Protein 8CMX (pdb70)

Radius of gyration: 28.17 Å; Cα contacts (8 Å, |Δi|>4): 2105; chains: 2; bounding box: 65×56×110 Å

InterPro domains:
  IPR002129 Pyridoxal phosphate-dependent decarboxylase, major domain [PF00282] (122-464)
  IPR015421 Pyridoxal phosphate-dependent transferase, major domain [G3DSA:3.40.640.10] (153-418)
  IPR015422 Pyridoxal phosphate-dependent transferase, small domain [G3DSA:3.90.1150.10] (122-523)
  IPR015424 Pyridoxal phosphate-dependent transferase [SSF53383] (112-520)
  IPR050477 Group II Amino Acid Decarboxylases [PTHR42735] (87-571)

Foldseek 3Di:
DVLVVVLVVLLVVLLVVPVDDDPPDDFDPDDDPDDDDPVRVVVVVVVVVPDDDLPVVLQFAFPPAFAPDPVLVVVLVVLCVVQVPPWVLPCVVVVVLVVLQQVLQVVVCVLQVFDPQKDKGKFQALLQLLLLLLLLLVLVCCVPVVADAAEEEEEPLADCSNVVSCVVVVHHYHYAAQDPLARAGDLVSVLVPDDSRYREYEWECPGDAAQHGHPLLSVLVSLVVVVHAYEYECQQVANLLSLCVVLVQDRVCVVSQGRGVSRVRHAKYKYHCVLVVQPRRIIMIMGSHPVSLCSSKDWDAPDPVGIDIDSGDDSTDRSSSSSRSSVSNVVCDSVNSSVQSNLQQVLVVVLQCLQCPPPQNVVFKDWRHDRRGRKTKMATPDPLDHQLQLVVQSVVVSHHWAFDVVPTITMHRTHSSNSVCSVVVSVSSSVSSVVSVVVSVVQVVVPHPRPVCCSVVVVPDPDVVSVVSSVVSVVVSVPDSD/DVVVLVVLLVVLLVVPPDDDPPPDFDPDDDPDDDDPVRVVVVVVVVVPPDDQPVVLLFAFPPAFAPDPVLVVVLVVLCVVQVPPWVLPCVVVVVLVVLQQVLQVVVCVLQVFDPQKDKGKFQALLQLLLLLLLLLVLVCCVPVVQDAAEEEEEPLADCSNVVSCVVVVHHYHYAAQDPQANAGDLVSVLVPDDSRYREYEWECPGDAAQHGHPLLSVLVSLVVVVHAYEYECQQVANLLSCCVVLVFDHPCVVSQGRGVSRVRHAKYKYHCVLVVQPRRIIMIMGSHPVSQVSSKDWDAPDPVGIDIDSGDDSTDRSSSSSRSSVSNVVCDPVNSSVQSNLQQVLLVVLQVLQCPVPQNVVFKAWRHDRRGNKTKMATPDPLDHQLQLVVQSVVVSHHWAFDVVPTITMGRTHSSNSVCSVVVSVSSSVSSVVSNVVSVVCVVVPDDDPSNVVRVCVVDPDVVSVVSSVVSSVVSVPDSD

B-factor: mean 123.38, std 25.57, range [59.66, 200.0]

Sequence (962 aa):
GQVDKQVSTAIENIENKLVASGPGVTRYLTLPQTGWTPEQIRTELDKLANMEHTRWEDGRVSGAVYHGGQDLLKLQTEAFGQFGVANPIHPDVFPGVRKMEAEVVAMVLALFNAPSDGAGVTTSGGTESILMACLAARQKAFTERGVKEPEIIIPDTAHAAFYKACNYFGMKLHRVPCPAPEYKVDIAAVRRLINPNTVLLVGSAPNFPHGIVDDIPALSRLATKYKIPLHVDCCLGSFVIAFLKKAGFPSPYEEEGGFDFRLPGVTSISVDTHYGFAPKGNSVLLYRNKTYRSYQYFIYPDWSGGVYASPSVAGSRPGALIAGCWASLMSVGETGYINSCLEIIGAAKKFEASIKEHPVLSKNLGIVGKPMVSVVAFQSQNGAVDIYDVADGLSAKGWHLNALQSPPAIHVAFTIPTAAAVEKLTTDLVETVEKELEKAEERKRQGKGDTSALYGVAGSLPDKSIVSRLAEGFLDTLYKAGVDKQVSTAIENIENKLVASGPGVTRYLTLPQTGWTPEQIRTELDKLANMEHTRWEDGRVSGAVYHGGQDLLKLQTEAFGQFGVANPIHPDVFPGVRKMEAEVVAMVLALFNAPSDGAGVTTSGGTESILMACLAARQKAFTERGVKEPEIIIPDTAHAAFYKACNYFGMKLHRVPCPAPEYKVDIAAVRRLINPNTVLLVGSAPNFPHGIVDDIPALSRLATKYKIPLHVDCCLGSFVIAFLKKAGFPSPYEEEGGFDFRLPGVTSISVDTHYGFAPKGNSVLLYRNKTYRSYQYFIYPDWSGGVYASPSVAGSRPGALIAGCWASLMSVGETGYINSCLEIIGAAKKFEASIKEHPVLSKNLGIVGKPMVSVVAFQSQNGAVDIYDVADGLSAKGWHLNALQSPPAIHVAFTIPTAAAVEKLTTDLVETVEKELEKAEERKRQGRGDTSALYGVAGSLPDKSIVSRLAEGFLDTLYKAG

Solvent-accessible surface area: 35559 Å² total

Organism: Aspergillus fumigatus (strain ATCC MYA-4609 / CBS 101355 / FGSC A1100 / Af293) (NCBI:txid330879)

Secondary structure (DSSP, 8-state):
-HHHHHHHHHHHHHHHHHS--STT-----S--SSPPPHHHHHHHHHHHHTS----GGGT-BTTS-S---HHHHHHHHHHHHHHTT--TT-TTT-HHHHHHHHHHHHHHHHHTT--TT-EEEEESSHHHHHHHHHHHHHHHHHHHH--SS-EEEEETTS-THHHHHHHHHT-EEEEE---TTTT---HHHHHHH--TTEEEEEEESS-TTT-----HHHHHHHHHHHT--EEEE-TTTTTHHHHHHHHTSPPTTGGGT-SSTTSTTEEEEEE------PPSS-EEEEESSHHHHHTT-EEETT-TT--EEESSS-SS--HHHHHHHHHHHHHHHHHHHHHHHHHHHHHHHHHHHHHHHSTTHHHHEEESS---SSEEEEEES-TTS-HHHHHHHHHTTT-B-EEETTTTEEEEE--HHHHTTHHHHHHHHHHHHHHHHHHHHHHHHHT---SSTTTTHHHH-S-SHHHHHHHHHHHHHHT---/-HHHHHHHHHHHHHHHS--STT-----S--SSPPPHHHHHHHHHHHHTS----GGGT-BTTS-S---HHHHHHHHHHHHHSTT--TT-TTT-HHHHHHHHHHHHHHHHHTT--TT-EEEEESSHHHHHHHHHHHHHHHHHHHH--SS-EEEEETTS-THHHHHHHHHT-EEEEEP--TTTT---HHHHHHH--TTEEEEEEESS-TTT-----HHHHHHHHHHHT--EEEE-TTTHHHHHHHHHHTSPPTTGGGT-SSTTSTTEEEEEE------PPSS-EEEEESSHHHHHTT-EEETT-TT--EEESSS-SS--HHHHHHHHHHHHHHHHHHHHHHHHHHHHHHHHHHHHHHHSTTHHHHEEESS---SSEEEEEES-TTS-HHHHHHHHHHTT-BPEE--SS--EEEE--HHHHTTHHHHHHHHHHHHHHHHHHHHHHHHH----HHHHHHHHHHSS-SHHHHHHHHHHHHHHT---

Structure (mmCIF, N/CA/C/O backbone):
data_8CMX
#
_entry.id   8CMX
#
_cell.length_a   130.070
_cell.length_b   130.070
_cell.length_c   234.060
_cell.angle_alpha   90.00
_cell.angle_beta   90.00
_cell.angle_gamma   120.00
#
_symmetry.space_group_name_H-M   'P 65 2 2'
#
loop_
_atom_site.group_PDB
_atom_site.id
_atom_site.type_symbol
_atom_site.label_atom_id
_atom_site.label_alt_id
_atom_site.label_comp_id
_atom_site.label_asym_id
_atom_site.label_entity_id
_atom_site.label_seq_id
_atom_site.pdbx_PDB_ins_code
_atom_site.Cartn_x
_atom_site.Cartn_y
_atom_site.Cartn_z
_atom_site.occupancy
_atom_site.B_iso_or_equiv
_atom_site.auth_seq_id
_atom_site.auth_comp_id
_atom_site.auth_asym_id
_atom_site.auth_atom_id
_atom_site.pdbx_PDB_model_num
ATOM 1 N N . GLY A 1 6 ? 29.143 -61.882 -24.017 1.00 200.00 85 GLY A N 1
ATOM 2 C CA . GLY A 1 6 ? 29.903 -60.618 -24.091 1.00 200.00 85 GLY A CA 1
ATOM 3 C C . GLY A 1 6 ? 29.065 -59.476 -24.662 1.00 200.00 85 GLY A C 1
ATOM 4 O O . GLY A 1 6 ? 28.805 -58.487 -23.979 1.00 200.00 85 GLY A O 1
ATOM 5 N N . GLN A 1 7 ? 28.629 -59.635 -25.917 1.00 200.00 86 GLN A N 1
ATOM 6 C CA . GLN A 1 7 ? 28.011 -58.550 -26.664 1.00 200.00 86 GLN A CA 1
ATOM 7 C C . GLN A 1 7 ? 26.777 -58.031 -25.931 1.00 195.38 86 GLN A C 1
ATOM 8 O O . GLN A 1 7 ? 26.654 -56.830 -25.680 1.00 189.26 86 GLN A O 1
ATOM 14 N N . VAL A 1 8 ? 25.865 -58.952 -25.607 1.00 193.56 87 VAL A N 1
ATOM 15 C CA . VAL A 1 8 ? 24.696 -58.629 -24.808 1.00 195.79 87 VAL A CA 1
ATOM 16 C C . VAL A 1 8 ? 25.149 -57.766 -23.631 1.00 200.00 87 VAL A C 1
ATOM 17 O O . VAL A 1 8 ? 24.592 -56.696 -23.384 1.00 200.00 87 VAL A O 1
ATOM 21 N N . ASP A 1 9 ? 26.201 -58.229 -22.946 1.00 200.00 88 ASP A N 1
ATOM 22 C CA . ASP A 1 9 ? 26.728 -57.568 -21.762 1.00 200.00 88 ASP A CA 1
ATOM 23 C C . ASP A 1 9 ? 27.120 -56.131 -22.081 1.00 200.00 88 ASP A C 1
ATOM 24 O O . ASP A 1 9 ? 26.777 -55.205 -21.349 1.00 200.00 88 ASP A O 1
ATOM 29 N N . LYS A 1 10 ? 27.874 -55.974 -23.170 1.00 199.95 89 LYS A N 1
ATOM 30 C CA . LYS A 1 10 ? 28.415 -54.681 -23.545 1.00 188.87 89 LYS A CA 1
ATOM 31 C C . LYS A 1 10 ? 27.255 -53.739 -23.860 1.00 180.49 89 LYS A C 1
ATOM 32 O O . LYS A 1 10 ? 27.206 -52.608 -23.367 1.00 178.71 89 LYS A O 1
ATOM 38 N N . GLN A 1 11 ? 26.310 -54.238 -24.667 1.00 172.07 90 GLN A N 1
ATOM 39 C CA . GLN A 1 11 ? 25.112 -53.488 -25.009 1.00 165.21 90 GLN A CA 1
ATOM 40 C C . GLN A 1 11 ? 24.405 -53.031 -23.735 1.00 166.40 90 GLN A C 1
ATOM 41 O O . GLN A 1 11 ? 24.086 -51.853 -23.589 1.00 163.79 90 GLN A O 1
ATOM 47 N N . VAL A 1 12 ? 24.154 -53.984 -22.829 1.00 170.87 91 VAL A N 1
ATOM 48 C CA . VAL A 1 12 ? 23.535 -53.692 -21.545 1.00 173.44 91 VAL A CA 1
ATOM 49 C C . VAL A 1 12 ? 24.296 -52.555 -20.864 1.00 175.69 91 VAL A C 1
ATOM 50 O O . VAL A 1 12 ? 23.736 -51.486 -20.625 1.00 176.63 91 VAL A O 1
ATOM 54 N N . SER A 1 13 ? 25.575 -52.804 -20.554 1.00 175.61 92 SER A N 1
ATOM 55 C CA . SER A 1 13 ? 26.405 -51.842 -19.844 1.00 174.36 92 SER A CA 1
ATOM 56 C C . SER A 1 13 ? 26.275 -50.463 -20.486 1.00 175.34 92 SER A C 1
ATOM 57 O O . SER A 1 13 ? 26.102 -49.464 -19.785 1.00 179.92 92 SER A O 1
ATOM 60 N N . THR A 1 14 ? 26.349 -50.420 -21.823 1.00 173.82 93 THR A N 1
ATOM 61 C CA . THR A 1 14 ? 26.200 -49.168 -22.550 1.00 169.13 93 THR A CA 1
ATOM 62 C C . THR A 1 14 ? 24.854 -48.528 -22.202 1.00 160.15 93 THR A C 1
ATOM 63 O O . THR A 1 14 ? 24.792 -47.369 -21.780 1.00 162.48 93 THR A O 1
ATOM 67 N N . ALA A 1 15 ? 23.775 -49.300 -22.374 1.00 148.97 94 ALA A N 1
ATOM 68 C CA . ALA A 1 15 ? 22.428 -48.819 -22.109 1.00 141.70 94 ALA A CA 1
ATOM 69 C C . ALA A 1 15 ? 22.349 -48.230 -20.703 1.00 137.79 94 ALA A C 1
ATOM 70 O O . ALA A 1 15 ? 21.856 -47.119 -20.524 1.00 130.77 94 ALA A O 1
ATOM 72 N N . ILE A 1 16 ? 22.833 -48.995 -19.717 1.00 140.97 95 ILE A N 1
ATOM 73 C CA . ILE A 1 16 ? 22.846 -48.564 -18.326 1.00 143.79 95 ILE A CA 1
ATOM 74 C C . ILE A 1 16 ? 23.591 -47.236 -18.218 1.00 149.82 95 ILE A C 1
ATOM 75 O O . ILE A 1 16 ? 23.051 -46.266 -17.688 1.00 152.95 95 ILE A O 1
ATOM 80 N N . GLU A 1 17 ? 24.829 -47.201 -18.729 1.00 155.62 96 GLU A N 1
ATOM 81 C CA . GLU A 1 17 ? 25.620 -45.979 -18.723 1.00 157.64 96 GLU A CA 1
ATOM 82 C C . GLU A 1 17 ? 24.791 -44.817 -19.275 1.00 149.94 96 GLU A C 1
ATOM 83 O O . GLU A 1 17 ? 24.841 -43.716 -18.729 1.00 141.30 96 GLU A O 1
ATOM 89 N N . ASN A 1 18 ? 24.027 -45.062 -20.349 1.00 148.23 97 ASN A N 1
ATOM 90 C CA . ASN A 1 18 ? 23.183 -44.023 -20.927 1.00 144.90 97 ASN A CA 1
ATOM 91 C C . ASN A 1 18 ? 22.139 -43.562 -19.909 1.00 139.03 97 ASN A C 1
ATOM 92 O O . ASN A 1 18 ? 21.920 -42.361 -19.732 1.00 135.93 97 ASN A O 1
ATOM 97 N N . ILE A 1 19 ? 21.497 -44.529 -19.242 1.00 135.41 98 ILE A N 1
ATOM 98 C CA . ILE A 1 19 ? 20.487 -44.223 -18.243 1.00 132.82 98 ILE A CA 1
ATOM 99 C C . ILE A 1 19 ? 21.114 -43.351 -17.159 1.00 131.32 98 ILE A C 1
ATOM 100 O O . ILE A 1 19 ? 20.613 -42.268 -16.867 1.00 130.78 98 ILE A O 1
ATOM 105 N N . GLU A 1 20 ? 22.217 -43.835 -16.576 1.00 130.21 99 GLU A N 1
ATOM 106 C CA . GLU A 1 20 ? 22.923 -43.108 -15.533 1.00 130.58 99 GLU A CA 1
ATOM 107 C C . GLU A 1 20 ? 23.235 -41.694 -16.018 1.00 132.60 99 GLU A C 1
ATOM 108 O O . GLU A 1 20 ? 22.952 -40.721 -15.321 1.00 132.63 99 GLU A O 1
ATOM 114 N N . ASN A 1 21 ? 23.805 -41.594 -17.224 1.00 138.06 100 ASN A N 1
ATOM 115 C CA . ASN A 1 21 ? 24.148 -40.309 -17.812 1.00 141.12 100 ASN A CA 1
ATOM 116 C C . ASN A 1 21 ? 22.892 -39.475 -18.042 1.00 136.00 100 ASN A C 1
ATOM 117 O O . ASN A 1 21 ? 22.989 -38.262 -18.222 1.00 134.34 100 ASN A O 1
ATOM 122 N N . LYS A 1 22 ? 21.718 -40.119 -18.057 1.00 131.50 101 LYS A N 1
ATOM 123 C CA . LYS A 1 22 ? 20.490 -39.384 -18.316 1.00 128.33 101 LYS A CA 1
ATOM 124 C C . LYS A 1 22 ? 19.806 -38.942 -17.021 1.00 129.56 101 LYS A C 1
ATOM 125 O O . LYS A 1 22 ? 19.117 -37.923 -17.016 1.00 122.70 101 LYS A O 1
ATOM 131 N N . LEU A 1 23 ? 19.969 -39.708 -15.934 1.00 135.29 102 LEU A N 1
ATOM 132 C CA . LEU A 1 23 ? 19.241 -39.433 -14.703 1.00 135.54 102 LEU A CA 1
ATOM 133 C C . LEU A 1 23 ? 20.158 -38.775 -13.673 1.00 135.36 102 LEU A C 1
ATOM 134 O O . LEU A 1 23 ? 19.784 -37.775 -13.062 1.00 132.08 102 LEU A O 1
ATOM 139 N N . VAL A 1 24 ? 21.351 -39.348 -13.477 1.00 136.66 103 VAL A N 1
ATOM 140 C CA . VAL A 1 24 ? 22.325 -38.781 -12.559 1.00 136.45 103 VAL A CA 1
ATOM 141 C C . VAL A 1 24 ? 22.768 -37.428 -13.108 1.00 136.24 103 VAL A C 1
ATOM 142 O O . VAL A 1 24 ? 23.386 -37.356 -14.169 1.00 147.59 103 VAL A O 1
ATOM 146 N N . ALA A 1 25 ? 22.443 -36.357 -12.377 1.00 128.67 104 ALA A N 1
ATOM 147 C CA . ALA A 1 25 ? 22.818 -35.016 -12.789 1.00 124.13 104 ALA A CA 1
ATOM 148 C C . ALA A 1 25 ? 24.201 -34.681 -12.241 1.00 125.03 104 ALA A C 1
ATOM 149 O O . ALA A 1 25 ? 24.390 -34.566 -11.033 1.00 119.97 104 ALA A O 1
ATOM 151 N N . SER A 1 26 ? 25.161 -34.540 -13.158 1.00 131.63 105 SER A N 1
ATOM 152 C CA . SER A 1 26 ? 26.512 -34.135 -12.815 1.00 138.52 105 SER A CA 1
ATOM 153 C C . SER A 1 26 ? 26.826 -32.827 -13.533 1.00 140.60 105 SER A C 1
ATOM 154 O O . SER A 1 26 ? 25.934 -32.195 -14.094 1.00 135.15 105 SER A O 1
ATOM 157 N N . GLY A 1 27 ? 28.099 -32.425 -13.500 1.00 147.83 106 GLY A N 1
ATOM 158 C CA . GLY A 1 27 ? 28.529 -31.198 -14.145 1.00 150.18 106 GLY A CA 1
ATOM 159 C C . GLY A 1 27 ? 28.886 -30.119 -13.127 1.00 150.26 106 GLY A C 1
ATOM 160 O O . GLY A 1 27 ? 28.414 -30.139 -11.986 1.00 147.42 106 GLY A O 1
ATOM 161 N N . PRO A 1 28 ? 29.702 -29.118 -13.529 1.00 152.86 107 PRO A N 1
ATOM 162 C CA . PRO A 1 28 ? 30.114 -28.054 -12.621 1.00 145.91 107 PRO A CA 1
ATOM 163 C C . PRO A 1 28 ? 28.879 -27.531 -11.904 1.00 136.28 107 PRO A C 1
ATOM 164 O O . PRO A 1 28 ? 27.846 -27.312 -12.531 1.00 129.42 107 PRO A O 1
ATOM 168 N N . GLY A 1 29 ? 28.995 -27.350 -10.589 1.00 133.53 108 GLY A N 1
ATOM 169 C CA . GLY A 1 29 ? 27.872 -26.897 -9.792 1.00 130.81 108 GLY A CA 1
ATOM 170 C C . GLY A 1 29 ? 27.251 -28.034 -8.986 1.00 127.71 108 GLY A C 1
ATOM 171 O O . GLY A 1 29 ? 26.681 -27.794 -7.925 1.00 121.97 108 GLY A O 1
ATOM 172 N N . VAL A 1 30 ? 27.354 -29.268 -9.496 1.00 129.33 109 VAL A N 1
ATOM 173 C CA . VAL A 1 30 ? 26.792 -30.401 -8.778 1.00 129.69 109 VAL A CA 1
ATOM 174 C C . VAL A 1 30 ? 27.698 -30.722 -7.593 1.00 125.27 109 VAL A C 1
ATOM 175 O O . VAL A 1 30 ? 28.705 -31.410 -7.744 1.00 127.37 109 VAL A O 1
ATOM 179 N N . THR A 1 31 ? 27.333 -30.191 -6.421 1.00 122.08 110 THR A N 1
ATOM 180 C CA . THR A 1 31 ? 27.986 -30.551 -5.174 1.00 122.36 110 THR A CA 1
ATOM 181 C C . THR A 1 31 ? 27.321 -31.811 -4.631 1.00 121.61 110 THR A C 1
ATOM 182 O O . THR A 1 31 ? 26.117 -31.822 -4.382 1.00 119.14 110 THR A O 1
ATOM 186 N N . ARG A 1 32 ? 28.118 -32.871 -4.469 1.00 124.03 111 ARG A N 1
ATOM 187 C CA . ARG A 1 32 ? 27.614 -34.148 -3.997 1.00 128.72 111 ARG A CA 1
ATOM 188 C C . ARG A 1 32 ? 27.912 -34.285 -2.508 1.00 129.44 111 ARG A C 1
ATOM 189 O O . ARG A 1 32 ? 29.068 -34.407 -2.112 1.00 135.53 111 ARG A O 1
ATOM 197 N N . TYR A 1 33 ? 26.853 -34.263 -1.695 1.00 128.17 112 TYR A N 1
ATOM 198 C CA . TYR A 1 33 ? 26.982 -34.377 -0.252 1.00 127.05 112 TYR A CA 1
ATOM 199 C C . TYR A 1 33 ? 26.852 -35.847 0.140 1.00 124.79 112 TYR A C 1
ATOM 200 O O . TYR A 1 33 ? 25.745 -36.372 0.234 1.00 124.54 112 TYR A O 1
ATOM 209 N N . LEU A 1 34 ? 27.996 -36.507 0.360 1.00 123.99 113 LEU A N 1
ATOM 210 C CA . LEU A 1 34 ? 28.026 -37.950 0.545 1.00 128.41 113 LEU A CA 1
ATOM 211 C C . LEU A 1 34 ? 28.346 -38.304 1.998 1.00 129.68 113 LEU A C 1
ATOM 212 O O . LEU A 1 34 ? 28.365 -39.479 2.362 1.00 131.78 113 LEU A O 1
ATOM 217 N N . THR A 1 35 ? 28.605 -37.283 2.823 1.00 126.86 114 THR A N 1
ATOM 218 C CA . THR A 1 35 ? 28.768 -37.474 4.255 1.00 123.88 114 THR A CA 1
ATOM 219 C C . THR A 1 35 ? 28.073 -36.328 4.984 1.00 124.47 114 THR A C 1
ATOM 220 O O . THR A 1 35 ? 27.944 -35.234 4.440 1.00 130.33 114 THR A O 1
ATOM 224 N N . LEU A 1 36 ? 27.622 -36.594 6.213 1.00 120.62 115 LEU A N 1
ATOM 225 C CA . LEU A 1 36 ? 26.978 -35.574 7.025 1.00 119.11 115 LEU A CA 1
ATOM 226 C C . LEU A 1 36 ? 27.876 -34.345 7.118 1.00 116.17 115 LEU A C 1
ATOM 227 O O . LEU A 1 36 ? 29.089 -34.476 7.266 1.00 112.67 115 LEU A O 1
ATOM 232 N N . PRO A 1 37 ? 27.312 -33.117 7.061 1.00 116.95 116 PRO A N 1
ATOM 233 C CA . PRO A 1 37 ? 28.096 -31.907 7.303 1.00 118.25 116 PRO A CA 1
ATOM 234 C C . PRO A 1 37 ? 28.655 -31.993 8.719 1.00 118.60 116 PRO A C 1
ATOM 235 O O . PRO A 1 37 ? 28.031 -32.601 9.584 1.00 116.01 116 PRO A O 1
ATOM 239 N N . GLN A 1 38 ? 29.839 -31.412 8.948 1.00 123.46 117 GLN A N 1
ATOM 240 C CA . GLN A 1 38 ? 30.455 -31.455 10.266 1.00 124.02 117 GLN A CA 1
ATOM 241 C C . GLN A 1 38 ? 29.731 -30.502 11.206 1.00 113.68 117 GLN A C 1
ATOM 242 O O . GLN A 1 38 ? 29.637 -30.758 12.403 1.00 106.74 117 GLN A O 1
ATOM 248 N N . THR A 1 39 ? 29.259 -29.384 10.653 1.00 112.45 118 THR A N 1
ATOM 249 C CA . THR A 1 39 ? 28.480 -28.433 11.422 1.00 111.59 118 THR A CA 1
ATOM 250 C C . THR A 1 39 ? 27.156 -28.194 10.705 1.00 110.28 118 THR A C 1
ATOM 251 O O . THR A 1 39 ? 27.106 -28.118 9.478 1.00 109.74 118 THR A O 1
ATOM 255 N N . GLY A 1 40 ? 26.087 -28.088 11.496 1.00 107.62 119 GLY A N 1
ATOM 256 C CA . GLY A 1 40 ? 24.756 -27.888 10.954 1.00 106.57 119 GLY A CA 1
ATOM 257 C C . GLY A 1 40 ? 24.707 -26.679 10.027 1.00 105.68 119 GLY A C 1
ATOM 258 O O . GLY A 1 40 ? 25.230 -25.618 10.356 1.00 103.78 119 GLY A O 1
ATOM 259 N N . TRP A 1 41 ? 24.083 -26.858 8.860 1.00 108.63 120 TRP A N 1
ATOM 260 C CA . TRP A 1 41 ? 23.838 -25.754 7.949 1.00 111.19 120 TRP A CA 1
ATOM 261 C C . TRP A 1 41 ? 22.832 -24.795 8.581 1.00 110.15 120 TRP A C 1
ATOM 262 O O . TRP A 1 41 ? 22.132 -25.157 9.523 1.00 103.66 120 TRP A O 1
ATOM 273 N N . THR A 1 42 ? 22.765 -23.573 8.042 1.00 116.35 121 THR A N 1
ATOM 274 C CA . THR A 1 42 ? 21.831 -22.570 8.527 1.00 118.63 121 THR A CA 1
ATOM 275 C C . THR A 1 42 ? 20.498 -22.706 7.794 1.00 119.78 121 THR A C 1
ATOM 276 O O . THR A 1 42 ? 20.445 -23.173 6.651 1.00 121.37 121 THR A O 1
ATOM 280 N N . PRO A 1 43 ? 19.387 -22.251 8.418 1.00 119.50 122 PRO A N 1
ATOM 281 C CA . PRO A 1 43 ? 18.060 -22.397 7.825 1.00 123.87 122 PRO A CA 1
ATOM 282 C C . PRO A 1 43 ? 18.072 -21.834 6.407 1.00 135.67 122 PRO A C 1
ATOM 283 O O . PRO A 1 43 ? 17.625 -22.484 5.459 1.00 146.54 122 PRO A O 1
ATOM 287 N N . GLU A 1 44 ? 18.628 -20.625 6.277 1.00 140.74 123 GLU A N 1
ATOM 288 C CA . GLU A 1 44 ? 18.716 -19.960 4.988 1.00 144.05 123 GLU A CA 1
ATOM 289 C C . GLU A 1 44 ? 19.579 -20.791 4.040 1.00 138.95 123 GLU A C 1
ATOM 290 O O . GLU A 1 44 ? 19.246 -20.929 2.865 1.00 134.55 123 GLU A O 1
ATOM 296 N N . GLN A 1 45 ? 20.690 -21.337 4.551 1.00 134.81 124 GLN A N 1
ATOM 297 C CA . GLN A 1 45 ? 21.542 -22.186 3.735 1.00 134.20 124 GLN A CA 1
ATOM 298 C C . GLN A 1 45 ? 20.685 -23.287 3.121 1.00 135.11 124 GLN A C 1
ATOM 299 O O . GLN A 1 45 ? 20.653 -23.468 1.897 1.00 132.60 124 GLN A O 1
ATOM 305 N N . ILE A 1 46 ? 19.972 -24.003 3.998 1.00 136.12 125 ILE A N 1
ATOM 306 C CA . ILE A 1 46 ? 19.150 -25.114 3.552 1.00 136.72 125 ILE A CA 1
ATOM 307 C C . ILE A 1 46 ? 18.138 -24.602 2.526 1.00 143.38 125 ILE A C 1
ATOM 308 O O . ILE A 1 46 ? 18.052 -25.151 1.431 1.00 156.46 125 ILE A O 1
ATOM 313 N N . ARG A 1 47 ? 17.388 -23.545 2.869 1.00 140.25 126 ARG A N 1
ATOM 314 C CA . ARG A 1 47 ? 16.369 -23.027 1.965 1.00 139.29 126 ARG A CA 1
ATOM 315 C C . ARG A 1 47 ? 16.981 -22.781 0.585 1.00 139.83 126 ARG A C 1
ATOM 316 O O . ARG A 1 47 ? 16.426 -23.191 -0.438 1.00 139.83 126 ARG A O 1
ATOM 324 N N . THR A 1 48 ? 18.136 -22.104 0.579 1.00 140.52 127 THR A N 1
ATOM 325 C CA . THR A 1 48 ? 18.860 -21.800 -0.645 1.00 141.42 127 THR A CA 1
ATOM 326 C C . THR A 1 48 ? 19.072 -23.081 -1.446 1.00 140.49 127 THR A C 1
ATOM 327 O O . THR A 1 48 ? 18.613 -23.204 -2.588 1.00 136.74 127 THR A O 1
ATOM 331 N N . GLU A 1 49 ? 19.770 -24.038 -0.826 1.00 141.55 128 GLU A N 1
ATOM 332 C CA . GLU A 1 49 ? 20.102 -25.273 -1.515 1.00 145.05 128 GLU A CA 1
ATOM 333 C C . GLU A 1 49 ? 18.821 -25.896 -2.072 1.00 145.65 128 GLU A C 1
ATOM 334 O O . GLU A 1 49 ? 18.781 -26.323 -3.226 1.00 152.30 128 GLU A O 1
ATOM 340 N N . LEU A 1 50 ? 17.768 -25.915 -1.247 1.00 140.13 129 LEU A N 1
ATOM 341 C CA . LEU A 1 50 ? 16.512 -26.552 -1.609 1.00 137.56 129 LEU A CA 1
ATOM 342 C C . LEU A 1 50 ? 15.906 -25.870 -2.833 1.00 140.27 129 LEU A C 1
ATOM 343 O O . LEU A 1 50 ? 15.420 -26.547 -3.736 1.00 148.54 129 LEU A O 1
ATOM 348 N N . ASP A 1 51 ? 15.927 -24.534 -2.863 1.00 135.63 130 ASP A N 1
ATOM 349 C CA . ASP A 1 51 ? 15.432 -23.826 -4.032 1.00 134.57 130 ASP A CA 1
ATOM 350 C C . ASP A 1 51 ? 16.249 -24.285 -5.239 1.00 133.56 130 ASP A C 1
ATOM 351 O O . ASP A 1 51 ? 15.700 -24.647 -6.287 1.00 133.62 130 ASP A O 1
ATOM 356 N N . LYS A 1 52 ? 17.575 -24.292 -5.048 1.00 130.19 131 LYS A N 1
ATOM 357 C CA . LYS A 1 52 ? 18.503 -24.730 -6.076 1.00 128.70 131 LYS A CA 1
ATOM 358 C C . LYS A 1 52 ? 18.025 -26.064 -6.646 1.00 128.60 131 LYS A C 1
ATOM 359 O O . LYS A 1 52 ? 17.863 -26.207 -7.857 1.00 127.09 131 LYS A O 1
ATOM 365 N N . LEU A 1 53 ? 17.791 -27.030 -5.750 1.00 128.64 132 LEU A N 1
ATOM 366 C CA . LEU A 1 53 ? 17.310 -28.344 -6.144 1.00 131.87 132 LEU A CA 1
ATOM 367 C C . LEU A 1 53 ? 16.011 -28.195 -6.936 1.00 134.96 132 LEU A C 1
ATOM 368 O O . LEU A 1 53 ? 15.917 -28.656 -8.074 1.00 142.50 132 LEU A O 1
ATOM 373 N N . ALA A 1 54 ? 15.031 -27.510 -6.336 1.00 133.84 133 ALA A N 1
ATOM 374 C CA . ALA A 1 54 ? 13.712 -27.355 -6.929 1.00 135.11 133 ALA A CA 1
ATOM 375 C C . ALA A 1 54 ? 13.818 -26.851 -8.367 1.00 141.62 133 ALA A C 1
ATOM 376 O O . ALA A 1 54 ? 12.943 -27.143 -9.180 1.00 147.60 133 ALA A O 1
ATOM 378 N N . ASN A 1 55 ? 14.875 -26.090 -8.678 1.00 141.79 134 ASN A N 1
ATOM 379 C CA . ASN A 1 55 ? 14.967 -25.467 -9.991 1.00 137.74 134 ASN A CA 1
ATOM 380 C C . ASN A 1 55 ? 15.929 -26.215 -10.914 1.00 139.09 134 ASN A C 1
ATOM 381 O O . ASN A 1 55 ? 16.375 -25.650 -11.910 1.00 143.31 134 ASN A O 1
ATOM 386 N N . MET A 1 56 ? 16.234 -27.481 -10.605 1.00 139.44 135 MET A N 1
ATOM 387 C CA . MET A 1 56 ? 16.947 -28.321 -11.556 1.00 141.37 135 MET A CA 1
ATOM 388 C C . MET A 1 56 ? 16.081 -28.483 -12.804 1.00 141.46 135 MET A C 1
ATOM 389 O O . MET A 1 56 ? 14.858 -28.384 -12.724 1.00 141.35 135 MET A O 1
ATOM 394 N N . GLU A 1 57 ? 16.719 -28.717 -13.958 1.00 142.40 136 GLU A N 1
ATOM 395 C CA . GLU A 1 57 ? 15.995 -28.908 -15.205 1.00 144.59 136 GLU A CA 1
ATOM 396 C C . GLU A 1 57 ? 15.249 -30.239 -15.125 1.00 143.57 136 GLU A C 1
ATOM 397 O O . GLU A 1 57 ? 15.759 -31.200 -14.553 1.00 144.99 136 GLU A O 1
ATOM 403 N N . HIS A 1 58 ? 14.035 -30.278 -15.689 1.00 139.10 137 HIS A N 1
ATOM 404 C CA . HIS A 1 58 ? 13.138 -31.411 -15.528 1.00 132.77 137 HIS A CA 1
ATOM 405 C C . HIS A 1 58 ? 11.967 -31.276 -16.495 1.00 127.75 137 HIS A C 1
ATOM 406 O O . HIS A 1 58 ? 11.626 -30.169 -16.908 1.00 126.80 137 HIS A O 1
ATOM 413 N N . THR A 1 59 ? 11.345 -32.410 -16.835 1.00 122.74 138 THR A N 1
ATOM 414 C CA . THR A 1 59 ? 10.124 -32.393 -17.620 1.00 124.35 138 THR A CA 1
ATOM 415 C C . THR A 1 59 ? 9.143 -31.435 -16.946 1.00 123.14 138 THR A C 1
ATOM 416 O O . THR A 1 59 ? 8.811 -31.610 -15.777 1.00 125.06 138 THR A O 1
ATOM 420 N N . ARG A 1 60 ? 8.702 -30.412 -17.684 1.00 124.87 139 ARG A N 1
ATOM 421 C CA . ARG A 1 60 ? 7.955 -29.311 -17.095 1.00 130.47 139 ARG A CA 1
ATOM 422 C C . ARG A 1 60 ? 6.489 -29.711 -16.926 1.00 132.90 139 ARG A C 1
ATOM 423 O O . ARG A 1 60 ? 5.631 -29.325 -17.719 1.00 138.33 139 ARG A O 1
ATOM 431 N N . TRP A 1 61 ? 6.219 -30.484 -15.866 1.00 131.02 140 TRP A N 1
ATOM 432 C CA . TRP A 1 61 ? 4.863 -30.833 -15.471 1.00 127.00 140 TRP A CA 1
ATOM 433 C C . TRP A 1 61 ? 4.029 -29.570 -15.293 1.00 123.34 140 TRP A C 1
ATOM 434 O O . TRP A 1 61 ? 2.821 -29.587 -15.517 1.00 121.70 140 TRP A O 1
ATOM 445 N N . GLU A 1 62 ? 4.685 -28.488 -14.859 1.00 121.71 141 GLU A N 1
ATOM 446 C CA . GLU A 1 62 ? 4.016 -27.216 -14.648 1.00 126.57 141 GLU A CA 1
ATOM 447 C C . GLU A 1 62 ? 3.375 -26.762 -15.956 1.00 135.22 141 GLU A C 1
ATOM 448 O O . GLU A 1 62 ? 2.351 -26.082 -15.942 1.00 140.13 141 GLU A O 1
ATOM 454 N N . ASP A 1 63 ? 3.993 -27.144 -17.081 1.00 141.91 142 ASP A N 1
ATOM 455 C CA . ASP A 1 63 ? 3.519 -26.745 -18.397 1.00 142.80 142 ASP A CA 1
ATOM 456 C C . ASP A 1 63 ? 2.575 -27.813 -18.951 1.00 140.13 142 ASP A C 1
ATOM 457 O O . ASP A 1 63 ? 2.297 -27.841 -20.147 1.00 143.61 142 ASP A O 1
ATOM 462 N N . GLY A 1 64 ? 2.086 -28.686 -18.064 1.00 137.52 143 GLY A N 1
ATOM 463 C CA . GLY A 1 64 ? 1.093 -29.689 -18.412 1.00 136.03 143 GLY A CA 1
ATOM 464 C C . GLY A 1 64 ? 1.590 -30.639 -19.497 1.00 135.25 143 GLY A C 1
ATOM 465 O O . GLY A 1 64 ? 0.911 -30.838 -20.500 1.00 133.26 143 GLY A O 1
ATOM 466 N N . ARG A 1 65 ? 2.770 -31.231 -19.279 1.00 137.41 144 ARG A N 1
ATOM 467 C CA . ARG A 1 65 ? 3.398 -32.058 -20.296 1.00 144.34 144 ARG A CA 1
ATOM 468 C C . ARG A 1 65 ? 3.769 -33.433 -19.746 1.00 141.63 144 ARG A C 1
ATOM 469 O O . ARG A 1 65 ? 4.534 -34.159 -20.375 1.00 140.88 144 ARG A O 1
ATOM 477 N N . VAL A 1 66 ? 3.217 -33.800 -18.586 1.00 138.90 145 VAL A N 1
ATOM 478 C CA . VAL A 1 66 ? 3.515 -35.090 -17.987 1.00 136.95 145 VAL A CA 1
ATOM 479 C C . VAL A 1 66 ? 2.200 -35.821 -17.730 1.00 134.89 145 VAL A C 1
ATOM 480 O O . VAL A 1 66 ? 1.282 -35.256 -17.140 1.00 133.16 145 VAL A O 1
ATOM 484 N N . SER A 1 67 ? 2.120 -37.079 -18.182 1.00 134.88 146 SER A N 1
ATOM 485 C CA . SER A 1 67 ? 0.898 -37.855 -18.036 1.00 131.95 146 SER A CA 1
ATOM 486 C C . SER A 1 67 ? 0.766 -38.391 -16.610 1.00 130.71 146 SER A C 1
ATOM 487 O O . SER A 1 67 ? 1.679 -39.037 -16.101 1.00 134.18 146 SER A O 1
ATOM 490 N N . GLY A 1 68 ? -0.382 -38.107 -15.980 1.00 126.23 147 GLY A N 1
ATOM 491 C CA . GLY A 1 68 ? -0.744 -38.679 -14.689 1.00 121.32 147 GLY A CA 1
ATOM 492 C C . GLY A 1 68 ? 0.403 -38.764 -13.679 1.00 117.05 147 GLY A C 1
ATOM 493 O O . GLY A 1 68 ? 0.602 -39.809 -13.061 1.00 114.72 147 GLY A O 1
ATOM 494 N N . ALA A 1 69 ? 1.134 -37.659 -13.482 1.00 113.73 148 ALA A N 1
ATOM 495 C CA . ALA A 1 69 ? 2.145 -37.590 -12.434 1.00 112.17 148 ALA A CA 1
ATOM 496 C C . ALA A 1 69 ? 1.741 -36.560 -11.380 1.00 112.30 148 ALA A C 1
ATOM 497 O O . ALA A 1 69 ? 1.855 -36.818 -10.183 1.00 113.97 148 ALA A O 1
ATOM 499 N N . VAL A 1 70 ? 1.283 -35.389 -11.842 1.00 109.80 149 VAL A N 1
ATOM 500 C CA . VAL A 1 70 ? 0.801 -34.327 -10.970 1.00 106.84 149 VAL A CA 1
ATOM 501 C C . VAL A 1 70 ? -0.653 -34.035 -11.325 1.00 106.85 149 VAL A C 1
ATOM 502 O O . VAL A 1 70 ? -0.938 -33.560 -12.421 1.00 110.30 149 VAL A O 1
ATOM 506 N N . TYR A 1 71 ? -1.566 -34.295 -10.384 1.00 105.87 150 TYR A N 1
ATOM 507 C CA . TYR A 1 71 ? -2.982 -34.346 -10.707 1.00 107.73 150 TYR A CA 1
ATOM 508 C C . TYR A 1 71 ? -3.608 -32.957 -10.573 1.00 112.56 150 TYR A C 1
ATOM 509 O O . TYR A 1 71 ? -4.412 -32.565 -11.425 1.00 114.89 150 TYR A O 1
ATOM 518 N N . HIS A 1 72 ? -3.204 -32.210 -9.532 1.00 116.72 151 HIS A N 1
ATOM 519 C CA . HIS A 1 72 ? -3.712 -30.865 -9.292 1.00 119.56 151 HIS A CA 1
ATOM 520 C C . HIS A 1 72 ? -2.591 -29.838 -9.465 1.00 122.40 151 HIS A C 1
ATOM 521 O O . HIS A 1 72 ? -2.578 -29.094 -10.445 1.00 126.04 151 HIS A O 1
ATOM 528 N N . GLY A 1 73 ? -1.668 -29.784 -8.497 1.00 121.91 152 GLY A N 1
ATOM 529 C CA . GLY A 1 73 ? -0.490 -28.934 -8.590 1.00 123.08 152 GLY A CA 1
ATOM 530 C C . GLY A 1 73 ? -0.764 -27.474 -8.229 1.00 124.06 152 GLY A C 1
ATOM 531 O O . GLY A 1 73 ? 0.096 -26.619 -8.427 1.00 128.43 152 GLY A O 1
ATOM 532 N N . GLY A 1 74 ? -1.952 -27.197 -7.678 1.00 125.80 153 GLY A N 1
ATOM 533 C CA . GLY A 1 74 ? -2.409 -25.833 -7.453 1.00 129.60 153 GLY A CA 1
ATOM 534 C C . GLY A 1 74 ? -1.830 -25.211 -6.182 1.00 134.24 153 GLY A C 1
ATOM 535 O O . GLY A 1 74 ? -2.047 -25.706 -5.069 1.00 140.13 153 GLY A O 1
ATOM 536 N N . GLN A 1 75 ? -1.130 -24.083 -6.370 1.00 136.97 154 GLN A N 1
ATOM 537 C CA . GLN A 1 75 ? -0.364 -23.443 -5.312 1.00 139.78 154 GLN A CA 1
ATOM 538 C C . GLN A 1 75 ? -1.209 -23.343 -4.042 1.00 143.37 154 GLN A C 1
ATOM 539 O O . GLN A 1 75 ? -0.760 -23.723 -2.960 1.00 147.23 154 GLN A O 1
ATOM 545 N N . ASP A 1 76 ? -2.437 -22.835 -4.189 1.00 140.64 155 ASP A N 1
ATOM 546 C CA . ASP A 1 76 ? -3.322 -22.624 -3.056 1.00 135.07 155 ASP A CA 1
ATOM 547 C C . ASP A 1 76 ? -3.425 -23.911 -2.239 1.00 127.83 155 ASP A C 1
ATOM 548 O O . ASP A 1 76 ? -3.232 -23.894 -1.025 1.00 123.87 155 ASP A O 1
ATOM 553 N N . LEU A 1 77 ? -3.714 -25.029 -2.913 1.00 122.95 156 LEU A N 1
ATOM 554 C CA . LEU A 1 77 ? -3.922 -26.290 -2.221 1.00 120.27 156 LEU A CA 1
ATOM 555 C C . LEU A 1 77 ? -2.608 -26.728 -1.577 1.00 118.01 156 LEU A C 1
ATOM 556 O O . LEU A 1 77 ? -2.560 -27.056 -0.386 1.00 118.22 156 LEU A O 1
ATOM 561 N N . LEU A 1 78 ? -1.541 -26.700 -2.384 1.00 120.32 157 LEU A N 1
ATOM 562 C CA . LEU A 1 78 ? -0.219 -27.091 -1.919 1.00 122.51 157 LEU A CA 1
ATOM 563 C C . LEU A 1 78 ? 0.109 -26.365 -0.615 1.00 123.52 157 LEU A C 1
ATOM 564 O O . LEU A 1 78 ? 0.594 -26.982 0.333 1.00 119.54 157 LEU A O 1
ATOM 569 N N . LYS A 1 79 ? -0.166 -25.056 -0.568 1.00 128.20 158 LYS A N 1
ATOM 570 C CA . LYS A 1 79 ? 0.111 -24.274 0.627 1.00 133.27 158 LYS A CA 1
ATOM 571 C C . LYS A 1 79 ? -0.629 -24.900 1.809 1.00 130.16 158 LYS A C 1
ATOM 572 O O . LYS A 1 79 ? -0.042 -25.139 2.866 1.00 137.08 158 LYS A O 1
ATOM 578 N N . LEU A 1 80 ? -1.919 -25.187 1.599 1.00 120.21 159 LEU A N 1
ATOM 579 C CA . LEU A 1 80 ? -2.780 -25.710 2.648 1.00 112.59 159 LEU A CA 1
ATOM 580 C C . LEU A 1 80 ? -2.195 -27.022 3.167 1.00 107.64 159 LEU A C 1
ATOM 581 O O . LEU A 1 80 ? -1.996 -27.200 4.374 1.00 105.70 159 LEU A O 1
ATOM 586 N N . GLN A 1 81 ? -1.906 -27.928 2.226 1.00 106.48 160 GLN A N 1
ATOM 587 C CA . GLN A 1 81 ? -1.291 -29.200 2.570 1.00 107.18 160 GLN A CA 1
ATOM 588 C C . GLN A 1 81 ? -0.034 -28.938 3.398 1.00 110.52 160 GLN A C 1
ATOM 589 O O . GLN A 1 81 ? 0.190 -29.584 4.425 1.00 115.21 160 GLN A O 1
ATOM 595 N N . THR A 1 82 ? 0.768 -27.962 2.951 1.00 110.39 161 THR A N 1
ATOM 596 C CA . THR A 1 82 ? 2.001 -27.605 3.634 1.00 113.74 161 THR A CA 1
ATOM 597 C C . THR A 1 82 ? 1.710 -27.203 5.078 1.00 115.33 161 THR A C 1
ATOM 598 O O . THR A 1 82 ? 2.413 -27.628 5.990 1.00 118.14 161 THR A O 1
ATOM 602 N N . GLU A 1 83 ? 0.684 -26.368 5.278 1.00 117.84 162 GLU A N 1
ATOM 603 C CA . GLU A 1 83 ? 0.337 -25.914 6.617 1.00 123.00 162 GLU A CA 1
ATOM 604 C C . GLU A 1 83 ? -0.066 -27.110 7.479 1.00 119.14 162 GLU A C 1
ATOM 605 O O . GLU A 1 83 ? 0.397 -27.256 8.617 1.00 119.48 162 GLU A O 1
ATOM 611 N N . ALA A 1 84 ? -0.924 -27.974 6.920 1.00 114.65 163 ALA A N 1
ATOM 612 C CA . ALA A 1 84 ? -1.327 -29.184 7.623 1.00 111.98 163 ALA A CA 1
ATOM 613 C C . ALA A 1 84 ? -0.090 -29.971 8.052 1.00 108.44 163 ALA A C 1
ATOM 614 O O . ALA A 1 84 ? 0.058 -30.328 9.226 1.00 104.52 163 ALA A O 1
ATOM 616 N N . PHE A 1 85 ? 0.803 -30.231 7.088 1.00 107.84 164 PHE A N 1
ATOM 617 C CA . PHE A 1 85 ? 2.053 -30.908 7.392 1.00 110.24 164 PHE A CA 1
ATOM 618 C C . PHE A 1 85 ? 2.749 -30.207 8.555 1.00 110.68 164 PHE A C 1
ATOM 619 O O . PHE A 1 85 ? 3.189 -30.851 9.504 1.00 111.97 164 PHE A O 1
ATOM 627 N N . GLY A 1 86 ? 2.850 -28.877 8.457 1.00 110.28 165 GLY A N 1
ATOM 628 C CA . GLY A 1 86 ? 3.495 -28.075 9.481 1.00 107.65 165 GLY A CA 1
ATOM 629 C C . GLY A 1 86 ? 2.879 -28.312 10.856 1.00 105.60 165 GLY A C 1
ATOM 630 O O . GLY A 1 86 ? 3.594 -28.371 11.854 1.00 106.56 165 GLY A O 1
ATOM 631 N N . GLN A 1 87 ? 1.549 -28.454 10.899 1.00 103.60 166 GLN A N 1
ATOM 632 C CA . GLN A 1 87 ? 0.870 -28.628 12.174 1.00 103.99 166 GLN A CA 1
ATOM 633 C C . GLN A 1 87 ? 0.980 -30.064 12.686 1.00 103.60 166 GLN A C 1
ATOM 634 O O . GLN A 1 87 ? 0.957 -30.273 13.898 1.00 106.29 166 GLN A O 1
ATOM 640 N N . PHE A 1 88 ? 1.083 -31.054 11.788 1.00 100.05 167 PHE A N 1
ATOM 641 C CA . PHE A 1 88 ? 1.027 -32.443 12.231 1.00 94.10 167 PHE A CA 1
ATOM 642 C C . PHE A 1 88 ? 2.312 -33.196 11.889 1.00 89.88 167 PHE A C 1
ATOM 643 O O . PHE A 1 88 ? 2.313 -34.427 11.762 1.00 85.61 167 PHE A O 1
ATOM 651 N N . GLY A 1 89 ? 3.409 -32.436 11.803 1.00 89.02 168 GLY A N 1
ATOM 652 C CA . GLY A 1 89 ? 4.700 -32.960 11.393 1.00 89.27 168 GLY A CA 1
ATOM 653 C C . GLY A 1 89 ? 5.146 -34.136 12.256 1.00 87.12 168 GLY A C 1
ATOM 654 O O . GLY A 1 89 ? 5.710 -35.101 11.744 1.00 88.26 168 GLY A O 1
ATOM 655 N N . VAL A 1 90 ? 4.879 -34.051 13.563 1.00 83.89 169 VAL A N 1
ATOM 656 C CA . VAL A 1 90 ? 5.380 -35.041 14.502 1.00 82.24 169 VAL A CA 1
ATOM 657 C C . VAL A 1 90 ? 4.319 -36.109 14.761 1.00 77.46 169 VAL A C 1
ATOM 658 O O . VAL A 1 90 ? 4.547 -37.013 15.561 1.00 73.95 169 VAL A O 1
ATOM 662 N N . ALA A 1 91 ? 3.170 -36.027 14.081 1.00 76.39 170 ALA A N 1
ATOM 663 C CA . ALA A 1 91 ? 2.056 -36.890 14.443 1.00 75.44 170 ALA A CA 1
ATOM 664 C C . ALA A 1 91 ? 2.246 -38.300 13.883 1.00 74.41 170 ALA A C 1
ATOM 665 O O . ALA A 1 91 ? 2.566 -38.478 12.707 1.00 77.26 170 ALA A O 1
ATOM 667 N N . ASN A 1 92 ? 2.014 -39.294 14.751 1.00 72.32 171 ASN A N 1
ATOM 668 C CA . ASN A 1 92 ? 2.124 -40.702 14.406 1.00 71.54 171 ASN A CA 1
ATOM 669 C C . ASN A 1 92 ? 0.881 -41.444 14.894 1.00 70.89 171 ASN A C 1
ATOM 670 O O . ASN A 1 92 ? 0.736 -41.705 16.089 1.00 75.93 171 ASN A O 1
ATOM 675 N N . PRO A 1 93 ? -0.034 -41.854 13.987 1.00 66.93 172 PRO A N 1
ATOM 676 C CA . PRO A 1 93 ? -1.355 -42.341 14.391 1.00 68.00 172 PRO A CA 1
ATOM 677 C C . PRO A 1 93 ? -1.321 -43.533 15.350 1.00 69.59 172 PRO A C 1
ATOM 678 O O . PRO A 1 93 ? -2.216 -43.676 16.186 1.00 71.70 172 PRO A O 1
ATOM 682 N N . ILE A 1 94 ? -0.260 -44.347 15.261 1.00 70.76 173 ILE A N 1
ATOM 683 C CA . ILE A 1 94 ? -0.081 -45.497 16.136 1.00 72.89 173 ILE A CA 1
ATOM 684 C C . ILE A 1 94 ? -0.162 -45.058 17.596 1.00 73.25 173 ILE A C 1
ATOM 685 O O . ILE A 1 94 ? -0.266 -45.897 18.488 1.00 71.35 173 ILE A O 1
ATOM 690 N N . HIS A 1 95 ? -0.070 -43.744 17.836 1.00 75.37 174 HIS A N 1
ATOM 691 C CA . HIS A 1 95 ? -0.283 -43.200 19.166 1.00 76.98 174 HIS A CA 1
ATOM 692 C C . HIS A 1 95 ? -1.521 -42.306 19.163 1.00 78.12 174 HIS A C 1
ATOM 693 O O . HIS A 1 95 ? -1.414 -41.089 19.320 1.00 82.34 174 HIS A O 1
ATOM 700 N N . PRO A 1 96 ? -2.741 -42.881 19.047 1.00 76.03 175 PRO A N 1
ATOM 701 C CA . PRO A 1 96 ? -3.959 -42.073 18.965 1.00 76.26 175 PRO A CA 1
ATOM 702 C C . PRO A 1 96 ? -4.165 -41.224 20.218 1.00 78.30 175 PRO A C 1
ATOM 703 O O . PRO A 1 96 ? -4.676 -40.106 20.139 1.00 80.13 175 PRO A O 1
ATOM 707 N N . ASP A 1 97 ? -3.740 -41.762 21.368 1.00 78.33 176 ASP A N 1
ATOM 708 C CA . ASP A 1 97 ? -3.855 -41.069 22.641 1.00 80.44 176 ASP A CA 1
ATOM 709 C C . ASP A 1 97 ? -2.904 -39.876 22.679 1.00 80.02 176 ASP A C 1
ATOM 710 O O . ASP A 1 97 ? -3.079 -38.975 23.498 1.00 82.24 176 ASP A O 1
ATOM 715 N N . VAL A 1 98 ? -1.894 -39.874 21.801 1.00 77.97 177 VAL A N 1
ATOM 716 C CA . VAL A 1 98 ? -0.953 -38.767 21.752 1.00 76.57 177 VAL A CA 1
ATOM 717 C C . VAL A 1 98 ? -1.328 -37.833 20.602 1.00 76.54 177 VAL A C 1
ATOM 718 O O . VAL A 1 98 ? -1.025 -36.644 20.658 1.00 78.31 177 VAL A O 1
ATOM 722 N N . PHE A 1 99 ? -2.002 -38.361 19.570 1.00 77.06 178 PHE A N 1
ATOM 723 C CA . PHE A 1 99 ? -2.279 -37.580 18.372 1.00 78.74 178 PHE A CA 1
ATOM 724 C C . PHE A 1 99 ? -3.731 -37.758 17.930 1.00 80.89 178 PHE A C 1
ATOM 725 O O . PHE A 1 99 ? -4.016 -37.928 16.741 1.00 80.73 178 PHE A O 1
ATOM 733 N N . PRO A 1 100 ? -4.694 -37.610 18.866 1.00 82.99 179 PRO A N 1
ATOM 734 C CA . PRO A 1 100 ? -6.098 -37.923 18.599 1.00 86.00 179 PRO A CA 1
ATOM 735 C C . PRO A 1 100 ? -6.595 -37.289 17.304 1.00 87.99 179 PRO A C 1
ATOM 736 O O . PRO A 1 100 ? -7.232 -37.954 16.490 1.00 88.83 179 PRO A O 1
ATOM 740 N N . GLY A 1 101 ? -6.288 -36.000 17.124 1.00 90.46 180 GLY A N 1
ATOM 741 C CA . GLY A 1 101 ? -6.662 -35.280 15.918 1.00 92.65 180 GLY A CA 1
ATOM 742 C C . GLY A 1 101 ? -6.405 -36.116 14.667 1.00 93.59 180 GLY A C 1
ATOM 743 O O . GLY A 1 101 ? -7.304 -36.327 13.847 1.00 97.15 180 GLY A O 1
ATOM 744 N N . VAL A 1 102 ? -5.166 -36.605 14.544 1.00 91.56 181 VAL A N 1
ATOM 745 C CA . VAL A 1 102 ? -4.788 -37.377 13.374 1.00 88.96 181 VAL A CA 1
ATOM 746 C C . VAL A 1 102 ? -5.739 -38.563 13.263 1.00 87.50 181 VAL A C 1
ATOM 747 O O . VAL A 1 102 ? -6.320 -38.817 12.208 1.00 85.44 181 VAL A O 1
ATOM 751 N N . ARG A 1 103 ? -5.910 -39.257 14.390 1.00 87.52 182 ARG A N 1
ATOM 752 C CA . ARG A 1 103 ? -6.716 -40.462 14.449 1.00 87.06 182 ARG A CA 1
ATOM 753 C C . ARG A 1 103 ? -8.120 -40.167 13.923 1.00 83.06 182 ARG A C 1
ATOM 754 O O . ARG A 1 103 ? -8.666 -40.936 13.136 1.00 75.24 182 ARG A O 1
ATOM 762 N N . LYS A 1 104 ? -8.692 -39.044 14.365 1.00 87.32 183 LYS A N 1
ATOM 763 C CA . LYS A 1 104 ? -9.991 -38.601 13.887 1.00 93.92 183 LYS A CA 1
ATOM 764 C C . LYS A 1 104 ? -9.918 -38.409 12.375 1.00 93.27 183 LYS A C 1
ATOM 765 O O . LYS A 1 104 ? -10.609 -39.092 11.608 1.00 90.95 183 LYS A O 1
ATOM 771 N N . MET A 1 105 ? -9.043 -37.482 11.964 1.00 95.08 184 MET A N 1
ATOM 772 C CA . MET A 1 105 ? -8.956 -37.089 10.568 1.00 94.12 184 MET A CA 1
ATOM 773 C C . MET A 1 105 ? -8.923 -38.346 9.699 1.00 91.37 184 MET A C 1
ATOM 774 O O . MET A 1 105 ? -9.654 -38.443 8.713 1.00 87.32 184 MET A O 1
ATOM 779 N N . GLU A 1 106 ? -8.097 -39.319 10.100 1.00 90.65 185 GLU A N 1
ATOM 780 C CA . GLU A 1 106 ? -7.964 -40.565 9.362 1.00 91.77 185 GLU A CA 1
ATOM 781 C C . GLU A 1 106 ? -9.334 -41.223 9.220 1.00 89.47 185 GLU A C 1
ATOM 782 O O . GLU A 1 106 ? -9.822 -41.453 8.109 1.00 88.80 185 GLU A O 1
ATOM 788 N N . ALA A 1 107 ? -9.949 -41.518 10.368 1.00 90.29 186 ALA A N 1
ATOM 789 C CA . ALA A 1 107 ? -11.248 -42.163 10.384 1.00 93.90 186 ALA A CA 1
ATOM 790 C C . ALA A 1 107 ? -12.167 -41.457 9.390 1.00 97.06 186 ALA A C 1
ATOM 791 O O . ALA A 1 107 ? -12.804 -42.097 8.545 1.00 96.22 186 ALA A O 1
ATOM 793 N N . GLU A 1 108 ? -12.200 -40.121 9.487 1.00 99.73 187 GLU A N 1
ATOM 794 C CA . GLU A 1 108 ? -13.098 -39.329 8.661 1.00 100.54 187 GLU A CA 1
ATOM 795 C C . GLU A 1 108 ? -12.771 -39.533 7.183 1.00 96.75 187 GLU A C 1
ATOM 796 O O . GLU A 1 108 ? -13.666 -39.806 6.383 1.00 93.38 187 GLU A O 1
ATOM 802 N N . VAL A 1 109 ? -11.489 -39.398 6.824 1.00 95.57 188 VAL A N 1
ATOM 803 C CA . VAL A 1 109 ? -11.076 -39.650 5.454 1.00 94.88 188 VAL A CA 1
ATOM 804 C C . VAL A 1 109 ? -11.740 -40.944 4.994 1.00 90.24 188 VAL A C 1
ATOM 805 O O . VAL A 1 109 ? -12.511 -40.938 4.039 1.00 86.72 188 VAL A O 1
ATOM 809 N N . VAL A 1 110 ? -11.449 -42.043 5.700 1.00 89.35 189 VAL A N 1
ATOM 810 C CA . VAL A 1 110 ? -11.978 -43.343 5.317 1.00 89.71 189 VAL A CA 1
ATOM 811 C C . VAL A 1 110 ? -13.484 -43.214 5.083 1.00 90.28 189 VAL A C 1
ATOM 812 O O . VAL A 1 110 ? -13.985 -43.478 3.982 1.00 88.27 189 VAL A O 1
ATOM 816 N N . ALA A 1 111 ? -14.195 -42.774 6.128 1.00 91.92 190 ALA A N 1
ATOM 817 C CA . ALA A 1 111 ? -15.640 -42.621 6.054 1.00 91.57 190 ALA A CA 1
ATOM 818 C C . ALA A 1 111 ? -16.035 -41.977 4.726 1.00 90.48 190 ALA A C 1
ATOM 819 O O . ALA A 1 111 ? -16.808 -42.542 3.946 1.00 87.61 190 ALA A O 1
ATOM 821 N N . MET A 1 112 ? -15.478 -40.786 4.483 1.00 91.77 191 MET A N 1
ATOM 822 C CA . MET A 1 112 ? -15.860 -39.980 3.338 1.00 92.89 191 MET A CA 1
ATOM 823 C C . MET A 1 112 ? -15.711 -40.800 2.059 1.00 93.38 191 MET A C 1
ATOM 824 O O . MET A 1 112 ? -16.549 -40.699 1.166 1.00 91.03 191 MET A O 1
ATOM 829 N N . VAL A 1 113 ? -14.656 -41.624 1.983 1.00 96.43 192 VAL A N 1
ATOM 830 C CA . VAL A 1 113 ? -14.398 -42.399 0.779 1.00 99.69 192 VAL A CA 1
ATOM 831 C C . VAL A 1 113 ? -15.420 -43.532 0.697 1.00 101.53 192 VAL A C 1
ATOM 832 O O . VAL A 1 113 ? -16.013 -43.751 -0.359 1.00 100.67 192 VAL A O 1
ATOM 836 N N . LEU A 1 114 ? -15.629 -44.245 1.814 1.00 103.13 193 LEU A N 1
ATOM 837 C CA . LEU A 1 114 ? -16.616 -45.316 1.837 1.00 103.85 193 LEU A CA 1
ATOM 838 C C . LEU A 1 114 ? -17.904 -44.825 1.176 1.00 107.05 193 LEU A C 1
ATOM 839 O O . LEU A 1 114 ? -18.493 -45.513 0.332 1.00 108.16 193 LEU A O 1
ATOM 844 N N . ALA A 1 115 ? -18.323 -43.613 1.569 1.00 107.46 194 ALA A N 1
ATOM 845 C CA . ALA A 1 115 ? -19.543 -43.023 1.041 1.00 103.99 194 ALA A CA 1
ATOM 846 C C . ALA A 1 115 ? -19.453 -42.882 -0.476 1.00 103.43 194 ALA A C 1
ATOM 847 O O . ALA A 1 115 ? -20.376 -43.271 -1.185 1.00 105.60 194 ALA A O 1
ATOM 849 N N . LEU A 1 116 ? -18.343 -42.323 -0.972 1.00 101.97 195 LEU A N 1
ATOM 850 C CA . LEU A 1 116 ? -18.209 -42.062 -2.396 1.00 102.62 195 LEU A CA 1
ATOM 851 C C . LEU A 1 116 ? -18.568 -43.309 -3.198 1.00 101.80 195 LEU A C 1
ATOM 852 O O . LEU A 1 116 ? -19.098 -43.184 -4.298 1.00 99.69 195 LEU A O 1
ATOM 857 N N . PHE A 1 117 ? -18.282 -44.506 -2.663 1.00 105.90 196 PHE A N 1
ATOM 858 C CA . PHE A 1 117 ? -18.449 -45.717 -3.457 1.00 110.38 196 PHE A CA 1
ATOM 859 C C . PHE A 1 117 ? -19.648 -46.526 -2.968 1.00 111.74 196 PHE A C 1
ATOM 860 O O . PHE A 1 117 ? -19.723 -47.740 -3.190 1.00 109.55 196 PHE A O 1
ATOM 868 N N . ASN A 1 118 ? -20.589 -45.813 -2.336 1.00 113.03 197 ASN A N 1
ATOM 869 C CA . ASN A 1 118 ? -21.867 -46.370 -1.933 1.00 113.88 197 ASN A CA 1
ATOM 870 C C . ASN A 1 118 ? -21.619 -47.615 -1.086 1.00 112.49 197 ASN A C 1
ATOM 871 O O . ASN A 1 118 ? -22.195 -48.671 -1.344 1.00 109.31 197 ASN A O 1
ATOM 876 N N . ALA A 1 119 ? -20.756 -47.477 -0.070 1.00 112.18 198 ALA A N 1
ATOM 877 C CA . ALA A 1 119 ? -20.418 -48.604 0.786 1.00 110.96 198 ALA A CA 1
ATOM 878 C C . ALA A 1 119 ? -21.612 -48.986 1.658 1.00 109.14 198 ALA A C 1
ATOM 879 O O . ALA A 1 119 ? -22.429 -48.136 2.007 1.00 110.66 198 ALA A O 1
ATOM 881 N N . PRO A 1 120 ? -21.746 -50.275 2.049 1.00 105.15 199 PRO A N 1
ATOM 882 C CA . PRO A 1 120 ? -22.769 -50.686 3.012 1.00 104.18 199 PRO A CA 1
ATOM 883 C C . PRO A 1 120 ? -22.498 -50.096 4.394 1.00 103.51 199 PRO A C 1
ATOM 884 O O . PRO A 1 120 ? -21.417 -49.570 4.653 1.00 102.95 199 PRO A O 1
ATOM 888 N N . SER A 1 121 ? -23.487 -50.211 5.285 1.00 103.05 200 SER A N 1
ATOM 889 C CA . SER A 1 121 ? -23.416 -49.596 6.599 1.00 103.68 200 SER A CA 1
ATOM 890 C C . SER A 1 121 ? -22.298 -50.224 7.432 1.00 106.72 200 SER A C 1
ATOM 891 O O . SER A 1 121 ? -21.693 -49.547 8.260 1.00 108.78 200 SER A O 1
ATOM 894 N N . ASP A 1 122 ? -22.031 -51.518 7.209 1.00 110.41 201 ASP A N 1
ATOM 895 C CA . ASP A 1 122 ? -20.961 -52.222 7.901 1.00 115.67 201 ASP A CA 1
ATOM 896 C C . ASP A 1 122 ? -19.650 -52.059 7.132 1.00 116.45 201 ASP A C 1
ATOM 897 O O . ASP A 1 122 ? -18.672 -52.769 7.393 1.00 118.54 201 ASP A O 1
ATOM 902 N N . GLY A 1 123 ? -19.650 -51.118 6.178 1.00 113.92 202 GLY A N 1
ATOM 903 C CA . GLY A 1 123 ? -18.469 -50.826 5.385 1.00 109.11 202 GLY A CA 1
ATOM 904 C C . GLY A 1 123 ? -17.308 -50.397 6.274 1.00 106.44 202 GLY A C 1
ATOM 905 O O . GLY A 1 123 ? -17.489 -49.599 7.190 1.00 108.00 202 GLY A O 1
ATOM 906 N N . ALA A 1 124 ? -16.120 -50.946 6.003 1.00 103.30 203 ALA A N 1
ATOM 907 C CA . ALA A 1 124 ? -14.945 -50.607 6.789 1.00 99.08 203 ALA A CA 1
ATOM 908 C C . ALA A 1 124 ? -13.810 -50.270 5.833 1.00 96.14 203 ALA A C 1
ATOM 909 O O . ALA A 1 124 ? -13.877 -50.618 4.663 1.00 97.20 203 ALA A O 1
ATOM 911 N N . GLY A 1 125 ? -12.783 -49.573 6.316 1.00 94.22 204 GLY A N 1
ATOM 912 C CA . GLY A 1 125 ? -11.699 -49.185 5.433 1.00 93.66 204 GLY A CA 1
ATOM 913 C C . GLY A 1 125 ? -10.438 -48.803 6.195 1.00 91.58 204 GLY A C 1
ATOM 914 O O . GLY A 1 125 ? -10.489 -48.523 7.390 1.00 89.83 204 GLY A O 1
ATOM 915 N N . VAL A 1 126 ? -9.309 -48.804 5.480 1.00 91.43 205 VAL A N 1
ATOM 916 C CA . VAL A 1 126 ? -8.068 -48.313 6.052 1.00 94.60 205 VAL A CA 1
ATOM 917 C C . VAL A 1 126 ? -7.418 -47.346 5.070 1.00 94.98 205 VAL A C 1
ATOM 918 O O . VAL A 1 126 ? -7.689 -47.383 3.868 1.00 99.48 205 VAL A O 1
ATOM 922 N N . THR A 1 127 ? -6.559 -46.483 5.620 1.00 92.27 206 THR A N 1
ATOM 923 C CA . THR A 1 127 ? -5.647 -45.684 4.826 1.00 90.40 206 THR A CA 1
ATOM 924 C C . THR A 1 127 ? -4.371 -46.489 4.608 1.00 92.16 206 THR A C 1
ATOM 925 O O . THR A 1 127 ? -3.918 -47.199 5.505 1.00 93.11 206 THR A O 1
ATOM 929 N N . THR A 1 128 ? -3.822 -46.373 3.397 1.00 93.47 207 THR A N 1
ATOM 930 C CA . THR A 1 128 ? -2.544 -46.969 3.054 1.00 94.85 207 THR A CA 1
ATOM 931 C C . THR A 1 128 ? -1.684 -45.894 2.402 1.00 98.14 207 THR A C 1
ATOM 932 O O . THR A 1 128 ? -2.198 -44.859 1.978 1.00 100.05 207 THR A O 1
ATOM 936 N N . SER A 1 129 ? -0.375 -46.150 2.327 1.00 99.69 208 SER A N 1
ATOM 937 C CA . SER A 1 129 ? 0.541 -45.200 1.723 1.00 98.04 208 SER A CA 1
ATOM 938 C C . SER A 1 129 ? 0.167 -44.994 0.255 1.00 94.95 208 SER A C 1
ATOM 939 O O . SER A 1 129 ? 0.199 -43.865 -0.235 1.00 95.90 208 SER A O 1
ATOM 942 N N . GLY A 1 130 ? -0.246 -46.077 -0.423 1.00 91.91 209 GLY A N 1
ATOM 943 C CA . GLY A 1 130 ? -0.546 -46.008 -1.845 1.00 88.59 209 GLY A CA 1
ATOM 944 C C . GLY A 1 130 ? -1.246 -47.249 -2.400 1.00 85.25 209 GLY A C 1
ATOM 945 O O . GLY A 1 130 ? -1.367 -48.280 -1.731 1.00 82.74 209 GLY A O 1
ATOM 946 N N . GLY A 1 131 ? -1.684 -47.114 -3.659 1.00 84.87 210 GLY A N 1
ATOM 947 C CA . GLY A 1 131 ? -2.415 -48.146 -4.375 1.00 86.97 210 GLY A CA 1
ATOM 948 C C . GLY A 1 131 ? -1.714 -49.499 -4.316 1.00 89.95 210 GLY A C 1
ATOM 949 O O . GLY A 1 131 ? -2.364 -50.529 -4.149 1.00 92.73 210 GLY A O 1
ATOM 950 N N . THR A 1 132 ? -0.386 -49.488 -4.468 1.00 91.57 211 THR A N 1
ATOM 951 C CA . THR A 1 132 ? 0.399 -50.703 -4.336 1.00 94.04 211 THR A CA 1
ATOM 952 C C . THR A 1 132 ? 0.039 -51.365 -3.005 1.00 94.39 211 THR A C 1
ATOM 953 O O . THR A 1 132 ? -0.404 -52.519 -2.969 1.00 93.25 211 THR A O 1
ATOM 957 N N . GLU A 1 133 ? 0.190 -50.601 -1.915 1.00 95.95 212 GLU A N 1
ATOM 958 C CA . GLU A 1 133 ? -0.057 -51.124 -0.581 1.00 98.14 212 GLU A CA 1
ATOM 959 C C . GLU A 1 133 ? -1.504 -51.599 -0.486 1.00 96.73 212 GLU A C 1
ATOM 960 O O . GLU A 1 133 ? -1.762 -52.716 -0.040 1.00 93.19 212 GLU A O 1
ATOM 966 N N . SER A 1 134 ? -2.439 -50.739 -0.906 1.00 97.77 213 SER A N 1
ATOM 967 C CA . SER A 1 134 ? -3.843 -51.120 -0.930 1.00 98.92 213 SER A CA 1
ATOM 968 C C . SER A 1 134 ? -3.985 -52.521 -1.523 1.00 100.09 213 SER A C 1
ATOM 969 O O . SER A 1 134 ? -4.476 -53.439 -0.865 1.00 103.97 213 SER A O 1
ATOM 972 N N . ILE A 1 135 ? -3.532 -52.669 -2.772 1.00 99.65 214 ILE A N 1
ATOM 973 C CA . ILE A 1 135 ? -3.671 -53.917 -3.503 1.00 98.51 214 ILE A CA 1
ATOM 974 C C . ILE A 1 135 ? -3.052 -55.050 -2.682 1.00 96.17 214 ILE A C 1
ATOM 975 O O . ILE A 1 135 ? -3.701 -56.074 -2.444 1.00 96.72 214 ILE A O 1
ATOM 980 N N . LEU A 1 136 ? -1.809 -54.849 -2.219 1.00 93.03 215 LEU A N 1
ATOM 981 C CA . LEU A 1 136 ? -1.137 -55.868 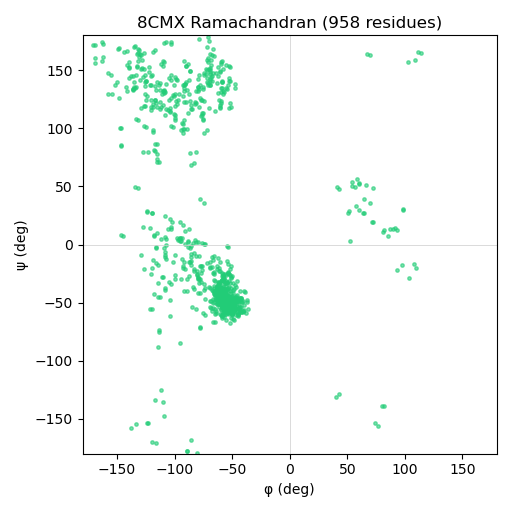-1.423 1.00 92.35 215 LEU A CA 1
ATOM 982 C C . LEU A 1 136 ? -2.054 -56.326 -0.290 1.00 94.53 215 LEU A C 1
ATOM 983 O O . LEU A 1 136 ? -2.283 -57.524 -0.103 1.00 94.74 215 LEU A O 1
ATOM 988 N N . MET A 1 137 ? -2.579 -55.349 0.457 1.00 96.33 216 MET A N 1
ATOM 989 C CA . MET A 1 137 ? -3.372 -55.632 1.641 1.00 96.56 216 MET A CA 1
ATOM 990 C C . MET A 1 137 ? -4.666 -56.342 1.252 1.00 95.12 216 MET A C 1
ATOM 991 O O . MET A 1 137 ? -5.095 -57.253 1.951 1.00 95.40 216 MET A O 1
ATOM 996 N N . ALA A 1 138 ? -5.293 -55.923 0.147 1.00 93.54 217 ALA A N 1
ATOM 997 C CA . ALA A 1 138 ? -6.459 -56.634 -0.348 1.00 91.17 217 ALA A CA 1
ATOM 998 C C . ALA A 1 138 ? -6.094 -58.104 -0.543 1.00 88.21 217 ALA A C 1
ATOM 999 O O . ALA A 1 138 ? -6.746 -59.001 -0.003 1.00 86.97 217 ALA A O 1
ATOM 1001 N N . CYS A 1 139 ? -5.017 -58.335 -1.302 1.00 88.17 218 CYS A N 1
ATOM 1002 C CA . CYS A 1 139 ? -4.600 -59.690 -1.619 1.00 89.69 218 CYS A CA 1
ATOM 1003 C C . CYS A 1 139 ? -4.388 -60.481 -0.331 1.00 88.74 218 CYS A C 1
ATOM 1004 O O . CYS A 1 139 ? -4.943 -61.570 -0.156 1.00 94.69 218 CYS A O 1
ATOM 1007 N N . LEU A 1 140 ? -3.589 -59.911 0.574 1.00 86.63 219 LEU A N 1
ATOM 1008 C CA . LEU A 1 140 ? -3.303 -60.557 1.844 1.00 87.80 219 LEU A CA 1
ATOM 1009 C C . LEU A 1 140 ? -4.612 -60.926 2.540 1.00 92.08 219 LEU A C 1
ATOM 1010 O O . LEU A 1 140 ? -4.812 -62.070 2.952 1.00 90.36 219 LEU A O 1
ATOM 1015 N N . ALA A 1 141 ? -5.496 -59.929 2.658 1.00 98.26 220 ALA A N 1
ATOM 1016 C CA . ALA A 1 141 ? -6.818 -60.095 3.236 1.00 102.92 220 ALA A CA 1
ATOM 1017 C C . ALA A 1 141 ? -7.477 -61.344 2.664 1.00 107.48 220 ALA A C 1
ATOM 1018 O O . ALA A 1 141 ? -7.845 -62.246 3.413 1.00 104.40 220 ALA A O 1
ATOM 1020 N N . ALA A 1 142 ? -7.622 -61.385 1.334 1.00 118.63 221 ALA A N 1
ATOM 1021 C CA . ALA A 1 142 ? -8.289 -62.507 0.689 1.00 123.23 221 ALA A CA 1
ATOM 1022 C C . ALA A 1 142 ? -7.605 -63.816 1.085 1.00 120.05 221 ALA A C 1
ATOM 1023 O O . ALA A 1 142 ? -8.267 -64.783 1.474 1.00 127.86 221 ALA A O 1
ATOM 1025 N N . ARG A 1 143 ? -6.270 -63.831 0.995 1.00 112.32 222 ARG A N 1
ATOM 1026 C CA . ARG A 1 143 ? -5.507 -65.025 1.322 1.00 110.14 222 ARG A CA 1
ATOM 1027 C C . ARG A 1 143 ? -5.874 -65.510 2.723 1.00 109.69 222 ARG A C 1
ATOM 1028 O O . ARG A 1 143 ? -6.311 -66.651 2.911 1.00 111.29 222 ARG A O 1
ATOM 1036 N N . GLN A 1 144 ? -5.684 -64.624 3.706 1.00 109.22 223 GLN A N 1
ATOM 1037 C CA . GLN A 1 144 ? -5.954 -64.958 5.094 1.00 109.61 223 GLN A CA 1
ATOM 1038 C C . GLN A 1 144 ? -7.395 -65.442 5.229 1.00 107.58 223 GLN A C 1
ATOM 1039 O O . GLN A 1 144 ? -7.649 -66.426 5.917 1.00 104.17 223 GLN A O 1
ATOM 1045 N N . LYS A 1 145 ? -8.332 -64.750 4.567 1.00 107.38 224 LYS A N 1
ATOM 1046 C CA . LYS A 1 145 ? -9.729 -65.153 4.590 1.00 106.63 224 LYS A CA 1
ATOM 1047 C C . LYS A 1 145 ? -9.830 -66.618 4.173 1.00 108.61 224 LYS A C 1
ATOM 1048 O O . LYS A 1 145 ? -10.323 -67.450 4.936 1.00 110.43 224 LYS A O 1
ATOM 1054 N N . ALA A 1 146 ? -9.338 -66.919 2.963 1.00 108.94 225 ALA A N 1
ATOM 1055 C CA . ALA A 1 146 ? -9.481 -68.246 2.384 1.00 106.14 225 ALA A CA 1
ATOM 1056 C C . ALA A 1 146 ? -8.787 -69.294 3.254 1.00 105.68 225 ALA A C 1
ATOM 1057 O O . ALA A 1 146 ? -9.234 -70.445 3.331 1.00 113.10 225 ALA A O 1
ATOM 1059 N N . PHE A 1 147 ? -7.687 -68.893 3.906 1.00 99.81 226 PHE A N 1
ATOM 1060 C CA . PHE A 1 147 ? -6.997 -69.800 4.809 1.00 98.18 226 PHE A CA 1
ATOM 1061 C C . PHE A 1 147 ? -7.859 -70.090 6.037 1.00 101.05 226 PHE A C 1
ATOM 1062 O O . PHE A 1 147 ? -8.151 -71.245 6.339 1.00 98.39 226 PHE A O 1
ATOM 1070 N N . THR A 1 148 ? -8.245 -69.030 6.753 1.00 106.66 227 THR A N 1
ATOM 1071 C CA . THR A 1 148 ? -8.989 -69.173 7.993 1.00 113.86 227 THR A CA 1
ATOM 1072 C C . THR A 1 148 ? -10.282 -69.939 7.727 1.00 115.92 227 THR A C 1
ATOM 1073 O O . THR A 1 148 ? -10.572 -70.922 8.410 1.00 112.41 227 THR A O 1
ATOM 1077 N N . GLU A 1 149 ? -11.041 -69.486 6.721 1.00 118.31 228 GLU A N 1
ATOM 1078 C CA . GLU A 1 149 ? -12.372 -70.015 6.474 1.00 119.69 228 GLU A CA 1
ATOM 1079 C C . GLU A 1 149 ? -12.299 -71.321 5.684 1.00 117.91 228 GLU A C 1
ATOM 1080 O O . GLU A 1 149 ? -12.850 -72.327 6.125 1.00 116.99 228 GLU A O 1
ATOM 1086 N N . ARG A 1 150 ? -11.638 -71.311 4.518 1.00 115.15 229 ARG A N 1
ATOM 1087 C CA . ARG A 1 150 ? -11.718 -72.456 3.624 1.00 111.82 229 ARG A CA 1
ATOM 1088 C C . ARG A 1 150 ? -10.435 -73.279 3.709 1.00 107.12 229 ARG A C 1
ATOM 1089 O O . ARG A 1 150 ? -10.193 -74.141 2.868 1.00 107.33 229 ARG A O 1
ATOM 1097 N N . GLY A 1 151 ? -9.621 -73.007 4.734 1.00 102.93 230 GLY A N 1
ATOM 1098 C CA . GLY A 1 151 ? -8.408 -73.769 4.977 1.00 101.33 230 GLY A CA 1
ATOM 1099 C C . GLY A 1 151 ? -7.532 -73.896 3.732 1.00 101.43 230 GLY A C 1
ATOM 1100 O O . GLY A 1 151 ? -6.766 -74.851 3.620 1.00 97.29 230 GLY A O 1
ATOM 1101 N N . VAL A 1 152 ? -7.630 -72.929 2.810 1.00 105.91 231 VAL A N 1
ATOM 1102 C CA . VAL A 1 152 ? -6.860 -73.001 1.575 1.00 110.96 231 VAL A CA 1
ATOM 1103 C C . VAL A 1 152 ? -5.380 -72.805 1.904 1.00 111.19 231 VAL A C 1
ATOM 1104 O O . VAL A 1 152 ? -5.038 -71.971 2.738 1.00 114.69 231 VAL A O 1
ATOM 1108 N N . LYS A 1 153 ? -4.508 -73.569 1.233 1.00 110.54 232 LYS A N 1
ATOM 1109 C CA . LYS A 1 153 ? -3.086 -73.556 1.543 1.00 113.51 232 LYS A CA 1
ATOM 1110 C C . LYS A 1 153 ? -2.248 -73.276 0.294 1.00 114.97 232 LYS A C 1
ATOM 1111 O O . LYS A 1 153 ? -1.094 -72.871 0.406 1.00 115.83 232 LYS A O 1
ATOM 1117 N N . GLU A 1 154 ? -2.819 -73.510 -0.893 1.00 118.67 233 GLU A N 1
ATOM 1118 C CA . GLU A 1 154 ? -2.166 -73.154 -2.143 1.00 120.59 233 GLU A CA 1
ATOM 1119 C C . GLU A 1 154 ? -3.002 -72.087 -2.841 1.00 119.99 233 GLU A C 1
ATOM 1120 O O . GLU A 1 154 ? -3.727 -72.383 -3.789 1.00 122.69 233 GLU A O 1
ATOM 1126 N N . PRO A 1 155 ? -2.928 -70.813 -2.399 1.00 117.46 234 PRO A N 1
ATOM 1127 C CA . PRO A 1 155 ? -3.866 -69.788 -2.859 1.00 117.03 234 PRO A CA 1
ATOM 1128 C C . PRO A 1 155 ? -3.684 -69.402 -4.326 1.00 113.12 234 PRO A C 1
ATOM 1129 O O . PRO A 1 155 ? -2.577 -69.465 -4.858 1.00 111.99 234 PRO A O 1
ATOM 1133 N N . GLU A 1 156 ? -4.790 -69.003 -4.966 1.00 111.01 235 GLU A N 1
ATOM 1134 C CA . GLU A 1 156 ? -4.757 -68.559 -6.351 1.00 113.19 235 GLU A CA 1
ATOM 1135 C C . GLU A 1 156 ? -5.599 -67.295 -6.511 1.00 113.57 235 GLU A C 1
ATOM 1136 O O . GLU A 1 156 ? -6.636 -67.153 -5.863 1.00 119.98 235 GLU A O 1
ATOM 1142 N N . ILE A 1 157 ? -5.149 -66.388 -7.391 1.00 110.21 236 ILE A N 1
ATOM 1143 C CA . ILE A 1 157 ? -5.907 -65.187 -7.711 1.00 108.33 236 ILE A CA 1
ATOM 1144 C C . ILE A 1 157 ? -6.016 -65.045 -9.228 1.00 106.92 236 ILE A C 1
ATOM 1145 O O . ILE A 1 157 ? -5.064 -65.327 -9.960 1.00 103.60 236 ILE A O 1
ATOM 1150 N N . ILE A 1 158 ? -7.190 -64.589 -9.684 1.00 110.58 237 ILE A N 1
ATOM 1151 C CA . ILE A 1 158 ? -7.423 -64.403 -11.108 1.00 114.03 237 ILE A CA 1
ATOM 1152 C C . ILE A 1 158 ? -7.544 -62.905 -11.398 1.00 113.37 237 ILE A C 1
ATOM 1153 O O . ILE A 1 158 ? -8.430 -62.215 -10.880 1.00 110.34 237 ILE A O 1
ATOM 1158 N N . ILE A 1 159 ? -6.604 -62.427 -12.224 1.00 114.67 238 ILE A N 1
ATOM 1159 C CA . ILE A 1 159 ? -6.468 -61.028 -12.592 1.00 116.76 238 ILE A CA 1
ATOM 1160 C C . ILE A 1 159 ? -6.562 -60.894 -14.111 1.00 119.99 238 ILE A C 1
ATOM 1161 O O . ILE A 1 159 ? -6.231 -61.823 -14.850 1.00 124.64 238 ILE A O 1
ATOM 1166 N N . PRO A 1 160 ? -7.018 -59.728 -14.624 1.00 123.44 239 PRO A N 1
ATOM 1167 C CA . PRO A 1 160 ? -6.899 -59.398 -16.045 1.00 123.81 239 PRO A CA 1
ATOM 1168 C C . PRO A 1 160 ? -5.458 -59.062 -16.426 1.00 123.33 239 PRO A C 1
ATOM 1169 O O . PRO A 1 160 ? -4.695 -58.566 -15.599 1.00 120.13 239 PRO A O 1
ATOM 1173 N N . ASP A 1 161 ? -5.097 -59.328 -17.687 1.00 124.51 240 ASP A N 1
ATOM 1174 C CA . ASP A 1 161 ? -3.774 -59.006 -18.198 1.00 125.06 240 ASP A CA 1
ATOM 1175 C C . ASP A 1 161 ? -3.467 -57.533 -17.946 1.00 115.22 240 ASP A C 1
ATOM 1176 O O . ASP A 1 161 ? -2.333 -57.173 -17.640 1.00 110.24 240 ASP A O 1
ATOM 1181 N N . THR A 1 162 ? -4.496 -56.692 -18.089 1.00 110.77 241 THR A N 1
ATOM 1182 C CA . THR A 1 162 ? -4.350 -55.249 -17.984 1.00 109.52 241 THR A CA 1
ATOM 1183 C C . THR A 1 162 ? -4.221 -54.823 -16.521 1.00 106.41 241 THR A C 1
ATOM 1184 O O . THR A 1 162 ? -4.093 -53.633 -16.232 1.00 97.34 241 THR A O 1
ATOM 1188 N N . ALA A 1 163 ? -4.242 -55.801 -15.606 1.00 108.68 242 ALA A N 1
ATOM 1189 C CA . ALA A 1 163 ? -4.221 -55.526 -14.177 1.00 107.88 242 ALA A CA 1
ATOM 1190 C C . ALA A 1 163 ? -2.872 -54.943 -13.764 1.00 103.97 242 ALA A C 1
ATOM 1191 O O . ALA A 1 163 ? -1.866 -55.145 -14.440 1.00 105.94 242 ALA A O 1
ATOM 1193 N N . HIS A 1 164 ? -2.867 -54.248 -12.620 1.00 99.12 243 HIS A N 1
ATOM 1194 C CA . HIS A 1 164 ? -1.706 -53.499 -12.166 1.00 95.74 243 HIS A CA 1
ATOM 1195 C C . HIS A 1 164 ? -0.675 -54.431 -11.525 1.00 95.60 243 HIS A C 1
ATOM 1196 O O . HIS A 1 164 ? -1.010 -55.276 -10.695 1.00 98.93 243 HIS A O 1
ATOM 1203 N N . ALA A 1 165 ? 0.596 -54.221 -11.889 1.00 94.27 244 ALA A N 1
ATOM 1204 C CA . ALA A 1 165 ? 1.685 -55.139 -11.581 1.00 97.10 244 ALA A CA 1
ATOM 1205 C C . ALA A 1 165 ? 1.755 -55.443 -10.083 1.00 95.09 244 ALA A C 1
ATOM 1206 O O . ALA A 1 165 ? 2.281 -56.481 -9.660 1.00 93.11 244 ALA A O 1
ATOM 1208 N N . ALA A 1 166 ? 1.225 -54.515 -9.284 1.00 93.88 245 ALA A N 1
ATOM 1209 C CA . ALA A 1 166 ? 1.196 -54.669 -7.841 1.00 94.19 245 ALA A CA 1
ATOM 1210 C C . ALA A 1 166 ? 0.605 -56.026 -7.462 1.00 95.87 245 ALA A C 1
ATOM 1211 O O . ALA A 1 166 ? 0.942 -56.569 -6.414 1.00 93.70 245 ALA A O 1
ATOM 1213 N N . PHE A 1 167 ? -0.276 -56.565 -8.316 1.00 97.92 246 PHE A N 1
ATOM 1214 C CA . PHE A 1 167 ? -0.893 -57.857 -8.053 1.00 98.54 246 PHE A CA 1
ATOM 1215 C C . PHE A 1 167 ? 0.172 -58.954 -8.105 1.00 101.42 246 PHE A C 1
ATOM 1216 O O . PHE A 1 167 ? 0.255 -59.796 -7.206 1.00 95.28 246 PHE A O 1
ATOM 1224 N N . TYR A 1 168 ? 1.002 -58.921 -9.155 1.00 110.16 247 TYR A N 1
ATOM 1225 C CA . TYR A 1 168 ? 2.109 -59.856 -9.296 1.00 117.30 247 TYR A CA 1
ATOM 1226 C C . TYR A 1 168 ? 3.044 -59.692 -8.104 1.00 110.27 247 TYR A C 1
ATOM 1227 O O . TYR A 1 168 ? 3.530 -60.678 -7.552 1.00 108.96 247 TYR A O 1
ATOM 1236 N N . LYS A 1 169 ? 3.281 -58.437 -7.707 1.00 105.74 248 LYS A N 1
ATOM 1237 C CA . LYS A 1 169 ? 4.084 -58.184 -6.522 1.00 105.29 248 LYS A CA 1
ATOM 1238 C C . LYS A 1 169 ? 3.469 -58.913 -5.328 1.00 104.51 248 LYS A C 1
ATOM 1239 O O . LYS A 1 169 ? 4.175 -59.567 -4.559 1.00 94.66 248 LYS A O 1
ATOM 1245 N N . ALA A 1 170 ? 2.145 -58.779 -5.188 1.00 109.67 249 ALA A N 1
ATOM 1246 C CA . ALA A 1 170 ? 1.403 -59.418 -4.114 1.00 111.88 249 ALA A CA 1
ATOM 1247 C C . ALA A 1 170 ? 1.637 -60.924 -4.152 1.00 114.30 249 ALA A C 1
ATOM 1248 O O . ALA A 1 170 ? 1.999 -61.519 -3.140 1.00 108.23 249 ALA A O 1
ATOM 1250 N N . CYS A 1 171 ? 1.427 -61.528 -5.328 1.00 121.18 250 CYS A N 1
ATOM 1251 C CA . CYS A 1 171 ? 1.523 -62.975 -5.462 1.00 124.88 250 CYS A CA 1
ATOM 1252 C C . CYS A 1 171 ? 2.938 -63.449 -5.141 1.00 121.34 250 CYS A C 1
ATOM 1253 O O . CYS A 1 171 ? 3.113 -64.479 -4.485 1.00 122.52 250 CYS A O 1
ATOM 1256 N N . ASN A 1 172 ? 3.919 -62.681 -5.634 1.00 118.61 251 ASN A N 1
ATOM 1257 C CA . ASN A 1 172 ? 5.333 -62.922 -5.398 1.00 118.62 251 ASN A CA 1
ATOM 1258 C C . ASN A 1 172 ? 5.627 -62.875 -3.901 1.00 116.10 251 ASN A C 1
ATOM 1259 O O . ASN A 1 172 ? 6.331 -63.735 -3.377 1.00 117.09 251 ASN A O 1
ATOM 1264 N N . TYR A 1 173 ? 5.097 -61.850 -3.224 1.00 111.87 252 TYR A N 1
ATOM 1265 C CA . TYR A 1 173 ? 5.368 -61.648 -1.809 1.00 108.45 252 TYR A CA 1
ATOM 1266 C C . TYR A 1 173 ? 4.711 -62.748 -0.977 1.00 107.47 252 TYR A C 1
ATOM 1267 O O . TYR A 1 173 ? 5.379 -63.428 -0.200 1.00 101.25 252 TYR A O 1
ATOM 1276 N N . PHE A 1 174 ? 3.396 -62.912 -1.155 1.00 108.68 253 PHE A N 1
ATOM 1277 C CA . PHE A 1 174 ? 2.590 -63.717 -0.254 1.00 108.76 253 PHE A CA 1
ATOM 1278 C C . PHE A 1 174 ? 2.518 -65.164 -0.742 1.00 109.17 253 PHE A C 1
ATOM 1279 O O . PHE A 1 174 ? 1.873 -65.994 -0.109 1.00 116.78 253 PHE A O 1
ATOM 1287 N N . GLY A 1 175 ? 3.186 -65.463 -1.863 1.00 104.97 254 GLY A N 1
ATOM 1288 C CA . GLY A 1 175 ? 3.317 -66.833 -2.333 1.00 101.52 254 GLY A CA 1
ATOM 1289 C C . GLY A 1 175 ? 2.007 -67.371 -2.898 1.00 101.27 254 GLY A C 1
ATOM 1290 O O . GLY A 1 175 ? 1.591 -68.478 -2.561 1.00 96.31 254 GLY A O 1
ATOM 1291 N N . MET A 1 176 ? 1.375 -66.578 -3.769 1.00 106.45 255 MET A N 1
ATOM 1292 C CA . MET A 1 176 ? 0.083 -66.942 -4.328 1.00 111.14 255 MET A CA 1
ATOM 1293 C C . MET A 1 176 ? 0.260 -67.269 -5.809 1.00 114.63 255 MET A C 1
ATOM 1294 O O . MET A 1 176 ? 1.197 -66.788 -6.443 1.00 109.61 255 MET A O 1
ATOM 1299 N N . LYS A 1 177 ? -0.631 -68.111 -6.348 1.00 121.15 256 LYS A N 1
ATOM 1300 C CA . LYS A 1 177 ? -0.595 -68.432 -7.766 1.00 125.18 256 LYS A CA 1
ATOM 1301 C C . LYS A 1 177 ? -1.417 -67.398 -8.528 1.00 119.26 256 LYS A C 1
ATOM 1302 O O . LYS A 1 177 ? -2.567 -67.133 -8.181 1.00 116.51 256 LYS A O 1
ATOM 1308 N N . LEU A 1 178 ? -0.810 -66.826 -9.572 1.00 116.67 257 LEU A N 1
ATOM 1309 C CA . LEU A 1 178 ? -1.444 -65.767 -10.336 1.00 121.27 257 LEU A CA 1
ATOM 1310 C C . LEU A 1 178 ? -2.051 -66.340 -11.611 1.00 122.84 257 LEU A C 1
ATOM 1311 O O . LEU A 1 178 ? -1.475 -67.229 -12.234 1.00 124.73 257 LEU A O 1
ATOM 1316 N N . HIS A 1 179 ? -3.199 -65.783 -12.008 1.00 124.05 258 HIS A N 1
ATOM 1317 C CA . HIS A 1 179 ? -3.841 -66.164 -13.254 1.00 125.48 258 HIS A CA 1
ATOM 1318 C C . HIS A 1 179 ? -4.154 -64.895 -14.039 1.00 123.27 258 HIS A C 1
ATOM 1319 O O . HIS A 1 179 ? -4.912 -64.061 -13.567 1.00 120.07 258 HIS A O 1
ATOM 1326 N N . ARG A 1 180 ? -3.563 -64.740 -15.226 1.00 126.27 259 ARG A N 1
ATOM 1327 C CA . ARG A 1 180 ? -3.839 -63.564 -16.035 1.00 132.18 259 ARG A CA 1
ATOM 1328 C C . ARG A 1 180 ? -4.771 -63.952 -17.182 1.00 129.47 259 ARG A C 1
ATOM 1329 O O . ARG A 1 180 ? -4.426 -64.778 -18.024 1.00 129.72 259 ARG A O 1
ATOM 1337 N N . VAL A 1 181 ? -5.970 -63.356 -17.182 1.00 127.34 260 VAL A N 1
ATOM 1338 C CA . VAL A 1 181 ? -6.947 -63.580 -18.236 1.00 125.48 260 VAL A CA 1
ATOM 1339 C C . VAL A 1 181 ? -6.764 -62.501 -19.299 1.00 124.93 260 VAL A C 1
ATOM 1340 O O . VAL A 1 181 ? -6.567 -61.335 -18.971 1.00 126.89 260 VAL A O 1
ATOM 1344 N N . PRO A 1 182 ? -6.815 -62.844 -20.606 1.00 124.31 261 PRO A N 1
ATOM 1345 C CA . PRO A 1 182 ? -6.681 -61.842 -21.659 1.00 119.83 261 PRO A CA 1
ATOM 1346 C C . PRO A 1 182 ? -7.872 -60.893 -21.744 1.00 116.47 261 PRO A C 1
ATOM 1347 O O . PRO A 1 182 ? -9.003 -61.233 -21.381 1.00 111.09 261 PRO A O 1
ATOM 1351 N N . CYS A 1 183 ? -7.572 -59.686 -22.226 1.00 118.76 262 CYS A N 1
ATOM 1352 C CA . CYS A 1 183 ? -8.577 -58.679 -22.506 1.00 124.32 262 CYS A CA 1
ATOM 1353 C C . CYS A 1 183 ? -8.543 -58.374 -24.002 1.00 125.79 262 CYS A C 1
ATOM 1354 O O . CYS A 1 183 ? -7.919 -57.405 -24.426 1.00 127.40 262 CYS A O 1
ATOM 1357 N N . PRO A 1 184 ? -9.183 -59.212 -24.851 1.00 126.72 263 PRO A N 1
ATOM 1358 C CA . PRO A 1 184 ? -9.073 -59.079 -26.306 1.00 125.25 263 PRO A CA 1
ATOM 1359 C C . PRO A 1 184 ? -9.798 -57.900 -26.954 1.00 124.05 263 PRO A C 1
ATOM 1360 O O . PRO A 1 184 ? -10.847 -57.448 -26.493 1.00 124.01 263 PRO A O 1
ATOM 1364 N N . ALA A 1 185 ? -9.229 -57.437 -28.071 1.00 123.04 264 ALA A N 1
ATOM 1365 C CA . ALA A 1 185 ? -9.799 -56.345 -28.840 1.00 124.38 264 ALA A CA 1
ATOM 1366 C C . ALA A 1 185 ? -11.134 -56.785 -29.436 1.00 128.08 264 ALA A C 1
ATOM 1367 O O . ALA A 1 185 ? -11.424 -57.978 -29.497 1.00 123.34 264 ALA A O 1
ATOM 1369 N N . PRO A 1 186 ? -11.992 -55.834 -29.870 1.00 138.25 265 PRO A N 1
ATOM 1370 C CA . PRO A 1 186 ? -11.728 -54.407 -29.689 1.00 141.53 265 PRO A CA 1
ATOM 1371 C C . PRO A 1 186 ? -12.106 -53.924 -28.293 1.00 146.02 265 PRO A C 1
ATOM 1372 O O . PRO A 1 186 ? -11.989 -52.737 -27.996 1.00 152.60 265 PRO A O 1
ATOM 1376 N N . GLU A 1 187 ? -12.559 -54.855 -27.442 1.00 145.30 266 GLU A N 1
ATOM 1377 C CA . GLU A 1 187 ? -13.162 -54.478 -26.174 1.00 142.65 266 GLU A CA 1
ATOM 1378 C C . GLU A 1 187 ? -12.056 -54.151 -25.176 1.00 139.43 266 GLU A C 1
ATOM 1379 O O . GLU A 1 187 ? -12.150 -53.177 -24.432 1.00 134.51 266 GLU A O 1
ATOM 1385 N N . TYR A 1 188 ? -11.002 -54.974 -25.197 1.00 139.23 267 TYR A N 1
ATOM 1386 C CA . TYR A 1 188 ? -9.869 -54.841 -24.296 1.00 139.50 267 TYR A CA 1
ATOM 1387 C C . TYR A 1 188 ? -10.366 -54.966 -22.858 1.00 136.57 267 TYR A C 1
ATOM 1388 O O . TYR A 1 188 ? -9.785 -54.393 -21.938 1.00 136.53 267 TYR A O 1
ATOM 1397 N N . LYS A 1 189 ? -11.449 -55.735 -22.688 1.00 134.79 268 LYS A N 1
ATOM 1398 C CA . LYS A 1 189 ? -11.981 -56.066 -21.377 1.00 134.62 268 LYS A CA 1
ATOM 1399 C C . LYS A 1 189 ? -11.725 -57.544 -21.100 1.00 133.04 268 LYS A C 1
ATOM 1400 O O . LYS A 1 189 ? -11.554 -58.333 -22.027 1.00 130.50 268 LYS A O 1
ATOM 1406 N N . VAL A 1 190 ? -11.722 -57.902 -19.813 1.00 133.15 269 VAL A N 1
ATOM 1407 C CA . VAL A 1 190 ? -11.424 -59.253 -19.366 1.00 134.99 269 VAL A CA 1
ATOM 1408 C C . VAL A 1 190 ? -12.395 -60.240 -20.016 1.00 139.91 269 VAL A C 1
ATOM 1409 O O . VAL A 1 190 ? -13.529 -59.878 -20.321 1.00 144.73 269 VAL A O 1
ATOM 1413 N N . ASP A 1 191 ? -11.945 -61.490 -20.217 1.00 143.14 270 ASP A N 1
ATOM 1414 C CA . ASP A 1 191 ? -12.796 -62.534 -20.781 1.00 145.97 270 ASP A CA 1
ATOM 1415 C C . ASP A 1 191 ? -13.498 -63.327 -19.672 1.00 144.00 270 ASP A C 1
ATOM 1416 O O . ASP A 1 191 ? -12.938 -64.270 -19.104 1.00 136.68 270 ASP A O 1
ATOM 1421 N N . ILE A 1 192 ? -14.769 -62.967 -19.434 1.00 145.51 271 ILE A N 1
ATOM 1422 C CA . ILE A 1 192 ? -15.571 -63.497 -18.340 1.00 147.01 271 ILE A CA 1
ATOM 1423 C C . ILE A 1 192 ? -15.575 -65.025 -18.390 1.00 145.88 271 ILE A C 1
ATOM 1424 O O . ILE A 1 192 ? -15.366 -65.678 -17.370 1.00 145.54 271 ILE A O 1
ATOM 1429 N N . ALA A 1 193 ? -15.825 -65.588 -19.578 1.00 144.90 272 ALA A N 1
ATOM 1430 C CA . ALA A 1 193 ? -15.818 -67.031 -19.766 1.00 142.67 272 ALA A CA 1
ATOM 1431 C C . ALA A 1 193 ? -14.491 -67.602 -19.269 1.00 138.93 272 ALA A C 1
ATOM 1432 O O . ALA A 1 193 ? -14.455 -68.569 -18.499 1.00 137.19 272 ALA A O 1
ATOM 1434 N N . ALA A 1 194 ? -13.399 -66.967 -19.709 1.00 135.73 273 ALA A N 1
ATOM 1435 C CA . ALA A 1 194 ? -12.062 -67.415 -19.367 1.00 135.87 273 ALA A CA 1
ATOM 1436 C C . ALA A 1 194 ? -11.874 -67.345 -17.854 1.00 137.32 273 ALA A C 1
ATOM 1437 O O . ALA A 1 194 ? -11.243 -68.223 -17.267 1.00 134.09 273 ALA A O 1
ATOM 1439 N N . VAL A 1 195 ? -12.431 -66.297 -17.234 1.00 139.15 274 VAL A N 1
ATOM 1440 C CA . VAL A 1 195 ? -12.418 -66.185 -15.784 1.00 141.20 274 VAL A CA 1
ATOM 1441 C C . VAL A 1 195 ? -13.122 -67.403 -15.195 1.00 142.77 274 VAL A C 1
ATOM 1442 O O . VAL A 1 195 ? -12.514 -68.174 -14.458 1.00 137.99 274 VAL A O 1
ATOM 1446 N N . ARG A 1 196 ? -14.410 -67.554 -15.524 1.00 148.01 275 ARG A N 1
ATOM 1447 C CA . ARG A 1 196 ? -15.203 -68.670 -15.037 1.00 152.24 275 ARG A CA 1
ATOM 1448 C C . ARG A 1 196 ? -14.347 -69.934 -15.084 1.00 152.25 275 ARG A C 1
ATOM 1449 O O . ARG A 1 196 ? -14.112 -70.565 -14.054 1.00 152.49 275 ARG A O 1
ATOM 1457 N N . ARG A 1 197 ? -13.842 -70.266 -16.279 1.00 152.99 276 ARG A N 1
ATOM 1458 C CA . ARG A 1 197 ? -13.159 -71.536 -16.492 1.00 152.34 276 ARG A CA 1
ATOM 1459 C C . ARG A 1 197 ? -12.043 -71.764 -15.473 1.00 150.03 276 ARG A C 1
ATOM 1460 O O . ARG A 1 197 ? -11.754 -72.907 -15.127 1.00 155.77 276 ARG A O 1
ATOM 1468 N N . LEU A 1 198 ? -11.406 -70.685 -15.010 1.00 143.59 277 LEU A N 1
ATOM 1469 C CA . LEU A 1 198 ? -10.234 -70.801 -14.157 1.00 138.99 277 LEU A CA 1
ATOM 1470 C C . LEU A 1 198 ? -10.628 -70.921 -12.686 1.00 133.98 277 LEU A C 1
ATOM 1471 O O . LEU A 1 198 ? -9.798 -71.296 -11.860 1.00 124.14 277 LEU A O 1
ATOM 1476 N N . ILE A 1 199 ? -11.884 -70.597 -12.354 1.00 135.23 278 ILE A N 1
ATOM 1477 C CA . ILE A 1 199 ? -12.329 -70.691 -10.973 1.00 137.46 278 ILE A CA 1
ATOM 1478 C C . ILE A 1 199 ? -12.175 -72.142 -10.521 1.00 133.59 278 ILE A C 1
ATOM 1479 O O . ILE A 1 199 ? -12.584 -73.062 -11.226 1.00 135.42 278 ILE A O 1
ATOM 1484 N N . ASN A 1 200 ? -11.552 -72.329 -9.352 1.00 130.52 279 ASN A N 1
ATOM 1485 C CA . ASN A 1 200 ? -11.421 -73.639 -8.735 1.00 129.19 279 ASN A CA 1
ATOM 1486 C C . ASN A 1 200 ? -11.400 -73.452 -7.219 1.00 133.07 279 ASN A C 1
ATOM 1487 O O . ASN A 1 200 ? -11.295 -72.326 -6.741 1.00 137.54 279 ASN A O 1
ATOM 1492 N N . PRO A 1 201 ? -11.527 -74.533 -6.416 1.00 135.89 280 PRO A N 1
ATOM 1493 C CA . PRO A 1 201 ? -11.556 -74.412 -4.955 1.00 133.55 280 PRO A CA 1
ATOM 1494 C C . PRO A 1 201 ? -10.428 -73.599 -4.316 1.00 130.22 280 PRO A C 1
ATOM 1495 O O . PRO A 1 201 ? -10.561 -73.166 -3.173 1.00 130.40 280 PRO A O 1
ATOM 1499 N N . ASN A 1 202 ? -9.325 -73.393 -5.048 1.00 126.54 281 ASN A N 1
ATOM 1500 C CA . ASN A 1 202 ? -8.165 -72.682 -4.526 1.00 124.60 281 ASN A CA 1
ATOM 1501 C C . ASN A 1 202 ? -8.155 -71.219 -4.970 1.00 121.89 281 ASN A C 1
ATOM 1502 O O . ASN A 1 202 ? -7.187 -70.498 -4.716 1.00 122.82 281 ASN A O 1
ATOM 1507 N N . THR A 1 203 ? -9.226 -70.791 -5.648 1.00 118.80 282 THR A N 1
ATOM 1508 C CA . THR A 1 203 ? -9.381 -69.402 -6.051 1.00 115.88 282 THR A CA 1
ATOM 1509 C C . THR A 1 203 ? -9.815 -68.590 -4.833 1.00 115.42 282 THR A C 1
ATOM 1510 O O . THR A 1 203 ? -10.820 -68.920 -4.205 1.00 118.54 282 THR A O 1
ATOM 1514 N N . VAL A 1 204 ? -9.050 -67.540 -4.495 1.00 111.94 283 VAL A N 1
ATOM 1515 C CA . VAL A 1 204 ? -9.322 -66.775 -3.285 1.00 106.63 283 VAL A CA 1
ATOM 1516 C C . VAL A 1 204 ? -9.700 -65.332 -3.624 1.00 107.77 283 VAL A C 1
ATOM 1517 O O . VAL A 1 204 ? -10.245 -64.635 -2.769 1.00 109.70 283 VAL A O 1
ATOM 1521 N N . LEU A 1 205 ? -9.425 -64.875 -4.854 1.00 106.70 284 LEU A N 1
ATOM 1522 C CA . LEU A 1 205 ? -9.741 -63.500 -5.211 1.00 104.39 284 LEU A CA 1
ATOM 1523 C C . LEU A 1 205 ? -9.946 -63.338 -6.716 1.00 103.02 284 LEU A C 1
ATOM 1524 O O . LEU A 1 205 ? -9.108 -63.751 -7.526 1.00 96.71 284 LEU A O 1
ATOM 1529 N N . LEU A 1 206 ? -11.075 -62.703 -7.062 1.00 105.33 285 LEU A N 1
ATOM 1530 C CA . LEU A 1 206 ? -11.295 -62.197 -8.407 1.00 106.33 285 LEU A CA 1
ATOM 1531 C C . LEU A 1 206 ? -10.959 -60.707 -8.428 1.00 103.94 285 LEU A C 1
ATOM 1532 O O . LEU A 1 206 ? -11.260 -59.988 -7.473 1.00 107.29 285 LEU A O 1
ATOM 1537 N N . VAL A 1 207 ? -10.344 -60.246 -9.525 1.00 99.70 286 VAL A N 1
ATOM 1538 C CA . VAL A 1 207 ? -9.965 -58.844 -9.631 1.00 97.82 286 VAL A CA 1
ATOM 1539 C C . VAL A 1 207 ? -10.639 -58.193 -10.837 1.00 95.47 286 VAL A C 1
ATOM 1540 O O . VAL A 1 207 ? -10.819 -58.826 -11.874 1.00 93.00 286 VAL A O 1
ATOM 1544 N N . GLY A 1 208 ? -10.990 -56.910 -10.685 1.00 95.90 287 GLY A N 1
ATOM 1545 C CA . GLY A 1 208 ? -11.452 -56.093 -11.798 1.00 97.84 287 GLY A CA 1
ATOM 1546 C C . GLY A 1 208 ? -10.880 -54.678 -11.723 1.00 101.55 287 GLY A C 1
ATOM 1547 O O . GLY A 1 208 ? -10.508 -54.224 -10.645 1.00 108.86 287 GLY A O 1
ATOM 1548 N N . SER A 1 209 ? -10.816 -53.986 -12.869 1.00 100.12 288 SER A N 1
ATOM 1549 C CA . SER A 1 209 ? -10.205 -52.666 -12.941 1.00 97.86 288 SER A CA 1
ATOM 1550 C C . SER A 1 209 ? -11.244 -51.610 -13.304 1.00 98.08 288 SER A C 1
ATOM 1551 O O . SER A 1 209 ? -12.091 -51.839 -14.172 1.00 96.98 288 SER A O 1
ATOM 1554 N N . ALA A 1 210 ? -11.136 -50.443 -12.650 1.00 104.07 289 ALA A N 1
ATOM 1555 C CA . ALA A 1 210 ? -12.082 -49.358 -12.866 1.00 110.66 289 ALA A CA 1
ATOM 1556 C C . ALA A 1 210 ? -11.402 -47.994 -12.740 1.00 110.64 289 ALA A C 1
ATOM 1557 O O . ALA A 1 210 ? -11.423 -47.388 -11.672 1.00 106.78 289 ALA A O 1
ATOM 1559 N N . PRO A 1 211 ? -10.769 -47.462 -13.810 1.00 113.85 290 PRO A N 1
ATOM 1560 C CA . PRO A 1 211 ? -10.383 -48.249 -14.980 1.00 116.40 290 PRO A CA 1
ATOM 1561 C C . PRO A 1 211 ? -8.984 -48.837 -14.812 1.00 119.47 290 PRO A C 1
ATOM 1562 O O . PRO A 1 211 ? -8.356 -48.661 -13.768 1.00 118.64 290 PRO A O 1
ATOM 1566 N N . ASN A 1 212 ? -8.501 -49.534 -15.848 1.00 120.98 291 ASN A N 1
ATOM 1567 C CA . ASN A 1 212 ? -7.169 -50.115 -15.817 1.00 121.58 291 ASN A CA 1
ATOM 1568 C C . ASN A 1 212 ? -6.157 -49.076 -16.291 1.00 121.67 291 ASN A C 1
ATOM 1569 O O . ASN A 1 212 ? -6.468 -48.222 -17.123 1.00 121.23 291 ASN A O 1
ATOM 1574 N N . PHE A 1 213 ? -4.939 -49.188 -15.752 1.00 123.68 292 PHE A N 1
ATOM 1575 C CA . PHE A 1 213 ? -3.877 -48.229 -15.999 1.00 126.17 292 PHE A CA 1
ATOM 1576 C C . PHE A 1 213 ? -3.592 -48.118 -17.495 1.00 126.98 292 PHE A C 1
ATOM 1577 O O . PHE A 1 213 ? -3.654 -47.025 -18.051 1.00 127.89 292 PHE A O 1
ATOM 1585 N N . PRO A 1 214 ? -3.276 -49.227 -18.201 1.00 127.38 293 PRO A N 1
ATOM 1586 C CA . PRO A 1 214 ? -2.804 -49.125 -19.581 1.00 124.70 293 PRO A CA 1
ATOM 1587 C C . PRO A 1 214 ? -3.797 -48.400 -20.487 1.00 121.86 293 PRO A C 1
ATOM 1588 O O . PRO A 1 214 ? -3.454 -47.384 -21.087 1.00 122.06 293 PRO A O 1
ATOM 1592 N N . HIS A 1 215 ? -5.034 -48.905 -20.563 1.00 121.06 294 HIS A N 1
ATOM 1593 C CA . HIS A 1 215 ? -5.954 -48.478 -21.606 1.00 122.52 294 HIS A CA 1
ATOM 1594 C C . HIS A 1 215 ? -7.066 -47.581 -21.059 1.00 122.04 294 HIS A C 1
ATOM 1595 O O . HIS A 1 215 ? -7.773 -46.947 -21.839 1.00 122.17 294 HIS A O 1
ATOM 1602 N N . GLY A 1 216 ? -7.219 -47.516 -19.730 1.00 120.99 295 GLY A N 1
ATOM 1603 C CA . GLY A 1 216 ? -8.281 -46.715 -19.142 1.00 119.00 295 GLY A CA 1
ATOM 1604 C C . GLY A 1 216 ? -9.657 -47.322 -19.404 1.00 117.97 295 GLY A C 1
ATOM 1605 O O . GLY A 1 216 ? -10.633 -46.600 -19.605 1.00 112.21 295 GLY A O 1
ATOM 1606 N N . ILE A 1 217 ? -9.707 -48.659 -19.397 1.00 121.06 296 ILE A N 1
ATOM 1607 C CA . ILE A 1 217 ? -10.929 -49.410 -19.628 1.00 124.95 296 ILE A CA 1
ATOM 1608 C C . ILE A 1 217 ? -11.444 -49.927 -18.288 1.00 125.98 296 ILE A C 1
ATOM 1609 O O . ILE A 1 217 ? -10.661 -50.337 -17.436 1.00 121.69 296 ILE A O 1
ATOM 1614 N N . VAL A 1 218 ? -12.771 -49.915 -18.126 1.00 129.79 297 VAL A N 1
ATOM 1615 C CA . VAL A 1 218 ? -13.421 -50.462 -16.946 1.00 130.27 297 VAL A CA 1
ATOM 1616 C C . VAL A 1 218 ? -13.881 -51.881 -17.276 1.00 126.66 297 VAL A C 1
ATOM 1617 O O . VAL A 1 218 ? -14.611 -52.080 -18.245 1.00 124.35 297 VAL A O 1
ATOM 1621 N N . ASP A 1 219 ? -13.452 -52.870 -16.478 1.00 123.82 298 ASP A N 1
ATOM 1622 C CA . ASP A 1 219 ? -13.786 -54.260 -16.767 1.00 121.88 298 ASP A CA 1
ATOM 1623 C C . ASP A 1 219 ? -15.273 -54.495 -16.496 1.00 125.75 298 ASP A C 1
ATOM 1624 O O . ASP A 1 219 ? -15.972 -53.578 -16.074 1.00 134.28 298 ASP A O 1
ATOM 1629 N N . ASP A 1 220 ? -15.756 -55.723 -16.750 1.00 125.06 299 ASP A N 1
ATOM 1630 C CA . ASP A 1 220 ? -17.177 -56.037 -16.642 1.00 125.73 299 ASP A CA 1
ATOM 1631 C C . ASP A 1 220 ? -17.519 -56.398 -15.195 1.00 125.90 299 ASP A C 1
ATOM 1632 O O . ASP A 1 220 ? -17.890 -57.535 -14.868 1.00 121.33 299 ASP A O 1
ATOM 1637 N N . ILE A 1 221 ? -17.445 -55.369 -14.345 1.00 129.03 300 ILE A N 1
ATOM 1638 C CA . ILE A 1 221 ? -17.547 -55.524 -12.905 1.00 128.97 300 ILE A CA 1
ATOM 1639 C C . ILE A 1 221 ? -18.854 -56.230 -12.561 1.00 131.01 300 ILE A C 1
ATOM 1640 O O . ILE A 1 221 ? -18.851 -57.090 -11.691 1.00 127.68 300 ILE A O 1
ATOM 1645 N N . PRO A 1 222 ? -20.013 -55.889 -13.175 1.00 137.18 301 PRO A N 1
ATOM 1646 C CA . PRO A 1 222 ? -21.240 -56.654 -12.942 1.00 139.80 301 PRO A CA 1
ATOM 1647 C C . PRO A 1 222 ? -21.032 -58.157 -13.131 1.00 142.93 301 PRO A C 1
ATOM 1648 O O . PRO A 1 222 ? -21.375 -58.955 -12.254 1.00 144.29 301 PRO A O 1
ATOM 1652 N N . ALA A 1 223 ? -20.443 -58.534 -14.272 1.00 147.03 302 ALA A N 1
ATOM 1653 C CA . ALA A 1 223 ? -20.285 -59.940 -14.609 1.00 149.58 302 ALA A CA 1
ATOM 1654 C C . ALA A 1 223 ? -19.402 -60.607 -13.560 1.00 146.35 302 ALA A C 1
ATOM 1655 O O . ALA A 1 223 ? -19.723 -61.679 -13.033 1.00 145.46 302 ALA A O 1
ATOM 1657 N N . LEU A 1 224 ? -18.290 -59.934 -13.250 1.00 143.76 303 LEU A N 1
ATOM 1658 C CA . LEU A 1 224 ? -17.374 -60.421 -12.234 1.00 140.50 303 LEU A CA 1
ATOM 1659 C C . LEU A 1 224 ? -18.112 -60.594 -10.908 1.00 138.59 303 LEU A C 1
ATOM 1660 O O . LEU A 1 224 ? -17.862 -61.550 -10.179 1.00 134.00 303 LEU A O 1
ATOM 1665 N N . SER A 1 225 ? -19.022 -59.658 -10.613 1.00 140.95 304 SER A N 1
ATOM 1666 C CA . SER A 1 225 ? -19.817 -59.682 -9.398 1.00 144.08 304 SER A CA 1
ATOM 1667 C C . SER A 1 225 ? -20.711 -60.917 -9.396 1.00 146.35 304 SER A C 1
ATOM 1668 O O . SER A 1 225 ? -20.792 -61.617 -8.392 1.00 148.11 304 SER A O 1
ATOM 1671 N N . ARG A 1 226 ? -21.385 -61.171 -10.524 1.00 149.40 305 ARG A N 1
ATOM 1672 C CA . ARG A 1 226 ? -22.219 -62.358 -10.636 1.00 150.24 305 ARG A CA 1
ATOM 1673 C C . ARG A 1 226 ? -21.384 -63.597 -10.314 1.00 145.73 305 ARG A C 1
ATOM 1674 O O . ARG A 1 226 ? -21.768 -64.400 -9.463 1.00 148.45 305 ARG A O 1
ATOM 1682 N N . LEU A 1 227 ? -20.237 -63.744 -10.989 1.00 139.39 306 LEU A N 1
ATOM 1683 C CA . LEU A 1 227 ? -19.371 -64.891 -10.746 1.00 135.88 306 LEU A CA 1
ATOM 1684 C C . LEU A 1 227 ? -18.999 -64.967 -9.265 1.00 133.28 306 LEU A C 1
ATOM 1685 O O . LEU A 1 227 ? -19.076 -66.033 -8.651 1.00 130.68 306 LEU A O 1
ATOM 1690 N N . ALA A 1 228 ? -18.589 -63.820 -8.710 1.00 133.08 307 ALA A N 1
ATOM 1691 C CA . ALA A 1 228 ? -18.124 -63.718 -7.335 1.00 131.17 307 ALA A CA 1
ATOM 1692 C C . ALA A 1 228 ? -19.200 -64.209 -6.370 1.00 128.73 307 ALA A C 1
ATOM 1693 O O . ALA A 1 228 ? -18.914 -64.998 -5.471 1.00 129.25 307 ALA A O 1
ATOM 1695 N N . THR A 1 229 ? -20.424 -63.697 -6.557 1.00 125.11 308 THR A N 1
ATOM 1696 C CA . THR A 1 229 ? -21.582 -64.100 -5.778 1.00 120.88 308 THR A CA 1
ATOM 1697 C C . THR A 1 229 ? -21.789 -65.601 -5.928 1.00 121.99 308 THR A C 1
ATOM 1698 O O . THR A 1 229 ? -21.888 -66.328 -4.943 1.00 120.30 308 THR A O 1
ATOM 1702 N N . LYS A 1 230 ? -21.852 -66.038 -7.190 1.00 127.15 309 LYS A N 1
ATOM 1703 C CA . LYS A 1 230 ? -22.164 -67.415 -7.531 1.00 131.68 309 LYS A CA 1
ATOM 1704 C C . LYS A 1 230 ? -21.206 -68.366 -6.820 1.00 129.61 309 LYS A C 1
ATOM 1705 O O . LYS A 1 230 ? -21.640 -69.276 -6.118 1.00 128.60 309 LYS A O 1
ATOM 1711 N N . TYR A 1 231 ? -19.901 -68.150 -7.010 1.00 129.23 310 TYR A N 1
ATOM 1712 C CA . TYR A 1 231 ? -18.898 -69.075 -6.508 1.00 129.91 310 TYR A CA 1
ATOM 1713 C C . TYR A 1 231 ? -18.494 -68.725 -5.078 1.00 135.89 310 TYR A C 1
ATOM 1714 O O . TYR A 1 231 ? -17.687 -69.430 -4.475 1.00 134.00 310 TYR A O 1
ATOM 1723 N N . LYS A 1 232 ? -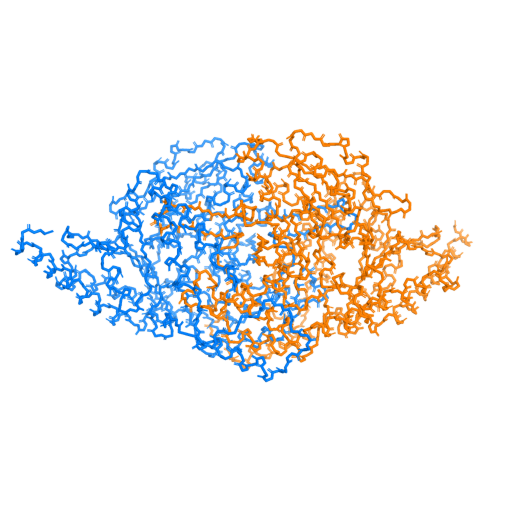19.064 -67.637 -4.548 1.00 144.19 311 LYS A N 1
ATOM 1724 C CA . LYS A 1 232 ? -18.758 -67.175 -3.204 1.00 147.97 311 LYS A CA 1
ATOM 1725 C C . LYS A 1 232 ? -17.262 -66.896 -3.098 1.00 148.61 311 LYS A C 1
ATOM 1726 O O . LYS A 1 232 ? -16.576 -67.458 -2.244 1.00 148.92 311 LYS A O 1
ATOM 1732 N N . ILE A 1 233 ? -16.771 -66.023 -3.986 1.00 145.75 312 ILE A N 1
ATOM 1733 C CA . ILE A 1 233 ? -15.371 -65.630 -3.990 1.00 138.66 312 ILE A CA 1
ATOM 1734 C C . ILE A 1 233 ? -15.290 -64.110 -3.916 1.00 130.77 312 ILE A C 1
ATOM 1735 O O . ILE A 1 233 ? -16.037 -63.417 -4.605 1.00 131.58 312 ILE A O 1
ATOM 1740 N N . PRO A 1 234 ? -14.389 -63.545 -3.081 1.00 121.47 313 PRO A N 1
ATOM 1741 C CA . PRO A 1 234 ? -14.219 -62.094 -3.001 1.00 118.43 313 PRO A CA 1
ATOM 1742 C C . PRO A 1 234 ? -13.853 -61.436 -4.330 1.00 115.37 313 PRO A C 1
ATOM 1743 O O . PRO A 1 234 ? -12.928 -61.875 -5.022 1.00 109.26 313 PRO A O 1
ATOM 1747 N N . LEU A 1 235 ? -14.605 -60.380 -4.672 1.00 117.89 314 LEU A N 1
ATOM 1748 C CA . LEU A 1 235 ? -14.240 -59.526 -5.787 1.00 119.34 314 LEU A CA 1
ATOM 1749 C C . LEU A 1 235 ? -13.544 -58.273 -5.257 1.00 116.79 314 LEU A C 1
ATOM 1750 O O . LEU A 1 235 ? -14.033 -57.607 -4.332 1.00 119.86 314 LEU A O 1
ATOM 1755 N N . HIS A 1 236 ? -12.373 -57.994 -5.846 1.00 110.84 315 HIS A N 1
ATOM 1756 C CA . HIS A 1 236 ? -11.667 -56.746 -5.612 1.00 105.63 315 HIS A CA 1
ATOM 1757 C C . HIS A 1 236 ? -11.719 -55.876 -6.864 1.00 105.39 315 HIS A C 1
ATOM 1758 O O . HIS A 1 236 ? -11.440 -56.336 -7.975 1.00 103.52 315 HIS A O 1
ATOM 1765 N N . VAL A 1 237 ? -12.076 -54.606 -6.650 1.00 106.30 316 VAL A N 1
ATOM 1766 C CA . VAL A 1 237 ? -12.030 -53.601 -7.695 1.00 107.32 316 VAL A CA 1
ATOM 1767 C C . VAL A 1 237 ? -10.837 -52.686 -7.427 1.00 107.87 316 VAL A C 1
ATOM 1768 O O . VAL A 1 237 ? -10.764 -52.007 -6.397 1.00 111.24 316 VAL A O 1
ATOM 1772 N N . ASP A 1 238 ? -9.882 -52.732 -8.361 1.00 106.23 317 ASP A N 1
ATOM 1773 C CA . ASP A 1 238 ? -8.818 -51.750 -8.443 1.00 103.87 317 ASP A CA 1
ATOM 1774 C C . ASP A 1 238 ? -9.403 -50.472 -9.029 1.00 101.92 317 ASP A C 1
ATOM 1775 O O . ASP A 1 238 ? -9.719 -50.404 -10.221 1.00 99.63 317 ASP A O 1
ATOM 1780 N N . CYS A 1 239 ? -9.562 -49.474 -8.157 1.00 104.28 318 CYS A N 1
ATOM 1781 C CA . CYS A 1 239 ? -10.112 -48.200 -8.571 1.00 108.22 318 CYS A CA 1
ATOM 1782 C C . CYS A 1 239 ? -9.061 -47.119 -8.342 1.00 110.10 318 CYS A C 1
ATOM 1783 O O . CYS A 1 239 ? -9.335 -45.934 -8.512 1.00 115.44 318 CYS A O 1
ATOM 1786 N N . CYS A 1 240 ? -7.848 -47.559 -7.985 1.00 108.93 319 CYS A N 1
ATOM 1787 C CA . CYS A 1 240 ? -6.752 -46.658 -7.672 1.00 108.35 319 CYS A CA 1
ATOM 1788 C C . CYS A 1 240 ? -6.790 -45.443 -8.595 1.00 108.97 319 CYS A C 1
ATOM 1789 O O . CYS A 1 240 ? -6.721 -44.312 -8.111 1.00 109.03 319 CYS A O 1
ATOM 1792 N N . LEU A 1 241 ? -6.937 -45.708 -9.905 1.00 110.18 320 LEU A N 1
ATOM 1793 C CA . LEU A 1 241 ? -6.753 -44.714 -10.954 1.00 108.46 320 LEU A CA 1
ATOM 1794 C C . LEU A 1 241 ? -8.063 -44.006 -11.301 1.00 105.59 320 LEU A C 1
ATOM 1795 O O . LEU A 1 241 ? -8.038 -42.920 -11.874 1.00 102.21 320 LEU A O 1
ATOM 1800 N N . GLY A 1 242 ? -9.206 -44.626 -10.986 1.00 105.50 321 GLY A N 1
ATOM 1801 C CA . GLY A 1 242 ? -10.489 -43.961 -11.157 1.00 106.65 321 GLY A CA 1
ATOM 1802 C C . GLY A 1 242 ? -10.725 -42.947 -10.039 1.00 107.84 321 GLY A C 1
ATOM 1803 O O . GLY A 1 242 ? -11.383 -41.918 -10.225 1.00 107.69 321 GLY A O 1
ATOM 1804 N N . SER A 1 243 ? -10.176 -43.288 -8.867 1.00 109.52 322 SER A N 1
ATOM 1805 C CA . SER A 1 243 ? -10.124 -42.403 -7.718 1.00 109.52 322 SER A CA 1
ATOM 1806 C C . SER A 1 243 ? -11.459 -41.676 -7.568 1.00 110.60 322 SER A C 1
ATOM 1807 O O . SER A 1 243 ? -12.512 -42.311 -7.567 1.00 108.53 322 SER A O 1
ATOM 1810 N N . PHE A 1 244 ? -11.414 -40.346 -7.445 1.00 111.80 323 PHE A N 1
ATOM 1811 C CA . PHE A 1 244 ? -12.624 -39.561 -7.268 1.00 114.11 323 PHE A CA 1
ATOM 1812 C C . PHE A 1 244 ? -13.318 -39.382 -8.619 1.00 118.83 323 PHE A C 1
ATOM 1813 O O . PHE A 1 244 ? -14.553 -39.361 -8.697 1.00 121.87 323 PHE A O 1
ATOM 1821 N N . VAL A 1 245 ? -12.520 -39.303 -9.693 1.00 122.86 324 VAL A N 1
ATOM 1822 C CA . VAL A 1 245 ? -13.052 -38.892 -10.984 1.00 126.18 324 VAL A CA 1
ATOM 1823 C C . VAL A 1 245 ? -14.145 -39.872 -11.412 1.00 124.80 324 VAL A C 1
ATOM 1824 O O . VAL A 1 245 ? -15.248 -39.452 -11.776 1.00 127.72 324 VAL A O 1
ATOM 1828 N N . ILE A 1 246 ? -13.852 -41.178 -11.327 1.00 120.27 325 ILE A N 1
ATOM 1829 C CA . ILE A 1 246 ? -14.794 -42.196 -11.769 1.00 118.37 325 ILE A CA 1
ATOM 1830 C C . ILE A 1 246 ? -16.102 -42.047 -10.992 1.00 118.17 325 ILE A C 1
ATOM 1831 O O . ILE A 1 246 ? -17.170 -42.366 -11.510 1.00 115.57 325 ILE A O 1
ATOM 1836 N N . ALA A 1 247 ? -16.012 -41.572 -9.743 1.00 120.92 326 ALA A N 1
ATOM 1837 C CA . ALA A 1 247 ? -17.184 -41.470 -8.888 1.00 124.51 326 ALA A CA 1
ATOM 1838 C C . ALA A 1 247 ? -18.023 -40.255 -9.271 1.00 128.44 326 ALA A C 1
ATOM 1839 O O . ALA A 1 247 ? -19.249 -40.342 -9.298 1.00 128.30 326 ALA A O 1
ATOM 1841 N N . PHE A 1 248 ? -17.361 -39.125 -9.553 1.00 132.89 327 PHE A N 1
ATOM 1842 C CA . PHE A 1 248 ? -18.081 -37.885 -9.810 1.00 135.91 327 PHE A CA 1
ATOM 1843 C C . PHE A 1 248 ? -18.578 -37.825 -11.256 1.00 141.72 327 PHE A C 1
ATOM 1844 O O . PHE A 1 248 ? -19.196 -36.835 -11.651 1.00 146.01 327 PHE A O 1
ATOM 1852 N N . LEU A 1 249 ? -18.370 -38.909 -12.019 1.00 144.53 328 LEU A N 1
ATOM 1853 C CA . LEU A 1 249 ? -18.752 -38.938 -13.426 1.00 146.44 328 LEU A CA 1
ATOM 1854 C C . LEU A 1 249 ? -20.240 -38.632 -13.613 1.00 148.34 328 LEU A C 1
ATOM 1855 O O . LEU A 1 249 ? -20.597 -37.798 -14.450 1.00 155.59 328 LEU A O 1
ATOM 1860 N N . LYS A 1 250 ? -21.098 -39.338 -12.865 1.00 145.20 329 LYS A N 1
ATOM 1861 C CA . LYS A 1 250 ? -22.539 -39.186 -13.000 1.00 143.78 329 LYS A CA 1
ATOM 1862 C C . LYS A 1 250 ? -22.935 -37.756 -12.644 1.00 142.89 329 LYS A C 1
ATOM 1863 O O . LYS A 1 250 ? -23.706 -37.128 -13.367 1.00 141.64 329 LYS A O 1
ATOM 1869 N N . LYS A 1 251 ? -22.401 -37.249 -11.525 1.00 142.37 330 LYS A N 1
ATOM 1870 C CA . LYS A 1 251 ? -22.718 -35.900 -11.086 1.00 142.73 330 LYS A CA 1
ATOM 1871 C C . LYS A 1 251 ? -22.304 -34.911 -12.172 1.00 143.09 330 LYS A C 1
ATOM 1872 O O . LYS A 1 251 ? -23.026 -33.958 -12.455 1.00 145.74 330 LYS A O 1
ATOM 1878 N N . ALA A 1 252 ? -21.134 -35.153 -12.774 1.00 143.10 331 ALA A N 1
ATOM 1879 C CA . ALA A 1 252 ? -20.611 -34.295 -13.825 1.00 143.90 331 ALA A CA 1
ATOM 1880 C C . ALA A 1 252 ? -21.460 -34.431 -15.086 1.00 146.57 331 ALA A C 1
ATOM 1881 O O . ALA A 1 252 ? -21.361 -33.606 -15.993 1.00 144.19 331 ALA A O 1
ATOM 1883 N N . GLY A 1 253 ? -22.282 -35.486 -15.131 1.00 150.13 332 GLY A N 1
ATOM 1884 C CA . GLY A 1 253 ? -23.160 -35.736 -16.262 1.00 151.01 332 GLY A CA 1
ATOM 1885 C C . GLY A 1 253 ? -22.571 -36.752 -17.237 1.00 151.52 332 GLY A C 1
ATOM 1886 O O . GLY A 1 253 ? -23.292 -37.295 -18.072 1.00 152.43 332 GLY A O 1
ATOM 1887 N N . PHE A 1 254 ? -21.255 -36.989 -17.140 1.00 150.31 333 PHE A N 1
ATOM 1888 C CA . PHE A 1 254 ? -20.609 -37.996 -17.967 1.00 148.01 333 PHE A CA 1
ATOM 1889 C C . PHE A 1 254 ? -21.198 -39.360 -17.616 1.00 145.93 333 PHE A C 1
ATOM 1890 O O . PHE A 1 254 ? -21.427 -39.649 -16.445 1.00 148.30 333 PHE A O 1
ATOM 1898 N N . PRO A 1 255 ? -21.473 -40.237 -18.607 1.00 142.81 334 PRO A N 1
ATOM 1899 C CA . PRO A 1 255 ? -22.059 -41.549 -18.329 1.00 142.22 334 PRO A CA 1
ATOM 1900 C C . PRO A 1 255 ? -21.220 -42.341 -17.331 1.00 141.91 334 PRO A C 1
ATOM 1901 O O . PRO A 1 255 ? -20.000 -42.394 -17.463 1.00 138.51 334 PRO A O 1
ATOM 1905 N N . SER A 1 256 ? -21.879 -42.954 -16.340 1.00 145.12 335 SER A N 1
ATOM 1906 C CA . SER A 1 256 ? -21.182 -43.730 -15.324 1.00 146.50 335 SER A CA 1
ATOM 1907 C C . SER A 1 256 ? -21.112 -45.200 -15.735 1.00 143.44 335 SER A C 1
ATOM 1908 O O . SER A 1 256 ? -22.141 -45.819 -16.017 1.00 143.54 335 SER A O 1
ATOM 1911 N N . PRO A 1 257 ? -19.909 -45.823 -15.730 1.00 138.19 336 PRO A N 1
ATOM 1912 C CA . PRO A 1 257 ? -19.759 -47.197 -16.204 1.00 135.02 336 PRO A CA 1
ATOM 1913 C C . PRO A 1 257 ? -20.770 -48.139 -15.558 1.00 134.25 336 PRO A C 1
ATOM 1914 O O . PRO A 1 257 ? -20.788 -48.305 -14.340 1.00 130.99 336 PRO A O 1
ATOM 1918 N N . TYR A 1 258 ? -21.620 -48.730 -16.403 1.00 135.49 337 TYR A N 1
ATOM 1919 C CA . TYR A 1 258 ? -22.553 -49.761 -15.986 1.00 138.99 337 TYR A CA 1
ATOM 1920 C C . TYR A 1 258 ? -23.565 -49.210 -14.990 1.00 147.04 337 TYR A C 1
ATOM 1921 O O . TYR A 1 258 ? -24.075 -49.968 -14.172 1.00 152.88 337 TYR A O 1
ATOM 1930 N N . GLU A 1 259 ? -23.855 -47.906 -15.045 1.00 153.23 338 GLU A N 1
ATOM 1931 C CA . GLU A 1 259 ? -24.882 -47.359 -14.173 1.00 158.87 338 GLU A CA 1
ATOM 1932 C C . GLU A 1 259 ? -26.032 -48.365 -14.104 1.00 167.52 338 GLU A C 1
ATOM 1933 O O . GLU A 1 259 ? -26.362 -48.878 -13.032 1.00 176.87 338 GLU A O 1
ATOM 1939 N N . GLU A 1 260 ? -26.568 -48.707 -15.282 1.00 169.48 339 GLU A N 1
ATOM 1940 C CA . GLU A 1 260 ? -27.837 -49.408 -15.409 1.00 172.92 339 GLU A CA 1
ATOM 1941 C C . GLU A 1 260 ? -27.705 -50.878 -15.023 1.00 166.21 339 GLU A C 1
ATOM 1942 O O . GLU A 1 260 ? -28.679 -51.623 -15.095 1.00 169.04 339 GLU A O 1
ATOM 1948 N N . GLU A 1 261 ? -26.497 -51.290 -14.633 1.00 161.01 340 GLU A N 1
ATOM 1949 C CA . GLU A 1 261 ? -26.265 -52.632 -14.128 1.00 157.16 340 GLU A CA 1
ATOM 1950 C C . GLU A 1 261 ? -25.636 -52.543 -12.739 1.00 157.03 340 GLU A C 1
ATOM 1951 O O . GLU A 1 261 ? -24.880 -53.428 -12.341 1.00 152.52 340 GLU A O 1
ATOM 1957 N N . GLY A 1 262 ? -25.953 -51.460 -12.015 1.00 159.05 341 GLY A N 1
ATOM 1958 C CA . GLY A 1 262 ? -25.619 -51.355 -10.603 1.00 158.53 341 GLY A CA 1
ATOM 1959 C C . GLY A 1 262 ? -24.218 -50.796 -10.368 1.00 155.69 341 GLY A C 1
ATOM 1960 O O . GLY A 1 262 ? -23.690 -50.882 -9.261 1.00 156.01 341 GLY A O 1
ATOM 1961 N N . GLY A 1 263 ? -23.626 -50.228 -11.422 1.00 151.34 342 GLY A N 1
ATOM 1962 C CA . GLY A 1 263 ? -22.364 -49.515 -11.318 1.00 146.33 342 GLY A CA 1
ATOM 1963 C C . GLY A 1 263 ? -21.160 -50.451 -11.323 1.00 140.89 342 GLY A C 1
ATOM 1964 O O . GLY A 1 263 ? -21.118 -51.417 -12.082 1.00 137.50 342 GLY A O 1
ATOM 1965 N N . PHE A 1 264 ? -20.182 -50.136 -10.464 1.00 138.29 343 PHE A N 1
ATOM 1966 C CA . PHE A 1 264 ? -18.908 -50.835 -10.433 1.00 133.70 343 PHE A CA 1
ATOM 1967 C C . PHE A 1 264 ? -18.388 -50.941 -8.999 1.00 128.39 343 PHE A C 1
ATOM 1968 O O . PHE A 1 264 ? -17.264 -51.387 -8.780 1.00 120.24 343 PHE A O 1
ATOM 1976 N N . ASP A 1 265 ? -19.214 -50.533 -8.027 1.00 127.74 344 ASP A N 1
ATOM 1977 C CA . ASP A 1 265 ? -18.771 -50.387 -6.649 1.00 127.50 344 ASP A CA 1
ATOM 1978 C C . ASP A 1 265 ? -19.654 -51.242 -5.741 1.00 126.28 344 ASP A C 1
ATOM 1979 O O . ASP A 1 265 ? -20.213 -52.241 -6.189 1.00 124.63 344 ASP A O 1
ATOM 1984 N N . PHE A 1 266 ? -19.780 -50.844 -4.467 1.00 127.80 345 PHE A N 1
ATOM 1985 C CA . PHE A 1 266 ? -20.343 -51.731 -3.460 1.00 130.44 345 PHE A CA 1
ATOM 1986 C C . PHE A 1 266 ? -21.823 -52.002 -3.723 1.00 134.73 345 PHE A C 1
ATOM 1987 O O . PHE A 1 266 ? -22.399 -52.910 -3.127 1.00 134.64 345 PHE A O 1
ATOM 1995 N N . ARG A 1 267 ? -22.432 -51.217 -4.617 1.00 137.41 346 ARG A N 1
ATOM 1996 C CA . ARG A 1 267 ? -23.789 -51.487 -5.062 1.00 136.66 346 ARG A CA 1
ATOM 1997 C C . ARG A 1 267 ? -23.870 -52.909 -5.617 1.00 128.28 346 ARG A C 1
ATOM 1998 O O . ARG A 1 267 ? -24.912 -53.550 -5.519 1.00 129.00 346 ARG A O 1
ATOM 2006 N N . LEU A 1 268 ? -22.765 -53.395 -6.196 1.00 121.55 347 LEU A N 1
ATOM 2007 C CA . LEU A 1 268 ? -22.708 -54.748 -6.730 1.00 118.73 347 LEU A CA 1
ATOM 2008 C C . LEU A 1 268 ? -22.341 -55.735 -5.623 1.00 119.85 347 LEU A C 1
ATOM 2009 O O . LEU A 1 268 ? -21.226 -55.711 -5.100 1.00 123.24 347 LEU A O 1
ATOM 2014 N N . PRO A 1 269 ? -23.245 -56.686 -5.289 1.00 120.31 348 PRO A N 1
ATOM 2015 C CA . PRO A 1 269 ? -23.098 -57.523 -4.095 1.00 119.07 348 PRO A CA 1
ATOM 2016 C C . PRO A 1 269 ? -21.836 -58.384 -4.056 1.00 116.67 348 PRO A C 1
ATOM 2017 O O . PRO A 1 269 ? -21.398 -58.787 -2.981 1.00 114.56 348 PRO A O 1
ATOM 2021 N N . GLY A 1 270 ? -21.264 -58.664 -5.232 1.00 115.03 349 GLY A N 1
ATOM 2022 C CA . GLY A 1 270 ? -20.042 -59.447 -5.330 1.00 113.48 349 GLY A CA 1
ATOM 2023 C C . GLY A 1 270 ? -18.788 -58.637 -4.996 1.00 112.46 349 GLY A C 1
ATOM 2024 O O . GLY A 1 270 ? -17.730 -59.215 -4.724 1.00 107.40 349 GLY A O 1
ATOM 2025 N N . VAL A 1 271 ? -18.911 -57.300 -5.035 1.00 114.80 350 VAL A N 1
ATOM 2026 C CA . VAL A 1 271 ? -17.776 -56.419 -4.795 1.00 112.98 350 VAL A CA 1
ATOM 2027 C C . VAL A 1 271 ? -17.488 -56.384 -3.297 1.00 112.37 350 VAL A C 1
ATOM 2028 O O . VAL A 1 271 ? -18.271 -55.825 -2.531 1.00 113.32 350 VAL A O 1
ATOM 2032 N N . THR A 1 272 ? -16.350 -56.964 -2.891 1.00 110.04 351 THR A N 1
ATOM 2033 C CA . THR A 1 272 ? -16.036 -57.088 -1.476 1.00 106.16 351 THR A CA 1
ATOM 2034 C C . THR A 1 272 ? -14.973 -56.070 -1.064 1.00 107.98 351 THR A C 1
ATOM 2035 O O . THR A 1 272 ? -14.993 -55.595 0.073 1.00 110.79 351 THR A O 1
ATOM 2039 N N . SER A 1 273 ? -14.051 -55.732 -1.977 1.00 107.75 352 SER A N 1
ATOM 2040 C CA . SER A 1 273 ? -13.024 -54.753 -1.646 1.00 106.27 352 SER A CA 1
ATOM 2041 C C . SER A 1 273 ? -12.759 -53.803 -2.815 1.00 104.46 352 SER A C 1
ATOM 2042 O O . SER A 1 273 ? -12.793 -54.214 -3.972 1.00 100.26 352 SER A O 1
ATOM 2045 N N . ILE A 1 274 ? -12.489 -52.528 -2.492 1.00 104.93 353 ILE A N 1
ATOM 2046 C CA . ILE A 1 274 ? -12.164 -51.528 -3.503 1.00 105.41 353 ILE A CA 1
ATOM 2047 C C . ILE A 1 274 ? -10.935 -50.738 -3.057 1.00 107.55 353 ILE A C 1
ATOM 2048 O O . ILE A 1 274 ? -10.860 -50.313 -1.908 1.00 106.54 353 ILE A O 1
ATOM 2053 N N . SER A 1 275 ? -9.989 -50.519 -3.981 1.00 109.20 354 SER A N 1
ATOM 2054 C CA . SER A 1 275 ? -8.810 -49.716 -3.679 1.00 106.75 354 SER A CA 1
ATOM 2055 C C . SER A 1 275 ? -8.880 -48.374 -4.409 1.00 106.93 354 SER A C 1
ATOM 2056 O O . SER A 1 275 ? -9.122 -48.342 -5.618 1.00 108.62 354 SER A O 1
ATOM 2059 N N . VAL A 1 276 ? -8.657 -47.277 -3.661 1.00 106.46 355 VAL A N 1
ATOM 2060 C CA . VAL A 1 276 ? -8.828 -45.931 -4.197 1.00 107.56 355 VAL A CA 1
ATOM 2061 C C . VAL A 1 276 ? -7.629 -45.067 -3.804 1.00 107.78 355 VAL A C 1
ATOM 2062 O O . VAL A 1 276 ? -7.219 -45.084 -2.649 1.00 105.83 355 VAL A O 1
ATOM 2066 N N . ASP A 1 277 ? -7.082 -44.294 -4.756 1.00 109.65 356 ASP A N 1
ATOM 2067 C CA . ASP A 1 277 ? -5.900 -43.487 -4.480 1.00 108.92 356 ASP A CA 1
ATOM 2068 C C . ASP A 1 277 ? -6.283 -42.019 -4.287 1.00 104.22 356 ASP A C 1
ATOM 2069 O O . ASP A 1 277 ? -6.470 -41.289 -5.263 1.00 103.07 356 ASP A O 1
ATOM 2074 N N . THR A 1 278 ? -6.328 -41.576 -3.022 1.00 101.20 357 THR A N 1
ATOM 2075 C CA . THR A 1 278 ? -6.750 -40.221 -2.702 1.00 100.73 357 THR A CA 1
ATOM 2076 C C . THR A 1 278 ? -5.717 -39.245 -3.251 1.00 96.51 357 THR A C 1
ATOM 2077 O O . THR A 1 278 ? -5.999 -38.069 -3.518 1.00 95.97 357 THR A O 1
ATOM 2081 N N . HIS A 1 279 ? -4.499 -39.767 -3.399 1.00 95.27 358 HIS A N 1
ATOM 2082 C CA . HIS A 1 279 ? -3.436 -38.989 -4.000 1.00 96.04 358 HIS A CA 1
ATOM 2083 C C . HIS A 1 279 ? -3.597 -38.863 -5.519 1.00 93.15 358 HIS A C 1
ATOM 2084 O O . HIS A 1 279 ? -3.055 -37.904 -6.067 1.00 89.93 358 HIS A O 1
ATOM 2115 N N . TYR A 1 281 ? -6.701 -38.532 -7.926 1.00 97.62 360 TYR A N 1
ATOM 2116 C CA . TYR A 1 281 ? -7.702 -37.522 -8.273 1.00 102.78 360 TYR A CA 1
ATOM 2117 C C . TYR A 1 281 ? -8.448 -36.981 -7.053 1.00 106.87 360 TYR A C 1
ATOM 2118 O O . TYR A 1 281 ? -9.325 -36.130 -7.197 1.00 110.46 360 TYR A O 1
ATOM 2127 N N . GLY A 1 282 ? -8.126 -37.493 -5.861 1.00 109.70 361 GLY A N 1
ATOM 2128 C CA . GLY A 1 282 ? -8.549 -36.851 -4.627 1.00 108.16 361 GLY A CA 1
ATOM 2129 C C . GLY A 1 282 ? -7.682 -35.627 -4.348 1.00 104.75 361 GLY A C 1
ATOM 2130 O O . GLY A 1 282 ? -8.044 -34.756 -3.559 1.00 102.62 361 GLY A O 1
ATOM 2131 N N . PHE A 1 283 ? -6.522 -35.603 -5.016 1.00 100.80 362 PHE A N 1
ATOM 2132 C CA . PHE A 1 283 ? -5.597 -34.482 -4.987 1.00 96.57 362 PHE A CA 1
ATOM 2133 C C . PHE A 1 283 ? -4.929 -34.418 -3.618 1.00 93.00 362 PHE A C 1
ATOM 2134 O O . PHE A 1 283 ? -4.387 -33.384 -3.240 1.00 93.48 362 PHE A O 1
ATOM 2142 N N . ALA A 1 284 ? -4.963 -35.535 -2.883 1.00 91.27 363 ALA A N 1
ATOM 2143 C CA . ALA A 1 284 ? -4.278 -35.593 -1.603 1.00 90.89 363 ALA A CA 1
ATOM 2144 C C . ALA A 1 284 ? -2.777 -35.633 -1.861 1.00 89.98 363 ALA A C 1
ATOM 2145 O O . ALA A 1 284 ? -2.351 -35.977 -2.961 1.00 92.48 363 ALA A O 1
ATOM 2147 N N . PRO A 1 285 ? -1.928 -35.262 -0.878 1.00 89.70 364 PRO A N 1
ATOM 2148 C CA . PRO A 1 285 ? -0.486 -35.463 -1.008 1.00 92.38 364 PRO A CA 1
ATOM 2149 C C . PRO A 1 285 ? -0.154 -36.906 -1.375 1.00 97.45 364 PRO A C 1
ATOM 2150 O O . PRO A 1 285 ? -0.917 -37.820 -1.073 1.00 99.88 364 PRO A O 1
ATOM 2154 N N . LYS A 1 286 ? 0.984 -37.093 -2.048 1.00 102.62 365 LYS A N 1
ATOM 2155 C CA . LYS A 1 286 ? 1.502 -38.423 -2.315 1.00 109.13 365 LYS A CA 1
ATOM 2156 C C . LYS A 1 286 ? 1.734 -39.138 -0.987 1.00 107.44 365 LYS A C 1
ATOM 2157 O O . LYS A 1 286 ? 2.214 -38.538 -0.027 1.00 104.27 365 LYS A O 1
ATOM 2163 N N . GLY A 1 287 ? 1.392 -40.430 -0.959 1.00 107.30 366 GLY A N 1
ATOM 2164 C CA . GLY A 1 287 ? 1.455 -41.222 0.257 1.00 108.63 366 GLY A CA 1
ATOM 2165 C C . GLY A 1 287 ? 0.084 -41.341 0.919 1.00 109.25 366 GLY A C 1
ATOM 2166 O O . GLY A 1 287 ? -0.005 -41.455 2.140 1.00 108.91 366 GLY A O 1
ATOM 2167 N N . ASN A 1 288 ? -0.980 -41.321 0.103 1.00 109.45 367 ASN A N 1
ATOM 2168 C CA . ASN A 1 288 ? -2.342 -41.286 0.619 1.00 109.86 367 ASN A CA 1
ATOM 2169 C C . ASN A 1 288 ? -3.300 -42.044 -0.299 1.00 110.09 367 ASN A C 1
ATOM 2170 O O . ASN A 1 288 ? -3.794 -41.520 -1.313 1.00 112.31 367 ASN A O 1
ATOM 2175 N N . SER A 1 289 ? -3.590 -43.278 0.132 1.00 110.09 368 SER A N 1
ATOM 2176 C CA . SER A 1 289 ? -4.574 -44.130 -0.509 1.00 111.01 368 SER A CA 1
ATOM 2177 C C . SER A 1 289 ? -5.514 -44.707 0.547 1.00 110.57 368 SER A C 1
ATOM 2178 O O . SER A 1 289 ? -5.248 -44.618 1.745 1.00 108.80 368 SER A O 1
ATOM 2181 N N . VAL A 1 290 ? -6.620 -45.291 0.075 1.00 109.25 369 VAL A N 1
ATOM 2182 C CA . VAL A 1 290 ? -7.626 -45.890 0.932 1.00 105.07 369 VAL A CA 1
ATOM 2183 C C . VAL A 1 290 ? -8.055 -47.232 0.343 1.00 101.78 369 VAL A C 1
ATOM 2184 O O . VAL A 1 290 ? -8.323 -47.345 -0.861 1.00 100.85 369 VAL A O 1
ATOM 2188 N N . LEU A 1 291 ? -8.116 -48.234 1.230 1.00 99.40 370 LEU A N 1
ATOM 2189 C CA . LEU A 1 291 ? -8.665 -49.538 0.900 1.00 97.21 370 LEU A CA 1
ATOM 2190 C C . LEU A 1 291 ? -9.979 -49.731 1.650 1.00 96.34 370 LEU A C 1
ATOM 2191 O O . LEU A 1 291 ? -10.047 -49.545 2.869 1.00 96.83 370 LEU A O 1
ATOM 2196 N N . LEU A 1 292 ? -11.004 -50.117 0.880 1.00 96.73 371 LEU A N 1
ATOM 2197 C CA . LEU A 1 292 ? -12.367 -50.264 1.357 1.00 98.68 371 LEU A CA 1
ATOM 2198 C C . LEU A 1 292 ? -12.776 -51.734 1.304 1.00 101.63 371 LEU A C 1
ATOM 2199 O O . LEU A 1 292 ? -12.524 -52.424 0.313 1.00 106.57 371 LEU A O 1
ATOM 2204 N N . TYR A 1 293 ? -13.450 -52.163 2.377 1.00 101.71 372 TYR A N 1
ATOM 2205 C CA . TYR A 1 293 ? -13.981 -53.504 2.549 1.00 103.18 372 TYR A CA 1
ATOM 2206 C C . TYR A 1 293 ? -15.472 -53.441 2.867 1.00 107.01 372 TYR A C 1
ATOM 2207 O O . TYR A 1 293 ? -15.905 -52.606 3.669 1.00 111.16 372 TYR A O 1
ATOM 2216 N N . ARG A 1 294 ? -16.227 -54.378 2.277 1.00 110.06 373 ARG A N 1
ATOM 2217 C CA . ARG A 1 294 ? -17.674 -54.432 2.423 1.00 113.14 373 ARG A CA 1
ATOM 2218 C C . ARG A 1 294 ? -18.059 -54.558 3.896 1.00 110.45 373 ARG A C 1
ATOM 2219 O O . ARG A 1 294 ? -19.161 -54.173 4.281 1.00 111.04 373 ARG A O 1
ATOM 2227 N N . ASN A 1 295 ? -17.159 -55.103 4.721 1.00 107.87 374 ASN A N 1
ATOM 2228 C CA . ASN A 1 295 ? -17.459 -55.264 6.134 1.00 106.83 374 ASN A CA 1
ATOM 2229 C C . ASN A 1 295 ? -16.175 -55.371 6.949 1.00 106.98 374 ASN A C 1
ATOM 2230 O O . ASN A 1 295 ? -15.178 -55.925 6.490 1.00 105.06 374 ASN A O 1
ATOM 2235 N N . LYS A 1 296 ? -16.241 -54.852 8.181 1.00 110.42 375 LYS A N 1
ATOM 2236 C CA . LYS A 1 296 ? -15.150 -54.970 9.139 1.00 114.22 375 LYS A CA 1
ATOM 2237 C C . LYS A 1 296 ? -14.593 -56.395 9.132 1.00 113.76 375 LYS A C 1
ATOM 2238 O O . LYS A 1 296 ? -13.374 -56.604 9.086 1.00 113.47 375 LYS A O 1
ATOM 2244 N N . THR A 1 297 ? -15.518 -57.364 9.187 1.00 117.33 376 THR A N 1
ATOM 2245 C CA . THR A 1 297 ? -15.191 -58.781 9.192 1.00 122.58 376 THR A CA 1
ATOM 2246 C C . THR A 1 297 ? -14.054 -59.035 8.207 1.00 121.25 376 THR A C 1
ATOM 2247 O O . THR A 1 297 ? -13.070 -59.690 8.543 1.00 122.86 376 THR A O 1
ATOM 2251 N N . TYR A 1 298 ? -14.193 -58.501 6.991 1.00 121.29 377 TYR A N 1
ATOM 2252 C CA . TYR A 1 298 ? -13.143 -58.637 5.998 1.00 120.72 377 TYR A CA 1
ATOM 2253 C C . TYR A 1 298 ? -11.878 -57.926 6.427 1.00 114.58 377 TYR A C 1
ATOM 2254 O O . TYR A 1 298 ? -10.808 -58.525 6.494 1.00 106.54 377 TYR A O 1
ATOM 2263 N N . ARG A 1 299 ? -12.031 -56.620 6.628 1.00 112.68 378 ARG A N 1
ATOM 2264 C CA . ARG A 1 299 ? -10.886 -55.768 6.862 1.00 107.56 378 ARG A CA 1
ATOM 2265 C C . ARG A 1 299 ? -9.958 -56.506 7.819 1.00 104.75 378 ARG A C 1
ATOM 2266 O O . ARG A 1 299 ? -8.758 -56.623 7.571 1.00 106.78 378 ARG A O 1
ATOM 2274 N N . SER A 1 300 ? -10.551 -57.070 8.875 1.00 102.36 379 SER A N 1
ATOM 2275 C CA . SER A 1 300 ? -9.777 -57.657 9.957 1.00 100.58 379 SER A CA 1
ATOM 2276 C C . SER A 1 300 ? -8.672 -58.591 9.447 1.00 99.33 379 SER A C 1
ATOM 2277 O O . SER A 1 300 ? -7.576 -58.590 10.006 1.00 99.89 379 SER A O 1
ATOM 2280 N N . TYR A 1 301 ? -8.927 -59.372 8.385 1.00 99.52 380 TYR A N 1
ATOM 2281 C CA . TYR A 1 301 ? -7.964 -60.369 7.928 1.00 100.22 380 TYR A CA 1
ATOM 2282 C C . TYR A 1 301 ? -6.605 -59.742 7.611 1.00 97.09 380 TYR A C 1
ATOM 2283 O O . TYR A 1 301 ? -5.591 -60.437 7.651 1.00 94.20 380 TYR A O 1
ATOM 2292 N N . GLN A 1 302 ? -6.576 -58.444 7.275 1.00 93.50 381 GLN A N 1
ATOM 2293 C CA . GLN A 1 302 ? -5.332 -57.819 6.848 1.00 86.60 381 GLN A CA 1
ATOM 2294 C C . GLN A 1 302 ? -4.538 -57.335 8.060 1.00 84.88 381 GLN A C 1
ATOM 2295 O O . GLN A 1 302 ? -3.382 -56.939 7.924 1.00 83.45 381 GLN A O 1
ATOM 2301 N N . TYR A 1 303 ? -5.166 -57.353 9.242 1.00 85.73 382 TYR A N 1
ATOM 2302 C CA . TYR A 1 303 ? -4.512 -56.866 10.446 1.00 87.62 382 TYR A CA 1
ATOM 2303 C C . TYR A 1 303 ? -3.382 -57.812 10.838 1.00 89.09 382 TYR A C 1
ATOM 2304 O O . TYR A 1 303 ? -3.477 -59.020 10.630 1.00 90.34 382 TYR A O 1
ATOM 2313 N N . PHE A 1 304 ? -2.317 -57.243 11.416 1.00 89.40 383 PHE A N 1
ATOM 2314 C CA . PHE A 1 304 ? -1.264 -58.047 12.012 1.00 88.06 383 PHE A CA 1
ATOM 2315 C C . PHE A 1 304 ? -1.258 -57.842 13.523 1.00 85.72 383 PHE A C 1
ATOM 2316 O O . PHE A 1 304 ? -1.013 -56.737 14.004 1.00 85.47 383 PHE A O 1
ATOM 2324 N N . ILE A 1 305 ? -1.532 -58.926 14.254 1.00 85.23 384 ILE A N 1
ATOM 2325 C CA . ILE A 1 305 ? -1.499 -58.924 15.706 1.00 85.76 384 ILE A CA 1
ATOM 2326 C C . ILE A 1 305 ? -0.479 -59.963 16.160 1.00 83.95 384 ILE A C 1
ATOM 2327 O O . ILE A 1 305 ? -0.561 -61.127 15.775 1.00 89.82 384 ILE A O 1
ATOM 2332 N N . TYR A 1 306 ? 0.490 -59.521 16.965 1.00 80.29 385 TYR A N 1
ATOM 2333 C CA . TYR A 1 306 ? 1.428 -60.417 17.618 1.00 81.07 385 TYR A CA 1
ATOM 2334 C C . TYR A 1 306 ? 1.417 -60.130 19.116 1.00 77.69 385 TYR A C 1
ATOM 2335 O O . TYR A 1 306 ? 2.000 -59.143 19.567 1.00 78.56 385 TYR A O 1
ATOM 2344 N N . PRO A 1 307 ? 0.730 -60.970 19.923 1.00 75.06 386 PRO A N 1
ATOM 2345 C CA . PRO A 1 307 ? 0.534 -60.690 21.347 1.00 77.21 386 PRO A CA 1
ATOM 2346 C C . PRO A 1 307 ? 1.641 -61.124 22.310 1.00 80.52 386 PRO A C 1
ATOM 2347 O O . PRO A 1 307 ? 1.705 -60.631 23.434 1.00 74.86 386 PRO A O 1
ATOM 2351 N N . ASP A 1 308 ? 2.519 -62.031 21.869 1.00 89.71 387 ASP A N 1
ATOM 2352 C CA . ASP A 1 308 ? 3.475 -62.666 22.764 1.00 98.55 387 ASP A CA 1
ATOM 2353 C C . ASP A 1 308 ? 4.766 -61.855 22.869 1.00 97.31 387 ASP A C 1
ATOM 2354 O O . ASP A 1 308 ? 5.702 -62.275 23.547 1.00 92.06 387 ASP A O 1
ATOM 2359 N N . TRP A 1 309 ? 4.818 -60.696 22.204 1.00 100.08 388 TRP A N 1
ATOM 2360 C CA . TRP A 1 309 ? 6.071 -59.977 22.040 1.00 100.81 388 TRP A CA 1
ATOM 2361 C C . TRP A 1 309 ? 6.519 -59.377 23.371 1.00 98.64 388 TRP A C 1
ATOM 2362 O O . TRP A 1 309 ? 5.715 -58.806 24.104 1.00 96.83 388 TRP A O 1
ATOM 2373 N N . SER A 1 310 ? 7.823 -59.498 23.651 1.00 99.30 389 SER A N 1
ATOM 2374 C CA . SER A 1 310 ? 8.415 -59.044 24.901 1.00 100.37 389 SER A CA 1
ATOM 2375 C C . SER A 1 310 ? 8.169 -57.551 25.100 1.00 98.09 389 SER A C 1
ATOM 2376 O O . SER A 1 310 ? 8.173 -57.067 26.230 1.00 94.32 389 SER A O 1
ATOM 2379 N N . GLY A 1 311 ? 7.995 -56.832 23.986 1.00 98.74 390 GLY A N 1
ATOM 2380 C CA . GLY A 1 311 ? 7.789 -55.393 24.013 1.00 97.94 390 GLY A CA 1
ATOM 2381 C C . GLY A 1 311 ? 6.324 -55.016 24.217 1.00 95.52 390 GLY A C 1
ATOM 2382 O O . GLY A 1 311 ? 5.994 -53.835 24.290 1.00 94.98 390 GLY A O 1
ATOM 2383 N N . GLY A 1 312 ? 5.451 -56.025 24.313 1.00 93.23 391 GLY A N 1
ATOM 2384 C CA . GLY A 1 312 ? 4.024 -55.787 24.448 1.00 92.01 391 GLY A CA 1
ATOM 2385 C C . GLY A 1 312 ? 3.268 -56.230 23.200 1.00 90.88 391 GLY A C 1
ATOM 2386 O O . GLY A 1 312 ? 3.868 -56.476 22.157 1.00 89.94 391 GLY A O 1
ATOM 2387 N N . VAL A 1 313 ? 1.943 -56.330 23.323 1.00 91.23 392 VAL A N 1
ATOM 2388 C CA . VAL A 1 313 ? 1.114 -56.800 22.228 1.00 93.11 392 VAL A CA 1
ATOM 2389 C C . VAL A 1 313 ? 1.294 -55.850 21.049 1.00 91.11 392 VAL A C 1
ATOM 2390 O O . VAL A 1 313 ? 0.971 -54.669 21.149 1.00 94.15 392 VAL A O 1
ATOM 2394 N N . TYR A 1 314 ? 1.821 -56.370 19.936 1.00 87.83 393 TYR A N 1
ATOM 2395 C CA . TYR A 1 314 ? 1.970 -55.558 18.740 1.00 85.68 393 TYR A CA 1
ATOM 2396 C C . TYR A 1 314 ? 0.723 -55.722 17.878 1.00 82.21 393 TYR A C 1
ATOM 2397 O O . TYR A 1 314 ? 0.235 -56.831 17.690 1.00 83.30 393 TYR A O 1
ATOM 2406 N N . ALA A 1 315 ? 0.204 -54.601 17.376 1.00 79.70 394 ALA A N 1
ATOM 2407 C CA . ALA A 1 315 ? -0.934 -54.626 16.476 1.00 81.41 394 ALA A CA 1
ATOM 2408 C C . ALA A 1 315 ? -0.727 -53.561 15.406 1.00 80.39 394 ALA A C 1
ATOM 2409 O O . ALA A 1 315 ? -0.360 -52.431 15.717 1.00 80.57 394 ALA A O 1
ATOM 2411 N N . SER A 1 316 ? -0.934 -53.939 14.142 1.00 80.74 395 SER A N 1
ATOM 2412 C CA . SER A 1 316 ? -0.875 -52.973 13.060 1.00 83.58 395 SER A CA 1
ATOM 2413 C C . SER A 1 316 ? -1.939 -53.295 12.014 1.00 83.49 395 SER A C 1
ATOM 2414 O O . SER A 1 316 ? -2.129 -54.454 11.640 1.00 87.31 395 SER A O 1
ATOM 2417 N N . PRO A 1 317 ? -2.666 -52.264 11.525 1.00 81.33 396 PRO A N 1
ATOM 2418 C CA . PRO A 1 317 ? -3.766 -52.462 10.581 1.00 84.75 396 PRO A CA 1
ATOM 2419 C C . PRO A 1 317 ? -3.320 -52.733 9.147 1.00 91.11 396 PRO A C 1
ATOM 2420 O O . PRO A 1 317 ? -4.053 -53.342 8.370 1.00 94.44 396 PRO A O 1
ATOM 2424 N N . SER A 1 318 ? -2.115 -52.270 8.805 1.00 94.44 397 SER A N 1
ATOM 2425 C CA . SER A 1 318 ? -1.602 -52.415 7.454 1.00 96.08 397 SER A CA 1
ATOM 2426 C C . SER A 1 318 ? -0.160 -52.914 7.512 1.00 97.18 397 SER A C 1
ATOM 2427 O O . SER A 1 318 ? 0.228 -53.578 8.471 1.00 96.97 397 SER A O 1
ATOM 2430 N N . VAL A 1 319 ? 0.618 -52.606 6.468 1.00 97.54 398 VAL A N 1
ATOM 2431 C CA . VAL A 1 319 ? 2.013 -53.006 6.394 1.00 96.27 398 VAL A CA 1
ATOM 2432 C C . VAL A 1 319 ? 2.817 -52.230 7.432 1.00 96.81 398 VAL A C 1
ATOM 2433 O O . VAL A 1 319 ? 3.536 -52.819 8.236 1.00 96.85 398 VAL A O 1
ATOM 2437 N N . ALA A 1 320 ? 2.690 -50.900 7.384 1.00 96.60 399 ALA A N 1
ATOM 2438 C CA . ALA A 1 320 ? 3.511 -50.011 8.187 1.00 95.59 399 ALA A CA 1
ATOM 2439 C C . ALA A 1 320 ? 3.100 -50.090 9.653 1.00 94.97 399 ALA A C 1
ATOM 2440 O O . ALA A 1 320 ? 1.915 -50.170 9.968 1.00 92.60 399 ALA A O 1
ATOM 2442 N N . GLY A 1 321 ? 4.104 -50.083 10.536 1.00 97.53 400 GLY A N 1
ATOM 2443 C CA . GLY A 1 321 ? 3.892 -49.790 11.942 1.00 99.74 400 GLY A CA 1
ATOM 2444 C C . GLY A 1 321 ? 3.731 -48.287 12.150 1.00 100.95 400 GLY A C 1
ATOM 2445 O O . GLY A 1 321 ? 2.630 -47.807 12.408 1.00 111.31 400 GLY A O 1
ATOM 2446 N N . SER A 1 322 ? 4.842 -47.555 12.004 1.00 94.57 401 SER A N 1
ATOM 2447 C CA . SER A 1 322 ? 4.837 -46.103 12.085 1.00 89.19 401 SER A CA 1
ATOM 2448 C C . SER A 1 322 ? 4.345 -45.515 10.768 1.00 87.35 401 SER A C 1
ATOM 2449 O O . SER A 1 322 ? 4.665 -46.033 9.702 1.00 88.39 401 SER A O 1
ATOM 2452 N N . ARG A 1 323 ? 3.579 -44.422 10.855 1.00 87.94 402 ARG A N 1
ATOM 2453 C CA . ARG A 1 323 ? 3.049 -43.761 9.671 1.00 91.73 402 ARG A CA 1
ATOM 2454 C C . ARG A 1 323 ? 3.087 -42.245 9.858 1.00 92.63 402 ARG A C 1
ATOM 2455 O O . ARG A 1 323 ? 3.304 -41.753 10.964 1.00 92.90 402 ARG A O 1
ATOM 2463 N N . PRO A 1 324 ? 2.894 -41.464 8.768 1.00 93.09 403 PRO A N 1
ATOM 2464 C CA . PRO A 1 324 ? 2.888 -40.000 8.831 1.00 93.74 403 PRO A CA 1
ATOM 2465 C C . PRO A 1 324 ? 1.538 -39.307 9.030 1.00 91.84 403 PRO A C 1
ATOM 2466 O O . PRO A 1 324 ? 0.819 -39.005 8.066 1.00 96.42 403 PRO A O 1
ATOM 2470 N N . GLY A 1 325 ? 1.239 -38.978 10.290 1.00 86.67 404 GLY A N 1
ATOM 2471 C CA . GLY A 1 325 ? 0.027 -38.237 10.590 1.00 84.56 404 GLY A CA 1
ATOM 2472 C C . GLY A 1 325 ? -0.054 -36.964 9.749 1.00 82.89 404 GLY A C 1
ATOM 2473 O O . GLY A 1 325 ? -1.133 -36.571 9.300 1.00 84.41 404 GLY A O 1
ATOM 2474 N N . ALA A 1 326 ? 1.108 -36.342 9.516 1.00 79.86 405 ALA A N 1
ATOM 2475 C CA . ALA A 1 326 ? 1.164 -35.142 8.698 1.00 80.36 405 ALA A CA 1
ATOM 2476 C C . ALA A 1 326 ? 0.448 -35.380 7.368 1.00 81.93 405 ALA A C 1
ATOM 2477 O O . ALA A 1 326 ? -0.464 -34.634 6.996 1.00 80.03 405 ALA A O 1
ATOM 2479 N N . LEU A 1 327 ? 0.865 -36.437 6.660 1.00 86.76 406 LEU A N 1
ATOM 2480 C CA . LEU A 1 327 ? 0.270 -36.765 5.374 1.00 91.53 406 LEU A CA 1
ATOM 2481 C C . LEU A 1 327 ? -1.217 -37.063 5.554 1.00 92.01 406 LEU A C 1
ATOM 2482 O O . LEU A 1 327 ? -2.035 -36.608 4.748 1.00 90.82 406 LEU A O 1
ATOM 2487 N N . ILE A 1 328 ? -1.573 -37.798 6.619 1.00 92.67 407 ILE A N 1
ATOM 2488 C CA . ILE A 1 328 ? -2.979 -38.126 6.822 1.00 89.81 407 ILE A CA 1
ATOM 2489 C C . ILE A 1 328 ? -3.778 -36.821 6.845 1.00 87.49 407 ILE A C 1
ATOM 2490 O O . ILE A 1 328 ? -4.764 -36.672 6.117 1.00 85.49 407 ILE A O 1
ATOM 2495 N N . ALA A 1 329 ? -3.322 -35.866 7.667 1.00 87.91 408 ALA A N 1
ATOM 2496 C CA . ALA A 1 329 ? -4.003 -34.588 7.821 1.00 89.82 408 ALA A CA 1
ATOM 2497 C C . ALA A 1 329 ? -4.082 -33.869 6.477 1.00 91.81 408 ALA A C 1
ATOM 2498 O O . ALA A 1 329 ? -5.124 -33.309 6.121 1.00 89.36 408 ALA A O 1
ATOM 2500 N N . GLY A 1 330 ? -2.962 -33.883 5.744 1.00 94.87 409 GLY A N 1
ATOM 2501 C CA . GLY A 1 330 ? -2.941 -33.322 4.404 1.00 97.37 409 GLY A CA 1
ATOM 2502 C C . GLY A 1 330 ? -4.101 -33.861 3.571 1.00 101.11 409 GLY A C 1
ATOM 2503 O O . GLY A 1 330 ? -4.939 -33.094 3.087 1.00 106.67 409 GLY A O 1
ATOM 2504 N N . CYS A 1 331 ? -4.145 -35.193 3.429 1.00 99.60 410 CYS A N 1
ATOM 2505 C CA . CYS A 1 331 ? -5.229 -35.834 2.702 1.00 97.19 410 CYS A CA 1
ATOM 2506 C C . CYS A 1 331 ? -6.565 -35.278 3.181 1.00 96.96 410 CYS A C 1
ATOM 2507 O O . CYS A 1 331 ? -7.358 -34.804 2.370 1.00 93.57 410 CYS A O 1
ATOM 2510 N N . TRP A 1 332 ? -6.798 -35.336 4.501 1.00 99.86 411 TRP A N 1
ATOM 2511 C CA . TRP A 1 332 ? -8.070 -34.904 5.062 1.00 99.45 411 TRP A CA 1
ATOM 2512 C C . TRP A 1 332 ? -8.439 -33.519 4.527 1.00 97.16 411 TRP A C 1
ATOM 2513 O O . TRP A 1 332 ? -9.436 -33.355 3.812 1.00 94.51 411 TRP A O 1
ATOM 2524 N N . ALA A 1 333 ? -7.617 -32.519 4.868 1.00 96.69 412 ALA A N 1
ATOM 2525 C CA . ALA A 1 333 ? -7.931 -31.152 4.488 1.00 96.31 412 ALA A CA 1
ATOM 2526 C C . ALA A 1 333 ? -8.162 -31.087 2.983 1.00 99.15 412 ALA A C 1
ATOM 2527 O O . ALA A 1 333 ? -9.195 -30.601 2.548 1.00 102.78 412 ALA A O 1
ATOM 2529 N N . SER A 1 334 ? -7.207 -31.590 2.193 1.00 100.82 413 SER A N 1
ATOM 2530 C CA . SER A 1 334 ? -7.383 -31.613 0.749 1.00 104.20 413 SER A CA 1
ATOM 2531 C C . SER A 1 334 ? -8.849 -31.892 0.423 1.00 105.42 413 SER A C 1
ATOM 2532 O O . SER A 1 334 ? -9.508 -31.107 -0.266 1.00 107.71 413 SER A O 1
ATOM 2535 N N . LEU A 1 335 ? -9.363 -33.005 0.960 1.00 106.56 414 LEU A N 1
ATOM 2536 C CA . LEU A 1 335 ? -10.735 -33.404 0.693 1.00 109.43 414 LEU A CA 1
ATOM 2537 C C . LEU A 1 335 ? -11.670 -32.260 1.078 1.00 112.53 414 LEU A C 1
ATOM 2538 O O . LEU A 1 335 ? -12.501 -31.826 0.274 1.00 111.70 414 LEU A O 1
ATOM 2543 N N . MET A 1 336 ? -11.493 -31.764 2.310 1.00 118.84 415 MET A N 1
ATOM 2544 C CA . MET A 1 336 ? -12.397 -30.776 2.879 1.00 121.98 415 MET A CA 1
ATOM 2545 C C . MET A 1 336 ? -12.352 -29.479 2.068 1.00 124.36 415 MET A C 1
ATOM 2546 O O . MET A 1 336 ? -13.378 -28.825 1.891 1.00 117.94 415 MET A O 1
ATOM 2551 N N . SER A 1 337 ? -11.160 -29.118 1.573 1.00 129.61 416 SER A N 1
ATOM 2552 C CA . SER A 1 337 ? -10.958 -27.877 0.844 1.00 129.20 416 SER A CA 1
ATOM 2553 C C . SER A 1 337 ? -11.554 -27.988 -0.557 1.00 127.02 416 SER A C 1
ATOM 2554 O O . SER A 1 337 ? -12.143 -27.029 -1.051 1.00 128.72 416 SER A O 1
ATOM 2557 N N . VAL A 1 338 ? -11.400 -29.156 -1.193 1.00 125.03 417 VAL A N 1
ATOM 2558 C CA . VAL A 1 338 ? -11.916 -29.324 -2.543 1.00 123.28 417 VAL A CA 1
ATOM 2559 C C . VAL A 1 338 ? -13.436 -29.445 -2.481 1.00 121.98 417 VAL A C 1
ATOM 2560 O O . VAL A 1 338 ? -14.148 -28.625 -3.056 1.00 118.73 417 VAL A O 1
ATOM 2564 N N . GLY A 1 339 ? -13.926 -30.466 -1.773 1.00 124.51 418 GLY A N 1
ATOM 2565 C CA . GLY A 1 339 ? -15.361 -30.660 -1.652 1.00 129.45 418 GLY A CA 1
ATOM 2566 C C . GLY A 1 339 ? -16.029 -31.098 -2.957 1.00 136.33 418 GLY A C 1
ATOM 2567 O O . GLY A 1 339 ? -15.483 -30.951 -4.058 1.00 139.11 418 GLY A O 1
ATOM 2568 N N . GLU A 1 340 ? -17.252 -31.615 -2.785 1.00 142.97 419 GLU A N 1
ATOM 2569 C CA . GLU A 1 340 ? -18.055 -32.216 -3.837 1.00 147.65 419 GLU A CA 1
ATOM 2570 C C . GLU A 1 340 ? -17.997 -31.346 -5.093 1.00 148.97 419 GLU A C 1
ATOM 2571 O O . GLU A 1 340 ? -17.645 -31.821 -6.175 1.00 148.00 419 GLU A O 1
ATOM 2577 N N . THR A 1 341 ? -18.335 -30.063 -4.924 1.00 152.46 420 THR A N 1
ATOM 2578 C CA . THR A 1 341 ? -18.334 -29.108 -6.019 1.00 155.32 420 THR A CA 1
ATOM 2579 C C . THR A 1 341 ? -16.986 -29.166 -6.731 1.00 154.89 420 THR A C 1
ATOM 2580 O O . THR A 1 341 ? -16.919 -29.421 -7.936 1.00 158.10 420 THR A O 1
ATOM 2584 N N . GLY A 1 342 ? -15.915 -28.941 -5.961 1.00 153.48 421 GLY A N 1
ATOM 2585 C CA . GLY A 1 342 ? -14.568 -28.956 -6.504 1.00 152.15 421 GLY A CA 1
ATOM 2586 C C . GLY A 1 342 ? -14.341 -30.186 -7.378 1.00 151.96 421 GLY A C 1
ATOM 2587 O O . GLY A 1 342 ? -13.898 -30.075 -8.524 1.00 156.51 421 GLY A O 1
ATOM 2588 N N . TYR A 1 343 ? -14.683 -31.357 -6.825 1.00 150.02 422 TYR A N 1
ATOM 2589 C CA . TYR A 1 343 ? -14.420 -32.617 -7.506 1.00 149.75 422 TYR A CA 1
ATOM 2590 C C . TYR A 1 343 ? -15.260 -32.724 -8.779 1.00 149.61 422 TYR A C 1
ATOM 2591 O O . TYR A 1 343 ? -14.760 -33.165 -9.818 1.00 152.20 422 TYR A O 1
ATOM 2600 N N . ILE A 1 344 ? -16.530 -32.309 -8.703 1.00 145.91 423 ILE A N 1
ATOM 2601 C CA . ILE A 1 344 ? -17.374 -32.284 -9.888 1.00 141.82 423 ILE A CA 1
ATOM 2602 C C . ILE A 1 344 ? -16.708 -31.410 -10.952 1.00 142.80 423 ILE A C 1
ATOM 2603 O O . ILE A 1 344 ? -16.560 -31.834 -12.100 1.00 135.57 423 ILE A O 1
ATOM 2608 N N . ASN A 1 345 ? -16.283 -30.202 -10.557 1.00 151.07 424 ASN A N 1
ATOM 2609 C CA . ASN A 1 345 ? -15.651 -29.271 -11.482 1.00 160.14 424 ASN A CA 1
ATOM 2610 C C . ASN A 1 345 ? -14.428 -29.924 -12.126 1.00 162.57 424 ASN A C 1
ATOM 2611 O O . ASN A 1 345 ? -14.341 -30.028 -13.355 1.00 165.42 424 ASN A O 1
ATOM 2616 N N . SER A 1 346 ? -13.481 -30.366 -11.288 1.00 161.54 425 SER A N 1
ATOM 2617 C CA . SER A 1 346 ? -12.255 -30.958 -11.801 1.00 157.97 425 SER A CA 1
ATOM 2618 C C . SER A 1 346 ? -12.601 -32.101 -12.754 1.00 159.43 425 SER A C 1
ATOM 2619 O O . SER A 1 346 ? -12.018 -32.215 -13.835 1.00 167.49 425 SER A O 1
ATOM 2622 N N . CYS A 1 347 ? -13.573 -32.931 -12.350 1.00 155.71 426 CYS A N 1
ATOM 2623 C CA . CYS A 1 347 ? -14.037 -34.018 -13.196 1.00 154.90 426 CYS A CA 1
ATOM 2624 C C . CYS A 1 347 ? -14.446 -33.469 -14.563 1.00 155.01 426 CYS A C 1
ATOM 2625 O O . CYS A 1 347 ? -13.926 -33.908 -15.593 1.00 150.63 426 CYS A O 1
ATOM 2628 N N . LEU A 1 348 ? -15.374 -32.501 -14.551 1.00 154.77 427 LEU A N 1
ATOM 2629 C CA . LEU A 1 348 ? -15.815 -31.843 -15.772 1.00 153.24 427 LEU A CA 1
ATOM 2630 C C . LEU A 1 348 ? -14.606 -31.550 -16.657 1.00 149.39 427 LEU A C 1
ATOM 2631 O O . LEU A 1 348 ? -14.534 -32.027 -17.790 1.00 147.95 427 LEU A O 1
ATOM 2636 N N . GLU A 1 349 ? -13.645 -30.787 -16.120 1.00 146.61 428 GLU A N 1
ATOM 2637 C CA . GLU A 1 349 ? -12.493 -30.378 -16.910 1.00 147.83 428 GLU A CA 1
ATOM 2638 C C . GLU A 1 349 ? -11.761 -31.606 -17.452 1.00 142.57 428 GLU A C 1
ATOM 2639 O O . GLU A 1 349 ? -11.628 -31.776 -18.668 1.00 139.18 428 GLU A O 1
ATOM 2645 N N . ILE A 1 350 ? -11.288 -32.461 -16.536 1.00 139.77 429 ILE A N 1
ATOM 2646 C CA . ILE A 1 350 ? -10.396 -33.554 -16.897 1.00 141.01 429 ILE A CA 1
ATOM 2647 C C . ILE A 1 350 ? -11.064 -34.435 -17.953 1.00 145.36 429 ILE A C 1
ATOM 2648 O O . ILE A 1 350 ? -10.479 -34.710 -19.006 1.00 149.07 429 ILE A O 1
ATOM 2653 N N . ILE A 1 351 ? -12.305 -34.855 -17.677 1.00 149.64 430 ILE A N 1
ATOM 2654 C CA . ILE A 1 351 ? -13.007 -35.763 -18.573 1.00 153.67 430 ILE A CA 1
ATOM 2655 C C . ILE A 1 351 ? -13.284 -35.050 -19.895 1.00 153.59 430 ILE A C 1
ATOM 2656 O O . ILE A 1 351 ? -13.119 -35.638 -20.966 1.00 153.91 430 ILE A O 1
ATOM 2661 N N . GLY A 1 352 ? -13.700 -33.781 -19.811 1.00 151.30 431 GLY A N 1
ATOM 2662 C CA . GLY A 1 352 ? -13.844 -32.951 -20.997 1.00 148.08 431 GLY A CA 1
ATOM 2663 C C . GLY A 1 352 ? -12.608 -33.039 -21.890 1.00 145.49 431 GLY A C 1
ATOM 2664 O O . GLY A 1 352 ? -12.711 -33.373 -23.073 1.00 141.83 431 GLY A O 1
ATOM 2665 N N . ALA A 1 353 ? -11.440 -32.748 -21.301 1.00 146.46 432 ALA A N 1
ATOM 2666 C CA . ALA A 1 353 ? -10.180 -32.796 -22.028 1.00 146.78 432 ALA A CA 1
ATOM 2667 C C . ALA A 1 353 ? -9.993 -34.173 -22.665 1.00 144.85 432 ALA A C 1
ATOM 2668 O O . ALA A 1 353 ? -9.742 -34.278 -23.870 1.00 144.31 432 ALA A O 1
ATOM 2670 N N . ALA A 1 354 ? -10.123 -35.226 -21.846 1.00 142.40 433 ALA A N 1
ATOM 2671 C CA . ALA A 1 354 ? -9.984 -36.588 -22.340 1.00 141.88 433 ALA A CA 1
ATOM 2672 C C . ALA A 1 354 ? -10.846 -36.781 -23.589 1.00 144.40 433 ALA A C 1
ATOM 2673 O O . ALA A 1 354 ? -10.346 -37.176 -24.647 1.00 148.85 433 ALA A O 1
ATOM 2675 N N . LYS A 1 355 ? -12.145 -36.485 -23.453 1.00 144.91 434 LYS A N 1
ATOM 2676 C CA . LYS A 1 355 ? -13.097 -36.670 -24.539 1.00 142.81 434 LYS A CA 1
ATOM 2677 C C . LYS A 1 355 ? -12.665 -35.866 -25.765 1.00 138.59 434 LYS A C 1
ATOM 2678 O O . LYS A 1 355 ? -12.716 -36.369 -26.887 1.00 130.14 434 LYS A O 1
ATOM 2684 N N . LYS A 1 356 ? -12.244 -34.615 -25.544 1.00 137.98 435 LYS A N 1
ATOM 2685 C CA . LYS A 1 356 ? -11.803 -33.766 -26.640 1.00 136.88 435 LYS A CA 1
ATOM 2686 C C . LYS A 1 356 ? -10.646 -34.442 -27.373 1.00 137.13 435 LYS A C 1
ATOM 2687 O O . LYS A 1 356 ? -10.683 -34.572 -28.596 1.00 140.65 435 LYS A O 1
ATOM 2693 N N . PHE A 1 357 ? -9.626 -34.869 -26.617 1.00 135.28 436 PHE A N 1
ATOM 2694 C CA . PHE A 1 357 ? -8.487 -35.560 -27.203 1.00 134.90 436 PHE A CA 1
ATOM 2695 C C . PHE A 1 357 ? -8.981 -36.755 -28.020 1.00 134.28 436 PHE A C 1
ATOM 2696 O O . PHE A 1 357 ? -8.640 -36.903 -29.198 1.00 132.81 436 PHE A O 1
ATOM 2704 N N . GLU A 1 358 ? -9.800 -37.596 -27.374 1.00 136.27 437 GLU A N 1
ATOM 2705 C CA . GLU A 1 358 ? -10.332 -38.791 -28.011 1.00 138.63 437 GLU A CA 1
ATOM 2706 C C . GLU A 1 358 ? -10.985 -38.425 -29.344 1.00 137.93 437 GLU A C 1
ATOM 2707 O O . GLU A 1 358 ? -10.753 -39.094 -30.349 1.00 135.75 437 GLU A O 1
ATOM 2713 N N . ALA A 1 359 ? -11.805 -37.367 -29.340 1.00 138.63 438 ALA A N 1
ATOM 2714 C CA . ALA A 1 359 ? -12.458 -36.896 -30.553 1.00 138.86 438 ALA A CA 1
ATOM 2715 C C . ALA A 1 359 ? -11.404 -36.514 -31.588 1.00 141.85 438 ALA A C 1
ATOM 2716 O O . ALA A 1 359 ? -11.452 -36.967 -32.733 1.00 139.83 438 ALA A O 1
ATOM 2718 N N . SER A 1 360 ? -10.453 -35.678 -31.159 1.00 147.59 439 SER A N 1
ATOM 2719 C CA . SER A 1 360 ? -9.378 -35.219 -32.021 1.00 152.97 439 SER A CA 1
ATOM 2720 C C . SER A 1 360 ? -8.772 -36.397 -32.780 1.00 156.34 439 SER A C 1
ATOM 2721 O O . SER A 1 360 ? -8.655 -36.341 -34.004 1.00 162.26 439 SER A O 1
ATOM 2724 N N . ILE A 1 361 ? -8.407 -37.465 -32.054 1.00 157.11 440 ILE A N 1
ATOM 2725 C CA . ILE A 1 361 ? -7.769 -38.615 -32.684 1.00 158.11 440 ILE A CA 1
ATOM 2726 C C . ILE A 1 361 ? -8.693 -39.218 -33.743 1.00 159.72 440 ILE A C 1
ATOM 2727 O O . ILE A 1 361 ? -8.225 -39.647 -34.795 1.00 162.16 440 ILE A O 1
ATOM 2732 N N . LYS A 1 362 ? -10.001 -39.249 -33.465 1.00 159.10 441 LYS A N 1
ATOM 2733 C CA . LYS A 1 362 ? -10.944 -39.958 -34.316 1.00 157.72 441 LYS A CA 1
ATOM 2734 C C . LYS A 1 362 ? -11.316 -39.119 -35.535 1.00 159.34 441 LYS A C 1
ATOM 2735 O O . LYS A 1 362 ? -11.683 -39.667 -36.573 1.00 152.28 441 LYS A O 1
ATOM 2741 N N . GLU A 1 363 ? -11.226 -37.791 -35.401 1.00 169.48 442 GLU A N 1
ATOM 2742 C CA . GLU A 1 363 ? -11.806 -36.893 -36.387 1.00 179.69 442 GLU A CA 1
ATOM 2743 C C . GLU A 1 363 ? -10.725 -36.204 -37.218 1.00 187.37 442 GLU A C 1
ATOM 2744 O O . GLU A 1 363 ? -10.921 -35.996 -38.413 1.00 186.71 442 GLU A O 1
ATOM 2750 N N . HIS A 1 364 ? -9.593 -35.846 -36.597 1.00 198.21 443 HIS A N 1
ATOM 2751 C CA . HIS A 1 364 ? -8.607 -35.017 -37.277 1.00 200.00 443 HIS A CA 1
ATOM 2752 C C . HIS A 1 364 ? -8.072 -35.733 -38.517 1.00 200.00 443 HIS A C 1
ATOM 2753 O O . HIS A 1 364 ? -7.500 -36.820 -38.422 1.00 200.00 443 HIS A O 1
ATOM 2760 N N . PRO A 1 365 ? -8.176 -35.093 -39.706 1.00 200.00 444 PRO A N 1
ATOM 2761 C CA . PRO A 1 365 ? -7.941 -35.764 -40.986 1.00 198.44 444 PRO A CA 1
ATOM 2762 C C . PRO A 1 365 ? -6.704 -36.657 -40.989 1.00 195.39 444 PRO A C 1
ATOM 2763 O O . PRO A 1 365 ? -6.752 -37.788 -41.468 1.00 190.92 444 PRO A O 1
ATOM 2767 N N . VAL A 1 366 ? -5.600 -36.124 -40.456 1.00 193.75 445 VAL A N 1
ATOM 2768 C CA . VAL A 1 366 ? -4.363 -36.873 -40.326 1.00 190.43 445 VAL A CA 1
ATOM 2769 C C . VAL A 1 366 ? -4.608 -38.027 -39.356 1.00 187.00 445 VAL A C 1
ATOM 2770 O O . VAL A 1 366 ? -4.634 -39.189 -39.762 1.00 181.70 445 VAL A O 1
ATOM 2774 N N . LEU A 1 367 ? -4.853 -37.684 -38.085 1.00 183.62 446 LEU A N 1
ATOM 2775 C CA . LEU A 1 367 ? -4.788 -38.650 -36.999 1.00 177.08 446 LEU A CA 1
ATOM 2776 C C . LEU A 1 367 ? -5.748 -39.805 -37.278 1.00 167.60 446 LEU A C 1
ATOM 2777 O O . LEU A 1 367 ? -5.367 -40.970 -37.187 1.00 160.18 446 LEU A O 1
ATOM 2782 N N . SER A 1 368 ? -6.984 -39.461 -37.652 1.00 160.59 447 SER A N 1
ATOM 2783 C CA . SER A 1 368 ? -8.041 -40.430 -37.891 1.00 157.02 447 SER A CA 1
ATOM 2784 C C . SER A 1 368 ? -7.601 -41.497 -38.891 1.00 157.96 447 SER A C 1
ATOM 2785 O O . SER A 1 368 ? -8.157 -42.593 -38.905 1.00 152.45 447 SER A O 1
ATOM 2788 N N . LYS A 1 369 ? -6.613 -41.172 -39.733 1.00 161.30 448 LYS A N 1
ATOM 2789 C CA . LYS A 1 369 ? -6.169 -42.099 -40.761 1.00 165.07 448 LYS A CA 1
ATOM 2790 C C . LYS A 1 369 ? -5.062 -43.006 -40.225 1.00 171.36 448 LYS A C 1
ATOM 2791 O O . LYS A 1 369 ? -4.927 -44.143 -40.672 1.00 172.05 448 LYS A O 1
ATOM 2797 N N . ASN A 1 370 ? -4.277 -42.501 -39.266 1.00 176.71 449 ASN A N 1
ATOM 2798 C CA . ASN A 1 370 ? -2.992 -43.106 -38.954 1.00 181.43 449 ASN A CA 1
ATOM 2799 C C . ASN A 1 370 ? -3.018 -43.786 -37.589 1.00 180.62 449 ASN A C 1
ATOM 2800 O O . ASN A 1 370 ? -2.260 -44.729 -37.375 1.00 173.61 449 ASN A O 1
ATOM 2805 N N . LEU A 1 371 ? -3.875 -43.285 -36.689 1.00 184.43 450 LEU A N 1
ATOM 2806 C CA . LEU A 1 371 ? -3.950 -43.749 -35.313 1.00 189.95 450 LEU A CA 1
ATOM 2807 C C . LEU A 1 371 ? -5.338 -44.319 -35.038 1.00 188.01 450 LEU A C 1
ATOM 2808 O O . LEU A 1 371 ? -6.274 -44.093 -35.804 1.00 186.78 450 LEU A O 1
ATOM 2813 N N . GLY A 1 372 ? -5.451 -45.051 -33.924 1.00 182.78 451 GLY A N 1
ATOM 2814 C CA . GLY A 1 372 ? -6.724 -45.578 -33.465 1.00 173.89 451 GLY A CA 1
ATOM 2815 C C . GLY A 1 372 ? -6.762 -45.706 -31.945 1.00 167.40 451 GLY A C 1
ATOM 2816 O O . GLY A 1 372 ? -5.775 -46.101 -31.328 1.00 168.75 451 GLY A O 1
ATOM 2817 N N . ILE A 1 373 ? -7.914 -45.362 -31.359 1.00 158.47 452 ILE A N 1
ATOM 2818 C CA . ILE A 1 373 ? -8.118 -45.472 -29.925 1.00 152.42 452 ILE A CA 1
ATOM 2819 C C . ILE A 1 373 ? -8.150 -46.954 -29.553 1.00 148.34 452 ILE A C 1
ATOM 2820 O O . ILE A 1 373 ? -8.639 -47.779 -30.323 1.00 146.11 452 ILE A O 1
ATOM 2825 N N . VAL A 1 374 ? -7.603 -47.276 -28.375 1.00 145.00 453 VAL A N 1
ATOM 2826 C CA . VAL A 1 374 ? -7.612 -48.632 -27.848 1.00 141.85 453 VAL A CA 1
ATOM 2827 C C . VAL A 1 374 ? -8.849 -48.804 -26.971 1.00 142.35 453 VAL A C 1
ATOM 2828 O O . VAL A 1 374 ? -8.904 -48.278 -25.861 1.00 148.94 453 VAL A O 1
ATOM 2832 N N . GLY A 1 375 ? -9.836 -49.549 -27.480 1.00 137.83 454 GLY A N 1
ATOM 2833 C CA . GLY A 1 375 ? -11.075 -49.785 -26.758 1.00 137.54 454 GLY A CA 1
ATOM 2834 C C . GLY A 1 375 ? -11.970 -48.549 -26.746 1.00 138.72 454 GLY A C 1
ATOM 2835 O O . GLY A 1 375 ? -11.898 -47.715 -27.646 1.00 137.08 454 GLY A O 1
ATOM 2836 N N . LYS A 1 376 ? -12.812 -48.447 -25.713 1.00 142.08 455 LYS A N 1
ATOM 2837 C CA . LYS A 1 376 ? -13.720 -47.322 -25.556 1.00 143.82 455 LYS A CA 1
ATOM 2838 C C . LYS A 1 376 ? -13.535 -46.717 -24.168 1.00 143.55 455 LYS A C 1
ATOM 2839 O O . LYS A 1 376 ? -14.338 -46.958 -23.270 1.00 146.80 455 LYS A O 1
ATOM 2845 N N . PRO A 1 377 ? -12.484 -45.894 -23.955 1.00 139.20 456 PRO A N 1
ATOM 2846 C CA . PRO A 1 377 ? -12.196 -45.354 -22.628 1.00 138.34 456 PRO A CA 1
ATOM 2847 C C . PRO A 1 377 ? -13.292 -44.380 -22.207 1.00 136.80 456 PRO A C 1
ATOM 2848 O O . PRO A 1 377 ? -13.805 -43.625 -23.031 1.00 129.12 456 PRO A O 1
ATOM 2852 N N . MET A 1 378 ? -13.657 -44.427 -20.921 1.00 141.55 457 MET A N 1
ATOM 2853 C CA . MET A 1 378 ? -14.790 -43.668 -20.419 1.00 147.40 457 MET A CA 1
ATOM 2854 C C . MET A 1 378 ? -14.323 -42.600 -19.431 1.00 147.79 457 MET A C 1
ATOM 2855 O O . MET A 1 378 ? -15.056 -41.652 -19.155 1.00 149.00 457 MET A O 1
ATOM 2860 N N . VAL A 1 379 ? -13.100 -42.747 -18.908 1.00 146.95 458 VAL A N 1
ATOM 2861 C CA . VAL A 1 379 ? -12.668 -41.945 -17.775 1.00 147.39 458 VAL A CA 1
ATOM 2862 C C . VAL A 1 379 ? -11.576 -40.970 -18.223 1.00 141.79 458 VAL A C 1
ATOM 2863 O O . VAL A 1 379 ? -11.786 -40.199 -19.156 1.00 140.94 458 VAL A O 1
ATOM 2867 N N . SER A 1 380 ? -10.413 -40.998 -17.557 1.00 136.58 459 SER A N 1
ATOM 2868 C CA . SER A 1 380 ? -9.436 -39.924 -17.667 1.00 131.56 459 SER A CA 1
ATOM 2869 C C . SER A 1 380 ? -8.220 -40.364 -18.481 1.00 132.35 459 SER A C 1
ATOM 2870 O O . SER A 1 380 ? -7.284 -39.584 -18.675 1.00 132.20 459 SER A O 1
ATOM 2873 N N . VAL A 1 381 ? -8.245 -41.619 -18.943 1.00 134.93 460 VAL A N 1
ATOM 2874 C CA . VAL A 1 381 ? -7.098 -42.224 -19.601 1.00 140.21 460 VAL A CA 1
ATOM 2875 C C . VAL A 1 381 ? -7.459 -42.534 -21.048 1.00 141.93 460 VAL A C 1
ATOM 2876 O O . VAL A 1 381 ? -8.393 -43.291 -21.303 1.00 140.44 460 VAL A O 1
ATOM 2880 N N . VAL A 1 382 ? -6.693 -41.964 -21.986 1.00 145.18 461 VAL A N 1
ATOM 2881 C CA . VAL A 1 382 ? -6.911 -42.240 -23.397 1.00 143.05 461 VAL A CA 1
ATOM 2882 C C . VAL A 1 382 ? -5.656 -42.886 -23.977 1.00 142.92 461 VAL A C 1
ATOM 2883 O O . VAL A 1 382 ? -4.571 -42.302 -23.943 1.00 139.49 461 VAL A O 1
ATOM 2887 N N . ALA A 1 383 ? -5.836 -44.102 -24.506 1.00 144.69 462 ALA A N 1
ATOM 2888 C CA . ALA A 1 383 ? -4.760 -44.867 -25.112 1.00 149.72 462 ALA A CA 1
ATOM 2889 C C . ALA A 1 383 ? -5.013 -44.993 -26.611 1.00 158.29 462 ALA A C 1
ATOM 2890 O O . ALA A 1 383 ? -6.123 -45.318 -27.027 1.00 163.58 462 ALA A O 1
ATOM 2892 N N . PHE A 1 384 ? -3.969 -44.732 -27.407 1.00 163.54 463 PHE A N 1
ATOM 2893 C CA . PHE A 1 384 ? -4.047 -44.804 -28.857 1.00 159.98 463 PHE A CA 1
ATOM 2894 C C . PHE A 1 384 ? -2.860 -45.593 -29.404 1.00 153.98 463 PHE A C 1
ATOM 2895 O O . PHE A 1 384 ? -1.786 -45.627 -28.799 1.00 148.25 463 PHE A O 1
ATOM 2903 N N . GLN A 1 385 ? -3.081 -46.210 -30.571 1.00 152.07 464 GLN A N 1
ATOM 2904 C CA . GLN A 1 385 ? -2.080 -47.030 -31.232 1.00 153.79 464 GLN A CA 1
ATOM 2905 C C . GLN A 1 385 ? -2.032 -46.673 -32.714 1.00 156.61 464 GLN A C 1
ATOM 2906 O O . GLN A 1 385 ? -2.894 -45.952 -33.216 1.00 160.31 464 GLN A O 1
ATOM 2912 N N . SER A 1 386 ? -1.018 -47.210 -33.401 1.00 158.38 465 SER A N 1
ATOM 2913 C CA . SER A 1 386 ? -0.850 -47.007 -34.829 1.00 158.92 465 SER A CA 1
ATOM 2914 C C . SER A 1 386 ? -1.755 -47.959 -35.607 1.00 157.61 465 SER A C 1
ATOM 2915 O O . SER A 1 386 ? -1.808 -49.153 -35.327 1.00 157.35 465 SER A O 1
ATOM 2918 N N . GLN A 1 387 ? -2.468 -47.390 -36.582 1.00 159.33 466 GLN A N 1
ATOM 2919 C CA . GLN A 1 387 ? -3.229 -48.135 -37.567 1.00 163.49 466 GLN A CA 1
ATOM 2920 C C . GLN A 1 387 ? -2.537 -48.042 -38.926 1.00 168.71 466 GLN A C 1
ATOM 2921 O O . GLN A 1 387 ? -3.088 -48.490 -39.930 1.00 170.81 466 GLN A O 1
ATOM 2927 N N . ASN A 1 388 ? -1.336 -47.446 -38.950 1.00 169.36 467 ASN A N 1
ATOM 2928 C CA . ASN A 1 388 ? -0.557 -47.345 -40.177 1.00 164.10 467 ASN A CA 1
ATOM 2929 C C . ASN A 1 388 ? 0.849 -47.909 -39.957 1.00 164.84 467 ASN A C 1
ATOM 2930 O O . ASN A 1 388 ? 1.606 -47.391 -39.138 1.00 171.29 467 ASN A O 1
ATOM 2935 N N . GLY A 1 389 ? 1.197 -48.956 -40.720 1.00 159.11 468 GLY A N 1
ATOM 2936 C CA . GLY A 1 389 ? 2.486 -49.625 -40.609 1.00 155.86 468 GLY A CA 1
ATOM 2937 C C . GLY A 1 389 ? 3.668 -48.713 -40.942 1.00 155.69 468 GLY A C 1
ATOM 2938 O O . GLY A 1 389 ? 4.816 -49.076 -40.698 1.00 153.24 468 GLY A O 1
ATOM 2939 N N . ALA A 1 390 ? 3.373 -47.537 -41.511 1.00 155.99 469 ALA A N 1
ATOM 2940 C CA . ALA A 1 390 ? 4.382 -46.534 -41.821 1.00 152.24 469 ALA A CA 1
ATOM 2941 C C . ALA A 1 390 ? 4.693 -45.694 -40.585 1.00 147.54 469 ALA A C 1
ATOM 2942 O O . ALA A 1 390 ? 5.756 -45.081 -40.498 1.00 142.08 469 ALA A O 1
ATOM 2944 N N . VAL A 1 391 ? 3.742 -45.654 -39.647 1.00 145.16 470 VAL A N 1
ATOM 2945 C CA . VAL A 1 391 ? 3.895 -44.888 -38.422 1.00 143.67 470 VAL A CA 1
ATOM 2946 C C . VAL A 1 391 ? 4.093 -45.869 -37.271 1.00 144.32 470 VAL A C 1
ATOM 2947 O O . VAL A 1 391 ? 3.178 -46.613 -36.927 1.00 139.91 470 VAL A O 1
ATOM 2951 N N . ASP A 1 392 ? 5.302 -45.876 -36.697 1.00 149.19 471 ASP A N 1
ATOM 2952 C CA . ASP A 1 392 ? 5.587 -46.697 -35.532 1.00 151.58 471 ASP A CA 1
ATOM 2953 C C . ASP A 1 392 ? 5.277 -45.883 -34.281 1.00 154.43 471 ASP A C 1
ATOM 2954 O O . ASP A 1 392 ? 5.830 -44.803 -34.074 1.00 149.21 471 ASP A O 1
ATOM 2959 N N . ILE A 1 393 ? 4.389 -46.432 -33.448 1.00 157.42 472 ILE A N 1
ATOM 2960 C CA . ILE A 1 393 ? 3.831 -45.704 -32.323 1.00 154.83 472 ILE A CA 1
ATOM 2961 C C . ILE A 1 393 ? 4.974 -45.227 -31.427 1.00 154.24 472 ILE A C 1
ATOM 2962 O O . ILE A 1 393 ? 5.003 -44.065 -31.028 1.00 153.37 472 ILE A O 1
ATOM 2967 N N . TYR A 1 394 ? 5.937 -46.116 -31.162 1.00 152.17 473 TYR A N 1
ATOM 2968 C CA . TYR A 1 394 ? 7.068 -45.789 -30.309 1.00 149.88 473 TYR A CA 1
ATOM 2969 C C . TYR A 1 394 ? 7.821 -44.597 -30.902 1.00 149.03 473 TYR A C 1
ATOM 2970 O O . TYR A 1 394 ? 8.268 -43.713 -30.170 1.00 150.52 473 TYR A O 1
ATOM 2979 N N . ASP A 1 395 ? 7.930 -44.561 -32.236 1.00 149.66 474 ASP A N 1
ATOM 2980 C CA . ASP A 1 395 ? 8.568 -43.445 -32.918 1.00 153.54 474 ASP A CA 1
ATOM 2981 C C . ASP A 1 395 ? 7.798 -42.162 -32.613 1.00 157.81 474 ASP A C 1
ATOM 2982 O O . ASP A 1 395 ? 8.397 -41.109 -32.396 1.00 161.57 474 ASP A O 1
ATOM 2987 N N . VAL A 1 396 ? 6.463 -42.263 -32.598 1.00 159.00 475 VAL A N 1
ATOM 2988 C CA . VAL A 1 396 ? 5.613 -41.132 -32.262 1.00 159.45 475 VAL A CA 1
ATOM 2989 C C . VAL A 1 396 ? 5.937 -40.696 -30.834 1.00 159.92 475 VAL A C 1
ATOM 2990 O O . VAL A 1 396 ? 6.134 -39.508 -30.563 1.00 155.91 475 VAL A O 1
ATOM 2994 N N . ALA A 1 397 ? 6.002 -41.687 -29.936 1.00 162.70 476 ALA A N 1
ATOM 2995 C CA . ALA A 1 397 ? 6.349 -41.459 -28.543 1.00 163.30 476 ALA A CA 1
ATOM 2996 C C . ALA A 1 397 ? 7.645 -40.658 -28.458 1.00 156.42 476 ALA A C 1
ATOM 2997 O O . ALA A 1 397 ? 7.688 -39.627 -27.795 1.00 157.41 476 ALA A O 1
ATOM 2999 N N . ASP A 1 398 ? 8.694 -41.145 -29.129 1.00 146.40 477 ASP A N 1
ATOM 3000 C CA . ASP A 1 398 ? 9.994 -40.494 -29.083 1.00 137.67 477 ASP A CA 1
ATOM 3001 C C . ASP A 1 398 ? 9.874 -39.088 -29.669 1.00 131.99 477 ASP A C 1
ATOM 3002 O O . ASP A 1 398 ? 10.489 -38.144 -29.170 1.00 129.47 477 ASP A O 1
ATOM 3007 N N . GLY A 1 399 ? 9.059 -38.963 -30.722 1.00 129.81 478 GLY A N 1
ATOM 3008 C CA . GLY A 1 399 ? 8.803 -37.679 -31.353 1.00 128.61 478 GLY A CA 1
ATOM 3009 C C . GLY A 1 399 ? 8.214 -36.668 -30.372 1.00 127.63 478 GLY A C 1
ATOM 3010 O O . GLY A 1 399 ? 8.647 -35.518 -30.326 1.00 124.78 478 GLY A O 1
ATOM 3011 N N . LEU A 1 400 ? 7.222 -37.113 -29.592 1.00 128.97 479 LEU A N 1
ATOM 3012 C CA . LEU A 1 400 ? 6.586 -36.271 -28.588 1.00 131.79 479 LEU A CA 1
ATOM 3013 C C . LEU A 1 400 ? 7.555 -35.984 -27.440 1.00 138.54 479 LEU A C 1
ATOM 3014 O O . LEU A 1 400 ? 7.570 -34.885 -26.875 1.00 137.15 479 LEU A O 1
ATOM 3019 N N . SER A 1 401 ? 8.349 -37.001 -27.089 1.00 147.74 480 SER A N 1
ATOM 3020 C CA . SER A 1 401 ? 9.361 -36.875 -26.055 1.00 152.02 480 SER A CA 1
ATOM 3021 C C . SER A 1 401 ? 10.333 -35.765 -26.434 1.00 151.86 480 SER A C 1
ATOM 3022 O O . SER A 1 401 ? 10.683 -34.928 -25.605 1.00 154.63 480 SER A O 1
ATOM 3025 N N . ALA A 1 402 ? 10.752 -35.769 -27.703 1.00 150.16 481 ALA A N 1
ATOM 3026 C CA . ALA A 1 402 ? 11.628 -34.730 -28.216 1.00 149.89 481 ALA A CA 1
ATOM 3027 C C . ALA A 1 402 ? 10.945 -33.364 -28.133 1.00 149.54 481 ALA A C 1
ATOM 3028 O O . ALA A 1 402 ? 11.622 -32.338 -28.156 1.00 155.30 481 ALA A O 1
ATOM 3030 N N . LYS A 1 403 ? 9.609 -33.350 -28.035 1.00 145.50 482 LYS A N 1
ATOM 3031 C CA . LYS A 1 403 ? 8.873 -32.099 -27.935 1.00 144.50 482 LYS A CA 1
ATOM 3032 C C . LYS A 1 403 ? 8.600 -31.768 -26.470 1.00 148.75 482 LYS A C 1
ATOM 3033 O O . LYS A 1 403 ? 7.901 -30.802 -26.171 1.00 151.74 482 LYS A O 1
ATOM 3039 N N . GLY A 1 404 ? 9.155 -32.582 -25.565 1.00 151.96 483 GLY A N 1
ATOM 3040 C CA . GLY A 1 404 ? 9.086 -32.316 -24.138 1.00 151.67 483 GLY A CA 1
ATOM 3041 C C . GLY A 1 404 ? 7.899 -32.998 -23.461 1.00 150.66 483 GLY A C 1
ATOM 3042 O O . GLY A 1 404 ? 7.584 -32.680 -22.316 1.00 146.36 483 GLY A O 1
ATOM 3043 N N . TRP A 1 405 ? 7.248 -33.938 -24.160 1.00 150.01 484 TRP A N 1
ATOM 3044 C CA . TRP A 1 405 ? 6.117 -34.641 -23.573 1.00 146.76 484 TRP A CA 1
ATOM 3045 C C . TRP A 1 405 ? 6.595 -35.895 -22.843 1.00 144.77 484 TRP A C 1
ATOM 3046 O O . TRP A 1 405 ? 7.492 -36.590 -23.314 1.00 143.27 484 TRP A O 1
ATOM 3057 N N . HIS A 1 406 ? 5.989 -36.162 -21.680 1.00 143.24 485 HIS A N 1
ATOM 3058 C CA . HIS A 1 406 ? 6.219 -37.389 -20.935 1.00 142.94 485 HIS A CA 1
ATOM 3059 C C . HIS A 1 406 ? 4.904 -38.162 -20.861 1.00 140.08 485 HIS A C 1
ATOM 3060 O O . HIS A 1 406 ? 4.128 -38.007 -19.913 1.00 145.27 485 HIS A O 1
ATOM 3067 N N . LEU A 1 407 ? 4.667 -38.971 -21.902 1.00 133.98 486 LEU A N 1
ATOM 3068 C CA . LEU A 1 407 ? 3.479 -39.802 -22.017 1.00 130.35 486 LEU A CA 1
ATOM 3069 C C . LEU A 1 407 ? 3.855 -41.242 -21.682 1.00 125.29 486 LEU A C 1
ATOM 3070 O O . LEU A 1 407 ? 5.032 -41.543 -21.499 1.00 122.27 486 LEU A O 1
ATOM 3075 N N . ASN A 1 408 ? 2.857 -42.131 -21.620 1.00 122.65 487 ASN A N 1
ATOM 3076 C CA . ASN A 1 408 ? 3.123 -43.497 -21.199 1.00 122.26 487 ASN A CA 1
ATOM 3077 C C . ASN A 1 408 ? 3.105 -44.421 -22.413 1.00 120.51 487 ASN A C 1
ATOM 3078 O O . ASN A 1 408 ? 2.124 -44.471 -23.149 1.00 119.85 487 ASN A O 1
ATOM 3083 N N . ALA A 1 409 ? 4.211 -45.149 -22.606 1.00 122.02 488 ALA A N 1
ATOM 3084 C CA . ALA A 1 409 ? 4.331 -46.113 -23.687 1.00 127.63 488 ALA A CA 1
ATOM 3085 C C . ALA A 1 409 ? 3.901 -47.495 -23.201 1.00 129.96 488 ALA A C 1
ATOM 3086 O O . ALA A 1 409 ? 4.350 -47.957 -22.153 1.00 129.42 488 ALA A O 1
ATOM 3088 N N . LEU A 1 410 ? 3.048 -48.152 -23.996 1.00 130.52 489 LEU A N 1
ATOM 3089 C CA . LEU A 1 410 ? 2.452 -49.430 -23.637 1.00 128.32 489 LEU A CA 1
ATOM 3090 C C . LEU A 1 410 ? 3.041 -50.538 -24.508 1.00 119.95 489 LEU A C 1
ATOM 3091 O O . LEU A 1 410 ? 3.785 -50.264 -25.448 1.00 115.88 489 LEU A O 1
ATOM 3096 N N . GLN A 1 411 ? 2.686 -51.790 -24.191 1.00 112.15 490 GLN A N 1
ATOM 3097 C CA . GLN A 1 411 ? 3.310 -52.947 -24.813 1.00 108.18 490 GLN A CA 1
ATOM 3098 C C . GLN A 1 411 ? 2.284 -53.797 -25.556 1.00 111.40 490 GLN A C 1
ATOM 3099 O O . GLN A 1 411 ? 2.466 -54.093 -26.734 1.00 112.01 490 GLN A O 1
ATOM 3105 N N . SER A 1 412 ? 1.230 -54.221 -24.853 1.00 114.69 491 SER A N 1
ATOM 3106 C CA . SER A 1 412 ? 0.260 -55.139 -25.426 1.00 117.62 491 SER A CA 1
ATOM 3107 C C . SER A 1 412 ? -1.119 -54.489 -25.467 1.00 126.40 491 SER A C 1
ATOM 3108 O O . SER A 1 412 ? -1.818 -54.444 -24.458 1.00 129.99 491 SER A O 1
ATOM 3111 N N . PRO A 1 413 ? -1.540 -53.943 -26.631 1.00 135.13 492 PRO A N 1
ATOM 3112 C CA . PRO A 1 413 ? -0.673 -53.848 -27.804 1.00 137.23 492 PRO A CA 1
ATOM 3113 C C . PRO A 1 413 ? 0.294 -52.673 -27.679 1.00 140.81 492 PRO A C 1
ATOM 3114 O O . PRO A 1 413 ? 0.252 -51.935 -26.695 1.00 142.94 492 PRO A O 1
ATOM 3118 N N . PRO A 1 414 ? 1.216 -52.479 -28.649 1.00 141.04 493 PRO A N 1
ATOM 3119 C CA . PRO A 1 414 ? 1.998 -51.247 -28.728 1.00 138.39 493 PRO A CA 1
ATOM 3120 C C . PRO A 1 414 ? 1.087 -50.034 -28.891 1.00 137.74 493 PRO A C 1
ATOM 3121 O O . PRO A 1 414 ? 0.304 -49.957 -29.838 1.00 130.97 493 PRO A O 1
ATOM 3125 N N . ALA A 1 415 ? 1.202 -49.097 -27.947 1.00 138.09 494 ALA A N 1
ATOM 3126 C CA . ALA A 1 415 ? 0.343 -47.927 -27.911 1.00 138.34 494 ALA A CA 1
ATOM 3127 C C . ALA A 1 415 ? 0.967 -46.870 -27.006 1.00 136.39 494 ALA A C 1
ATOM 3128 O O . ALA A 1 415 ? 1.991 -47.113 -26.371 1.00 129.54 494 ALA A O 1
ATOM 3130 N N . ILE A 1 416 ? 0.340 -45.691 -26.973 1.00 137.30 495 ILE A N 1
ATOM 3131 C CA . ILE A 1 416 ? 0.682 -44.664 -26.004 1.00 140.81 495 ILE A CA 1
ATOM 3132 C C . ILE A 1 416 ? -0.599 -44.280 -25.274 1.00 140.47 495 ILE A C 1
ATOM 3133 O O . ILE A 1 416 ? -1.668 -44.294 -25.875 1.00 141.12 495 ILE A O 1
ATOM 3138 N N . HIS A 1 417 ? -0.495 -43.940 -23.985 1.00 138.04 496 HIS A N 1
ATOM 3139 C CA . HIS A 1 417 ? -1.656 -43.436 -23.272 1.00 131.87 496 HIS A CA 1
ATOM 3140 C C . HIS A 1 417 ? -1.332 -42.101 -22.612 1.00 123.98 496 HIS A C 1
ATOM 3141 O O . HIS A 1 417 ? -0.180 -41.814 -22.265 1.00 117.23 496 HIS A O 1
ATOM 3148 N N . VAL A 1 418 ? -2.397 -41.302 -22.485 1.00 121.72 497 VAL A N 1
ATOM 3149 C CA . VAL A 1 418 ? -2.388 -40.086 -21.696 1.00 123.82 497 VAL A CA 1
ATOM 3150 C C . VAL A 1 418 ? -3.397 -40.252 -20.565 1.00 121.94 497 VAL A C 1
ATOM 3151 O O . VAL A 1 418 ? -4.566 -40.561 -20.807 1.00 119.28 497 VAL A O 1
ATOM 3155 N N . ALA A 1 419 ? -2.899 -40.070 -19.337 1.00 124.97 498 ALA A N 1
ATOM 3156 C CA . ALA A 1 419 ? -3.731 -39.963 -18.152 1.00 128.17 498 ALA A CA 1
ATOM 3157 C C . ALA A 1 419 ? -3.876 -38.488 -17.796 1.00 126.10 498 ALA A C 1
ATOM 3158 O O . ALA A 1 419 ? -2.928 -37.863 -17.308 1.00 121.76 498 ALA A O 1
ATOM 3160 N N . PHE A 1 420 ? -5.081 -37.962 -18.051 1.00 128.26 499 PHE A N 1
ATOM 3161 C CA . PHE A 1 420 ? -5.342 -36.534 -17.982 1.00 131.85 499 PHE A CA 1
ATOM 3162 C C . PHE A 1 420 ? -5.436 -36.075 -16.530 1.00 129.80 499 PHE A C 1
ATOM 3163 O O . PHE A 1 420 ? -6.108 -36.696 -15.711 1.00 129.04 499 PHE A O 1
ATOM 3171 N N . THR A 1 421 ? -4.749 -34.962 -16.250 1.00 129.61 500 THR A N 1
ATOM 3172 C CA . THR A 1 421 ? -4.742 -34.318 -14.948 1.00 129.54 500 THR A CA 1
ATOM 3173 C C . THR A 1 421 ? -5.000 -32.826 -15.137 1.00 132.30 500 THR A C 1
ATOM 3174 O O . THR A 1 421 ? -4.857 -32.313 -16.248 1.00 136.02 500 THR A O 1
ATOM 3178 N N . ILE A 1 422 ? -5.335 -32.121 -14.048 1.00 133.56 501 ILE A N 1
ATOM 3179 C CA . ILE A 1 422 ? -5.719 -30.723 -14.174 1.00 133.74 501 ILE A CA 1
ATOM 3180 C C . ILE A 1 422 ? -4.726 -30.011 -15.093 1.00 134.23 501 ILE A C 1
ATOM 3181 O O . ILE A 1 422 ? -5.138 -29.299 -16.007 1.00 131.54 501 ILE A O 1
ATOM 3186 N N . PRO A 1 423 ? -3.395 -30.164 -14.890 1.00 137.84 502 PRO A N 1
ATOM 3187 C CA . PRO A 1 423 ? -2.404 -29.621 -15.823 1.00 140.37 502 PRO A CA 1
ATOM 3188 C C . PRO A 1 423 ? -2.582 -30.045 -17.283 1.00 141.83 502 PRO A C 1
ATOM 3189 O O . PRO A 1 423 ? -2.734 -29.194 -18.158 1.00 140.81 502 PRO A O 1
ATOM 3193 N N . THR A 1 424 ? -2.562 -31.359 -17.541 1.00 143.46 503 THR A N 1
ATOM 3194 C CA . THR A 1 424 ? -2.543 -31.871 -18.905 1.00 143.66 503 THR A CA 1
ATOM 3195 C C . THR A 1 424 ? -3.814 -31.442 -19.638 1.00 148.30 503 THR A C 1
ATOM 3196 O O . THR A 1 424 ? -3.788 -31.166 -20.841 1.00 152.74 503 THR A O 1
ATOM 3200 N N . ALA A 1 425 ? -4.922 -31.384 -18.889 1.00 153.21 504 ALA A N 1
ATOM 3201 C CA . ALA A 1 425 ? -6.206 -30.946 -19.414 1.00 157.38 504 ALA A CA 1
ATOM 3202 C C . ALA A 1 425 ? -6.091 -29.540 -20.002 1.00 163.18 504 ALA A C 1
ATOM 3203 O O . ALA A 1 425 ? -6.820 -29.195 -20.929 1.00 162.86 504 ALA A O 1
ATOM 3205 N N . ALA A 1 426 ? -5.177 -28.733 -19.449 1.00 168.80 505 ALA A N 1
ATOM 3206 C CA . ALA A 1 426 ? -4.987 -27.364 -19.906 1.00 169.81 505 ALA A CA 1
ATOM 3207 C C . ALA A 1 426 ? -4.108 -27.323 -21.158 1.00 169.23 505 ALA A C 1
ATOM 3208 O O . ALA A 1 426 ? -3.997 -26.277 -21.795 1.00 162.68 505 ALA A O 1
ATOM 3210 N N . ALA A 1 427 ? -3.498 -28.463 -21.512 1.00 170.49 506 ALA A N 1
ATOM 3211 C CA . ALA A 1 427 ? -2.530 -28.530 -22.600 1.00 169.62 506 ALA A CA 1
ATOM 3212 C C . ALA A 1 427 ? -3.032 -29.413 -23.747 1.00 169.00 506 ALA A C 1
ATOM 3213 O O . ALA A 1 427 ? -2.371 -29.534 -24.784 1.00 167.16 506 ALA A O 1
ATOM 3215 N N . VAL A 1 428 ? -4.208 -30.025 -23.554 1.00 167.00 507 VAL A N 1
ATOM 3216 C CA . VAL A 1 428 ? -4.781 -30.958 -24.518 1.00 159.43 507 VAL A CA 1
ATOM 3217 C C . VAL A 1 428 ? -4.598 -30.455 -25.954 1.00 154.10 507 VAL A C 1
ATOM 3218 O O . VAL A 1 428 ? -4.149 -31.211 -26.816 1.00 152.96 507 VAL A O 1
ATOM 3222 N N . GLU A 1 429 ? -4.951 -29.190 -26.222 1.00 149.10 508 GLU A N 1
ATOM 3223 C CA . GLU A 1 429 ? -4.866 -28.648 -27.572 1.00 148.75 508 GLU A CA 1
ATOM 3224 C C . GLU A 1 429 ? -3.433 -28.768 -28.086 1.00 147.06 508 GLU A C 1
ATOM 3225 O O . GLU A 1 429 ? -3.190 -29.295 -29.177 1.00 143.41 508 GLU A O 1
ATOM 3231 N N . LYS A 1 430 ? -2.492 -28.265 -27.278 1.00 146.22 509 LYS A N 1
ATOM 3232 C CA . LYS A 1 430 ? -1.084 -28.250 -27.638 1.00 146.22 509 LYS A CA 1
ATOM 3233 C C . LYS A 1 430 ? -0.637 -29.683 -27.911 1.00 145.94 509 LYS A C 1
ATOM 3234 O O . LYS A 1 430 ? 0.019 -29.955 -28.920 1.00 138.63 509 LYS A O 1
ATOM 3240 N N . LEU A 1 431 ? -1.025 -30.596 -27.011 1.00 152.37 510 LEU A N 1
ATOM 3241 C CA . LEU A 1 431 ? -0.748 -32.009 -27.211 1.00 159.10 510 LEU A CA 1
ATOM 3242 C C . LEU A 1 431 ? -1.240 -32.432 -28.595 1.00 160.95 510 LEU A C 1
ATOM 3243 O O . LEU A 1 431 ? -0.482 -33.008 -29.373 1.00 167.14 510 LEU A O 1
ATOM 3248 N N . THR A 1 432 ? -2.511 -32.136 -28.893 1.00 157.56 511 THR A N 1
ATOM 3249 C CA . THR A 1 432 ? -3.107 -32.507 -30.169 1.00 151.89 511 THR A CA 1
ATOM 3250 C C . THR A 1 432 ? -2.233 -31.993 -31.314 1.00 146.60 511 THR A C 1
ATOM 3251 O O . THR A 1 432 ? -1.817 -32.756 -32.193 1.00 138.04 511 THR A O 1
ATOM 3255 N N . THR A 1 433 ? -1.955 -30.684 -31.281 1.00 142.03 512 THR A N 1
ATOM 3256 C CA . THR A 1 433 ? -1.128 -30.054 -32.297 1.00 138.33 512 THR A CA 1
ATOM 3257 C C . THR A 1 433 ? 0.166 -30.847 -32.471 1.00 142.25 512 THR A C 1
ATOM 3258 O O . THR A 1 433 ? 0.452 -31.356 -33.559 1.00 146.33 512 THR A O 1
ATOM 3262 N N . ASP A 1 434 ? 0.936 -30.958 -31.379 1.00 145.92 513 ASP A N 1
ATOM 3263 C CA . ASP A 1 434 ? 2.248 -31.586 -31.438 1.00 148.62 513 ASP A CA 1
ATOM 3264 C C . ASP A 1 434 ? 2.129 -33.008 -31.986 1.00 150.48 513 ASP A C 1
ATOM 3265 O O . ASP A 1 434 ? 2.989 -33.447 -32.748 1.00 149.96 513 ASP A O 1
ATOM 3270 N N . LEU A 1 435 ? 1.064 -33.721 -31.597 1.00 154.09 514 LEU A N 1
ATOM 3271 C CA . LEU A 1 435 ? 0.849 -35.079 -32.074 1.00 157.51 514 LEU A CA 1
ATOM 3272 C C . LEU A 1 435 ? 0.686 -35.060 -33.592 1.00 155.30 514 LEU A C 1
ATOM 3273 O O . LEU A 1 435 ? 1.361 -35.809 -34.300 1.00 155.04 514 LEU A O 1
ATOM 3278 N N . VAL A 1 436 ? -0.205 -34.193 -34.087 1.00 149.80 515 VAL A N 1
ATOM 3279 C CA . VAL A 1 436 ? -0.402 -34.068 -35.523 1.00 146.98 515 VAL A CA 1
ATOM 3280 C C . VAL A 1 436 ? 0.962 -33.928 -36.201 1.00 145.93 515 VAL A C 1
ATOM 3281 O O . VAL A 1 436 ? 1.328 -34.733 -37.066 1.00 136.51 515 VAL A O 1
ATOM 3285 N N . GLU A 1 437 ? 1.711 -32.899 -35.783 1.00 151.56 516 GLU A N 1
ATOM 3286 C CA . GLU A 1 437 ? 3.002 -32.594 -36.383 1.00 153.34 516 GLU A CA 1
ATOM 3287 C C . GLU A 1 437 ? 3.896 -33.835 -36.346 1.00 157.43 516 GLU A C 1
ATOM 3288 O O . GLU A 1 437 ? 4.466 -34.229 -37.368 1.00 156.34 516 GLU A O 1
ATOM 3294 N N . THR A 1 438 ? 3.999 -34.451 -35.161 1.00 163.40 517 THR A N 1
ATOM 3295 C CA . THR A 1 438 ? 4.813 -35.644 -34.990 1.00 169.71 517 THR A CA 1
ATOM 3296 C C . THR A 1 438 ? 4.422 -36.669 -36.051 1.00 178.69 517 THR A C 1
ATOM 3297 O O . THR A 1 438 ? 5.279 -37.153 -36.786 1.00 184.29 517 THR A O 1
ATOM 3301 N N . VAL A 1 439 ? 3.123 -36.981 -36.136 1.00 183.37 518 VAL A N 1
ATOM 3302 C CA . VAL A 1 439 ? 2.650 -37.977 -37.083 1.00 187.35 518 VAL A CA 1
ATOM 3303 C C . VAL A 1 439 ? 3.122 -37.586 -38.482 1.00 188.28 518 VAL A C 1
ATOM 3304 O O . VAL A 1 439 ? 3.834 -38.354 -39.130 1.00 188.18 518 VAL A O 1
ATOM 3308 N N . GLU A 1 440 ? 2.755 -36.379 -38.929 1.00 187.14 519 GLU A N 1
ATOM 3309 C CA . GLU A 1 440 ? 3.157 -35.929 -40.255 1.00 184.24 519 GLU A CA 1
ATOM 3310 C C . GLU A 1 440 ? 4.622 -36.306 -40.494 1.00 182.56 519 GLU A C 1
ATOM 3311 O O . GLU A 1 440 ? 4.948 -36.985 -41.476 1.00 174.18 519 GLU A O 1
ATOM 3317 N N . LYS A 1 441 ? 5.494 -35.894 -39.564 1.00 186.27 520 LYS A N 1
ATOM 3318 C CA . LYS A 1 441 ? 6.926 -36.100 -39.725 1.00 188.89 520 LYS A CA 1
ATOM 3319 C C . LYS A 1 441 ? 7.204 -37.560 -40.091 1.00 190.19 520 LYS A C 1
ATOM 3320 O O . LYS A 1 441 ? 7.913 -37.836 -41.062 1.00 192.68 520 LYS A O 1
ATOM 3326 N N . GLU A 1 442 ? 6.626 -38.495 -39.326 1.00 193.67 521 GLU A N 1
ATOM 3327 C CA . GLU A 1 442 ? 6.908 -39.910 -39.517 1.00 196.09 521 GLU A CA 1
ATOM 3328 C C . GLU A 1 442 ? 6.447 -40.331 -40.912 1.00 191.87 521 GLU A C 1
ATOM 3329 O O . GLU A 1 442 ? 7.107 -41.133 -41.578 1.00 195.92 521 GLU A O 1
ATOM 3335 N N . LEU A 1 443 ? 5.321 -39.760 -41.356 1.00 182.88 522 LEU A N 1
ATOM 3336 C CA . LEU A 1 443 ? 4.800 -40.055 -42.679 1.00 179.61 522 LEU A CA 1
ATOM 3337 C C . LEU A 1 443 ? 5.826 -39.637 -43.725 1.00 180.48 522 LEU A C 1
ATOM 3338 O O . LEU A 1 443 ? 6.112 -40.396 -44.647 1.00 185.44 522 LEU A O 1
ATOM 3343 N N . GLU A 1 444 ? 6.372 -38.426 -43.572 1.00 180.29 523 GLU A N 1
ATOM 3344 C CA . GLU A 1 444 ? 7.416 -37.963 -44.474 1.00 180.87 523 GLU A CA 1
ATOM 3345 C C . GLU A 1 444 ? 8.590 -38.938 -44.444 1.00 194.87 523 GLU A C 1
ATOM 3346 O O . GLU A 1 444 ? 9.070 -39.354 -45.498 1.00 198.02 523 GLU A O 1
ATOM 3352 N N . LYS A 1 445 ? 9.046 -39.301 -43.237 1.00 200.00 524 LYS A N 1
ATOM 3353 C CA . LYS A 1 445 ? 10.141 -40.250 -43.111 1.00 200.00 524 LYS A CA 1
ATOM 3354 C C . LYS A 1 445 ? 9.834 -41.469 -43.977 1.00 200.00 524 LYS A C 1
ATOM 3355 O O . LYS A 1 445 ? 10.630 -41.827 -44.845 1.00 200.00 524 LYS A O 1
ATOM 3361 N N . ALA A 1 446 ? 8.650 -42.062 -43.773 1.00 200.00 525 ALA A N 1
ATOM 3362 C CA . ALA A 1 446 ? 8.237 -43.203 -44.575 1.00 200.00 525 ALA A CA 1
ATOM 3363 C C . ALA A 1 446 ? 8.328 -42.847 -46.058 1.00 200.00 525 ALA A C 1
ATOM 3364 O O . ALA A 1 446 ? 8.882 -43.615 -46.836 1.00 200.00 525 ALA A O 1
ATOM 3366 N N . GLU A 1 447 ? 7.810 -41.672 -46.436 1.00 200.00 526 GLU A N 1
ATOM 3367 C CA . GLU A 1 447 ? 7.884 -41.217 -47.816 1.00 200.00 526 GLU A CA 1
ATOM 3368 C C . GLU A 1 447 ? 9.343 -41.186 -48.255 1.00 200.00 526 GLU A C 1
ATOM 3369 O O . GLU A 1 447 ? 9.665 -41.644 -49.346 1.00 200.00 526 GLU A O 1
ATOM 3375 N N . GLU A 1 448 ? 10.211 -40.633 -47.397 1.00 200.00 527 GLU A N 1
ATOM 3376 C CA . GLU A 1 448 ? 11.630 -40.543 -47.697 1.00 200.00 527 GLU A CA 1
ATOM 3377 C C . GLU A 1 448 ? 12.190 -41.958 -47.792 1.00 200.00 527 GLU A C 1
ATOM 3378 O O . GLU A 1 448 ? 13.019 -42.245 -48.651 1.00 200.00 527 GLU A O 1
ATOM 3384 N N . ARG A 1 449 ? 11.717 -42.839 -46.903 1.00 200.00 528 ARG A N 1
ATOM 3385 C CA . ARG A 1 449 ? 12.142 -44.227 -46.930 1.00 200.00 528 ARG A CA 1
ATOM 3386 C C . ARG A 1 449 ? 11.802 -44.819 -48.293 1.00 200.00 528 ARG A C 1
ATOM 3387 O O . ARG A 1 449 ? 12.676 -45.349 -48.949 1.00 200.00 528 ARG A O 1
ATOM 3395 N N . LYS A 1 450 ? 10.543 -44.692 -48.714 1.00 200.00 529 LYS A N 1
ATOM 3396 C CA . LYS A 1 450 ? 10.081 -45.218 -49.986 1.00 200.00 529 LYS A CA 1
ATOM 3397 C C . LYS A 1 450 ? 10.869 -44.598 -51.138 1.00 200.00 529 LYS A C 1
ATOM 3398 O O . LYS A 1 450 ? 11.276 -45.314 -52.051 1.00 200.00 529 LYS A O 1
ATOM 3404 N N . ARG A 1 451 ? 11.056 -43.270 -51.094 1.00 200.00 530 ARG A N 1
ATOM 3405 C CA . ARG A 1 451 ? 11.817 -42.554 -52.107 1.00 200.00 530 ARG A CA 1
ATOM 3406 C C . ARG A 1 451 ? 13.207 -43.191 -52.194 1.00 200.00 530 ARG A C 1
ATOM 3407 O O . ARG A 1 451 ? 13.641 -43.577 -53.279 1.00 200.00 530 ARG A O 1
ATOM 3415 N N . GLN A 1 452 ? 13.871 -43.356 -51.042 1.00 198.49 531 GLN A N 1
ATOM 3416 C CA . GLN A 1 452 ? 15.199 -43.949 -50.988 1.00 193.07 531 GLN A CA 1
ATOM 3417 C C . GLN A 1 452 ? 15.109 -45.433 -51.337 1.00 190.29 531 GLN A C 1
ATOM 3418 O O . GLN A 1 452 ? 16.094 -46.059 -51.731 1.00 187.69 531 GLN A O 1
ATOM 3424 N N . GLY A 1 453 ? 13.895 -45.981 -51.205 1.00 188.29 532 GLY A N 1
ATOM 3425 C CA . GLY A 1 453 ? 13.658 -47.405 -51.386 1.00 184.95 532 GLY A CA 1
ATOM 3426 C C . GLY A 1 453 ? 13.331 -48.161 -50.078 1.00 181.95 532 GLY A C 1
ATOM 3427 O O . GLY A 1 453 ? 12.755 -49.249 -50.150 1.00 180.18 532 GLY A O 1
ATOM 3428 N N . LYS A 1 454 ? 13.688 -47.608 -48.871 1.00 179.19 533 LYS A N 1
ATOM 3429 C CA . LYS A 1 454 ? 13.562 -48.254 -47.541 1.00 179.05 533 LYS A CA 1
ATOM 3430 C C . LYS A 1 454 ? 12.586 -47.579 -46.476 1.00 179.22 533 LYS A C 1
ATOM 3431 O O . LYS A 1 454 ? 13.060 -48.347 -44.816 1.00 187.89 533 LYS A O 1
ATOM 3437 N N . GLY A 1 461 ? 17.548 -47.015 -36.897 1.00 129.42 540 GLY A N 1
ATOM 3438 C CA . GLY A 1 461 ? 17.603 -45.853 -35.987 1.00 131.52 540 GLY A CA 1
ATOM 3439 C C . GLY A 1 461 ? 16.398 -45.748 -35.049 1.00 136.41 540 GLY A C 1
ATOM 3440 O O . GLY A 1 461 ? 16.287 -44.778 -34.285 1.00 127.29 540 GLY A O 1
ATOM 3441 N N . ASP A 1 462 ? 15.546 -46.779 -35.062 1.00 136.54 541 ASP A N 1
ATOM 3442 C CA . ASP A 1 462 ? 14.279 -46.716 -34.360 1.00 137.20 541 ASP A CA 1
ATOM 3443 C C . ASP A 1 462 ? 14.510 -46.746 -32.857 1.00 138.57 541 ASP A C 1
ATOM 3444 O O . ASP A 1 462 ? 15.007 -47.726 -32.302 1.00 137.96 541 ASP A O 1
ATOM 3449 N N . THR A 1 463 ? 14.113 -45.659 -32.194 1.00 152.72 542 THR A N 1
ATOM 3450 C CA . THR A 1 463 ? 14.272 -45.595 -30.749 1.00 154.07 542 THR A CA 1
ATOM 3451 C C . THR A 1 463 ? 13.061 -46.261 -30.103 1.00 153.71 542 THR A C 1
ATOM 3452 O O . THR A 1 463 ? 12.320 -46.991 -30.754 1.00 148.40 542 THR A O 1
ATOM 3456 N N . SER A 1 464 ? 12.912 -46.091 -28.792 1.00 151.34 543 SER A N 1
ATOM 3457 C CA . SER A 1 464 ? 11.802 -46.726 -28.103 1.00 148.98 543 SER A CA 1
ATOM 3458 C C . SER A 1 464 ? 11.784 -48.217 -28.433 1.00 150.10 543 SER A C 1
ATOM 3459 O O . SER A 1 464 ? 10.869 -48.926 -28.026 1.00 151.26 543 SER A O 1
ATOM 3462 N N . ALA A 1 465 ? 12.785 -48.669 -29.201 1.00 148.76 544 ALA A N 1
ATOM 3463 C CA . ALA A 1 465 ? 12.920 -50.074 -29.540 1.00 152.91 544 ALA A CA 1
ATOM 3464 C C . ALA A 1 465 ? 13.020 -50.879 -28.255 1.00 163.68 544 ALA A C 1
ATOM 3465 O O . ALA A 1 465 ? 12.689 -52.055 -28.236 1.00 175.04 544 ALA A O 1
ATOM 3467 N N . LEU A 1 466 ? 13.527 -50.249 -27.195 1.00 165.76 545 LEU A N 1
ATOM 3468 C CA . LEU A 1 466 ? 13.577 -50.910 -25.907 1.00 167.68 545 LEU A CA 1
ATOM 3469 C C . LEU A 1 466 ? 12.208 -51.501 -25.608 1.00 176.54 545 LEU A C 1
ATOM 3470 O O . LEU A 1 466 ? 12.135 -52.617 -25.101 1.00 172.55 545 LEU A O 1
ATOM 3475 N N . TYR A 1 467 ? 11.144 -50.770 -25.962 1.00 189.49 546 TYR A N 1
ATOM 3476 C CA . TYR A 1 467 ? 9.790 -51.240 -25.736 1.00 195.51 546 TYR A CA 1
ATOM 3477 C C . TYR A 1 467 ? 9.291 -51.972 -26.973 1.00 194.25 546 TYR A C 1
ATOM 3478 O O . TYR A 1 467 ? 8.377 -52.788 -26.873 1.00 189.58 546 TYR A O 1
ATOM 3487 N N . GLY A 1 468 ? 9.930 -51.700 -28.116 1.00 195.84 547 GLY A N 1
ATOM 3488 C CA . GLY A 1 468 ? 9.566 -52.335 -29.370 1.00 194.67 547 GLY A CA 1
ATOM 3489 C C . GLY A 1 468 ? 10.437 -53.559 -29.633 1.00 196.24 547 GLY A C 1
ATOM 3490 O O . GLY A 1 468 ? 10.047 -54.669 -29.286 1.00 198.39 547 GLY A O 1
ATOM 3491 N N . VAL A 1 469 ? 11.621 -53.332 -30.223 1.00 196.75 548 VAL A N 1
ATOM 3492 C CA . VAL A 1 469 ? 12.582 -54.392 -30.498 1.00 194.45 548 VAL A CA 1
ATOM 3493 C C . VAL A 1 469 ? 12.829 -55.202 -29.223 1.00 197.00 548 VAL A C 1
ATOM 3494 O O . VAL A 1 469 ? 12.681 -56.423 -29.228 1.00 200.00 548 VAL A O 1
ATOM 3498 N N . ALA A 1 470 ? 13.206 -54.521 -28.132 1.00 193.60 549 ALA A N 1
ATOM 3499 C CA . ALA A 1 470 ? 13.473 -55.190 -26.866 1.00 189.27 549 ALA A CA 1
ATOM 3500 C C . ALA A 1 470 ? 12.187 -55.806 -26.314 1.00 190.81 549 ALA A C 1
ATOM 3501 O O . ALA A 1 470 ? 12.222 -56.877 -25.704 1.00 189.67 549 ALA A O 1
ATOM 3503 N N . GLY A 1 471 ? 11.060 -55.114 -26.531 1.00 191.58 550 GLY A N 1
ATOM 3504 C CA . GLY A 1 471 ? 9.758 -55.634 -26.147 1.00 188.11 550 GLY A CA 1
ATOM 3505 C C . GLY A 1 471 ? 9.456 -56.956 -26.850 1.00 184.81 550 GLY A C 1
ATOM 3506 O O . GLY A 1 471 ? 8.776 -57.822 -26.299 1.00 182.10 550 GLY A O 1
ATOM 3507 N N . SER A 1 472 ? 9.992 -57.094 -28.069 1.00 178.40 551 SER A N 1
ATOM 3508 C CA . SER A 1 472 ? 9.782 -58.268 -28.899 1.00 164.90 551 SER A CA 1
ATOM 3509 C C . SER A 1 472 ? 10.909 -59.276 -28.688 1.00 157.39 551 SER A C 1
ATOM 3510 O O . SER A 1 472 ? 10.791 -60.419 -29.124 1.00 151.90 551 SER A O 1
ATOM 3513 N N . LEU A 1 473 ? 11.989 -58.852 -28.017 1.00 155.03 552 LEU A N 1
ATOM 3514 C CA . LEU A 1 473 ? 13.129 -59.725 -27.776 1.00 154.29 552 LEU A CA 1
ATOM 3515 C C . LEU A 1 473 ? 12.645 -61.025 -27.133 1.00 154.43 552 LEU A C 1
ATOM 3516 O O . LEU A 1 473 ? 11.725 -61.016 -26.316 1.00 154.39 552 LEU A O 1
ATOM 3521 N N . PRO A 1 474 ? 13.248 -62.185 -27.486 1.00 153.62 553 PRO A N 1
ATOM 3522 C CA . PRO A 1 474 ? 12.789 -63.483 -26.983 1.00 153.92 553 PRO A CA 1
ATOM 3523 C C . PRO A 1 474 ? 12.833 -63.618 -25.461 1.00 156.57 553 PRO A C 1
ATOM 3524 O O . PRO A 1 474 ? 11.847 -64.017 -24.841 1.00 160.28 553 PRO A O 1
ATOM 3528 N N . ASP A 1 475 ? 13.989 -63.296 -24.870 1.00 156.72 554 ASP A N 1
ATOM 3529 C CA . ASP A 1 475 ? 14.144 -63.332 -23.425 1.00 156.40 554 ASP A CA 1
ATOM 3530 C C . ASP A 1 475 ? 13.807 -61.955 -22.856 1.00 152.70 554 ASP A C 1
ATOM 3531 O O . ASP A 1 475 ? 13.869 -60.953 -23.566 1.00 150.92 554 ASP A O 1
ATOM 3536 N N . LYS A 1 476 ? 13.450 -61.912 -21.568 1.00 146.78 555 LYS A N 1
ATOM 3537 C CA . LYS A 1 476 ? 13.187 -60.649 -20.898 1.00 143.54 555 LYS A CA 1
ATOM 3538 C C . LYS A 1 476 ? 14.394 -60.249 -20.054 1.00 142.36 555 LYS A C 1
ATOM 3539 O O . LYS A 1 476 ? 14.511 -59.093 -19.649 1.00 150.00 555 LYS A O 1
ATOM 3545 N N . SER A 1 477 ? 15.295 -61.208 -19.813 1.00 138.53 556 SER A N 1
ATOM 3546 C CA . SER A 1 477 ? 16.506 -60.948 -19.052 1.00 136.45 556 SER A CA 1
ATOM 3547 C C . SER A 1 477 ? 17.069 -59.575 -19.414 1.00 138.90 556 SER A C 1
ATOM 3548 O O . SER A 1 477 ? 17.506 -58.833 -18.531 1.00 148.53 556 SER A O 1
ATOM 3551 N N . ILE A 1 478 ? 17.036 -59.235 -20.711 1.00 135.62 557 ILE A N 1
ATOM 3552 C CA . ILE A 1 478 ? 17.590 -57.977 -21.190 1.00 132.02 557 ILE A CA 1
ATOM 3553 C C . ILE A 1 478 ? 16.913 -56.826 -20.446 1.00 129.87 557 ILE A C 1
ATOM 3554 O O . ILE A 1 478 ? 17.567 -56.087 -19.704 1.00 132.00 557 ILE A O 1
ATOM 3559 N N . VAL A 1 479 ? 15.592 -56.699 -20.623 1.00 126.20 558 VAL A N 1
ATOM 3560 C CA . VAL A 1 479 ? 14.848 -55.614 -20.002 1.00 122.85 558 VAL A CA 1
ATOM 3561 C C . VAL A 1 479 ? 15.015 -55.698 -18.484 1.00 123.56 558 VAL A C 1
ATOM 3562 O O . VAL A 1 479 ? 15.153 -54.672 -17.814 1.00 115.98 558 VAL A O 1
ATOM 3566 N N . SER A 1 480 ? 15.040 -56.927 -17.950 1.00 130.35 559 SER A N 1
ATOM 3567 C CA . SER A 1 480 ? 15.265 -57.123 -16.527 1.00 133.29 559 SER A CA 1
ATOM 3568 C C . SER A 1 480 ? 16.498 -56.335 -16.083 1.00 136.43 559 SER A C 1
ATOM 3569 O O . SER A 1 480 ? 16.396 -55.432 -15.249 1.00 139.47 559 SER A O 1
ATOM 3572 N N . ARG A 1 481 ? 17.659 -56.667 -16.666 1.00 142.43 560 ARG A N 1
ATOM 3573 C CA . ARG A 1 481 ? 18.908 -56.011 -16.306 1.00 143.44 560 ARG A CA 1
ATOM 3574 C C . ARG A 1 481 ? 18.770 -54.501 -16.500 1.00 141.42 560 ARG A C 1
ATOM 3575 O O . ARG A 1 481 ? 19.233 -53.719 -15.666 1.00 138.52 560 ARG A O 1
ATOM 3583 N N . LEU A 1 482 ? 18.125 -54.101 -17.604 1.00 142.55 561 LEU A N 1
ATOM 3584 C CA . LEU A 1 482 ? 17.968 -52.685 -17.903 1.00 144.11 561 LEU A CA 1
ATOM 3585 C C . LEU A 1 482 ? 17.306 -51.974 -16.727 1.00 139.79 561 LEU A C 1
ATOM 3586 O O . LEU A 1 482 ? 17.799 -50.945 -16.269 1.00 139.55 561 LEU A O 1
ATOM 3591 N N . ALA A 1 483 ? 16.177 -52.517 -16.258 1.00 134.54 562 ALA A N 1
ATOM 3592 C CA . ALA A 1 483 ? 15.467 -51.932 -15.131 1.00 129.59 562 ALA A CA 1
ATOM 3593 C C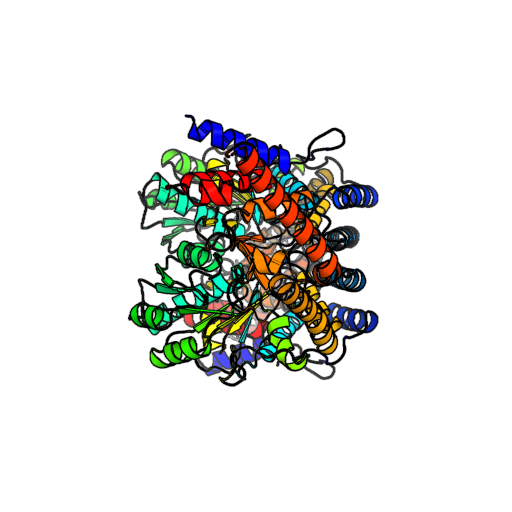 . ALA A 1 483 ? 16.346 -51.954 -13.884 1.00 127.73 562 ALA A C 1
ATOM 3594 O O . ALA A 1 483 ? 16.463 -50.942 -13.189 1.00 127.35 562 ALA A O 1
ATOM 3596 N N . GLU A 1 484 ? 16.944 -53.120 -13.598 1.00 128.66 563 GLU A N 1
ATOM 3597 C CA . GLU A 1 484 ? 17.807 -53.254 -12.434 1.00 127.98 563 GLU A CA 1
ATOM 3598 C C . GLU A 1 484 ? 18.756 -52.060 -12.395 1.00 126.85 563 GLU A C 1
ATOM 3599 O O . GLU A 1 484 ? 18.898 -51.414 -11.359 1.00 130.70 563 GLU A O 1
ATOM 3605 N N . GLY A 1 485 ? 19.383 -51.762 -13.540 1.00 124.45 564 GLY A N 1
ATOM 3606 C CA . GLY A 1 485 ? 20.230 -50.586 -13.650 1.00 121.32 564 GLY A CA 1
ATOM 3607 C C . GLY A 1 485 ? 19.480 -49.328 -13.224 1.00 118.62 564 GLY A C 1
ATOM 3608 O O . GLY A 1 485 ? 19.878 -48.663 -12.275 1.00 119.78 564 GLY A O 1
ATOM 3609 N N . PHE A 1 486 ? 18.373 -49.039 -13.915 1.00 114.14 565 PHE A N 1
ATOM 3610 C CA . PHE A 1 486 ? 17.517 -47.914 -13.576 1.00 111.04 565 PHE A CA 1
ATOM 3611 C C . PHE A 1 486 ? 17.438 -47.769 -12.057 1.00 111.66 565 PHE A C 1
ATOM 3612 O O . PHE A 1 486 ? 17.811 -46.734 -11.495 1.00 110.99 565 PHE A O 1
ATOM 3620 N N . LEU A 1 487 ? 16.964 -48.836 -11.401 1.00 113.47 566 LEU A N 1
ATOM 3621 C CA . LEU A 1 487 ? 16.731 -48.799 -9.965 1.00 114.18 566 LEU A CA 1
ATOM 3622 C C . LEU A 1 487 ? 18.034 -48.480 -9.233 1.00 113.54 566 LEU A C 1
ATOM 3623 O O . LEU A 1 487 ? 18.042 -47.635 -8.343 1.00 116.27 566 LEU A O 1
ATOM 3628 N N . ASP A 1 488 ? 19.137 -49.137 -9.609 1.00 115.15 567 ASP A N 1
ATOM 3629 C CA . ASP A 1 488 ? 20.412 -48.857 -8.968 1.00 120.26 567 ASP A CA 1
ATOM 3630 C C . ASP A 1 488 ? 20.696 -47.364 -9.095 1.00 117.71 567 ASP A C 1
ATOM 3631 O O . ASP A 1 488 ? 21.004 -46.697 -8.111 1.00 116.57 567 ASP A O 1
ATOM 3636 N N . THR A 1 489 ? 20.579 -46.860 -10.328 1.00 118.36 568 THR A N 1
ATOM 3637 C CA . THR A 1 489 ? 20.787 -45.458 -10.639 1.00 118.30 568 THR A CA 1
ATOM 3638 C C . THR A 1 489 ? 20.020 -44.590 -9.651 1.00 117.36 568 THR A C 1
ATOM 3639 O O . THR A 1 489 ? 20.560 -43.619 -9.129 1.00 122.06 568 THR A O 1
ATOM 3643 N N . LEU A 1 490 ? 18.753 -44.942 -9.412 1.00 114.68 569 LEU A N 1
ATOM 3644 C CA . LEU A 1 490 ? 17.915 -44.168 -8.508 1.00 112.60 569 LEU A CA 1
ATOM 3645 C C . LEU A 1 490 ? 18.656 -43.830 -7.212 1.00 110.27 569 LEU A C 1
ATOM 3646 O O . LEU A 1 490 ? 18.396 -42.784 -6.623 1.00 102.69 569 LEU A O 1
ATOM 3651 N N . TYR A 1 491 ? 19.565 -44.708 -6.763 1.00 115.25 570 TYR A N 1
ATOM 3652 C CA . TYR A 1 491 ? 20.221 -44.532 -5.473 1.00 118.3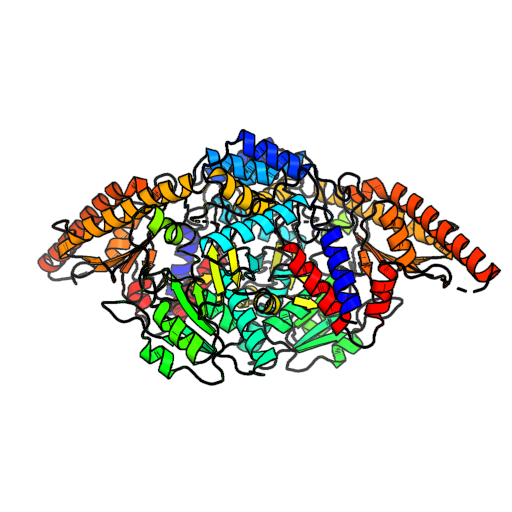5 570 TYR A CA 1
ATOM 3653 C C . TYR A 1 491 ? 21.705 -44.205 -5.627 1.00 118.82 570 TYR A C 1
ATOM 3654 O O . TYR A 1 491 ? 22.420 -44.120 -4.630 1.00 112.17 570 TYR A O 1
ATOM 3663 N N . LYS A 1 492 ? 22.165 -44.022 -6.870 1.00 126.67 571 LYS A N 1
ATOM 3664 C CA . LYS A 1 492 ? 23.559 -43.694 -7.126 1.00 133.59 571 LYS A CA 1
ATOM 3665 C C . LYS A 1 492 ? 23.792 -42.211 -6.843 1.00 130.34 571 LYS A C 1
ATOM 3666 O O . LYS A 1 492 ? 23.188 -41.352 -7.481 1.00 128.92 571 LYS A O 1
ATOM 3672 N N . ALA A 1 493 ? 24.669 -41.919 -5.877 1.00 129.14 572 ALA A N 1
ATOM 3673 C CA . ALA A 1 493 ? 25.093 -40.552 -5.622 1.00 128.95 572 ALA A CA 1
ATOM 3674 C C . ALA A 1 493 ? 26.600 -40.425 -5.820 1.00 128.89 572 ALA A C 1
ATOM 3675 O O . ALA A 1 493 ? 27.106 -39.323 -6.022 1.00 126.70 572 ALA A O 1
ATOM 3677 N N . GLY A 1 494 ? 27.306 -41.561 -5.757 1.00 132.89 573 GLY A N 1
ATOM 3678 C CA . GLY A 1 494 ? 28.758 -41.571 -5.825 1.00 136.57 573 GLY A CA 1
ATOM 3679 C C . GLY A 1 494 ? 29.289 -42.699 -6.694 1.00 140.21 573 GLY A C 1
ATOM 3680 O O . GLY A 1 494 ? 28.546 -43.123 -7.598 1.00 147.07 573 GLY A O 1
ATOM 3681 N N . VAL B 1 8 ? -16.870 -64.206 28.753 1.00 144.58 87 VAL B N 1
ATOM 3682 C CA . VAL B 1 8 ? -15.686 -63.734 27.972 1.00 140.41 87 VAL B CA 1
ATOM 3683 C C . VAL B 1 8 ? -16.154 -62.644 27.011 1.00 140.45 87 VAL B C 1
ATOM 3684 O O . VAL B 1 8 ? -15.706 -61.504 27.101 1.00 141.08 87 VAL B O 1
ATOM 3688 N N . ASP B 1 9 ? -17.112 -62.992 26.147 1.00 139.10 88 ASP B N 1
ATOM 3689 C CA . ASP B 1 9 ? -17.622 -62.088 25.130 1.00 139.24 88 ASP B CA 1
ATOM 3690 C C . ASP B 1 9 ? -18.016 -60.753 25.756 1.00 140.25 88 ASP B C 1
ATOM 3691 O O . ASP B 1 9 ? -17.636 -59.697 25.256 1.00 142.54 88 ASP B O 1
ATOM 3696 N N . LYS B 1 10 ? -18.790 -60.814 26.845 1.00 142.05 89 LYS B N 1
ATOM 3697 C CA . LYS B 1 10 ? -19.306 -59.615 27.484 1.00 147.55 89 LYS B CA 1
ATOM 3698 C C . LYS B 1 10 ? -18.124 -58.776 27.972 1.00 149.67 89 LYS B C 1
ATOM 3699 O O . LYS B 1 10 ? -18.068 -57.567 27.734 1.00 154.07 89 LYS B O 1
ATOM 3705 N N . GLN B 1 11 ? -17.164 -59.447 28.623 1.00 146.64 90 GLN B N 1
ATOM 3706 C CA . GLN B 1 11 ? -15.981 -58.794 29.162 1.00 145.48 90 GLN B CA 1
ATOM 3707 C C . GLN B 1 11 ? -15.242 -58.063 28.041 1.00 142.27 90 GLN B C 1
ATOM 3708 O O . GLN B 1 11 ? -14.936 -56.873 28.148 1.00 142.07 90 GLN B O 1
ATOM 3714 N N . VAL B 1 12 ? -14.960 -58.810 26.969 1.00 134.24 91 VAL B N 1
ATOM 3715 C CA . VAL B 1 12 ? -14.365 -58.275 25.758 1.00 126.23 91 VAL B CA 1
ATOM 3716 C C . VAL B 1 12 ? -15.129 -57.021 25.347 1.00 126.71 91 VAL B C 1
ATOM 3717 O O . VAL B 1 12 ? -14.570 -55.930 25.364 1.00 122.52 91 VAL B O 1
ATOM 3721 N N . SER B 1 13 ? -16.409 -57.194 24.993 1.00 128.60 92 SER B N 1
ATOM 3722 C CA . SER B 1 13 ? -17.229 -56.099 24.500 1.00 131.15 92 SER B CA 1
ATOM 3723 C C . SER B 1 13 ? -17.086 -54.883 25.411 1.00 136.57 92 SER B C 1
ATOM 3724 O O . SER B 1 13 ? -16.898 -53.769 24.927 1.00 139.38 92 SER B O 1
ATOM 3727 N N . THR B 1 14 ? -17.171 -55.106 26.729 1.00 140.84 93 THR B N 1
ATOM 3728 C CA . THR B 1 14 ? -17.009 -54.024 27.689 1.00 141.69 93 THR B CA 1
ATOM 3729 C C . THR B 1 14 ? -15.653 -53.355 27.474 1.00 138.38 93 THR B C 1
ATOM 3730 O O . THR B 1 14 ? -15.569 -52.138 27.291 1.00 141.74 93 THR B O 1
ATOM 3734 N N . ALA B 1 15 ? -14.594 -54.171 27.490 1.00 130.92 94 ALA B N 1
ATOM 3735 C CA . ALA B 1 15 ? -13.239 -53.673 27.322 1.00 126.75 94 ALA B CA 1
ATOM 3736 C C . ALA B 1 15 ? -13.156 -52.793 26.077 1.00 123.97 94 ALA B C 1
ATOM 3737 O O . ALA B 1 15 ? -12.692 -51.657 26.141 1.00 121.61 94 ALA B O 1
ATOM 3739 N N . ILE B 1 16 ? -13.616 -53.335 24.946 1.00 122.47 95 ILE B N 1
ATOM 3740 C CA . ILE B 1 16 ? -13.609 -52.616 23.684 1.00 126.09 95 ILE B CA 1
ATOM 3741 C C . ILE B 1 16 ? -14.352 -51.296 23.867 1.00 136.05 95 ILE B C 1
ATOM 3742 O O . ILE B 1 16 ? -13.816 -50.244 23.537 1.00 138.99 95 ILE B O 1
ATOM 3747 N N . GLU B 1 17 ? -15.576 -51.356 24.406 1.00 146.00 96 GLU B N 1
ATOM 3748 C CA . GLU B 1 17 ? -16.370 -50.157 24.629 1.00 154.03 96 GLU B CA 1
ATOM 3749 C C . GLU B 1 17 ? -15.546 -49.134 25.410 1.00 154.03 96 GLU B C 1
ATOM 3750 O O . GLU B 1 17 ? -15.605 -47.943 25.116 1.00 163.18 96 GLU B O 1
ATOM 3756 N N . ASN B 1 18 ? -14.775 -49.602 26.400 1.00 147.67 97 ASN B N 1
ATOM 3757 C CA . ASN B 1 18 ? -13.933 -48.713 27.188 1.00 144.68 97 ASN B CA 1
ATOM 3758 C C . ASN B 1 18 ? -12.868 -48.078 26.299 1.00 132.67 97 ASN B C 1
ATOM 3759 O O . ASN B 1 18 ? -12.602 -46.882 26.401 1.00 128.02 97 ASN B O 1
ATOM 3764 N N . ILE B 1 19 ? -12.258 -48.895 25.433 1.00 123.22 98 ILE B N 1
ATOM 3765 C CA . ILE B 1 19 ? -11.238 -48.409 24.520 1.00 119.10 98 ILE B CA 1
ATOM 3766 C C . ILE B 1 19 ? -11.846 -47.321 23.639 1.00 117.14 98 ILE B C 1
ATOM 3767 O O . ILE B 1 19 ? -11.346 -46.202 23.616 1.00 113.43 98 ILE B O 1
ATOM 3772 N N . GLU B 1 20 ? -12.932 -47.658 22.935 1.00 119.30 99 GLU B N 1
ATOM 3773 C CA . GLU B 1 20 ? -13.626 -46.716 22.071 1.00 124.00 99 GLU B CA 1
ATOM 3774 C C . GLU B 1 20 ? -13.924 -45.438 22.853 1.00 126.12 99 GLU B C 1
ATOM 3775 O O . GLU B 1 20 ? -13.627 -44.341 22.387 1.00 125.82 99 GLU B O 1
ATOM 3781 N N . ASN B 1 21 ? -14.498 -45.601 24.051 1.00 129.03 100 ASN B N 1
ATOM 3782 C CA . ASN B 1 21 ? -14.826 -44.484 24.920 1.00 129.17 100 ASN B CA 1
ATOM 3783 C C . ASN B 1 21 ? -13.553 -43.789 25.390 1.00 126.11 100 ASN B C 1
ATOM 3784 O O . ASN B 1 21 ? -13.630 -42.727 26.002 1.00 133.23 100 ASN B O 1
ATOM 3789 N N . LYS B 1 22 ? -12.388 -44.394 25.134 1.00 121.19 101 LYS B N 1
ATOM 3790 C CA . LYS B 1 22 ? -11.146 -43.770 25.558 1.00 121.49 101 LYS B CA 1
ATOM 3791 C C . LYS B 1 22 ? -10.343 -43.208 24.387 1.00 122.89 101 LYS B C 1
ATOM 3792 O O . LYS B 1 22 ? -9.366 -42.506 24.623 1.00 128.30 101 LYS B O 1
ATOM 3798 N N . LEU B 1 23 ? -10.712 -43.519 23.141 1.00 118.14 102 LEU B N 1
ATOM 3799 C CA . LEU B 1 23 ? -9.940 -43.033 22.008 1.00 112.60 102 LEU B CA 1
ATOM 3800 C C . LEU B 1 23 ? -10.808 -42.133 21.135 1.00 114.27 102 LEU B C 1
ATOM 3801 O O . LEU B 1 23 ? -10.356 -41.081 20.688 1.00 115.80 102 LEU B O 1
ATOM 3806 N N . VAL B 1 24 ? -12.059 -42.547 20.916 1.00 117.72 103 VAL B N 1
ATOM 3807 C CA . VAL B 1 24 ? -12.991 -41.772 20.117 1.00 123.70 103 VAL B CA 1
ATOM 3808 C C . VAL B 1 24 ? -13.470 -40.590 20.955 1.00 119.93 103 VAL B C 1
ATOM 3809 O O . VAL B 1 24 ? -14.145 -40.770 21.967 1.00 112.81 103 VAL B O 1
ATOM 3813 N N . ALA B 1 25 ? -13.091 -39.382 20.529 1.00 120.50 104 ALA B N 1
ATOM 3814 C CA . ALA B 1 25 ? -13.585 -38.164 21.145 1.00 121.15 104 ALA B CA 1
ATOM 3815 C C . ALA B 1 25 ? -15.009 -37.911 20.667 1.00 123.59 104 ALA B C 1
ATOM 3816 O O . ALA B 1 25 ? -15.236 -37.662 19.486 1.00 128.04 104 ALA B O 1
ATOM 3818 N N . SER B 1 26 ? -15.959 -38.002 21.600 1.00 125.71 105 SER B N 1
ATOM 3819 C CA . SER B 1 26 ? -17.329 -37.598 21.345 1.00 128.22 105 SER B CA 1
ATOM 3820 C C . SER B 1 26 ? -17.667 -36.431 22.266 1.00 134.14 105 SER B C 1
ATOM 3821 O O . SER B 1 26 ? -16.785 -35.883 22.926 1.00 143.38 105 SER B O 1
ATOM 3824 N N . GLY B 1 27 ? -18.949 -36.064 22.305 1.00 132.74 106 GLY B N 1
ATOM 3825 C CA . GLY B 1 27 ? -19.398 -35.008 23.189 1.00 132.94 106 GLY B CA 1
ATOM 3826 C C . GLY B 1 27 ? -19.634 -33.702 22.441 1.00 135.23 106 GLY B C 1
ATOM 3827 O O . GLY B 1 27 ? -19.063 -33.446 21.374 1.00 132.87 106 GLY B O 1
ATOM 3828 N N . PRO B 1 28 ? -20.479 -32.823 23.016 1.00 143.04 107 PRO B N 1
ATOM 3829 C CA . PRO B 1 28 ? -20.920 -31.619 22.323 1.00 147.81 107 PRO B CA 1
ATOM 3830 C C . PRO B 1 28 ? -19.721 -30.912 21.704 1.00 146.35 107 PRO B C 1
ATOM 3831 O O . PRO B 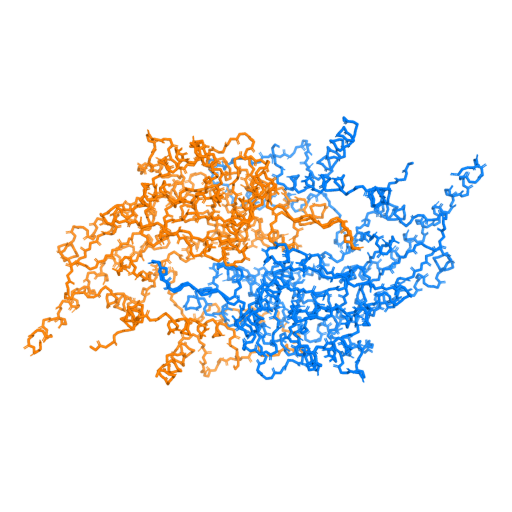1 28 ? -18.655 -30.831 22.311 1.00 144.68 107 PRO B O 1
ATOM 3835 N N . GLY B 1 29 ? -19.911 -30.435 20.473 1.00 148.43 108 GLY B N 1
ATOM 3836 C CA . GLY B 1 29 ? -18.863 -29.740 19.750 1.00 153.50 108 GLY B CA 1
ATOM 3837 C C . GLY B 1 29 ? -18.043 -30.673 18.863 1.00 154.98 108 GLY B C 1
ATOM 3838 O O . GLY B 1 29 ? -17.402 -30.212 17.919 1.00 160.40 108 GLY B O 1
ATOM 3839 N N . VAL B 1 30 ? -18.049 -31.980 19.159 1.00 149.31 109 VAL B N 1
ATOM 3840 C CA . VAL B 1 30 ? -17.369 -32.910 18.272 1.00 143.90 109 VAL B CA 1
ATOM 3841 C C . VAL B 1 30 ? -18.183 -33.046 16.988 1.00 141.76 109 VAL B C 1
ATOM 3842 O O . VAL B 1 30 ? -19.153 -33.799 16.941 1.00 141.69 109 VAL B O 1
ATOM 3846 N N . THR B 1 31 ? -17.777 -32.307 15.949 1.00 139.16 110 THR B N 1
ATOM 3847 C CA . THR B 1 31 ? -18.409 -32.417 14.645 1.00 137.75 110 THR B CA 1
ATOM 3848 C C . THR B 1 31 ? -17.733 -33.550 13.878 1.00 137.16 110 THR B C 1
ATOM 3849 O O . THR B 1 31 ? -16.516 -33.545 13.707 1.00 140.92 110 THR B O 1
ATOM 3853 N N . ARG B 1 32 ? -18.535 -34.526 13.437 1.00 133.57 111 ARG B N 1
ATOM 3854 C CA . ARG B 1 32 ? -18.026 -35.657 12.679 1.00 132.24 111 ARG B CA 1
ATOM 3855 C C . ARG B 1 32 ? -18.361 -35.482 11.202 1.00 131.24 111 ARG B C 1
ATOM 3856 O O . ARG B 1 32 ? -19.528 -35.506 10.817 1.00 135.64 111 ARG B O 1
ATOM 3864 N N . TYR B 1 33 ? -17.317 -35.320 10.386 1.00 126.28 112 TYR B N 1
ATOM 3865 C CA . TYR B 1 33 ? -17.476 -35.149 8.953 1.00 124.93 112 TYR B CA 1
ATOM 3866 C C . TYR B 1 33 ? -17.368 -36.523 8.293 1.00 122.07 112 TYR B C 1
ATOM 3867 O O . TYR B 1 33 ? -16.274 -37.068 8.168 1.00 117.99 112 TYR B O 1
ATOM 3876 N N . LEU B 1 34 ? -18.520 -37.080 7.896 1.00 123.54 113 LEU B N 1
ATOM 3877 C CA . LEU B 1 34 ? -18.593 -38.442 7.389 1.00 125.56 113 LEU B CA 1
ATOM 3878 C C . LEU B 1 34 ? -18.844 -38.445 5.881 1.00 128.24 113 LEU B C 1
ATOM 3879 O O . LEU B 1 34 ? -18.826 -39.501 5.251 1.00 126.37 113 LEU B O 1
ATOM 3884 N N . THR B 1 35 ? -19.089 -37.261 5.309 1.00 130.84 114 THR B N 1
ATOM 3885 C CA . THR B 1 35 ? -19.230 -37.116 3.869 1.00 130.53 114 THR B CA 1
ATOM 3886 C C . THR B 1 35 ? -18.538 -35.831 3.425 1.00 132.49 114 THR B C 1
ATOM 3887 O O . THR B 1 35 ? -18.438 -34.877 4.195 1.00 131.78 114 THR B O 1
ATOM 3891 N N . LEU B 1 36 ? -18.068 -35.818 2.174 1.00 133.09 115 LEU B N 1
ATOM 3892 C CA . LEU B 1 36 ? -17.422 -34.642 1.620 1.00 132.41 115 LEU B CA 1
ATOM 3893 C C . LEU B 1 36 ? -18.326 -33.434 1.827 1.00 126.51 115 LEU B C 1
ATOM 3894 O O . LEU B 1 36 ? -19.542 -33.531 1.669 1.00 120.30 115 LEU B O 1
ATOM 3899 N N . PRO B 1 37 ? -17.763 -32.254 2.169 1.00 125.60 116 PRO B N 1
ATOM 3900 C CA . PRO B 1 37 ? -18.550 -31.030 2.177 1.00 127.58 116 PRO B CA 1
ATOM 3901 C C . PRO B 1 37 ? -19.065 -30.834 0.758 1.00 131.04 116 PRO B C 1
ATOM 3902 O O . PRO B 1 37 ? -18.505 -31.358 -0.202 1.00 131.41 116 PRO B O 1
ATOM 3906 N N . GLN B 1 38 ? -20.154 -30.084 0.659 1.00 134.33 117 GLN B N 1
ATOM 3907 C CA . GLN B 1 38 ? -20.862 -29.906 -0.589 1.00 134.47 117 GLN B CA 1
ATOM 3908 C C . GLN B 1 38 ? -20.192 -28.791 -1.381 1.00 133.97 117 GLN B C 1
ATOM 3909 O O . GLN B 1 38 ? -20.113 -28.841 -2.607 1.00 133.74 117 GLN B O 1
ATOM 3915 N N . THR B 1 39 ? -19.731 -27.781 -0.638 1.00 131.61 118 THR B N 1
ATOM 3916 C CA . THR B 1 39 ? -18.904 -26.721 -1.182 1.00 127.95 118 THR B CA 1
ATOM 3917 C C . THR B 1 39 ? -17.579 -26.714 -0.429 1.00 124.15 118 THR B C 1
ATOM 3918 O O . THR B 1 39 ? -17.553 -26.862 0.791 1.00 116.92 118 THR B O 1
ATOM 3922 N N . GLY B 1 40 ? -16.486 -26.548 -1.176 1.00 125.41 119 GLY B N 1
ATOM 3923 C CA . GLY B 1 40 ? -15.161 -26.516 -0.586 1.00 126.53 119 GLY B CA 1
ATOM 3924 C C . GLY B 1 40 ? -15.075 -25.479 0.529 1.00 126.07 119 GLY B C 1
ATOM 3925 O O . GLY B 1 40 ? -15.591 -24.371 0.391 1.00 126.25 119 GLY B O 1
ATOM 3926 N N . TRP B 1 41 ? -14.429 -25.862 1.635 1.00 123.94 120 TRP B N 1
ATOM 3927 C CA . TRP B 1 41 ? -14.167 -24.946 2.732 1.00 124.16 120 TRP B CA 1
ATOM 3928 C C . TRP B 1 41 ? -13.144 -23.900 2.298 1.00 125.28 120 TRP B C 1
ATOM 3929 O O . TRP B 1 41 ? -12.447 -24.078 1.300 1.00 125.71 120 TRP B O 1
ATOM 3940 N N . THR B 1 42 ? -13.056 -22.813 3.070 1.00 125.86 121 THR B N 1
ATOM 3941 C CA . THR B 1 42 ? -12.082 -21.768 2.806 1.00 125.78 121 THR B CA 1
ATOM 3942 C C . THR B 1 42 ? -10.789 -22.065 3.558 1.00 125.76 121 THR B C 1
ATOM 3943 O O . THR B 1 42 ? -10.794 -22.704 4.615 1.00 126.52 121 THR B O 1
ATOM 3947 N N . PRO B 1 43 ? -9.646 -21.564 3.040 1.00 130.83 122 PRO B N 1
ATOM 3948 C CA . PRO B 1 43 ? -8.350 -21.766 3.683 1.00 133.41 122 PRO B CA 1
ATOM 3949 C C . PRO B 1 43 ? -8.428 -21.494 5.183 1.00 135.03 122 PRO B C 1
ATOM 3950 O O . PRO B 1 43 ? -7.950 -22.291 5.989 1.00 136.89 122 PRO B O 1
ATOM 3954 N N . GLU B 1 44 ? -9.059 -20.367 5.534 1.00 138.38 123 GLU B N 1
ATOM 3955 C CA . GLU B 1 44 ? -9.207 -19.954 6.921 1.00 142.10 123 GLU B CA 1
ATOM 3956 C C . GLU B 1 44 ? -10.037 -20.983 7.688 1.00 138.17 123 GLU B C 1
ATOM 3957 O O . GLU B 1 44 ? -9.678 -21.347 8.806 1.00 140.85 123 GLU B O 1
ATOM 3963 N N . GLN B 1 45 ? -11.146 -21.444 7.093 1.00 132.72 124 GLN B N 1
ATOM 3964 C CA . GLN B 1 45 ? -11.983 -22.453 7.727 1.00 126.55 124 GLN B CA 1
ATOM 3965 C C . GLN B 1 45 ? -11.127 -23.672 8.062 1.00 127.89 124 GLN B C 1
ATOM 3966 O O . GLN B 1 45 ? -11.099 -24.139 9.205 1.00 124.53 124 GLN B O 1
ATOM 3972 N N . ILE B 1 46 ? -10.419 -24.170 7.042 1.00 131.68 125 ILE B N 1
ATOM 3973 C CA . ILE B 1 46 ? -9.566 -25.333 7.218 1.00 131.36 125 ILE B CA 1
ATOM 3974 C C . ILE B 1 46 ? -8.571 -25.056 8.346 1.00 132.53 125 ILE B C 1
ATOM 3975 O O . ILE B 1 46 ? -8.493 -25.837 9.290 1.00 128.71 125 ILE B O 1
ATOM 3980 N N . ARG B 1 47 ? -7.827 -23.943 8.250 1.00 139.72 126 ARG B N 1
ATOM 3981 C CA . ARG B 1 47 ? -6.819 -23.600 9.247 1.00 144.90 126 ARG B CA 1
ATOM 3982 C C . ARG B 1 47 ? -7.436 -23.662 10.644 1.00 146.09 126 ARG B C 1
ATOM 3983 O O . ARG B 1 47 ? -6.893 -24.299 11.553 1.00 152.55 126 ARG B O 1
ATOM 3991 N N . THR B 1 48 ? -8.583 -22.989 10.793 1.00 144.51 127 THR B N 1
ATOM 3992 C CA . THR B 1 48 ? -9.325 -22.967 12.043 1.00 142.26 127 THR B CA 1
ATOM 3993 C C . THR B 1 48 ? -9.532 -24.389 12.553 1.00 139.72 127 THR B C 1
ATOM 3994 O O . THR B 1 48 ? -9.130 -24.711 13.670 1.00 137.92 127 THR B O 1
ATOM 3998 N N . GLU B 1 49 ? -10.176 -25.229 11.734 1.00 137.15 128 GLU B N 1
ATOM 3999 C CA . GLU B 1 49 ? -10.473 -26.590 12.155 1.00 133.51 128 GLU B CA 1
ATOM 4000 C C . GLU B 1 49 ? -9.178 -27.278 12.589 1.00 132.66 128 GLU B C 1
ATOM 4001 O O . GLU B 1 49 ? -9.089 -27.837 13.688 1.00 123.07 128 GLU B O 1
ATOM 4007 N N . LEU B 1 50 ? -8.168 -27.203 11.713 1.00 137.52 129 LEU B N 1
ATOM 4008 C CA . LEU B 1 50 ? -6.892 -27.860 11.939 1.00 136.42 129 LEU B CA 1
ATOM 4009 C C . LEU B 1 50 ? -6.327 -27.438 13.292 1.00 133.32 129 LEU B C 1
ATOM 4010 O O . LEU B 1 50 ? -5.820 -28.280 14.027 1.00 131.04 129 LEU B O 1
ATOM 4015 N N . ASP B 1 51 ? -6.417 -26.143 13.626 1.00 134.51 130 ASP B N 1
ATOM 4016 C CA . ASP B 1 51 ? -5.923 -25.689 14.918 1.00 135.10 130 ASP B CA 1
ATOM 4017 C C . ASP B 1 51 ? -6.699 -26.421 16.014 1.00 126.06 130 ASP B C 1
ATOM 4018 O O . ASP B 1 51 ? -6.108 -26.980 16.944 1.00 126.38 130 ASP B O 1
ATOM 4023 N N . LYS B 1 52 ? -8.032 -26.442 15.876 1.00 119.99 131 LYS B N 1
ATOM 4024 C CA . LYS B 1 52 ? -8.885 -27.136 16.827 1.00 120.48 131 LYS B CA 1
ATOM 4025 C C . LYS B 1 52 ? -8.357 -28.548 17.050 1.00 121.34 131 LYS B C 1
ATOM 4026 O O . LYS B 1 52 ? -8.081 -28.960 18.182 1.00 121.85 131 LYS B O 1
ATOM 4032 N N . LEU B 1 53 ? -8.226 -29.279 15.939 1.00 120.63 132 LEU B N 1
ATOM 4033 C CA . LEU B 1 53 ? -7.747 -30.649 15.984 1.00 116.32 132 LEU B CA 1
ATOM 4034 C C . LEU B 1 53 ? -6.412 -30.700 16.725 1.00 109.82 132 LEU B C 1
ATOM 4035 O O . LEU B 1 53 ? -6.241 -31.502 17.640 1.00 101.51 132 LEU B O 1
ATOM 4040 N N . ALA B 1 54 ? -5.482 -29.819 16.341 1.00 110.60 133 ALA B N 1
ATOM 4041 C CA . ALA B 1 54 ? -4.154 -29.789 16.933 1.00 114.01 133 ALA B CA 1
ATOM 4042 C C . ALA B 1 54 ? -4.242 -29.563 18.440 1.00 117.24 133 ALA B C 1
ATOM 4043 O O . ALA B 1 54 ? -3.382 -30.036 19.180 1.00 119.92 133 ALA B O 1
ATOM 4045 N N . ASN B 1 55 ? -5.272 -28.836 18.896 1.00 121.10 134 ASN B N 1
ATOM 4046 C CA . ASN B 1 55 ? -5.357 -28.484 20.308 1.00 123.44 134 ASN B CA 1
ATOM 4047 C C . ASN B 1 55 ? -6.372 -29.348 21.057 1.00 117.99 134 ASN B C 1
ATOM 4048 O O . ASN B 1 55 ? -6.767 -29.003 22.169 1.00 113.32 134 ASN B O 1
ATOM 4053 N N . MET B 1 56 ? -6.792 -30.468 20.459 1.00 117.62 135 MET B N 1
ATOM 4054 C CA . MET B 1 56 ? -7.476 -31.506 21.217 1.00 117.06 135 MET B CA 1
ATOM 4055 C C . MET B 1 56 ? -6.602 -31.942 22.394 1.00 118.02 135 MET B C 1
ATOM 4056 O O . MET B 1 56 ? -5.380 -31.820 22.337 1.00 119.01 135 MET B O 1
ATOM 4061 N N . GLU B 1 57 ? -7.238 -32.463 23.452 1.00 120.70 136 GLU B N 1
ATOM 4062 C CA . GLU B 1 57 ? -6.526 -32.919 24.638 1.00 124.64 136 GLU B CA 1
ATOM 4063 C C . GLU B 1 57 ? -5.789 -34.215 24.305 1.00 115.25 136 GLU B C 1
ATOM 4064 O O . GLU B 1 57 ? -6.300 -35.042 23.554 1.00 113.95 136 GLU B O 1
ATOM 4070 N N . HIS B 1 58 ? -4.589 -34.380 24.877 1.00 106.76 137 HIS B N 1
ATOM 4071 C CA . HIS B 1 58 ? -3.694 -35.464 24.509 1.00 100.58 137 HIS B CA 1
ATOM 4072 C C . HIS B 1 58 ? -2.541 -35.540 25.505 1.00 95.38 137 HIS B C 1
ATOM 4073 O O . HIS B 1 58 ? -2.258 -34.572 26.206 1.00 97.58 137 HIS B O 1
ATOM 4080 N N . THR B 1 59 ? -1.868 -36.693 25.545 1.00 90.10 138 THR B N 1
ATOM 4081 C CA . THR B 1 59 ? -0.667 -36.841 26.348 1.00 90.31 138 THR B CA 1
ATOM 4082 C C . THR B 1 59 ? 0.356 -35.799 25.899 1.00 93.55 138 THR B C 1
ATOM 4083 O O . THR B 1 59 ? 0.608 -35.654 24.707 1.00 93.97 138 THR B O 1
ATOM 4087 N N . ARG B 1 60 ? 0.945 -35.082 26.863 1.00 99.42 139 ARG B N 1
ATOM 4088 C CA . ARG B 1 60 ? 1.734 -33.897 26.559 1.00 108.80 139 ARG B CA 1
ATOM 4089 C C . ARG B 1 60 ? 3.184 -34.288 26.260 1.00 103.94 139 ARG B C 1
ATOM 4090 O O . ARG B 1 60 ? 4.087 -34.140 27.092 1.00 102.37 139 ARG B O 1
ATOM 4098 N N . TRP B 1 61 ? 3.392 -34.770 25.030 1.00 99.82 140 TRP B N 1
ATOM 4099 C CA . TRP B 1 61 ? 4.723 -35.021 24.506 1.00 97.87 140 TRP B CA 1
ATOM 4100 C C . TRP B 1 61 ? 5.549 -33.742 24.590 1.00 102.87 140 TRP B C 1
ATOM 4101 O O . TRP B 1 61 ? 6.757 -33.800 24.808 1.00 110.53 140 TRP B O 1
ATOM 4112 N N . GLU B 1 62 ? 4.881 -32.594 24.419 1.00 103.87 141 GLU B N 1
ATOM 4113 C CA . GLU B 1 62 ? 5.535 -31.299 24.503 1.00 105.22 141 GLU B CA 1
ATOM 4114 C C . GLU B 1 62 ? 6.181 -31.140 25.874 1.00 103.69 141 GLU B C 1
ATOM 4115 O O . GLU B 1 62 ? 7.195 -30.459 26.004 1.00 105.73 141 GLU B O 1
ATOM 4121 N N . ASP B 1 63 ? 5.581 -31.764 26.895 1.00 101.54 142 ASP B N 1
ATOM 4122 C CA . ASP B 1 63 ? 6.083 -31.623 28.251 1.00 103.10 142 ASP B CA 1
ATOM 4123 C C . ASP B 1 63 ? 7.010 -32.798 28.554 1.00 102.60 142 ASP B C 1
ATOM 4124 O O . ASP B 1 63 ? 7.289 -33.098 29.713 1.00 100.35 142 ASP B O 1
ATOM 4129 N N . GLY B 1 64 ? 7.493 -33.442 27.485 1.00 105.93 143 GLY B N 1
ATOM 4130 C CA . GLY B 1 64 ? 8.396 -34.576 27.587 1.00 106.99 143 GLY B CA 1
ATOM 4131 C C . GLY B 1 64 ? 7.834 -35.676 28.483 1.00 106.04 143 GLY B C 1
ATOM 4132 O O . GLY B 1 64 ? 8.503 -36.106 29.420 1.00 100.45 143 GLY B O 1
ATOM 4133 N N . ARG B 1 65 ? 6.609 -36.130 28.184 1.00 108.94 144 ARG B N 1
ATOM 4134 C CA . ARG B 1 65 ? 5.984 -37.155 29.006 1.00 111.05 144 ARG B CA 1
ATOM 4135 C C . ARG B 1 65 ? 5.627 -38.397 28.188 1.00 104.30 144 ARG B C 1
ATOM 4136 O O . ARG B 1 65 ? 4.888 -39.256 28.662 1.00 97.43 144 ARG B O 1
ATOM 4144 N N . VAL B 1 66 ? 6.170 -38.511 26.973 1.00 102.80 145 VAL B N 1
ATOM 4145 C CA . VAL B 1 66 ? 5.858 -39.646 26.120 1.00 100.98 145 VAL B CA 1
ATOM 4146 C C . VAL B 1 66 ? 7.156 -40.338 25.717 1.00 98.42 145 VAL B C 1
ATOM 4147 O O . VAL B 1 66 ? 8.074 -39.697 25.208 1.00 99.28 145 VAL B O 1
ATOM 4151 N N . SER B 1 67 ? 7.212 -41.656 25.935 1.00 94.01 146 SER B N 1
ATOM 4152 C CA . SER B 1 67 ? 8.409 -42.422 25.633 1.00 91.13 146 SER B CA 1
ATOM 4153 C C . SER B 1 67 ? 8.532 -42.645 24.126 1.00 92.90 146 SER B C 1
ATOM 4154 O O . SER B 1 67 ? 7.611 -43.163 23.499 1.00 93.49 146 SER B O 1
ATOM 4157 N N . GLY B 1 68 ? 9.676 -42.234 23.560 1.00 94.87 147 GLY B N 1
ATOM 4158 C CA . GLY B 1 68 ? 10.046 -42.555 22.188 1.00 95.42 147 GLY B CA 1
ATOM 4159 C C . GLY B 1 68 ? 8.908 -42.423 21.174 1.00 95.45 147 GLY B C 1
ATOM 4160 O O . GLY B 1 68 ? 8.716 -43.313 20.346 1.00 98.81 147 GLY B O 1
ATOM 4161 N N . ALA B 1 69 ? 8.176 -41.303 21.219 1.00 92.47 148 ALA B N 1
ATOM 4162 C CA . ALA B 1 69 ? 7.183 -41.003 20.197 1.00 92.64 148 ALA B CA 1
ATOM 4163 C C . ALA B 1 69 ? 7.623 -39.792 19.379 1.00 94.87 148 ALA B C 1
ATOM 4164 O O . ALA B 1 69 ? 7.530 -39.800 18.153 1.00 93.99 148 ALA B O 1
ATOM 4166 N N . VAL B 1 70 ? 8.086 -38.751 20.080 1.00 97.83 149 VAL B N 1
ATOM 4167 C CA . VAL B 1 70 ? 8.614 -37.550 19.453 1.00 101.45 149 VAL B CA 1
ATOM 4168 C C . VAL B 1 70 ? 10.072 -37.393 19.873 1.00 102.11 149 VAL B C 1
ATOM 4169 O O . VAL B 1 70 ? 10.360 -37.232 21.057 1.00 102.36 149 VAL B O 1
ATOM 4173 N N . TYR B 1 71 ? 10.984 -37.420 18.895 1.00 100.78 150 TYR B N 1
ATOM 4174 C CA . TYR B 1 71 ? 12.400 -37.547 19.198 1.00 99.22 150 TYR B CA 1
ATOM 4175 C C . TYR B 1 71 ? 13.038 -36.165 19.337 1.00 101.21 150 TYR B C 1
ATOM 4176 O O . TYR B 1 71 ? 13.848 -35.953 20.242 1.00 103.10 150 TYR B O 1
ATOM 4185 N N . HIS B 1 72 ? 12.640 -35.222 18.471 1.00 102.63 151 HIS B N 1
ATOM 4186 C CA . HIS B 1 72 ? 13.156 -33.863 18.528 1.00 102.99 151 HIS B CA 1
ATOM 4187 C C . HIS B 1 72 ? 12.031 -32.904 18.919 1.00 101.09 151 HIS B C 1
ATOM 4188 O O . HIS B 1 72 ? 11.988 -32.428 20.050 1.00 95.44 151 HIS B O 1
ATOM 4195 N N . GLY B 1 73 ? 11.129 -32.615 17.976 1.00 105.25 152 GLY B N 1
ATOM 4196 C CA . GLY B 1 73 ? 9.970 -31.779 18.247 1.00 111.24 152 GLY B CA 1
ATOM 4197 C C . GLY B 1 73 ? 10.281 -30.281 18.205 1.00 118.00 152 GLY B C 1
ATOM 4198 O O . GLY B 1 73 ? 9.453 -29.470 18.616 1.00 121.07 152 GLY B O 1
ATOM 4199 N N . GLY B 1 74 ? 11.462 -29.921 17.684 1.00 122.12 153 GLY B N 1
ATOM 4200 C CA . GLY B 1 74 ? 11.947 -28.549 17.715 1.00 123.38 153 GLY B CA 1
ATOM 4201 C C . GLY B 1 74 ? 11.373 -27.685 16.591 1.00 127.85 153 GLY B C 1
ATOM 4202 O O . GLY B 1 74 ? 11.558 -27.968 15.400 1.00 135.22 153 GLY B O 1
ATOM 4203 N N . GLN B 1 75 ? 10.717 -26.592 17.000 1.00 128.44 154 GLN B N 1
ATOM 4204 C CA . GLN B 1 75 ? 9.974 -25.736 16.091 1.00 135.43 154 GLN B CA 1
ATOM 4205 C C . GLN B 1 75 ? 10.831 -25.391 14.876 1.00 128.58 154 GLN B C 1
ATOM 4206 O O . GLN B 1 75 ? 10.390 -25.546 13.738 1.00 129.71 154 GLN B O 1
ATOM 4212 N N . ASP B 1 76 ? 12.057 -24.924 15.131 1.00 122.22 155 ASP B N 1
ATOM 4213 C CA . ASP B 1 76 ? 12.959 -24.519 14.066 1.00 119.73 155 ASP B CA 1
ATOM 4214 C C . ASP B 1 76 ? 13.025 -25.622 13.012 1.00 113.80 155 ASP B C 1
ATOM 4215 O O . ASP B 1 76 ? 12.851 -25.355 11.825 1.00 114.81 155 ASP B O 1
ATOM 4220 N N . LEU B 1 77 ? 13.260 -26.863 13.455 1.00 106.49 156 LEU B N 1
ATOM 4221 C CA . LEU B 1 77 ? 13.453 -27.969 12.531 1.00 99.99 156 LEU B CA 1
ATOM 4222 C C . LEU B 1 77 ? 12.141 -28.229 11.796 1.00 91.53 156 LEU B C 1
ATOM 4223 O O . LEU B 1 77 ? 12.096 -28.284 10.562 1.00 91.36 156 LEU B O 1
ATOM 4228 N N . LEU B 1 78 ? 11.068 -28.343 12.583 1.00 87.44 157 LEU B N 1
ATOM 4229 C CA . LEU B 1 78 ? 9.743 -28.587 12.038 1.00 90.54 157 LEU B CA 1
ATOM 4230 C C . LEU B 1 78 ? 9.435 -27.605 10.909 1.00 95.90 157 LEU B C 1
ATOM 4231 O O . LEU B 1 78 ? 8.916 -28.001 9.866 1.00 95.02 157 LEU B O 1
ATOM 4236 N N . LYS B 1 79 ? 9.750 -26.323 11.124 1.00 103.53 158 LYS B N 1
ATOM 4237 C CA . LYS B 1 79 ? 9.499 -25.305 10.117 1.00 110.98 158 LYS B CA 1
ATOM 4238 C C . LYS B 1 79 ? 10.247 -25.672 8.836 1.00 113.78 158 LYS B C 1
ATOM 4239 O O . LYS B 1 79 ? 9.674 -25.641 7.746 1.00 116.48 158 LYS B O 1
ATOM 4245 N N . LEU B 1 80 ? 11.527 -26.035 8.989 1.00 114.39 159 LEU B N 1
ATOM 4246 C CA . LEU B 1 80 ? 12.387 -26.348 7.859 1.00 112.26 159 LEU B CA 1
ATOM 4247 C C . LEU B 1 80 ? 11.778 -27.517 7.087 1.00 109.82 159 LEU B C 1
ATOM 4248 O O . LEU B 1 80 ? 11.559 -27.438 5.873 1.00 109.27 159 LEU B O 1
ATOM 4253 N N . GLN B 1 81 ? 11.482 -28.594 7.826 1.00 106.94 160 GLN B N 1
ATOM 4254 C CA . GLN B 1 81 ? 10.848 -29.769 7.246 1.00 106.06 160 GLN B CA 1
ATOM 4255 C C . GLN B 1 81 ? 9.601 -29.334 6.475 1.00 107.15 160 GLN B C 1
ATOM 4256 O O . GLN B 1 81 ? 9.381 -29.760 5.336 1.00 106.67 160 GLN B O 1
ATOM 4262 N N . THR B 1 82 ? 8.807 -28.457 7.104 1.00 108.75 161 THR B N 1
ATOM 4263 C CA . THR B 1 82 ? 7.580 -27.955 6.506 1.00 111.94 161 THR B CA 1
ATOM 4264 C C . THR B 1 82 ? 7.880 -27.264 5.178 1.00 116.96 161 THR B C 1
ATOM 4265 O O . THR B 1 82 ? 7.185 -27.495 4.193 1.00 119.84 161 THR B O 1
ATOM 4269 N N . GLU B 1 83 ? 8.903 -26.403 5.162 1.00 120.20 162 GLU B N 1
ATOM 4270 C CA . GLU B 1 83 ? 9.264 -25.691 3.946 1.00 125.20 162 GLU B CA 1
ATOM 4271 C C . GLU B 1 83 ? 9.639 -26.704 2.865 1.00 120.21 162 GLU B C 1
ATOM 4272 O O . GLU B 1 83 ? 9.134 -26.639 1.738 1.00 118.67 162 GLU B O 1
ATOM 4278 N N . ALA B 1 84 ? 10.510 -27.657 3.227 1.00 116.29 163 ALA B N 1
ATOM 4279 C CA . ALA B 1 84 ? 10.903 -28.703 2.295 1.00 114.87 163 ALA B CA 1
ATOM 4280 C C . ALA B 1 84 ? 9.652 -29.350 1.704 1.00 118.29 163 ALA B C 1
ATOM 4281 O O . ALA B 1 84 ? 9.519 -29.469 0.480 1.00 123.74 163 ALA B O 1
ATOM 4283 N N . PHE B 1 85 ? 8.732 -29.749 2.593 1.00 117.86 164 PHE B N 1
ATOM 4284 C CA . PHE B 1 85 ? 7.481 -30.357 2.163 1.00 115.01 164 PHE B CA 1
ATOM 4285 C C . PHE B 1 85 ? 6.766 -29.443 1.174 1.00 110.16 164 PHE B C 1
ATOM 4286 O O . PHE B 1 85 ? 6.247 -29.900 0.157 1.00 108.79 164 PHE B O 1
ATOM 4294 N N . GLY B 1 86 ? 6.732 -28.152 1.511 1.00 107.95 165 GLY B N 1
ATOM 4295 C CA . GLY B 1 86 ? 6.113 -27.145 0.668 1.00 110.24 165 GLY B CA 1
ATOM 4296 C C . GLY B 1 86 ? 6.736 -27.112 -0.724 1.00 110.76 165 GLY B C 1
ATOM 4297 O O . GLY B 1 86 ? 6.026 -26.961 -1.715 1.00 113.60 165 GLY B O 1
ATOM 4298 N N . GLN B 1 87 ? 8.064 -27.263 -0.792 1.00 109.40 166 GLN B N 1
ATOM 4299 C CA . GLN B 1 87 ? 8.754 -27.191 -2.072 1.00 106.80 166 GLN B CA 1
ATOM 4300 C C . GLN B 1 87 ? 8.631 -28.499 -2.854 1.00 107.34 166 GLN B C 1
ATOM 4301 O O . GLN B 1 87 ? 8.673 -28.472 -4.082 1.00 107.42 166 GLN B O 1
ATOM 4307 N N . PHE B 1 88 ? 8.493 -29.642 -2.165 1.00 108.68 167 PHE B N 1
ATOM 4308 C CA . PHE B 1 88 ? 8.523 -30.924 -2.861 1.00 107.22 167 PHE B CA 1
ATOM 4309 C C . PHE B 1 88 ? 7.220 -31.703 -2.666 1.00 104.17 167 PHE B C 1
ATOM 4310 O O . PHE B 1 88 ? 7.188 -32.934 -2.782 1.00 102.40 167 PHE B O 1
ATOM 4318 N N . GLY B 1 89 ? 6.137 -30.952 -2.436 1.00 101.42 168 GLY B N 1
ATOM 4319 C CA . GLY B 1 89 ? 4.831 -31.520 -2.154 1.00 100.35 168 GLY B CA 1
ATOM 4320 C C . GLY B 1 89 ? 4.368 -32.485 -3.240 1.00 100.44 168 GLY B C 1
ATOM 4321 O O . GLY B 1 89 ? 3.762 -33.508 -2.936 1.00 108.43 168 GLY B O 1
ATOM 4322 N N . VAL B 1 90 ? 4.658 -32.158 -4.504 1.00 95.31 169 VAL B N 1
ATOM 4323 C CA . VAL B 1 90 ? 4.132 -32.937 -5.612 1.00 94.61 169 VAL B CA 1
ATOM 4324 C C . VAL B 1 90 ? 5.171 -33.954 -6.082 1.00 91.03 169 VAL B C 1
ATOM 4325 O O . VAL B 1 90 ? 4.928 -34.669 -7.050 1.00 92.13 169 VAL B O 1
ATOM 4329 N N . ALA B 1 91 ? 6.320 -34.038 -5.400 1.00 88.92 170 ALA B N 1
ATOM 4330 C CA . ALA B 1 91 ? 7.424 -34.814 -5.947 1.00 90.12 170 ALA B CA 1
ATOM 4331 C C . ALA B 1 91 ? 7.233 -36.309 -5.694 1.00 88.87 170 ALA B C 1
ATOM 4332 O O . ALA B 1 91 ? 6.889 -36.723 -4.588 1.00 88.50 170 ALA B O 1
ATOM 4334 N N . ASN B 1 92 ? 7.495 -37.106 -6.739 1.00 88.16 171 ASN B N 1
ATOM 4335 C CA . ASN B 1 92 ? 7.368 -38.554 -6.693 1.00 89.74 171 ASN B CA 1
ATOM 4336 C C . ASN B 1 92 ? 8.610 -39.181 -7.324 1.00 89.85 171 ASN B C 1
ATOM 4337 O O . ASN B 1 92 ? 8.771 -39.158 -8.545 1.00 98.98 171 ASN B O 1
ATOM 4342 N N . PRO B 1 93 ? 9.508 -39.801 -6.525 1.00 87.00 172 PRO B N 1
ATOM 4343 C CA . PRO B 1 93 ? 10.821 -40.225 -7.022 1.00 90.61 172 PRO B CA 1
ATOM 4344 C C . PRO B 1 93 ? 10.762 -41.194 -8.206 1.00 94.94 172 PRO B C 1
ATOM 4345 O O . PRO B 1 93 ? 11.658 -41.184 -9.055 1.00 95.27 172 PRO B O 1
ATOM 4349 N N . ILE B 1 94 ? 9.680 -41.986 -8.280 1.00 97.65 173 ILE B N 1
ATOM 4350 C CA . ILE B 1 94 ? 9.467 -42.927 -9.372 1.00 99.37 173 ILE B CA 1
ATOM 4351 C C . ILE B 1 94 ? 9.563 -42.189 -10.705 1.00 101.62 173 ILE B C 1
ATOM 4352 O O . ILE B 1 94 ? 9.703 -42.821 -11.749 1.00 105.98 173 ILE B O 1
ATOM 4357 N N . HIS B 1 95 ? 9.457 -40.856 -10.669 1.00 101.99 174 HIS B N 1
ATOM 4358 C CA . HIS B 1 95 ? 9.701 -40.053 -11.855 1.00 105.40 174 HIS B CA 1
ATOM 4359 C C . HIS B 1 95 ? 10.955 -39.202 -11.654 1.00 106.49 174 HIS B C 1
ATOM 4360 O O . HIS B 1 95 ? 10.867 -37.977 -11.564 1.00 106.74 174 HIS B O 1
ATOM 4367 N N . PRO B 1 96 ? 12.167 -39.808 -11.649 1.00 106.88 175 PRO B N 1
ATOM 4368 C CA . PRO B 1 96 ? 13.399 -39.047 -11.424 1.00 106.74 175 PRO B CA 1
ATOM 4369 C C . PRO B 1 96 ? 13.624 -37.962 -12.479 1.00 109.13 175 PRO B C 1
ATOM 4370 O O . PRO B 1 96 ? 14.140 -36.888 -12.163 1.00 110.39 175 PRO B O 1
ATOM 4374 N N . ASP B 1 97 ? 13.214 -38.253 -13.722 1.00 111.52 176 ASP B N 1
ATOM 4375 C CA . ASP B 1 97 ? 13.319 -37.319 -14.834 1.00 111.67 176 ASP B CA 1
ATOM 4376 C C . ASP B 1 97 ? 12.382 -36.131 -14.622 1.00 107.92 176 ASP B C 1
ATOM 4377 O O . ASP B 1 97 ? 12.559 -35.086 -15.248 1.00 105.47 176 ASP B O 1
ATOM 4382 N N . VAL B 1 98 ? 11.379 -36.296 -13.750 1.00 105.02 177 VAL B N 1
ATOM 4383 C CA . VAL B 1 98 ? 10.443 -35.218 -13.477 1.00 102.14 177 VAL B CA 1
ATOM 4384 C C . VAL B 1 98 ? 10.846 -34.520 -12.177 1.00 100.56 177 VAL B C 1
ATOM 4385 O O . VAL B 1 98 ? 10.613 -33.323 -12.023 1.00 95.55 177 VAL B O 1
ATOM 4389 N N . PHE B 1 99 ? 11.475 -35.260 -11.253 1.00 106.05 178 PHE B N 1
ATOM 4390 C CA . PHE B 1 99 ? 11.761 -34.733 -9.925 1.00 108.70 178 PHE B CA 1
ATOM 4391 C C . PHE B 1 99 ? 13.213 -34.998 -9.525 1.00 114.33 178 PHE B C 1
ATOM 4392 O O . PHE B 1 99 ? 13.495 -35.379 -8.385 1.00 113.78 178 PHE B O 1
ATOM 4400 N N . PRO B 1 100 ? 14.183 -34.689 -10.417 1.00 119.86 179 PRO B N 1
ATOM 4401 C CA . PRO B 1 100 ? 15.585 -35.057 -10.210 1.00 118.21 179 PRO B CA 1
ATOM 4402 C C . PRO B 1 100 ? 16.084 -34.729 -8.809 1.00 116.16 179 PRO B C 1
ATOM 4403 O O . PRO B 1 100 ? 16.704 -35.565 -8.157 1.00 118.22 179 PRO B O 1
ATOM 4407 N N . GLY B 1 101 ? 15.805 -33.499 -8.365 1.00 113.78 180 GLY B N 1
ATOM 4408 C CA . GLY B 1 101 ? 16.207 -33.048 -7.044 1.00 112.67 180 GLY B CA 1
ATOM 4409 C C . GLY B 1 101 ? 15.940 -34.114 -5.985 1.00 110.60 180 GLY B C 1
ATOM 4410 O O . GLY B 1 101 ? 16.837 -34.500 -5.228 1.00 103.74 180 GLY B O 1
ATOM 4411 N N . VAL B 1 102 ? 14.694 -34.601 -5.956 1.00 111.36 181 VAL B N 1
ATOM 4412 C CA . VAL B 1 102 ? 14.310 -35.590 -4.965 1.00 108.16 181 VAL B CA 1
ATOM 4413 C C . VAL B 1 102 ? 15.238 -36.789 -5.118 1.00 107.30 181 VAL B C 1
ATOM 4414 O O . VAL B 1 102 ? 15.838 -37.252 -4.148 1.00 99.80 181 VAL B O 1
ATOM 4418 N N . ARG B 1 103 ? 15.358 -37.251 -6.367 1.00 113.86 182 ARG B N 1
ATOM 4419 C CA . ARG B 1 103 ? 16.156 -38.417 -6.697 1.00 118.31 182 ARG B CA 1
ATOM 4420 C C . ARG B 1 103 ? 17.553 -38.253 -6.102 1.00 118.28 182 ARG B C 1
ATOM 4421 O O . ARG B 1 103 ? 18.077 -39.176 -5.484 1.00 118.11 182 ARG B O 1
ATOM 4429 N N . LYS B 1 104 ? 18.145 -37.068 -6.285 1.00 118.26 183 LYS B N 1
ATOM 4430 C CA . LYS B 1 104 ? 19.451 -36.768 -5.721 1.00 118.87 183 LYS B CA 1
ATOM 4431 C C . LYS B 1 104 ? 19.382 -36.890 -4.201 1.00 112.24 183 LYS B C 1
ATOM 4432 O O . LYS B 1 104 ? 20.078 -37.711 -3.590 1.00 108.42 183 LYS B O 1
ATOM 4438 N N . MET B 1 105 ? 18.515 -36.062 -3.606 1.00 108.66 184 MET B N 1
ATOM 4439 C CA . MET B 1 105 ? 18.436 -35.961 -2.159 1.00 105.39 184 MET B CA 1
ATOM 4440 C C . MET B 1 105 ? 18.380 -37.364 -1.555 1.00 102.41 184 MET B C 1
ATOM 4441 O O . MET B 1 105 ? 19.100 -37.665 -0.600 1.00 95.65 184 MET B O 1
ATOM 4446 N N . GLU B 1 106 ? 17.544 -38.225 -2.148 1.00 104.05 185 GLU B N 1
ATOM 4447 C CA . GLU B 1 106 ? 17.403 -39.598 -1.689 1.00 105.93 185 GLU B CA 1
ATOM 4448 C C . GLU B 1 106 ? 18.772 -40.277 -1.679 1.00 104.28 185 GLU B C 1
ATOM 4449 O O . GLU B 1 106 ? 19.249 -40.736 -0.636 1.00 96.97 185 GLU B O 1
ATOM 4455 N N . ALA B 1 107 ? 19.394 -40.329 -2.862 1.00 108.28 186 ALA B N 1
ATOM 4456 C CA . ALA B 1 107 ? 20.679 -40.987 -3.025 1.00 109.60 186 ALA B CA 1
ATOM 4457 C C . ALA B 1 107 ? 21.628 -40.498 -1.934 1.00 104.68 186 ALA B C 1
ATOM 4458 O O . ALA B 1 107 ? 22.289 -41.291 -1.256 1.00 99.44 186 ALA B O 1
ATOM 4460 N N . GLU B 1 108 ? 21.655 -39.172 -1.758 1.00 103.50 187 GLU B N 1
ATOM 4461 C CA . GLU B 1 108 ? 22.544 -38.569 -0.781 1.00 103.53 187 GLU B CA 1
ATOM 4462 C C . GLU B 1 108 ? 22.221 -39.082 0.620 1.00 100.90 187 GLU B C 1
ATOM 4463 O O . GLU B 1 108 ? 23.120 -39.529 1.328 1.00 98.94 187 GLU B O 1
ATOM 4469 N N . VAL B 1 109 ? 20.946 -39.014 1.021 1.00 98.77 188 VAL B N 1
ATOM 4470 C CA . VAL B 1 109 ? 20.559 -39.546 2.319 1.00 96.62 188 VAL B CA 1
ATOM 4471 C C . VAL B 1 109 ? 21.219 -40.914 2.492 1.00 97.46 188 VAL B C 1
ATOM 4472 O O . VAL B 1 109 ? 22.045 -41.113 3.394 1.00 90.72 188 VAL B O 1
ATOM 4476 N N . VAL B 1 110 ? 20.866 -41.838 1.586 1.00 102.30 189 VAL B N 1
ATOM 4477 C CA . VAL B 1 110 ? 21.354 -43.207 1.657 1.00 105.11 189 VAL B CA 1
ATOM 4478 C C . VAL B 1 110 ? 22.862 -43.176 1.894 1.00 102.39 189 VAL B C 1
ATOM 4479 O O . VAL B 1 110 ? 23.360 -43.772 2.851 1.00 101.69 189 VAL B O 1
ATOM 4483 N N . ALA B 1 111 ? 23.580 -42.459 1.022 1.00 100.78 190 ALA B N 1
ATOM 4484 C CA . ALA B 1 111 ? 25.026 -42.363 1.144 1.00 100.74 190 ALA B CA 1
ATOM 4485 C C . ALA B 1 111 ? 25.413 -41.994 2.576 1.00 98.22 190 ALA B C 1
ATOM 4486 O O . ALA B 1 111 ? 26.216 -42.681 3.218 1.00 99.39 190 ALA B O 1
ATOM 4488 N N . MET B 1 112 ? 24.820 -40.901 3.071 1.00 94.09 191 MET B N 1
ATOM 4489 C CA . MET B 1 112 ? 25.222 -40.336 4.347 1.00 93.15 191 MET B CA 1
ATOM 4490 C C . MET B 1 112 ? 25.095 -41.407 5.424 1.00 95.57 191 MET B C 1
ATOM 4491 O O . MET B 1 112 ? 25.965 -41.531 6.283 1.00 94.65 191 MET B O 1
ATOM 4496 N N . VAL B 1 113 ? 24.006 -42.182 5.359 1.00 99.28 192 VAL B N 1
ATOM 4497 C CA . VAL B 1 113 ? 23.768 -43.224 6.347 1.00 10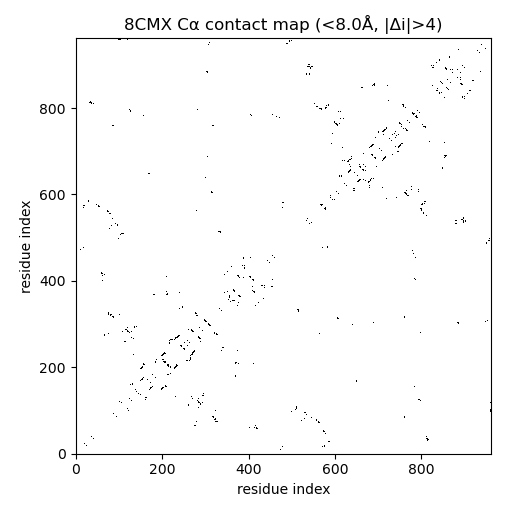1.78 192 VAL B CA 1
ATOM 4498 C C . VAL B 1 113 ? 24.797 -44.343 6.163 1.00 103.66 192 VAL B C 1
ATOM 4499 O O . VAL B 1 113 ? 25.417 -44.788 7.135 1.00 99.14 192 VAL B O 1
ATOM 4503 N N . LEU B 1 114 ? 24.965 -44.802 4.912 1.00 109.14 193 LEU B N 1
ATOM 4504 C CA . LEU B 1 114 ? 25.939 -45.839 4.588 1.00 109.83 193 LEU B CA 1
ATOM 4505 C C . LEU B 1 114 ? 27.272 -45.528 5.266 1.00 107.53 193 LEU B C 1
ATOM 4506 O O . LEU B 1 114 ? 27.945 -46.421 5.794 1.00 101.91 193 LEU B O 1
ATOM 4511 N N . ALA B 1 115 ? 27.656 -44.247 5.202 1.00 109.97 194 ALA B N 1
ATOM 4512 C CA . ALA B 1 115 ? 28.891 -43.793 5.819 1.00 111.94 194 ALA B CA 1
ATOM 4513 C C . ALA B 1 115 ? 28.820 -43.984 7.332 1.00 108.31 194 ALA B C 1
ATOM 4514 O O . ALA B 1 115 ? 29.719 -44.565 7.933 1.00 105.34 194 ALA B O 1
ATOM 4516 N N . LEU B 1 116 ? 27.743 -43.480 7.938 1.00 108.60 195 LEU B N 1
ATOM 4517 C CA . LEU B 1 116 ? 27.574 -43.546 9.379 1.00 114.30 195 LEU B CA 1
ATOM 4518 C C . LEU B 1 116 ? 27.881 -44.948 9.904 1.00 114.82 195 LEU B C 1
ATOM 4519 O O . LEU B 1 116 ? 28.437 -45.077 10.991 1.00 114.19 195 LEU B O 1
ATOM 4524 N N . PHE B 1 117 ? 27.520 -46.000 9.153 1.00 117.37 196 PHE B N 1
ATOM 4525 C CA . PHE B 1 117 ? 27.652 -47.352 9.686 1.00 119.36 196 PHE B CA 1
ATOM 4526 C C . PHE B 1 117 ? 28.855 -48.081 9.084 1.00 120.84 196 PHE B C 1
ATOM 4527 O O . PHE B 1 117 ? 28.930 -49.316 9.114 1.00 116.61 196 PHE B O 1
ATOM 4535 N N . ASN B 1 118 ? 29.809 -47.286 8.584 1.00 123.40 197 ASN B N 1
ATOM 4536 C CA . ASN B 1 118 ? 31.085 -47.781 8.097 1.00 123.67 197 ASN B CA 1
ATOM 4537 C C . ASN B 1 118 ? 30.842 -48.827 7.015 1.00 129.40 197 ASN B C 1
ATOM 4538 O O . ASN B 1 118 ? 31.416 -49.913 7.064 1.00 125.91 197 ASN B O 1
ATOM 4543 N N . ALA B 1 119 ? 29.988 -48.490 6.040 1.00 139.14 198 ALA B N 1
ATOM 4544 C CA . ALA B 1 119 ? 29.688 -49.417 4.960 1.00 147.70 198 ALA B CA 1
ATOM 4545 C C . ALA B 1 119 ? 30.921 -49.603 4.077 1.00 151.89 198 ALA B C 1
ATOM 4546 O O . ALA B 1 119 ? 31.781 -48.727 4.015 1.00 146.35 198 ALA B O 1
ATOM 4548 N N . PRO B 1 120 ? 31.054 -50.753 3.374 1.00 160.58 199 PRO B N 1
ATOM 4549 C CA . PRO B 1 120 ? 32.108 -50.925 2.376 1.00 163.86 199 PRO B CA 1
ATOM 4550 C C . PRO B 1 120 ? 31.821 -50.091 1.131 1.00 166.43 199 PRO B C 1
ATOM 4551 O O . PRO B 1 120 ? 30.727 -49.550 0.978 1.00 160.85 199 PRO B O 1
ATOM 4555 N N . SER B 1 121 ? 32.813 -50.014 0.239 1.00 173.25 200 SER B N 1
ATOM 4556 C CA . SER B 1 121 ? 32.726 -49.176 -0.944 1.00 176.99 200 SER B CA 1
ATOM 4557 C C . SER B 1 121 ? 31.574 -49.623 -1.846 1.00 178.78 200 SER B C 1
ATOM 4558 O O . SER B 1 121 ? 30.956 -48.789 -2.505 1.00 182.44 200 SER B O 1
ATOM 4561 N N . ASP B 1 122 ? 31.280 -50.932 -1.863 1.00 175.51 201 ASP B N 1
ATOM 4562 C CA . ASP B 1 122 ? 30.207 -51.478 -2.683 1.00 170.46 201 ASP B CA 1
ATOM 4563 C C . ASP B 1 122 ? 28.900 -51.496 -1.891 1.00 159.63 201 ASP B C 1
ATOM 4564 O O . ASP B 1 122 ? 27.914 -52.110 -2.312 1.00 159.90 201 ASP B O 1
ATOM 4569 N N . GLY B 1 123 ? 28.912 -50.820 -0.736 1.00 146.63 202 GLY B N 1
ATOM 4570 C CA . GLY B 1 123 ? 27.732 -50.705 0.102 1.00 139.14 202 GLY B CA 1
ATOM 4571 C C . GLY B 1 123 ? 26.594 -50.020 -0.646 1.00 133.65 202 GLY B C 1
ATOM 4572 O O . GLY B 1 123 ? 26.810 -49.013 -1.317 1.00 130.17 202 GLY B O 1
ATOM 4573 N N . ALA B 1 124 ? 25.387 -50.581 -0.530 1.00 130.75 203 ALA B N 1
ATOM 4574 C CA . ALA B 1 124 ? 24.235 -50.024 -1.222 1.00 128.23 203 ALA B CA 1
ATOM 4575 C C . ALA B 1 124 ? 23.108 -49.853 -0.213 1.00 120.49 203 ALA B C 1
ATOM 4576 O O . ALA B 1 124 ? 23.173 -50.416 0.871 1.00 116.17 203 ALA B O 1
ATOM 4578 N N . GLY B 1 125 ? 22.094 -49.055 -0.552 1.00 114.00 204 GLY B N 1
ATOM 4579 C CA . GLY B 1 125 ? 21.013 -48.827 0.389 1.00 109.51 204 GLY B CA 1
ATOM 4580 C C . GLY B 1 125 ? 19.774 -48.244 -0.274 1.00 106.31 204 GLY B C 1
ATOM 4581 O O . GLY B 1 125 ? 19.854 -47.645 -1.346 1.00 106.27 204 GLY B O 1
ATOM 4582 N N . VAL B 1 126 ? 18.629 -48.435 0.389 1.00 102.49 205 VAL B N 1
ATOM 4583 C CA . VAL B 1 126 ? 17.391 -47.834 -0.071 1.00 101.68 205 VAL B CA 1
ATOM 4584 C C . VAL B 1 126 ? 16.757 -47.080 1.091 1.00 96.96 205 VAL B C 1
ATOM 4585 O O . VAL B 1 126 ? 17.062 -47.340 2.258 1.00 90.34 205 VAL B O 1
ATOM 4589 N N . THR B 1 127 ? 15.884 -46.136 0.729 1.00 96.39 206 THR B N 1
ATOM 4590 C CA . THR B 1 127 ? 14.985 -45.494 1.669 1.00 96.19 206 THR B CA 1
ATOM 4591 C C . THR B 1 127 ? 13.678 -46.277 1.717 1.00 99.47 206 THR B C 1
ATOM 4592 O O . THR B 1 127 ? 13.167 -46.708 0.685 1.00 104.61 206 THR B O 1
ATOM 4596 N N . THR B 1 128 ? 13.153 -46.448 2.934 1.00 97.72 207 THR B N 1
ATOM 4597 C CA . THR B 1 128 ? 11.861 -47.076 3.147 1.00 94.70 207 THR B CA 1
ATOM 4598 C C . THR B 1 128 ? 11.014 -46.132 3.993 1.00 92.72 207 THR B C 1
ATOM 4599 O O . THR B 1 128 ? 11.541 -45.201 4.600 1.00 93.18 207 THR B O 1
ATOM 4603 N N . SER B 1 129 ? 9.701 -46.383 4.027 1.00 91.54 208 SER B N 1
ATOM 4604 C CA . SER B 1 129 ? 8.796 -45.550 4.800 1.00 89.14 208 SER B CA 1
ATOM 4605 C C . SER B 1 129 ? 9.146 -45.652 6.284 1.00 84.84 208 SER B C 1
ATOM 4606 O O . SER B 1 129 ? 9.088 -44.653 7.001 1.00 83.92 208 SER B O 1
ATOM 4609 N N . GLY B 1 130 ? 9.563 -46.849 6.723 1.00 81.28 209 GLY B N 1
ATOM 4610 C CA . GLY B 1 130 ? 9.864 -47.082 8.127 1.00 79.04 209 GLY B CA 1
ATOM 4611 C C . GLY B 1 130 ? 10.529 -48.431 8.403 1.00 78.35 209 GLY B C 1
ATOM 4612 O O . GLY B 1 130 ? 10.632 -49.296 7.528 1.00 78.11 209 GLY B O 1
ATOM 4613 N N . GLY B 1 131 ? 10.965 -48.586 9.661 1.00 79.40 210 GLY B N 1
ATOM 4614 C CA . GLY B 1 131 ? 11.699 -49.756 10.118 1.00 81.27 210 GLY B CA 1
ATOM 4615 C C . GLY B 1 131 ? 10.973 -51.061 9.807 1.00 83.27 210 GLY B C 1
ATOM 4616 O O . GLY B 1 131 ? 11.601 -52.055 9.446 1.00 80.12 210 GLY B O 1
ATOM 4617 N N . THR B 1 132 ? 9.647 -51.053 9.970 1.00 88.17 211 THR B N 1
ATOM 4618 C CA . THR B 1 132 ? 8.837 -52.195 9.588 1.00 92.24 211 THR B CA 1
ATOM 4619 C C . THR B 1 132 ? 9.214 -52.569 8.155 1.00 92.57 211 THR B C 1
ATOM 4620 O O . THR B 1 132 ? 9.676 -53.684 7.892 1.00 97.00 211 THR B O 1
ATOM 4624 N N . GLU B 1 133 ? 9.066 -51.600 7.243 1.00 91.53 212 GLU B N 1
ATOM 4625 C CA . GLU B 1 133 ? 9.322 -51.836 5.831 1.00 92.63 212 GLU B CA 1
ATOM 4626 C C . GLU B 1 133 ? 10.767 -52.289 5.641 1.00 90.96 212 GLU B C 1
ATOM 4627 O O . GLU B 1 133 ? 11.024 -53.275 4.952 1.00 95.47 212 GLU B O 1
ATOM 4633 N N . SER B 1 134 ? 11.710 -51.564 6.251 1.00 87.78 213 SER B N 1
ATOM 4634 C CA . SER B 1 134 ? 13.104 -51.972 6.177 1.00 88.17 213 SER B CA 1
ATOM 4635 C C . SER B 1 134 ? 13.221 -53.468 6.464 1.00 88.60 213 SER B C 1
ATOM 4636 O O . SER B 1 134 ? 13.669 -54.244 5.616 1.00 92.61 213 SER B O 1
ATOM 4639 N N . ILE B 1 135 ? 12.792 -53.860 7.668 1.00 88.48 214 ILE B N 1
ATOM 4640 C CA . ILE B 1 135 ? 12.903 -55.237 8.122 1.00 89.49 214 ILE B CA 1
ATOM 4641 C C . ILE B 1 135 ? 12.265 -56.167 7.087 1.00 89.34 214 ILE B C 1
ATOM 4642 O O . ILE B 1 135 ? 12.895 -57.139 6.656 1.00 90.68 214 ILE B O 1
ATOM 4647 N N . LEU B 1 136 ? 11.027 -55.854 6.674 1.00 88.70 215 LEU B N 1
ATOM 4648 C CA . LEU B 1 136 ? 10.341 -56.666 5.675 1.00 87.21 215 LEU B CA 1
ATOM 4649 C C . LEU B 1 136 ? 11.245 -56.874 4.459 1.00 88.10 215 LEU B C 1
ATOM 4650 O O . LEU B 1 136 ? 11.437 -58.005 3.999 1.00 96.63 215 LEU B O 1
ATOM 4655 N N . MET B 1 137 ? 11.809 -55.772 3.947 1.00 83.65 216 MET B N 1
ATOM 4656 C CA . MET B 1 137 ? 12.588 -55.815 2.720 1.00 79.74 216 MET B CA 1
ATOM 4657 C C . MET B 1 137 ? 13.874 -56.610 2.931 1.00 80.28 216 MET B C 1
ATOM 4658 O O . MET B 1 137 ? 14.290 -57.349 2.041 1.00 81.80 216 MET B O 1
ATOM 4663 N N . ALA B 1 138 ? 14.506 -56.453 4.100 1.00 81.85 217 ALA B N 1
ATOM 4664 C CA . ALA B 1 138 ? 15.669 -57.265 4.427 1.00 84.94 217 ALA B CA 1
ATOM 4665 C C . ALA B 1 138 ? 15.302 -58.748 4.354 1.00 90.22 217 ALA B C 1
ATOM 4666 O O . ALA B 1 138 ? 15.974 -59.531 3.675 1.00 89.36 217 ALA B O 1
ATOM 4668 N N . CYS B 1 139 ? 14.220 -59.119 5.055 1.00 97.67 218 CYS B N 1
ATOM 4669 C CA . CYS B 1 139 ? 13.769 -60.503 5.081 1.00 103.41 218 CYS B CA 1
ATOM 4670 C C . CYS B 1 139 ? 13.514 -61.007 3.660 1.00 107.87 218 CYS B C 1
ATOM 4671 O O . CYS B 1 139 ? 14.002 -62.076 3.276 1.00 115.77 218 CYS B O 1
ATOM 4674 N N . LEU B 1 140 ? 12.752 -60.226 2.882 1.00 106.70 219 LEU B N 1
ATOM 4675 C CA . LEU B 1 140 ? 12.458 -60.588 1.503 1.00 106.48 219 LEU B CA 1
ATOM 4676 C C . LEU B 1 140 ? 13.761 -60.817 0.736 1.00 110.45 219 LEU B C 1
ATOM 4677 O O . LEU B 1 140 ? 13.922 -61.830 0.049 1.00 120.05 219 LEU B O 1
ATOM 4682 N N . ALA B 1 141 ? 14.689 -59.860 0.868 1.00 110.04 220 ALA B N 1
ATOM 4683 C CA . ALA B 1 141 ? 15.997 -59.944 0.236 1.00 110.09 220 ALA B CA 1
ATOM 4684 C C . ALA B 1 141 ? 16.664 -61.279 0.559 1.00 111.77 220 ALA B C 1
ATOM 4685 O O . ALA B 1 141 ? 17.056 -62.010 -0.349 1.00 108.56 220 ALA B O 1
ATOM 4687 N N . ALA B 1 142 ? 16.795 -61.590 1.856 1.00 116.97 221 ALA B N 1
ATOM 4688 C CA . ALA B 1 142 ? 17.418 -62.841 2.267 1.00 119.08 221 ALA B CA 1
ATOM 4689 C C . ALA B 1 142 ? 16.719 -64.025 1.595 1.00 118.20 221 ALA B C 1
ATOM 4690 O O . ALA B 1 142 ? 17.377 -64.867 0.977 1.00 116.88 221 ALA B O 1
ATOM 4692 N N . ARG B 1 143 ? 15.383 -64.074 1.719 1.00 118.54 222 ARG B N 1
ATOM 4693 C CA . ARG B 1 143 ? 14.594 -65.144 1.120 1.00 114.65 222 ARG B CA 1
ATOM 4694 C C . ARG B 1 143 ? 14.980 -65.303 -0.352 1.00 114.42 222 ARG B C 1
ATOM 4695 O O . ARG B 1 143 ? 15.428 -66.374 -0.776 1.00 118.47 222 ARG B O 1
ATOM 4703 N N . GLN B 1 144 ? 14.806 -64.224 -1.126 1.00 111.23 223 GLN B N 1
ATOM 4704 C CA . GLN B 1 144 ? 15.050 -64.274 -2.559 1.00 110.81 223 GLN B CA 1
ATOM 4705 C C . GLN B 1 144 ? 16.483 -64.732 -2.819 1.00 111.18 223 GLN B C 1
ATOM 4706 O O . GLN B 1 144 ? 16.734 -65.514 -3.736 1.00 113.72 223 GLN B O 1
ATOM 4712 N N . LYS B 1 145 ? 17.419 -64.246 -1.996 1.00 110.73 224 LYS B N 1
ATOM 4713 C CA . LYS B 1 145 ? 18.807 -64.654 -2.121 1.00 112.87 224 LYS B CA 1
ATOM 4714 C C . LYS B 1 145 ? 18.889 -66.173 -2.010 1.00 112.51 224 LYS B C 1
ATOM 4715 O O . LYS B 1 145 ? 19.366 -66.836 -2.928 1.00 108.68 224 LYS B O 1
ATOM 4721 N N . ALA B 1 146 ? 18.401 -66.713 -0.888 1.00 119.94 225 ALA B N 1
ATOM 4722 C CA . ALA B 1 146 ? 18.536 -68.137 -0.613 1.00 125.58 225 ALA B CA 1
ATOM 4723 C C . ALA B 1 146 ? 17.825 -68.964 -1.683 1.00 126.91 225 ALA B C 1
ATOM 4724 O O . ALA B 1 146 ? 18.273 -70.063 -2.030 1.00 136.70 225 ALA B O 1
ATOM 4726 N N . PHE B 1 147 ? 16.704 -68.438 -2.194 1.00 126.71 226 PHE B N 1
ATOM 4727 C CA . PHE B 1 147 ? 16.009 -69.115 -3.277 1.00 127.49 226 PHE B CA 1
ATOM 4728 C C . PHE B 1 147 ? 16.897 -69.144 -4.519 1.00 131.07 226 PHE B C 1
ATOM 4729 O O . PHE B 1 147 ? 17.196 -70.213 -5.045 1.00 135.27 226 PHE B O 1
ATOM 4737 N N . THR B 1 148 ? 17.315 -67.959 -4.978 1.00 133.83 227 THR B N 1
ATOM 4738 C CA . THR B 1 148 ? 18.040 -67.840 -6.233 1.00 135.87 227 THR B CA 1
ATOM 4739 C C . THR B 1 148 ? 19.343 -68.635 -6.175 1.00 133.41 227 THR B C 1
ATOM 4740 O O . THR B 1 148 ? 19.666 -69.365 -7.109 1.00 134.62 227 THR B O 1
ATOM 4744 N N . GLU B 1 149 ? 20.089 -68.481 -5.076 1.00 129.76 228 GLU B N 1
ATOM 4745 C CA . GLU B 1 149 ? 21.418 -69.061 -4.980 1.00 128.54 228 GLU B CA 1
ATOM 4746 C C . GLU B 1 149 ? 21.334 -70.513 -4.517 1.00 125.08 228 GLU B C 1
ATOM 4747 O O . GLU B 1 149 ? 21.879 -71.393 -5.177 1.00 123.95 228 GLU B O 1
ATOM 4753 N N . ARG B 1 150 ? 20.657 -70.775 -3.392 1.00 128.05 229 ARG B N 1
ATOM 4754 C CA . ARG B 1 150 ? 20.739 -72.096 -2.787 1.00 131.32 229 ARG B CA 1
ATOM 4755 C C . ARG B 1 150 ? 19.444 -72.871 -3.019 1.00 134.30 229 ARG B C 1
ATOM 4756 O O . ARG B 1 150 ? 19.224 -73.908 -2.395 1.00 134.02 229 ARG B O 1
ATOM 4764 N N . GLY B 1 151 ? 18.600 -72.361 -3.923 1.00 134.83 230 GLY B N 1
ATOM 4765 C CA . GLY B 1 151 ? 17.345 -73.007 -4.271 1.00 137.59 230 GLY B CA 1
ATOM 4766 C C . GLY B 1 151 ? 16.487 -73.348 -3.053 1.00 141.36 230 GLY B C 1
ATOM 4767 O O . GLY B 1 151 ? 15.707 -74.296 -3.109 1.00 146.61 230 GLY B O 1
ATOM 4768 N N . VAL B 1 152 ? 16.609 -72.574 -1.964 1.00 140.02 231 VAL B N 1
ATOM 4769 C CA . VAL B 1 152 ? 15.853 -72.883 -0.756 1.00 136.77 231 VAL B CA 1
ATOM 4770 C C . VAL B 1 152 ? 14.374 -72.615 -1.026 1.00 140.80 231 VAL B C 1
ATOM 4771 O O . VAL B 1 152 ? 14.026 -71.615 -1.650 1.00 140.73 231 VAL B O 1
ATOM 4775 N N . LYS B 1 153 ? 13.511 -73.525 -0.555 1.00 145.44 232 LYS B N 1
ATOM 4776 C CA . LYS B 1 153 ? 12.086 -73.450 -0.840 1.00 150.68 232 LYS B CA 1
ATOM 4777 C C . LYS B 1 153 ? 11.286 -73.335 0.456 1.00 149.42 232 LYS B C 1
ATOM 4778 O O . LYS B 1 153 ? 10.170 -72.819 0.447 1.00 149.64 232 LYS B O 1
ATOM 4784 N N . GLU B 1 154 ? 11.858 -73.821 1.564 1.00 148.41 233 GLU B N 1
ATOM 4785 C CA . GLU B 1 154 ? 11.227 -73.714 2.869 1.00 149.66 233 GLU B CA 1
ATOM 4786 C C . GLU B 1 154 ? 12.092 -72.822 3.756 1.00 149.83 233 GLU B C 1
ATOM 4787 O O . GLU B 1 154 ? 12.767 -73.311 4.660 1.00 147.45 233 GLU B O 1
ATOM 4793 N N . PRO B 1 155 ? 12.102 -71.488 3.530 1.00 149.21 234 PRO B N 1
ATOM 4794 C CA . PRO B 1 155 ? 13.040 -70.599 4.217 1.00 144.97 234 PRO B CA 1
ATOM 4795 C C . PRO B 1 155 ? 12.793 -70.500 5.719 1.00 145.42 234 PRO B C 1
ATOM 4796 O O . PRO B 1 155 ? 11.656 -70.595 6.177 1.00 148.99 234 PRO B O 1
ATOM 4800 N N . GLU B 1 156 ? 13.882 -70.308 6.473 1.00 144.96 235 GLU B N 1
ATOM 4801 C CA . GLU B 1 156 ? 13.801 -70.129 7.913 1.00 146.56 235 GLU B CA 1
ATOM 4802 C C . GLU B 1 156 ? 14.663 -68.936 8.323 1.00 140.99 235 GLU B C 1
ATOM 4803 O O . GLU B 1 156 ? 15.705 -68.692 7.720 1.00 139.59 235 GLU B O 1
ATOM 4809 N N . ILE B 1 157 ? 14.223 -68.202 9.355 1.00 133.81 236 ILE B N 1
ATOM 4810 C CA . ILE B 1 157 ? 15.007 -67.114 9.919 1.00 122.43 236 ILE B CA 1
ATOM 4811 C C . ILE B 1 157 ? 15.130 -67.318 11.426 1.00 114.46 236 ILE B C 1
ATOM 4812 O O . ILE B 1 157 ? 14.193 -67.785 12.080 1.00 109.02 236 ILE B O 1
ATOM 4817 N N . ILE B 1 158 ? 16.301 -66.959 11.966 1.00 112.67 237 ILE B N 1
ATOM 4818 C CA . ILE B 1 158 ? 16.528 -67.084 13.397 1.00 115.81 237 ILE B CA 1
ATOM 4819 C C . ILE B 1 158 ? 16.668 -65.686 13.997 1.00 112.61 237 ILE B C 1
ATOM 4820 O O . ILE B 1 158 ? 17.520 -64.891 13.589 1.00 115.85 237 ILE B O 1
ATOM 4825 N N . ILE B 1 159 ? 15.797 -65.414 14.975 1.00 107.30 238 ILE B N 1
ATOM 4826 C CA . ILE B 1 159 ? 15.686 -64.109 15.601 1.00 102.52 238 ILE B CA 1
ATOM 4827 C C . ILE B 1 159 ? 15.757 -64.282 17.116 1.00 101.31 238 ILE B C 1
ATOM 4828 O O . ILE B 1 159 ? 15.418 -65.341 17.649 1.00 106.12 238 ILE B O 1
ATOM 4833 N N . PRO B 1 160 ? 16.245 -63.256 17.849 1.00 97.47 239 PRO B N 1
ATOM 4834 C CA . PRO B 1 160 ? 16.091 -63.192 19.303 1.00 99.12 239 PRO B CA 1
ATOM 4835 C C . PRO B 1 160 ? 14.645 -62.942 19.730 1.00 103.27 239 PRO B C 1
ATOM 4836 O O . PRO B 1 160 ? 13.897 -62.264 19.028 1.00 106.36 239 PRO B O 1
ATOM 4840 N N . ASP B 1 161 ? 14.268 -63.482 20.896 1.00 105.13 240 ASP B N 1
ATOM 4841 C CA . ASP B 1 161 ? 12.934 -63.294 21.447 1.00 107.02 240 ASP B CA 1
ATOM 4842 C C . ASP B 1 161 ? 12.598 -61.805 21.467 1.00 101.26 240 ASP B C 1
ATOM 4843 O O . ASP B 1 161 ? 11.463 -61.411 21.206 1.00 101.17 240 ASP B O 1
ATOM 4848 N N . THR B 1 162 ? 13.616 -60.994 21.770 1.00 94.82 241 THR B N 1
ATOM 4849 C CA . THR B 1 162 ? 13.453 -59.566 21.984 1.00 91.29 241 THR B CA 1
ATOM 4850 C C . THR B 1 162 ? 13.362 -58.818 20.655 1.00 86.16 241 THR B C 1
ATOM 4851 O O . THR B 1 162 ? 13.259 -57.593 20.642 1.00 81.95 241 THR B O 1
ATOM 4855 N N . ALA B 1 163 ? 13.397 -59.557 19.539 1.00 84.64 242 ALA B N 1
ATOM 4856 C CA . ALA B 1 163 ? 13.410 -58.942 18.221 1.00 83.73 242 ALA B CA 1
ATOM 4857 C C . ALA B 1 163 ? 12.049 -58.323 17.918 1.00 81.88 242 ALA B C 1
ATOM 4858 O O . ALA B 1 163 ? 11.045 -58.692 18.521 1.00 84.47 242 ALA B O 1
ATOM 4860 N N . HIS B 1 164 ? 12.034 -57.394 16.957 1.00 80.98 243 HIS B N 1
ATOM 4861 C CA . HIS B 1 164 ? 10.870 -56.569 16.678 1.00 82.23 243 HIS B CA 1
ATOM 4862 C C . HIS B 1 164 ? 9.829 -57.350 15.873 1.00 80.95 243 HIS B C 1
ATOM 4863 O O . HIS B 1 164 ? 10.153 -58.034 14.904 1.00 79.98 243 HIS B O 1
ATOM 4870 N N . ALA B 1 165 ? 8.560 -57.189 16.268 1.00 82.58 244 ALA B N 1
ATOM 4871 C CA . ALA B 1 165 ? 7.450 -57.994 15.776 1.00 84.59 244 ALA B CA 1
ATOM 4872 C C . ALA B 1 165 ? 7.400 -58.000 14.247 1.00 83.79 244 ALA B C 1
ATOM 4873 O O . ALA B 1 165 ? 6.869 -58.929 13.628 1.00 85.78 244 ALA B O 1
ATOM 4875 N N . ALA B 1 166 ? 7.955 -56.945 13.644 1.00 82.46 245 ALA B N 1
ATOM 4876 C CA . ALA B 1 166 ? 7.977 -56.809 12.198 1.00 83.81 245 ALA B CA 1
ATOM 4877 C C . ALA B 1 166 ? 8.587 -58.054 11.552 1.00 87.72 245 ALA B C 1
ATOM 4878 O O . ALA B 1 166 ? 8.306 -58.349 10.391 1.00 87.03 245 ALA B O 1
ATOM 4880 N N . PHE B 1 167 ? 9.423 -58.783 12.303 1.00 89.20 246 PHE B N 1
ATOM 4881 C CA . PHE B 1 167 ? 10.021 -60.008 11.793 1.00 87.35 246 PHE B CA 1
ATOM 4882 C C . PHE B 1 167 ? 8.936 -61.070 11.635 1.00 88.43 246 PHE B C 1
ATOM 4883 O O . PHE B 1 167 ? 8.821 -61.699 10.580 1.00 87.23 246 PHE B O 1
ATOM 4891 N N . TYR B 1 168 ? 8.127 -61.246 12.684 1.00 93.03 247 TYR B N 1
ATOM 4892 C CA . TYR B 1 168 ? 6.959 -62.102 12.591 1.00 102.33 247 TYR B CA 1
ATOM 4893 C C . TYR B 1 168 ? 6.122 -61.694 11.392 1.00 104.79 247 TYR B C 1
ATOM 4894 O O . TYR B 1 168 ? 5.693 -62.541 10.615 1.00 112.82 247 TYR B O 1
ATOM 4903 N N . LYS B 1 169 ? 5.868 -60.388 11.278 1.00 102.78 248 LYS B N 1
ATOM 4904 C CA . LYS B 1 169 ? 5.065 -59.890 10.175 1.00 101.54 248 LYS B CA 1
ATOM 4905 C C . LYS B 1 169 ? 5.682 -60.353 8.857 1.00 98.43 248 LYS B C 1
ATOM 4906 O O . LYS B 1 169 ? 4.977 -60.819 7.962 1.00 99.65 248 LYS B O 1
ATOM 4912 N N . ALA B 1 170 ? 7.008 -60.218 8.760 1.00 95.32 249 ALA B N 1
ATOM 4913 C CA . ALA B 1 170 ? 7.747 -60.631 7.580 1.00 95.11 249 ALA B CA 1
ATOM 4914 C C . ALA B 1 170 ? 7.512 -62.113 7.303 1.00 95.05 249 ALA B C 1
ATOM 4915 O O . ALA B 1 170 ? 7.200 -62.491 6.176 1.00 93.44 249 ALA B O 1
ATOM 4917 N N . CYS B 1 171 ? 7.670 -62.947 8.337 1.00 95.28 250 CYS B N 1
ATOM 4918 C CA . CYS B 1 171 ? 7.562 -64.387 8.160 1.00 96.71 250 CYS B CA 1
ATOM 4919 C C . CYS B 1 171 ? 6.144 -64.782 7.750 1.00 98.11 250 CYS B C 1
ATOM 4920 O O . CYS B 1 171 ? 5.972 -65.640 6.882 1.00 104.18 250 CYS B O 1
ATOM 4923 N N . ASN B 1 172 ? 5.155 -64.155 8.400 1.00 97.97 251 ASN B N 1
ATOM 4924 C CA . ASN B 1 172 ? 3.744 -64.340 8.100 1.00 99.88 251 ASN B CA 1
ATOM 4925 C C . ASN B 1 172 ? 3.489 -63.959 6.643 1.00 97.55 251 ASN B C 1
ATOM 4926 O O . ASN B 1 172 ? 2.826 -64.695 5.916 1.00 96.82 251 ASN B O 1
ATOM 4931 N N . TYR B 1 173 ? 4.027 -62.806 6.229 1.00 95.75 252 TYR B N 1
ATOM 4932 C CA . TYR B 1 173 ? 3.789 -62.285 4.892 1.00 93.86 252 TYR B CA 1
ATOM 4933 C C . TYR B 1 173 ? 4.429 -63.195 3.843 1.00 94.57 252 TYR B C 1
ATOM 4934 O O . TYR B 1 173 ? 3.754 -63.651 2.921 1.00 93.57 252 TYR B O 1
ATOM 4943 N N . PHE B 1 174 ? 5.733 -63.457 3.996 1.00 95.02 253 PHE B N 1
ATOM 4944 C CA . PHE B 1 174 ? 6.526 -64.076 2.946 1.00 94.32 253 PHE B CA 1
ATOM 4945 C C . PHE B 1 174 ? 6.609 -65.588 3.138 1.00 100.34 253 PHE B C 1
ATOM 4946 O O . PHE B 1 174 ? 7.333 -66.264 2.410 1.00 97.25 253 PHE B O 1
ATOM 4954 N N . GLY B 1 175 ? 5.867 -66.108 4.123 1.00 110.99 254 GLY B N 1
ATOM 4955 C CA . GLY B 1 175 ? 5.739 -67.543 4.317 1.00 115.02 254 GLY B CA 1
ATOM 4956 C C . GLY B 1 175 ? 7.062 -68.186 4.721 1.00 115.67 254 GLY B C 1
ATOM 4957 O O . GLY B 1 175 ? 7.488 -69.171 4.120 1.00 117.58 254 GLY B O 1
ATOM 4958 N N . MET B 1 176 ? 7.704 -67.619 5.747 1.00 114.19 255 MET B N 1
ATOM 4959 C CA . MET B 1 176 ? 8.987 -68.126 6.205 1.00 110.96 255 MET B CA 1
ATOM 4960 C C . MET B 1 176 ? 8.807 -68.746 7.587 1.00 112.23 255 MET B C 1
ATOM 4961 O O . MET B 1 176 ? 7.869 -68.399 8.301 1.00 117.39 255 MET B O 1
ATOM 4966 N N . LYS B 1 177 ? 9.696 -69.677 7.954 1.00 112.18 256 LYS B N 1
ATOM 4967 C CA . LYS B 1 177 ? 9.647 -70.273 9.280 1.00 114.25 256 LYS B CA 1
ATOM 4968 C C . LYS B 1 177 ? 10.493 -69.431 10.228 1.00 108.24 256 LYS B C 1
ATOM 4969 O O . LYS B 1 177 ? 11.622 -69.078 9.907 1.00 104.39 256 LYS B O 1
ATOM 4975 N N . LEU B 1 178 ? 9.935 -69.121 11.401 1.00 106.15 257 LEU B N 1
ATOM 4976 C CA . LEU B 1 178 ? 10.600 -68.242 12.345 1.00 104.69 257 LEU B CA 1
ATOM 4977 C C . LEU B 1 178 ? 11.121 -69.053 13.526 1.00 105.77 257 LEU B C 1
ATOM 4978 O O . LEU B 1 178 ? 10.440 -69.950 14.018 1.00 108.46 257 LEU B O 1
ATOM 4983 N N . HIS B 1 179 ? 12.341 -68.722 13.966 1.00 105.12 258 HIS B N 1
ATOM 4984 C CA . HIS B 1 179 ? 12.927 -69.343 15.143 1.00 103.50 258 HIS B CA 1
ATOM 4985 C C . HIS B 1 179 ? 13.247 -68.271 16.181 1.00 101.63 258 HIS B C 1
ATOM 4986 O O . HIS B 1 179 ? 14.055 -67.386 15.925 1.00 98.44 258 HIS B O 1
ATOM 4993 N N . ARG B 1 180 ? 12.617 -68.367 17.357 1.00 104.71 259 ARG B N 1
ATOM 4994 C CA . ARG B 1 180 ? 12.856 -67.417 18.430 1.00 108.64 259 ARG B CA 1
ATOM 4995 C C . ARG B 1 180 ? 13.864 -68.005 19.408 1.00 108.54 259 ARG B C 1
ATOM 4996 O O . ARG B 1 180 ? 13.615 -69.055 19.996 1.00 110.40 259 ARG B O 1
ATOM 5004 N N . VAL B 1 181 ? 14.988 -67.310 19.596 1.00 109.26 260 VAL B N 1
ATOM 5005 C CA . VAL B 1 181 ? 15.989 -67.757 20.549 1.00 112.04 260 VAL B CA 1
ATOM 5006 C C . VAL B 1 181 ? 15.847 -66.951 21.836 1.00 109.60 260 VAL B C 1
ATOM 5007 O O . VAL B 1 181 ? 15.660 -65.739 21.791 1.00 110.55 260 VAL B O 1
ATOM 5011 N N . PRO B 1 182 ? 15.932 -67.596 23.022 1.00 107.33 261 PRO B N 1
ATOM 5012 C CA . PRO B 1 182 ? 15.860 -66.876 24.291 1.00 108.84 261 PRO B CA 1
ATOM 5013 C C . PRO B 1 182 ? 17.010 -65.899 24.526 1.00 110.13 261 PRO B C 1
ATOM 5014 O O . PRO B 1 182 ? 18.144 -66.113 24.083 1.00 110.83 261 PRO B O 1
ATOM 5018 N N . CYS B 1 183 ? 16.669 -64.820 25.238 1.00 110.29 262 CYS B N 1
ATOM 5019 C CA . CYS B 1 183 ? 17.626 -63.840 25.715 1.00 110.88 262 CYS B CA 1
ATOM 5020 C C . CYS B 1 183 ? 17.592 -63.843 27.241 1.00 111.20 262 CYS B C 1
ATOM 5021 O O . CYS B 1 183 ? 16.935 -63.006 27.856 1.00 110.06 262 CYS B O 1
ATOM 5024 N N . PRO B 1 184 ? 18.270 -64.812 27.894 1.00 111.35 263 PRO B N 1
ATOM 5025 C CA . PRO B 1 184 ? 18.146 -65.001 29.340 1.00 114.58 263 PRO B CA 1
ATOM 5026 C C . PRO B 1 184 ? 18.853 -63.977 30.226 1.00 120.80 263 PRO B C 1
ATOM 5027 O O . PRO B 1 184 ? 19.911 -63.438 29.889 1.00 120.05 263 PRO B O 1
ATOM 5031 N N . ALA B 1 185 ? 18.239 -63.734 31.388 1.00 128.08 264 ALA B N 1
ATOM 5032 C CA . ALA B 1 185 ? 18.828 -62.904 32.423 1.00 130.66 264 ALA B CA 1
ATOM 5033 C C . ALA B 1 185 ? 20.170 -63.499 32.849 1.00 127.17 264 ALA B C 1
ATOM 5034 O O . ALA B 1 185 ? 20.428 -64.683 32.642 1.00 125.99 264 ALA B O 1
ATOM 5036 N N . PRO B 1 186 ? 21.076 -62.693 33.443 1.00 120.59 265 PRO B N 1
ATOM 5037 C CA . PRO B 1 186 ? 20.838 -61.264 33.627 1.00 121.17 265 PRO B CA 1
ATOM 5038 C C . PRO B 1 186 ? 21.196 -60.461 32.381 1.00 121.71 265 PRO B C 1
ATOM 5039 O O . PRO B 1 186 ? 21.070 -59.239 32.375 1.00 122.28 265 PRO B O 1
ATOM 5043 N N . GLU B 1 187 ? 21.632 -61.156 31.323 1.00 122.86 266 GLU B N 1
ATOM 5044 C CA . GLU B 1 187 ? 22.242 -60.475 30.193 1.00 130.29 266 GLU B CA 1
ATOM 5045 C C . GLU B 1 187 ? 21.150 -59.955 29.263 1.00 129.15 266 GLU B C 1
ATOM 5046 O O . GLU B 1 187 ? 21.266 -58.863 28.710 1.00 129.37 266 GLU B O 1
ATOM 5052 N N . TYR B 1 188 ? 20.092 -60.756 29.109 1.00 127.15 267 TYR B N 1
ATOM 5053 C CA . TYR B 1 188 ? 18.994 -60.449 28.207 1.00 123.02 267 TYR B CA 1
ATOM 5054 C C . TYR B 1 188 ? 19.540 -60.273 26.793 1.00 119.67 267 TYR B C 1
ATOM 5055 O O . TYR B 1 188 ? 19.016 -59.479 26.015 1.00 118.76 267 TYR B O 1
ATOM 5064 N N . LYS B 1 189 ? 20.597 -61.035 26.482 1.00 116.16 268 LYS B N 1
ATOM 5065 C CA . LYS B 1 189 ? 21.136 -61.124 25.136 1.00 114.26 268 LYS B CA 1
ATOM 5066 C C . LYS B 1 189 ? 20.829 -62.507 24.573 1.00 112.09 268 LYS B C 1
ATOM 5067 O O . LYS B 1 189 ? 20.616 -63.454 25.325 1.00 109.30 268 LYS B O 1
ATOM 5073 N N . VAL B 1 190 ? 20.823 -62.604 23.240 1.00 114.85 269 VAL B N 1
ATOM 5074 C CA . VAL B 1 190 ? 20.462 -63.827 22.540 1.00 118.04 269 VAL B CA 1
ATOM 5075 C C . VAL B 1 190 ? 21.426 -64.943 22.942 1.00 122.52 269 VAL B C 1
ATOM 5076 O O . VAL B 1 190 ? 22.585 -64.673 23.250 1.00 123.51 269 VAL B O 1
ATOM 5080 N N . ASP B 1 191 ? 20.939 -66.194 22.937 1.00 126.85 270 ASP B N 1
ATOM 5081 C CA . ASP B 1 191 ? 21.775 -67.339 23.283 1.00 128.15 270 ASP B CA 1
ATOM 5082 C C . ASP B 1 191 ? 22.474 -67.897 22.039 1.00 132.52 270 ASP B C 1
ATOM 5083 O O . ASP B 1 191 ? 21.906 -68.699 21.294 1.00 140.77 270 ASP B O 1
ATOM 5088 N N . ILE B 1 192 ? 23.747 -67.513 21.875 1.00 131.59 271 ILE B N 1
ATOM 5089 C CA . ILE B 1 192 ? 24.540 -67.817 20.691 1.00 132.15 271 ILE B CA 1
ATOM 5090 C C . ILE B 1 192 ? 24.555 -69.323 20.428 1.00 129.55 271 ILE B C 1
ATOM 5091 O O . ILE B 1 192 ? 24.386 -69.752 19.289 1.00 127.19 271 ILE B O 1
ATOM 5096 N N . ALA B 1 193 ? 24.792 -70.116 21.480 1.00 129.24 272 ALA B N 1
ATOM 5097 C CA . ALA B 1 193 ? 24.766 -71.566 21.372 1.00 131.54 272 ALA B CA 1
ATOM 5098 C C . ALA B 1 193 ? 23.442 -71.999 20.749 1.00 135.12 272 ALA B C 1
ATOM 5099 O O . ALA B 1 193 ? 23.410 -72.763 19.778 1.00 135.05 272 ALA B O 1
ATOM 5101 N N . ALA B 1 194 ? 22.354 -71.467 21.318 1.00 139.62 273 ALA B N 1
ATOM 5102 C CA . ALA B 1 194 ? 21.011 -71.814 20.888 1.00 140.40 273 ALA B CA 1
ATOM 5103 C C . ALA B 1 194 ? 20.836 -71.423 19.423 1.00 140.23 273 ALA B C 1
ATOM 5104 O O . ALA B 1 194 ? 20.197 -72.146 18.662 1.00 145.55 273 ALA B O 1
ATOM 5106 N N . VAL B 1 195 ? 21.415 -70.280 19.033 1.00 137.47 274 VAL B N 1
ATOM 5107 C CA . VAL B 1 195 ? 21.406 -69.870 17.638 1.00 134.56 274 VAL B CA 1
ATOM 5108 C C . VAL B 1 195 ? 22.088 -70.955 16.812 1.00 136.06 274 VAL B C 1
ATOM 5109 O O . VAL B 1 195 ? 21.474 -71.553 15.930 1.00 136.16 274 VAL B O 1
ATOM 5113 N N . ARG B 1 196 ? 23.365 -71.197 17.119 1.00 139.43 275 ARG B N 1
ATOM 5114 C CA . ARG B 1 196 ? 24.145 -72.195 16.412 1.00 145.23 275 ARG B CA 1
ATOM 5115 C C . ARG B 1 196 ? 23.279 -73.433 16.193 1.00 147.07 275 ARG B C 1
ATOM 5116 O O . ARG B 1 196 ? 23.046 -73.830 15.052 1.00 149.08 275 ARG B O 1
ATOM 5124 N N . ARG B 1 197 ? 22.772 -74.009 17.292 1.00 145.42 276 ARG B N 1
ATOM 5125 C CA . ARG B 1 197 ? 22.059 -75.279 17.229 1.00 144.11 276 ARG B CA 1
ATOM 5126 C C . ARG B 1 197 ? 20.944 -75.261 16.181 1.00 146.45 276 ARG B C 1
ATOM 5127 O O . ARG B 1 197 ? 20.654 -76.295 15.582 1.00 145.86 276 ARG B O 1
ATOM 5135 N N . LEU B 1 198 ? 20.309 -74.101 15.974 1.00 148.34 277 LEU B N 1
ATOM 5136 C CA . LEU B 1 198 ? 19.134 -74.021 15.117 1.00 146.01 277 LEU B CA 1
ATOM 5137 C C . LEU B 1 198 ? 19.537 -73.837 13.656 1.00 143.45 277 LEU B C 1
ATOM 5138 O O . LEU B 1 198 ? 18.703 -74.000 12.767 1.00 144.60 277 LEU B O 1
ATOM 5143 N N . ILE B 1 199 ? 20.806 -73.493 13.404 1.00 139.05 278 ILE B N 1
ATOM 5144 C CA . ILE B 1 199 ? 21.259 -73.299 12.036 1.00 135.36 278 ILE B CA 1
ATOM 5145 C C . ILE B 1 199 ? 21.111 -74.615 11.280 1.00 135.42 278 ILE B C 1
ATOM 5146 O O . ILE B 1 199 ? 21.544 -75.664 11.752 1.00 138.92 278 ILE B O 1
ATOM 5151 N N . ASN B 1 200 ? 20.488 -74.537 10.103 1.00 134.22 279 ASN B N 1
ATOM 5152 C CA . ASN B 1 200 ? 20.335 -75.686 9.230 1.00 136.76 279 ASN B CA 1
ATOM 5153 C C . ASN B 1 200 ? 20.342 -75.179 7.791 1.00 137.92 279 ASN B C 1
ATOM 5154 O O . ASN B 1 200 ? 20.293 -73.973 7.561 1.00 133.83 279 ASN B O 1
ATOM 5159 N N . PRO B 1 201 ? 20.438 -76.073 6.781 1.00 141.32 280 PRO B N 1
ATOM 5160 C CA . PRO B 1 201 ? 20.500 -75.654 5.378 1.00 139.58 280 PRO B CA 1
ATOM 5161 C C . PRO B 1 201 ? 19.395 -74.703 4.909 1.00 139.28 280 PRO B C 1
ATOM 5162 O O . PRO B 1 201 ? 19.571 -74.010 3.910 1.00 134.72 280 PRO B O 1
ATOM 5166 N N . ASN B 1 202 ? 18.263 -74.676 5.628 1.00 142.41 281 ASN B N 1
ATOM 5167 C CA . ASN B 1 202 ? 17.118 -73.852 5.258 1.00 144.30 281 ASN B CA 1
ATOM 5168 C C . ASN B 1 202 ? 17.155 -72.504 5.978 1.00 144.83 281 ASN B C 1
ATOM 5169 O O . ASN B 1 202 ? 16.230 -71.700 5.840 1.00 148.62 281 ASN B O 1
ATOM 5174 N N . THR B 1 203 ? 18.217 -72.274 6.759 1.00 138.46 282 THR B N 1
ATOM 5175 C CA . THR B 1 203 ? 18.421 -71.005 7.439 1.00 128.99 282 THR B CA 1
ATOM 5176 C C . THR B 1 203 ? 18.870 -69.963 6.419 1.00 118.03 282 THR B C 1
ATOM 5177 O O . THR B 1 203 ? 19.879 -70.154 5.745 1.00 114.16 282 THR B O 1
ATOM 5181 N N . VAL B 1 204 ? 18.123 -68.858 6.318 1.00 111.28 283 VAL B N 1
ATOM 5182 C CA . VAL B 1 204 ? 18.368 -67.879 5.271 1.00 109.08 283 VAL B CA 1
ATOM 5183 C C . VAL B 1 204 ? 18.734 -66.519 5.870 1.00 106.50 283 VAL B C 1
ATOM 5184 O O . VAL B 1 204 ? 19.221 -65.651 5.148 1.00 102.66 283 VAL B O 1
ATOM 5188 N N . LEU B 1 205 ? 18.516 -66.328 7.179 1.00 106.87 284 LEU B N 1
ATOM 5189 C CA . LEU B 1 205 ? 18.832 -65.051 7.805 1.00 105.15 284 LEU B CA 1
ATOM 5190 C C . LEU B 1 205 ? 19.028 -65.200 9.313 1.00 101.23 284 LEU B C 1
ATOM 5191 O O . LEU B 1 205 ? 18.187 -65.771 10.019 1.00 98.55 284 LEU B O 1
ATOM 5196 N N . LEU B 1 206 ? 20.153 -64.651 9.790 1.00 98.79 285 LEU B N 1
ATOM 5197 C CA . LEU B 1 206 ? 20.358 -64.440 11.214 1.00 103.29 285 LEU B CA 1
ATOM 5198 C C . LEU B 1 206 ? 20.029 -62.986 11.537 1.00 105.48 285 LEU B C 1
ATOM 5199 O O . LEU B 1 206 ? 20.330 -62.097 10.741 1.00 105.31 285 LEU B O 1
ATOM 5204 N N . VAL B 1 207 ? 19.409 -62.751 12.703 1.00 106.80 286 VAL B N 1
ATOM 5205 C CA . VAL B 1 207 ? 19.049 -61.396 13.097 1.00 105.88 286 VAL B CA 1
ATOM 5206 C C . VAL B 1 207 ? 19.749 -61.023 14.403 1.00 106.54 286 VAL B C 1
ATOM 5207 O O . VAL B 1 207 ? 19.960 -61.871 15.268 1.00 110.49 286 VAL B O 1
ATOM 5211 N N . GLY B 1 208 ? 20.106 -59.737 14.530 1.00 104.31 287 GLY B N 1
ATOM 5212 C CA . GLY B 1 208 ? 20.595 -59.185 15.785 1.00 105.17 287 GLY B CA 1
ATOM 5213 C C . GLY B 1 208 ? 20.072 -57.767 16.012 1.00 109.23 287 GLY B C 1
ATOM 5214 O O . GLY B 1 208 ? 19.762 -57.069 15.051 1.00 112.37 287 GLY B O 1
ATOM 5215 N N . SER B 1 209 ? 19.986 -57.351 17.285 1.00 109.76 288 SER B N 1
ATOM 5216 C CA . SER B 1 209 ? 19.394 -56.069 17.646 1.00 108.60 288 SER B CA 1
ATOM 5217 C C . SER B 1 209 ? 20.450 -55.122 18.211 1.00 104.12 288 SER B C 1
ATOM 5218 O O . SER B 1 209 ? 21.295 -55.531 19.016 1.00 96.87 288 SER B O 1
ATOM 5221 N N . ALA B 1 210 ? 20.352 -53.846 17.802 1.00 104.16 289 ALA B N 1
ATOM 5222 C CA . ALA B 1 210 ? 21.296 -52.821 18.220 1.00 103.74 289 ALA B CA 1
ATOM 5223 C C . ALA B 1 210 ? 20.606 -51.464 18.354 1.00 100.88 289 ALA B C 1
ATOM 5224 O O . ALA B 1 210 ? 20.594 -50.682 17.407 1.00 94.28 289 ALA B O 1
ATOM 5226 N N . PRO B 1 211 ? 19.982 -51.141 19.511 1.00 104.51 290 PRO B N 1
ATOM 5227 C CA . PRO B 1 211 ? 19.596 -52.135 20.511 1.00 106.33 290 PRO B CA 1
ATOM 5228 C C . PRO B 1 211 ? 18.192 -52.659 20.226 1.00 108.04 290 PRO B C 1
ATOM 5229 O O . PRO B 1 211 ? 17.573 -52.264 19.240 1.00 111.16 290 PRO B O 1
ATOM 5233 N N . ASN B 1 212 ? 17.696 -53.543 21.099 1.00 106.16 291 ASN B N 1
ATOM 5234 C CA . ASN B 1 212 ? 16.356 -54.082 20.945 1.00 106.69 291 ASN B CA 1
ATOM 5235 C C . ASN B 1 212 ? 15.363 -53.147 21.626 1.00 105.25 291 ASN B C 1
ATOM 5236 O O . ASN B 1 212 ? 15.691 -52.497 22.619 1.00 106.57 291 ASN B O 1
ATOM 5241 N N . PHE B 1 213 ? 14.144 -53.117 21.076 1.00 102.79 292 PHE B N 1
ATOM 5242 C CA . PHE B 1 213 ? 13.101 -52.207 21.518 1.00 100.73 292 PHE B CA 1
ATOM 5243 C C . PHE B 1 213 ? 12.802 -52.411 22.999 1.00 97.76 292 PHE B C 1
ATOM 5244 O O . PHE B 1 213 ? 12.848 -51.457 23.769 1.00 99.51 292 PHE B O 1
ATOM 5252 N N . PRO B 1 214 ? 12.477 -53.641 23.455 1.00 94.84 293 PRO B N 1
ATOM 5253 C CA . PRO B 1 214 ? 12.017 -53.833 24.829 1.00 93.71 293 PRO B CA 1
ATOM 5254 C C . PRO B 1 214 ? 13.018 -53.338 25.873 1.00 92.84 293 PRO B C 1
ATOM 5255 O O . PRO B 1 214 ? 12.686 -52.475 26.682 1.00 92.06 293 PRO B O 1
ATOM 5259 N N . HIS B 1 215 ? 14.245 -53.869 25.842 1.00 94.24 294 HIS B N 1
ATOM 5260 C CA . HIS B 1 215 ? 15.167 -53.676 26.952 1.00 100.12 294 HIS B CA 1
ATOM 5261 C C . HIS B 1 215 ? 16.308 -52.722 26.598 1.00 102.82 294 HIS B C 1
ATOM 5262 O O . HIS B 1 215 ? 17.069 -52.328 27.482 1.00 98.76 294 HIS B O 1
ATOM 5269 N N . GLY B 1 216 ? 16.431 -52.347 25.319 1.00 108.01 295 GLY B N 1
ATOM 5270 C CA . GLY B 1 216 ? 17.519 -51.475 24.906 1.00 111.96 295 GLY B CA 1
ATOM 5271 C C . GLY B 1 216 ? 18.877 -52.149 25.088 1.00 113.37 295 GLY B C 1
ATOM 5272 O O . GLY B 1 216 ? 19.846 -51.515 25.506 1.00 113.14 295 GLY B O 1
ATOM 5273 N N . ILE B 1 217 ? 18.915 -53.448 24.777 1.00 113.43 296 ILE B N 1
ATOM 5274 C CA . ILE B 1 217 ? 20.128 -54.243 24.853 1.00 111.60 296 ILE B CA 1
ATOM 5275 C C . ILE B 1 217 ? 20.640 -54.468 23.433 1.00 110.95 296 ILE B C 1
ATOM 5276 O O . ILE B 1 217 ? 19.853 -54.639 22.506 1.00 109.54 296 ILE B O 1
ATOM 5281 N N . VAL B 1 218 ? 21.967 -54.461 23.279 1.00 111.30 297 VAL B N 1
ATOM 5282 C CA . VAL B 1 218 ? 22.605 -54.746 22.005 1.00 112.46 297 VAL B CA 1
ATOM 5283 C C . VAL B 1 218 ? 23.063 -56.202 22.019 1.00 112.69 297 VAL B C 1
ATOM 5284 O O . VAL B 1 218 ? 23.814 -56.599 22.908 1.00 108.62 297 VAL B O 1
ATOM 5288 N N . ASP B 1 219 ? 22.614 -56.995 21.037 1.00 116.82 298 ASP B N 1
ATOM 5289 C CA . ASP B 1 219 ? 22.940 -58.416 21.017 1.00 121.98 298 ASP B CA 1
ATOM 5290 C C . ASP B 1 219 ? 24.424 -58.599 20.693 1.00 124.93 298 ASP B C 1
ATOM 5291 O O . ASP B 1 219 ? 25.118 -57.629 20.400 1.00 126.60 298 ASP B O 1
ATOM 5296 N N . ASP B 1 220 ? 24.903 -59.852 20.743 1.00 127.41 299 ASP B N 1
ATOM 5297 C CA . ASP B 1 220 ? 26.322 -60.145 20.586 1.00 130.66 299 ASP B CA 1
ATOM 5298 C C . ASP B 1 220 ? 26.673 -60.218 19.098 1.00 127.26 299 ASP B C 1
ATOM 5299 O O . ASP B 1 220 ? 27.025 -61.277 18.557 1.00 130.40 299 ASP B O 1
ATOM 5304 N N . ILE B 1 221 ? 26.629 -59.038 18.470 1.00 122.07 300 ILE B N 1
ATOM 5305 C CA . ILE B 1 221 ? 26.715 -58.907 17.026 1.00 123.57 300 ILE B CA 1
ATOM 5306 C C . ILE B 1 221 ? 28.014 -59.531 16.520 1.00 130.17 300 ILE B C 1
ATOM 5307 O O . ILE B 1 221 ? 28.009 -60.161 15.468 1.00 133.41 300 ILE B O 1
ATOM 5312 N N . PRO B 1 222 ? 29.172 -59.360 17.202 1.00 133.96 301 PRO B N 1
ATOM 5313 C CA . PRO B 1 222 ? 30.384 -60.092 16.823 1.00 136.02 301 PRO B CA 1
ATOM 5314 C C . PRO B 1 222 ? 30.150 -61.598 16.696 1.00 141.40 301 PRO B C 1
ATOM 5315 O O . PRO B 1 222 ? 30.482 -62.204 15.672 1.00 143.98 301 PRO B O 1
ATOM 5319 N N . ALA B 1 223 ? 29.550 -62.190 17.737 1.00 144.06 302 ALA B N 1
ATOM 5320 C CA . ALA B 1 223 ? 29.358 -63.631 17.779 1.00 147.50 302 ALA B CA 1
ATOM 5321 C C . ALA B 1 223 ? 28.471 -64.053 16.611 1.00 150.89 302 ALA B C 1
ATOM 5322 O O . ALA B 1 223 ? 28.794 -64.984 15.864 1.00 152.09 302 ALA B O 1
ATOM 5324 N N . LEU B 1 224 ? 27.355 -63.331 16.457 1.00 153.72 303 LEU B N 1
ATOM 5325 C CA . LEU B 1 224 ? 26.445 -63.582 15.352 1.00 156.02 303 LEU B CA 1
ATOM 5326 C C . LEU B 1 224 ? 27.194 -63.468 14.024 1.00 157.79 303 LEU B C 1
ATOM 5327 O O . LEU B 1 224 ? 26.947 -64.248 13.105 1.00 164.63 303 LEU B O 1
ATOM 5332 N N . SER B 1 225 ? 28.115 -62.499 13.936 1.00 153.37 304 SER B N 1
ATOM 5333 C CA . SER B 1 225 ? 28.915 -62.286 12.740 1.00 148.02 304 SER B CA 1
ATOM 5334 C C . SER B 1 225 ? 29.777 -63.514 12.467 1.00 148.77 304 SER B C 1
ATOM 5335 O O . SER B 1 225 ? 29.839 -63.991 11.334 1.00 149.02 304 SER B O 1
ATOM 5338 N N . ARG B 1 226 ? 30.442 -64.013 13.515 1.00 147.25 305 ARG B N 1
ATOM 5339 C CA . ARG B 1 226 ? 31.250 -65.215 13.381 1.00 146.71 305 ARG B CA 1
ATOM 5340 C C . ARG B 1 226 ? 30.400 -66.347 12.811 1.00 145.17 305 ARG B C 1
ATOM 5341 O O . ARG B 1 226 ? 30.768 -66.948 11.802 1.00 150.18 305 ARG B O 1
ATOM 5349 N N . LEU B 1 227 ? 29.267 -66.636 13.465 1.00 142.18 306 LEU B N 1
ATOM 5350 C CA . LEU B 1 227 ? 28.387 -67.693 12.986 1.00 143.08 306 LEU B CA 1
ATOM 5351 C C . LEU B 1 227 ? 28.030 -67.439 11.520 1.00 141.62 306 LEU B C 1
ATOM 5352 O O . LEU B 1 227 ? 28.108 -68.347 10.689 1.00 145.63 306 LEU B O 1
ATOM 5357 N N . ALA B 1 228 ? 27.657 -66.189 11.216 1.00 138.39 307 ALA B N 1
ATOM 5358 C CA . ALA B 1 228 ? 27.187 -65.799 9.895 1.00 139.21 307 ALA B CA 1
ATOM 5359 C C . ALA B 1 228 ? 28.248 -66.093 8.838 1.00 141.89 307 ALA B C 1
ATOM 5360 O O . ALA B 1 228 ? 27.945 -66.674 7.794 1.00 151.02 307 ALA B O 1
ATOM 5362 N N . THR B 1 229 ? 29.485 -65.663 9.114 1.00 140.62 308 THR B N 1
ATOM 5363 C CA . THR B 1 229 ? 30.608 -65.912 8.224 1.00 138.84 308 THR B CA 1
ATOM 5364 C C . THR B 1 229 ? 30.845 -67.414 8.098 1.00 136.00 308 THR B C 1
ATOM 5365 O O . THR B 1 229 ? 30.986 -67.935 6.993 1.00 132.14 308 THR B O 1
ATOM 5369 N N . LYS B 1 230 ? 30.889 -68.094 9.248 1.00 137.20 309 LYS B N 1
ATOM 5370 C CA . LYS B 1 230 ? 31.166 -69.519 9.301 1.00 140.70 309 LYS B CA 1
ATOM 5371 C C . LYS B 1 230 ? 30.196 -70.281 8.402 1.00 145.75 309 LYS B C 1
ATOM 5372 O O . LYS B 1 230 ? 30.617 -71.003 7.501 1.00 152.33 309 LYS B O 1
ATOM 5378 N N . TYR B 1 231 ? 28.895 -70.116 8.661 1.00 148.10 310 TYR B N 1
ATOM 5379 C CA . TYR B 1 231 ? 27.879 -70.902 7.979 1.00 149.16 310 TYR B CA 1
ATOM 5380 C C . TYR B 1 231 ? 27.485 -70.253 6.654 1.00 143.69 310 TYR B C 1
ATOM 5381 O O . TYR B 1 231 ? 26.678 -70.809 5.913 1.00 140.58 310 TYR B O 1
ATOM 5390 N N . LYS B 1 232 ? 28.062 -69.080 6.365 1.00 142.72 311 LYS B N 1
ATOM 5391 C CA . LYS B 1 232 ? 27.779 -68.351 5.138 1.00 143.10 311 LYS B CA 1
ATOM 5392 C C . LYS B 1 232 ? 26.292 -68.014 5.076 1.00 142.34 311 LYS B C 1
ATOM 5393 O O . LYS B 1 232 ? 25.622 -68.314 4.090 1.00 138.06 311 LYS B O 1
ATOM 5399 N N . ILE B 1 233 ? 25.794 -67.387 6.147 1.00 144.35 312 ILE B N 1
ATOM 5400 C CA . ILE B 1 233 ? 24.404 -66.971 6.227 1.00 143.84 312 ILE B CA 1
ATOM 5401 C C . ILE B 1 233 ? 24.373 -65.460 6.438 1.00 138.27 312 ILE B C 1
ATOM 5402 O O . ILE B 1 233 ? 25.166 -64.923 7.208 1.00 130.14 312 ILE B O 1
ATOM 5407 N N . PRO B 1 234 ? 23.476 -64.724 5.742 1.00 138.41 313 PRO B N 1
ATOM 5408 C CA . PRO B 1 234 ? 23.319 -63.289 5.975 1.00 137.72 313 PRO B CA 1
ATOM 5409 C C . PRO B 1 234 ? 22.971 -62.932 7.419 1.00 133.51 313 PRO B C 1
ATOM 5410 O O . PRO B 1 234 ? 22.066 -63.518 8.026 1.00 128.86 313 PRO B O 1
ATOM 5414 N N . LEU B 1 235 ? 23.716 -61.958 7.958 1.00 129.63 314 LEU B N 1
ATOM 5415 C CA . LEU B 1 235 ? 23.353 -61.350 9.225 1.00 125.31 314 LEU B CA 1
ATOM 5416 C C . LEU B 1 235 ? 22.685 -60.000 8.968 1.00 124.71 314 LEU B C 1
ATOM 5417 O O . LEU B 1 235 ? 23.192 -59.161 8.211 1.00 129.67 314 LEU B O 1
ATOM 5422 N N . HIS B 1 236 ? 21.513 -59.832 9.593 1.00 119.68 315 HIS B N 1
ATOM 5423 C CA . HIS B 1 236 ? 20.826 -58.553 9.612 1.00 112.68 315 HIS B CA 1
ATOM 5424 C C . HIS B 1 236 ? 20.897 -57.951 11.011 1.00 106.62 315 HIS B C 1
ATOM 5425 O O . HIS B 1 236 ? 20.644 -58.625 12.013 1.00 101.92 315 HIS B O 1
ATOM 5432 N N . VAL B 1 237 ? 21.242 -56.663 11.048 1.00 103.31 316 VAL B N 1
ATOM 5433 C CA . VAL B 1 237 ? 21.207 -55.896 12.277 1.00 104.68 316 VAL B CA 1
ATOM 5434 C C . VAL B 1 237 ? 20.027 -54.930 12.204 1.00 104.63 316 VAL B C 1
ATOM 5435 O O . VAL B 1 237 ? 19.953 -54.062 11.325 1.00 101.27 316 VAL B O 1
ATOM 5439 N N . ASP B 1 238 ? 19.086 -55.151 13.126 1.00 105.40 317 ASP B N 1
ATOM 5440 C CA . ASP B 1 238 ? 18.040 -54.192 13.420 1.00 106.23 317 ASP B CA 1
ATOM 5441 C C . ASP B 1 238 ? 18.665 -53.071 14.239 1.00 105.55 317 ASP B C 1
ATOM 5442 O O . ASP B 1 238 ? 19.019 -53.259 15.406 1.00 100.38 317 ASP B O 1
ATOM 5447 N N . CYS B 1 239 ? 18.822 -51.917 13.587 1.00 109.03 318 CYS B N 1
ATOM 5448 C CA . CYS B 1 239 ? 19.383 -50.754 14.245 1.00 112.36 318 CYS B CA 1
ATOM 5449 C C . CYS B 1 239 ? 18.341 -49.642 14.249 1.00 111.15 318 CYS B C 1
ATOM 5450 O O . CYS B 1 239 ? 18.623 -48.518 14.657 1.00 113.91 318 CYS B O 1
ATOM 5453 N N . CYS B 1 240 ? 17.129 -49.991 13.806 1.00 107.52 319 CYS B N 1
ATOM 5454 C CA . CYS B 1 240 ? 16.047 -49.034 13.679 1.00 104.87 319 CYS B CA 1
ATOM 5455 C C . CYS B 1 240 ? 16.106 -48.030 14.825 1.00 102.85 319 CYS B C 1
ATOM 5456 O O . CYS B 1 240 ? 16.087 -46.824 14.574 1.00 104.45 319 CYS B O 1
ATOM 5459 N N . LEU B 1 241 ? 16.231 -48.555 16.055 1.00 99.18 320 LEU B N 1
ATOM 5460 C CA . LEU B 1 241 ? 16.043 -47.786 17.278 1.00 97.89 320 LEU B CA 1
ATOM 5461 C C . LEU B 1 241 ? 17.363 -47.214 17.797 1.00 96.76 320 LEU B C 1
ATOM 5462 O O . LEU B 1 241 ? 17.351 -46.296 18.614 1.00 96.71 320 LEU B O 1
ATOM 5467 N N . GLY B 1 242 ? 18.499 -47.761 17.351 1.00 94.82 321 GLY B N 1
ATOM 5468 C CA . GLY B 1 242 ? 19.791 -47.167 17.668 1.00 92.72 321 GLY B CA 1
ATOM 5469 C C . GLY B 1 242 ? 20.067 -45.953 16.783 1.00 88.99 321 GLY B C 1
ATOM 5470 O O . GLY B 1 242 ? 20.779 -45.014 17.167 1.00 84.45 321 GLY B O 1
ATOM 5471 N N . SER B 1 243 ? 19.494 -46.021 15.577 1.00 89.21 322 SER B N 1
ATOM 5472 C CA . SER B 1 243 ? 19.459 -44.912 14.642 1.00 90.77 322 SER B CA 1
ATOM 5473 C C . SER B 1 243 ? 20.801 -44.181 14.666 1.00 94.07 322 SER B C 1
ATOM 5474 O O . SER B 1 243 ? 21.849 -44.816 14.569 1.00 101.31 322 SER B O 1
ATOM 5477 N N . PHE B 1 244 ? 20.769 -42.850 14.789 1.00 91.50 323 PHE B N 1
ATOM 5478 C CA . PHE B 1 244 ? 21.984 -42.054 14.756 1.00 89.16 323 PHE B CA 1
ATOM 5479 C C . PHE B 1 244 ? 22.678 -42.128 16.118 1.00 90.80 323 PHE B C 1
ATOM 5480 O O . PHE B 1 244 ? 23.912 -42.091 16.207 1.00 95.57 323 PHE B O 1
ATOM 5488 N N . VAL B 1 245 ? 21.876 -42.302 17.177 1.00 88.52 324 VAL B N 1
ATOM 5489 C CA . VAL B 1 245 ? 22.367 -42.077 18.527 1.00 87.00 324 VAL B CA 1
ATOM 5490 C C . VAL B 1 245 ? 23.448 -43.112 18.835 1.00 89.42 324 VAL B C 1
ATOM 5491 O O . VAL B 1 245 ? 24.513 -42.778 19.363 1.00 92.53 324 VAL B O 1
ATOM 5495 N N . ILE B 1 246 ? 23.184 -44.365 18.452 1.00 90.98 325 ILE B N 1
ATOM 5496 C CA . ILE B 1 246 ? 24.143 -45.433 18.673 1.00 93.68 325 ILE B CA 1
ATOM 5497 C C . ILE B 1 246 ? 25.396 -45.175 17.837 1.00 95.19 325 ILE B C 1
ATOM 5498 O O . ILE B 1 246 ? 26.492 -45.566 18.234 1.00 93.97 325 ILE B O 1
ATOM 5503 N N . ALA B 1 247 ? 25.229 -44.522 16.679 1.00 99.04 326 ALA B N 1
ATOM 5504 C CA . ALA B 1 247 ? 26.352 -44.278 15.789 1.00 102.89 326 ALA B CA 1
ATOM 5505 C C . ALA B 1 247 ? 27.286 -43.239 16.409 1.00 105.44 326 ALA B C 1
ATOM 5506 O O . ALA B 1 247 ? 28.504 -43.353 16.285 1.00 106.40 326 ALA B O 1
ATOM 5508 N N . PHE B 1 248 ? 26.720 -42.245 17.107 1.00 108.03 327 PHE B N 1
ATOM 5509 C CA . PHE B 1 248 ? 27.533 -41.147 17.616 1.00 109.10 327 PHE B CA 1
ATOM 5510 C C . PHE B 1 248 ? 27.948 -41.356 19.078 1.00 110.63 327 PHE B C 1
ATOM 5511 O O . PHE B 1 248 ? 28.624 -40.494 19.653 1.00 113.90 327 PHE B O 1
ATOM 5519 N N . LEU B 1 249 ? 27.614 -42.522 19.656 1.00 112.87 328 LEU B N 1
ATOM 5520 C CA . LEU B 1 249 ? 27.853 -42.775 21.075 1.00 113.73 328 LEU B CA 1
ATOM 5521 C C . LEU B 1 249 ? 29.307 -42.503 21.472 1.00 114.89 328 LEU B C 1
ATOM 5522 O O . LEU B 1 249 ? 29.569 -41.789 22.442 1.00 113.73 328 LEU B O 1
ATOM 5527 N N . LYS B 1 250 ? 30.255 -43.127 20.765 1.00 117.52 329 LYS B N 1
ATOM 5528 C CA . LYS B 1 250 ? 31.665 -42.988 21.091 1.00 119.22 329 LYS B CA 1
ATOM 5529 C C . LYS B 1 250 ? 32.112 -41.544 20.880 1.00 113.50 329 LYS B C 1
ATOM 5530 O O . LYS B 1 250 ? 32.879 -41.014 21.679 1.00 112.03 329 LYS B O 1
ATOM 5536 N N . LYS B 1 251 ? 31.644 -40.914 19.796 1.00 109.62 330 LYS B N 1
ATOM 5537 C CA . LYS B 1 251 ? 32.013 -39.534 19.530 1.00 110.66 330 LYS B CA 1
ATOM 5538 C C . LYS B 1 251 ? 31.565 -38.669 20.704 1.00 112.22 330 LYS B C 1
ATOM 5539 O O . LYS B 1 251 ? 32.267 -37.741 21.094 1.00 118.16 330 LYS B O 1
ATOM 5545 N N . ALA B 1 252 ? 30.398 -38.995 21.270 1.00 113.62 331 ALA B N 1
ATOM 5546 C CA . ALA B 1 252 ? 29.860 -38.242 22.392 1.00 115.76 331 ALA B CA 1
ATOM 5547 C C . ALA B 1 252 ? 30.661 -38.529 23.661 1.00 118.05 331 ALA B C 1
ATOM 5548 O O . ALA B 1 252 ? 30.552 -37.799 24.643 1.00 117.73 331 ALA B O 1
ATOM 5550 N N . GLY B 1 253 ? 31.457 -39.602 23.635 1.00 121.28 332 GLY B N 1
ATOM 5551 C CA . GLY B 1 253 ? 32.264 -39.981 24.782 1.00 122.42 332 GLY B CA 1
ATOM 5552 C C . GLY B 1 253 ? 31.723 -41.227 25.476 1.00 122.87 332 GLY B C 1
ATOM 5553 O O . GLY B 1 253 ? 32.439 -41.870 26.241 1.00 124.0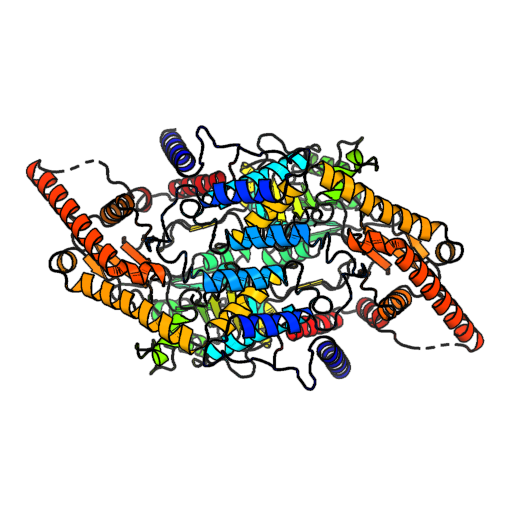3 332 GLY B O 1
ATOM 5554 N N . PHE B 1 254 ? 30.460 -41.566 25.190 1.00 121.40 333 PHE B N 1
ATOM 5555 C CA . PHE B 1 254 ? 29.837 -42.735 25.788 1.00 116.86 333 PHE B CA 1
ATOM 5556 C C . PHE B 1 254 ? 30.394 -43.994 25.130 1.00 118.08 333 PHE B C 1
ATOM 5557 O O . PHE B 1 254 ? 30.670 -43.995 23.926 1.00 120.47 333 PHE B O 1
ATOM 5565 N N . PRO B 1 255 ? 30.536 -45.108 25.887 1.00 115.14 334 PRO B N 1
ATOM 5566 C CA . PRO B 1 255 ? 31.114 -46.341 25.348 1.00 118.41 334 PRO B CA 1
ATOM 5567 C C . PRO B 1 255 ? 30.335 -46.888 24.152 1.00 123.61 334 PRO B C 1
ATOM 5568 O O . PRO B 1 255 ? 29.107 -46.852 24.146 1.00 124.88 334 PRO B O 1
ATOM 5572 N N . SER B 1 256 ? 31.053 -47.408 23.147 1.00 128.43 335 SER B N 1
ATOM 5573 C CA . SER B 1 256 ? 30.418 -47.934 21.948 1.00 132.02 335 SER B CA 1
ATOM 5574 C C . SER B 1 256 ? 30.343 -49.459 22.010 1.00 133.49 335 SER B C 1
ATOM 5575 O O . SER B 1 256 ? 31.362 -50.134 22.179 1.00 134.05 335 SER B O 1
ATOM 5578 N N . PRO B 1 257 ? 29.145 -50.057 21.811 1.00 134.00 336 PRO B N 1
ATOM 5579 C CA . PRO B 1 257 ? 28.978 -51.501 21.962 1.00 136.49 336 PRO B CA 1
ATOM 5580 C C . PRO B 1 257 ? 29.989 -52.292 21.139 1.00 142.42 336 PRO B C 1
ATOM 5581 O O . PRO B 1 257 ? 30.017 -52.194 19.913 1.00 144.27 336 PRO B O 1
ATOM 5585 N N . TYR B 1 258 ? 30.826 -53.060 21.842 1.00 147.13 337 TYR B N 1
ATOM 5586 C CA . TYR B 1 258 ? 31.742 -53.999 21.219 1.00 154.54 337 TYR B CA 1
ATOM 5587 C C . TYR B 1 258 ? 32.771 -53.272 20.362 1.00 164.03 337 TYR B C 1
ATOM 5588 O O . TYR B 1 258 ? 33.278 -53.850 19.406 1.00 169.33 337 TYR B O 1
ATOM 5597 N N . GLU B 1 259 ? 33.080 -52.013 20.692 1.00 168.16 338 GLU B N 1
ATOM 5598 C CA . GLU B 1 259 ? 34.116 -51.315 19.949 1.00 173.29 338 GLU B CA 1
ATOM 5599 C C . GLU B 1 259 ? 35.250 -52.306 19.677 1.00 176.01 338 GLU B C 1
ATOM 5600 O O . GLU B 1 259 ? 35.567 -52.602 18.524 1.00 178.16 338 GLU B O 1
ATOM 5606 N N . GLU B 1 260 ? 35.784 -52.882 20.763 1.00 175.88 339 GLU B N 1
ATOM 5607 C CA . GLU B 1 260 ? 37.040 -53.618 20.740 1.00 176.05 339 GLU B CA 1
ATOM 5608 C C . GLU B 1 260 ? 36.885 -54.975 20.055 1.00 172.59 339 GLU B C 1
ATOM 5609 O O . GLU B 1 260 ? 37.850 -55.732 19.969 1.00 177.06 339 GLU B O 1
ATOM 5615 N N . GLU B 1 261 ? 35.673 -55.286 19.587 1.00 165.36 340 GLU B N 1
ATOM 5616 C CA . GLU B 1 261 ? 35.436 -56.493 18.814 1.00 159.87 340 GLU B CA 1
ATOM 5617 C C . GLU B 1 261 ? 34.811 -56.120 17.473 1.00 158.90 340 GLU B C 1
ATOM 5618 O O . GLU B 1 261 ? 34.061 -56.907 16.899 1.00 157.23 340 GLU B O 1
ATOM 5624 N N . GLY B 1 262 ? 35.118 -54.908 16.991 1.00 160.54 341 GLY B N 1
ATOM 5625 C CA . GLY B 1 262 ? 34.786 -54.515 15.630 1.00 162.37 341 GLY B CA 1
ATOM 5626 C C . GLY B 1 262 ? 33.405 -53.873 15.516 1.00 161.65 341 GLY B C 1
ATOM 5627 O O . GLY B 1 262 ? 32.880 -53.712 14.416 1.00 164.23 341 GLY B O 1
ATOM 5628 N N . GLY B 1 263 ? 32.826 -53.513 16.665 1.00 153.75 342 GLY B N 1
ATOM 5629 C CA . GLY B 1 263 ? 31.572 -52.779 16.706 1.00 143.75 342 GLY B CA 1
ATOM 5630 C C . GLY B 1 263 ? 30.362 -53.685 16.498 1.00 134.97 342 GLY B C 1
ATOM 5631 O O . GLY B 1 263 ? 30.303 -54.789 17.035 1.00 131.51 342 GLY B O 1
ATOM 5632 N N . PHE B 1 264 ? 29.403 -53.188 15.711 1.00 128.19 343 PHE B N 1
ATOM 5633 C CA . PHE B 1 264 ? 28.122 -53.849 15.528 1.00 126.12 343 PHE B CA 1
ATOM 5634 C C . PHE B 1 264 ? 27.599 -53.615 14.112 1.00 128.77 343 PHE B C 1
ATOM 5635 O O . PHE B 1 264 ? 26.458 -53.960 13.814 1.00 133.17 343 PHE B O 1
ATOM 5643 N N . ASP B 1 265 ? 28.436 -53.027 13.246 1.00 128.69 344 ASP B N 1
ATOM 5644 C CA . ASP B 1 265 ? 28.001 -52.598 11.926 1.00 128.11 344 ASP B CA 1
ATOM 5645 C C . ASP B 1 265 ? 28.888 -53.248 10.865 1.00 132.14 344 ASP B C 1
ATOM 5646 O O . ASP B 1 265 ? 29.447 -54.318 11.103 1.00 136.32 344 ASP B O 1
ATOM 5651 N N . PHE B 1 266 ? 29.020 -52.602 9.696 1.00 133.59 345 PHE B N 1
ATOM 5652 C CA . PHE B 1 266 ? 29.558 -53.284 8.527 1.00 134.95 345 PHE B CA 1
ATOM 5653 C C . PHE B 1 266 ? 31.033 -53.635 8.718 1.00 134.78 345 PHE B C 1
ATOM 5654 O O . PHE B 1 266 ? 31.594 -54.393 7.929 1.00 134.14 345 PHE B O 1
ATOM 5662 N N . ARG B 1 267 ? 31.651 -53.092 9.771 1.00 132.82 346 ARG B N 1
ATOM 5663 C CA . ARG B 1 267 ? 32.999 -53.477 10.152 1.00 132.61 346 ARG B CA 1
ATOM 5664 C C . ARG B 1 267 ? 33.061 -54.981 10.421 1.00 134.42 346 ARG B C 1
ATOM 5665 O O . ARG B 1 267 ? 34.096 -55.606 10.202 1.00 137.98 346 ARG B O 1
ATOM 5673 N N . LEU B 1 268 ? 31.951 -55.556 10.901 1.00 135.81 347 LEU B N 1
ATOM 5674 C CA . LEU B 1 268 ? 31.879 -56.989 11.149 1.00 139.05 347 LEU B CA 1
ATOM 5675 C C . LEU B 1 268 ? 31.513 -57.722 9.859 1.00 140.74 347 LEU B C 1
ATOM 5676 O O . LEU B 1 268 ? 30.404 -57.575 9.342 1.00 144.18 347 LEU B O 1
ATOM 5681 N N . PRO B 1 269 ? 32.412 -58.588 9.337 1.00 137.66 348 PRO B N 1
ATOM 5682 C CA . PRO B 1 269 ? 32.255 -59.161 7.998 1.00 137.07 348 PRO B CA 1
ATOM 5683 C C . PRO B 1 269 ? 30.963 -59.950 7.789 1.00 136.43 348 PRO B C 1
ATOM 5684 O O . PRO B 1 269 ? 30.500 -60.086 6.658 1.00 135.87 348 PRO B O 1
ATOM 5688 N N . GLY B 1 270 ? 30.392 -60.470 8.882 1.00 133.28 349 GLY B N 1
ATOM 5689 C CA . GLY B 1 270 ? 29.159 -61.241 8.822 1.00 131.42 349 GLY B CA 1
ATOM 5690 C C . GLY B 1 270 ? 27.920 -60.363 8.643 1.00 131.70 349 GLY B C 1
ATOM 5691 O O . GLY B 1 270 ? 26.857 -60.859 8.256 1.00 134.19 349 GLY B O 1
ATOM 5692 N N . VAL B 1 271 ? 28.062 -59.063 8.939 1.00 130.38 350 VAL B N 1
ATOM 5693 C CA . VAL B 1 271 ? 26.938 -58.139 8.888 1.00 127.90 350 VAL B CA 1
ATOM 5694 C C . VAL B 1 271 ? 26.650 -57.780 7.434 1.00 125.97 350 VAL B C 1
ATOM 5695 O O . VAL B 1 271 ? 27.427 -57.063 6.809 1.00 120.80 350 VAL B O 1
ATOM 5699 N N . THR B 1 272 ? 25.510 -58.256 6.918 1.00 130.55 351 THR B N 1
ATOM 5700 C CA . THR B 1 272 ? 25.199 -58.092 5.507 1.00 132.67 351 THR B CA 1
ATOM 5701 C C . THR B 1 272 ? 24.168 -56.983 5.310 1.00 129.15 351 THR B C 1
ATOM 5702 O O . THR B 1 272 ? 24.225 -56.265 4.309 1.00 123.05 351 THR B O 1
ATOM 5706 N N . SER B 1 273 ? 23.235 -56.839 6.263 1.00 126.34 352 SER B N 1
ATOM 5707 C CA . SER B 1 273 ? 22.217 -55.803 6.146 1.00 121.61 352 SER B CA 1
ATOM 5708 C C . SER B 1 273 ? 21.984 -55.105 7.484 1.00 114.96 352 SER B C 1
ATOM 5709 O O . SER B 1 273 ? 22.055 -55.737 8.535 1.00 109.91 352 SER B O 1
ATOM 5712 N N . ILE B 1 274 ? 21.700 -53.795 7.428 1.00 112.11 353 ILE B N 1
ATOM 5713 C CA . ILE B 1 274 ? 21.385 -53.023 8.623 1.00 110.18 353 ILE B CA 1
ATOM 5714 C C . ILE B 1 274 ? 20.181 -52.128 8.347 1.00 108.31 353 ILE B C 1
ATOM 5715 O O . ILE B 1 274 ? 20.124 -51.471 7.309 1.00 107.03 353 ILE B O 1
ATOM 5720 N N . SER B 1 275 ? 19.237 -52.083 9.296 1.00 106.58 354 SER B N 1
ATOM 5721 C CA . SER B 1 275 ? 18.077 -51.212 9.159 1.00 107.99 354 SER B CA 1
ATOM 5722 C C . SER B 1 275 ? 18.163 -50.057 10.156 1.00 104.57 354 SER B C 1
ATOM 5723 O O . SER B 1 275 ? 18.424 -50.283 11.341 1.00 101.33 354 SER B O 1
ATOM 5726 N N . VAL B 1 276 ? 17.933 -48.826 9.663 1.00 102.03 355 VAL B N 1
ATOM 5727 C CA . VAL B 1 276 ? 18.122 -47.626 10.471 1.00 99.48 355 VAL B CA 1
ATOM 5728 C C . VAL B 1 276 ? 16.951 -46.666 10.259 1.00 102.99 355 VAL B C 1
ATOM 5729 O O . VAL B 1 276 ? 16.578 -46.403 9.120 1.00 106.81 355 VAL B O 1
ATOM 5733 N N . ASP B 1 277 ? 16.396 -46.116 11.354 1.00 101.26 356 ASP B N 1
ATOM 5734 C CA . ASP B 1 277 ? 15.228 -45.250 11.249 1.00 97.37 356 ASP B CA 1
ATOM 5735 C C . ASP B 1 277 ? 15.627 -43.777 11.352 1.00 93.66 356 ASP B C 1
ATOM 5736 O O . ASP B 1 277 ? 15.798 -43.255 12.456 1.00 88.46 356 ASP B O 1
ATOM 5741 N N . THR B 1 278 ? 15.692 -43.090 10.199 1.00 94.64 357 THR B N 1
ATOM 5742 C CA . THR B 1 278 ? 16.122 -41.699 10.158 1.00 96.12 357 THR B CA 1
ATOM 5743 C C . THR B 1 278 ? 15.098 -40.846 10.897 1.00 93.80 357 THR B C 1
ATOM 5744 O O . THR B 1 278 ? 15.395 -39.754 11.402 1.00 90.81 357 THR B O 1
ATOM 5748 N N . HIS B 1 279 ? 13.871 -41.372 10.934 1.00 95.43 358 HIS B N 1
ATOM 5749 C CA . HIS B 1 279 ? 12.807 -40.717 11.670 1.00 94.99 358 HIS B CA 1
ATOM 5750 C C . HIS B 1 279 ? 12.889 -40.933 13.188 1.00 89.08 358 HIS B C 1
ATOM 5751 O O . HIS B 1 279 ? 12.171 -40.230 13.894 1.00 87.96 358 HIS B O 1
ATOM 5782 N N . TYR B 1 281 ? 16.108 -41.023 15.664 1.00 83.15 360 TYR B N 1
ATOM 5783 C CA . TYR B 1 281 ? 17.139 -40.135 16.194 1.00 85.02 360 TYR B CA 1
ATOM 5784 C C . TYR B 1 281 ? 17.886 -39.390 15.088 1.00 86.32 360 TYR B C 1
ATOM 5785 O O . TYR B 1 281 ? 18.782 -38.598 15.376 1.00 84.66 360 TYR B O 1
ATOM 5794 N N . GLY B 1 282 ? 17.542 -39.670 13.828 1.00 87.68 361 GLY B N 1
ATOM 5795 C CA . GLY B 1 282 ? 17.955 -38.813 12.731 1.00 88.23 361 GLY B CA 1
ATOM 5796 C C . GLY B 1 282 ? 17.106 -37.548 12.721 1.00 87.15 361 GLY B C 1
ATOM 5797 O O . GLY B 1 282 ? 17.494 -36.523 12.164 1.00 93.11 361 GLY B O 1
ATOM 5798 N N . PHE B 1 283 ? 15.932 -37.661 13.352 1.00 81.86 362 PHE B N 1
ATOM 5799 C CA . PHE B 1 283 ? 15.023 -36.544 13.549 1.00 80.48 362 PHE B CA 1
ATOM 5800 C C . PHE B 1 283 ? 14.377 -36.178 12.218 1.00 81.47 362 PHE B C 1
ATOM 5801 O O . PHE B 1 283 ? 13.852 -35.077 12.060 1.00 79.42 362 PHE B O 1
ATOM 5809 N N . ALA B 1 284 ? 14.411 -37.117 11.265 1.00 82.95 363 ALA B N 1
ATOM 5810 C CA . ALA B 1 284 ? 13.729 -36.913 10.000 1.00 83.51 363 ALA B CA 1
ATOM 5811 C C . ALA B 1 284 ? 12.224 -36.989 10.240 1.00 81.80 363 ALA B C 1
ATOM 5812 O O . ALA B 1 284 ? 11.783 -37.574 11.225 1.00 78.87 363 ALA B O 1
ATOM 5814 N N . PRO B 1 285 ? 11.383 -36.392 9.368 1.00 85.01 364 PRO B N 1
ATOM 5815 C CA . PRO B 1 285 ? 9.938 -36.594 9.456 1.00 90.27 364 PRO B CA 1
ATOM 5816 C C . PRO B 1 285 ? 9.589 -38.079 9.488 1.00 97.51 364 PRO B C 1
ATOM 5817 O O . PRO B 1 285 ? 10.343 -38.909 8.983 1.00 101.82 364 PRO B O 1
ATOM 5821 N N . LYS B 1 286 ? 8.445 -38.398 10.101 1.00 103.41 365 LYS B N 1
ATOM 5822 C CA . LYS B 1 286 ? 7.909 -39.748 10.081 1.00 105.66 365 LYS B CA 1
ATOM 5823 C C . LYS B 1 286 ? 7.678 -40.170 8.633 1.00 102.48 365 LYS B C 1
ATOM 5824 O O . LYS B 1 286 ? 7.226 -39.372 7.813 1.00 97.25 365 LYS B O 1
ATOM 5830 N N . GLY B 1 287 ? 7.994 -41.437 8.344 1.00 103.04 366 GLY B N 1
ATOM 5831 C CA . GLY B 1 287 ? 7.929 -41.971 6.994 1.00 104.20 366 GLY B CA 1
ATOM 5832 C C . GLY B 1 287 ? 9.302 -41.986 6.326 1.00 103.15 366 GLY B C 1
ATOM 5833 O O . GLY B 1 287 ? 9.397 -41.881 5.104 1.00 106.18 366 GLY B O 1
ATOM 5834 N N . ASN B 1 288 ? 10.361 -42.127 7.138 1.00 99.78 367 ASN B N 1
ATOM 5835 C CA . ASN B 1 288 ? 11.727 -42.004 6.646 1.00 98.50 367 ASN B CA 1
ATOM 5836 C C . ASN B 1 288 ? 12.673 -42.938 7.398 1.00 101.25 367 ASN B C 1
ATOM 5837 O O . ASN B 1 288 ? 13.163 -42.632 8.499 1.00 101.56 367 ASN B O 1
ATOM 5842 N N . SER B 1 289 ? 12.958 -44.064 6.732 1.00 105.95 368 SER B N 1
ATOM 5843 C CA . SER B 1 289 ? 13.936 -45.029 7.196 1.00 107.92 368 SER B CA 1
ATOM 5844 C C . SER B 1 289 ? 14.879 -45.397 6.053 1.00 111.60 368 SER B C 1
ATOM 5845 O O . SER B 1 289 ? 14.619 -45.080 4.892 1.00 115.11 368 SER B O 1
ATOM 5848 N N . VAL B 1 290 ? 15.974 -46.079 6.407 1.00 112.59 369 VAL B N 1
ATOM 5849 C CA . VAL B 1 290 ? 16.969 -46.511 5.442 1.00 114.21 369 VAL B CA 1
ATOM 5850 C C . VAL B 1 290 ? 17.388 -47.947 5.737 1.00 112.19 369 VAL B C 1
ATOM 5851 O O . VAL B 1 290 ? 17.687 -48.305 6.883 1.00 111.66 369 VAL B O 1
ATOM 5855 N N . LEU B 1 291 ? 17.412 -48.745 4.661 1.00 109.72 370 LEU B N 1
ATOM 5856 C CA . LEU B 1 291 ? 17.934 -50.099 4.707 1.00 108.67 370 LEU B CA 1
ATOM 5857 C C . LEU B 1 291 ? 19.259 -50.132 3.952 1.00 108.80 370 LEU B C 1
ATOM 5858 O O . LEU B 1 291 ? 19.362 -49.620 2.831 1.00 110.72 370 LEU B O 1
ATOM 5863 N N . LEU B 1 292 ? 20.256 -50.734 4.612 1.00 108.07 371 LEU B N 1
ATOM 5864 C CA . LEU B 1 292 ? 21.624 -50.793 4.128 1.00 108.61 371 LEU B CA 1
ATOM 5865 C C . LEU B 1 292 ? 22.034 -52.241 3.877 1.00 114.57 371 LEU B C 1
ATOM 5866 O O . LEU B 1 292 ? 21.797 -53.118 4.709 1.00 117.38 371 LEU B O 1
ATOM 5871 N N . TYR B 1 293 ? 22.708 -52.436 2.739 1.00 117.12 372 TYR B N 1
ATOM 5872 C CA . TYR B 1 293 ? 23.223 -53.715 2.287 1.00 120.59 372 TYR B CA 1
ATOM 5873 C C . TYR B 1 293 ? 24.722 -53.590 2.014 1.00 123.28 372 TYR B C 1
ATOM 5874 O O . TYR B 1 293 ? 25.173 -52.591 1.442 1.00 122.25 372 TYR B O 1
ATOM 5883 N N . ARG B 1 294 ? 25.464 -54.642 2.388 1.00 125.30 373 ARG B N 1
ATOM 5884 C CA . ARG B 1 294 ? 26.913 -54.681 2.242 1.00 124.36 373 ARG B CA 1
ATOM 5885 C C . ARG B 1 294 ? 27.318 -54.495 0.778 1.00 123.23 373 ARG B C 1
ATOM 5886 O O . ARG B 1 294 ? 28.417 -54.017 0.503 1.00 118.55 373 ARG B O 1
ATOM 5894 N N . ASN B 1 295 ? 26.442 -54.875 -0.161 1.00 124.79 374 ASN B N 1
ATOM 5895 C CA . ASN B 1 295 ? 26.761 -54.752 -1.575 1.00 128.46 374 ASN B CA 1
ATOM 5896 C C . ASN B 1 295 ? 25.489 -54.653 -2.413 1.00 129.85 374 ASN B C 1
ATOM 5897 O O . ASN B 1 295 ? 24.480 -55.283 -2.102 1.00 143.09 374 ASN B O 1
ATOM 5902 N N . LYS B 1 296 ? 25.571 -53.877 -3.502 1.00 122.97 375 LYS B N 1
ATOM 5903 C CA . LYS B 1 296 ? 24.471 -53.743 -4.451 1.00 120.39 375 LYS B CA 1
ATOM 5904 C C . LYS B 1 296 ? 23.862 -55.108 -4.773 1.00 123.12 375 LYS B C 1
ATOM 5905 O O . LYS B 1 296 ? 22.637 -55.281 -4.737 1.00 117.28 375 LYS B O 1
ATOM 5911 N N . THR B 1 297 ? 24.743 -56.065 -5.098 1.00 135.14 376 THR B N 1
ATOM 5912 C CA . THR B 1 297 ? 24.343 -57.417 -5.453 1.00 149.40 376 THR B CA 1
ATOM 5913 C C . THR B 1 297 ? 23.238 -57.885 -4.515 1.00 146.46 376 THR B C 1
ATOM 5914 O O . THR B 1 297 ? 22.241 -58.461 -4.945 1.00 144.23 376 THR B O 1
ATOM 5918 N N . TYR B 1 298 ? 23.454 -57.637 -3.223 1.00 145.09 377 TYR B N 1
ATOM 5919 C CA . TYR B 1 298 ? 22.515 -58.036 -2.196 1.00 143.46 377 TYR B CA 1
ATOM 5920 C C . TYR B 1 298 ? 21.210 -57.280 -2.391 1.00 136.88 377 TYR B C 1
ATOM 5921 O O . TYR B 1 298 ? 20.144 -57.866 -2.588 1.00 134.05 377 TYR B O 1
ATOM 5930 N N . ARG B 1 299 ? 21.343 -55.953 -2.344 1.00 131.11 378 ARG B N 1
ATOM 5931 C CA . ARG B 1 299 ? 20.208 -55.056 -2.409 1.00 128.40 378 ARG B CA 1
ATOM 5932 C C . ARG B 1 299 ? 19.275 -55.542 -3.513 1.00 133.03 378 ARG B C 1
ATOM 5933 O O . ARG B 1 299 ? 18.072 -55.697 -3.304 1.00 139.71 378 ARG B O 1
ATOM 5941 N N . SER B 1 300 ? 19.864 -55.833 -4.677 1.00 133.40 379 SER B N 1
ATOM 5942 C CA . SER B 1 300 ? 19.085 -56.205 -5.847 1.00 130.55 379 SER B CA 1
ATOM 5943 C C . SER B 1 300 ? 17.961 -57.184 -5.495 1.00 125.05 379 SER B C 1
ATOM 5944 O O . SER B 1 300 ? 16.859 -57.049 -6.022 1.00 123.93 379 SER B O 1
ATOM 5947 N N . TYR B 1 301 ? 18.221 -58.156 -4.605 1.00 120.28 380 TYR B N 1
ATOM 5948 C CA . TYR B 1 301 ? 17.260 -59.224 -4.354 1.00 121.42 380 TYR B CA 1
ATOM 5949 C C . TYR B 1 301 ? 15.897 -58.658 -3.958 1.00 115.69 380 TYR B C 1
ATOM 5950 O O . TYR B 1 301 ? 14.879 -59.311 -4.177 1.00 117.04 380 TYR B O 1
ATOM 5959 N N . GLN B 1 302 ? 15.871 -57.452 -3.377 1.00 109.32 381 GLN B N 1
ATOM 5960 C CA . GLN B 1 302 ? 14.627 -56.925 -2.838 1.00 105.59 381 GLN B CA 1
ATOM 5961 C C . GLN B 1 302 ? 13.826 -56.210 -3.925 1.00 104.94 381 GLN B C 1
ATOM 5962 O O . GLN B 1 302 ? 12.685 -55.826 -3.686 1.00 103.75 381 GLN B O 1
ATOM 5968 N N . TYR B 1 303 ? 14.420 -56.022 -5.108 1.00 108.70 382 TYR B N 1
ATOM 5969 C CA . TYR B 1 303 ? 13.758 -55.277 -6.168 1.00 115.92 382 TYR B CA 1
ATOM 5970 C C . TYR B 1 303 ? 12.630 -56.106 -6.772 1.00 117.94 382 TYR B C 1
ATOM 5971 O O . TYR B 1 303 ? 12.732 -57.328 -6.854 1.00 120.32 382 TYR B O 1
ATOM 5980 N N . PHE B 1 304 ? 11.561 -55.421 -7.197 1.00 119.32 383 PHE B N 1
ATOM 5981 C CA . PHE B 1 304 ? 10.501 -56.066 -7.954 1.00 121.18 383 PHE B CA 1
ATOM 5982 C C . PHE B 1 304 ? 10.549 -55.561 -9.392 1.00 122.51 383 PHE B C 1
ATOM 5983 O O . PHE B 1 304 ? 10.425 -54.364 -9.636 1.00 122.10 383 PHE B O 1
ATOM 5991 N N . ILE B 1 305 ? 10.751 -56.490 -10.333 1.00 121.56 384 ILE B N 1
ATOM 5992 C CA . ILE B 1 305 ? 10.721 -56.172 -11.750 1.00 118.09 384 ILE B CA 1
ATOM 5993 C C . ILE B 1 305 ? 9.704 -57.082 -12.431 1.00 115.43 384 ILE B C 1
ATOM 5994 O O . ILE B 1 305 ? 9.785 -58.303 -12.317 1.00 113.94 384 ILE B O 1
ATOM 5999 N N . TYR B 1 306 ? 8.741 -56.462 -13.120 1.00 115.56 385 TYR B N 1
ATOM 6000 C CA . TYR B 1 306 ? 7.793 -57.179 -13.955 1.00 119.89 385 TYR B CA 1
ATOM 6001 C C . TYR B 1 306 ? 7.846 -56.583 -15.359 1.00 119.94 385 TYR B C 1
ATOM 6002 O O . TYR B 1 306 ? 7.290 -55.514 -15.606 1.00 119.14 385 TYR B O 1
ATOM 6011 N N . PRO B 1 307 ? 8.541 -57.245 -16.312 1.00 119.82 386 PRO B N 1
ATOM 6012 C CA . PRO B 1 307 ? 8.758 -56.679 -17.644 1.00 117.46 386 PRO B CA 1
ATOM 6013 C C . PRO B 1 307 ? 7.624 -56.857 -18.655 1.00 116.32 386 PRO B C 1
ATOM 6014 O O . PRO B 1 307 ? 7.541 -56.101 -19.621 1.00 109.03 386 PRO B O 1
ATOM 6018 N N . ASP B 1 308 ? 6.744 -57.840 -18.422 1.00 118.70 387 ASP B N 1
ATOM 6019 C CA . ASP B 1 308 ? 5.792 -58.276 -19.434 1.00 121.33 387 ASP B CA 1
ATOM 6020 C C . ASP B 1 308 ? 4.500 -57.461 -19.368 1.00 122.11 387 ASP B C 1
ATOM 6021 O O . ASP B 1 308 ? 3.579 -57.706 -20.144 1.00 122.13 387 ASP B O 1
ATOM 6026 N N . TRP B 1 309 ? 4.439 -56.482 -18.459 1.00 122.14 388 TRP B N 1
ATOM 6027 C CA . TRP B 1 309 ? 3.192 -55.789 -18.176 1.00 122.11 388 TRP B CA 1
ATOM 6028 C C . TRP B 1 309 ? 2.779 -54.926 -19.366 1.00 115.24 388 TRP B C 1
ATOM 6029 O O . TRP B 1 309 ? 3.605 -54.235 -19.958 1.00 109.51 388 TRP B O 1
ATOM 6040 N N . SER B 1 310 ? 1.482 -54.969 -19.688 1.00 115.89 389 SER B N 1
ATOM 6041 C CA . SER B 1 310 ? 0.931 -54.262 -20.832 1.00 119.86 389 SER B CA 1
ATOM 6042 C C . SER B 1 310 ? 1.133 -52.752 -20.692 1.00 119.52 389 SER B C 1
ATOM 6043 O O . SER B 1 310 ? 1.138 -52.034 -21.691 1.00 120.14 389 SER B O 1
ATOM 6046 N N . GLY B 1 311 ? 1.305 -52.281 -19.451 1.00 117.41 390 GLY B N 1
ATOM 6047 C CA . GLY B 1 311 ? 1.533 -50.870 -19.187 1.00 115.85 390 GLY B CA 1
ATOM 6048 C C . GLY B 1 311 ? 2.998 -50.475 -19.367 1.00 115.81 390 GLY B C 1
ATOM 6049 O O . GLY B 1 311 ? 3.335 -49.295 -19.314 1.00 114.68 390 GLY B O 1
ATOM 6050 N N . GLY B 1 312 ? 3.864 -51.471 -19.585 1.00 117.14 391 GLY B N 1
ATOM 6051 C CA . GLY B 1 312 ? 5.292 -51.225 -19.698 1.00 119.00 391 GLY B CA 1
ATOM 6052 C C . GLY B 1 312 ? 6.051 -51.870 -18.544 1.00 119.84 391 GLY B C 1
ATOM 6053 O O . GLY B 1 312 ? 5.447 -52.254 -17.547 1.00 117.43 391 GLY B O 1
ATOM 6054 N N . VAL B 1 313 ? 7.376 -51.980 -18.690 1.00 124.30 392 VAL B N 1
ATOM 6055 C CA . VAL B 1 313 ? 8.191 -52.691 -17.718 1.00 127.87 392 VAL B CA 1
ATOM 6056 C C . VAL B 1 313 ? 8.047 -51.994 -16.369 1.00 127.45 392 VAL B C 1
ATOM 6057 O O . VAL B 1 313 ? 8.390 -50.821 -16.233 1.00 124.28 392 VAL B O 1
ATOM 6061 N N . TYR B 1 314 ? 7.521 -52.731 -15.385 1.00 126.06 393 TYR B N 1
ATOM 6062 C CA . TYR B 1 314 ? 7.396 -52.206 -14.037 1.00 120.97 393 TYR B CA 1
ATOM 6063 C C . TYR B 1 314 ? 8.651 -52.588 -13.259 1.00 112.28 393 TYR B C 1
ATOM 6064 O O . TYR B 1 314 ? 9.152 -53.705 -13.381 1.00 105.87 393 TYR B O 1
ATOM 6073 N N . ALA B 1 315 ? 9.163 -51.629 -12.485 1.00 107.26 394 ALA B N 1
ATOM 6074 C CA . ALA B 1 315 ? 10.305 -51.859 -11.620 1.00 105.72 394 ALA B CA 1
ATOM 6075 C C . ALA B 1 315 ? 10.177 -50.975 -10.386 1.00 105.15 394 ALA B C 1
ATOM 6076 O O . ALA B 1 315 ? 9.997 -49.765 -10.498 1.00 102.49 394 ALA B O 1
ATOM 6078 N N . SER B 1 316 ? 10.258 -51.602 -9.211 1.00 107.24 395 SER B N 1
ATOM 6079 C CA . SER B 1 316 ? 10.221 -50.871 -7.959 1.00 108.04 395 SER B CA 1
ATOM 6080 C C . SER B 1 316 ? 11.301 -51.416 -7.032 1.00 103.91 395 SER B C 1
ATOM 6081 O O . SER B 1 316 ? 11.537 -52.625 -6.980 1.00 104.22 395 SER B O 1
ATOM 6084 N N . PRO B 1 317 ? 11.998 -50.517 -6.302 1.00 99.35 396 PRO B N 1
ATOM 6085 C CA . PRO B 1 317 ? 13.082 -50.907 -5.402 1.00 98.50 396 PRO B CA 1
ATOM 6086 C C . PRO B 1 317 ? 12.631 -51.429 -4.041 1.00 100.96 396 PRO B C 1
ATOM 6087 O O . PRO B 1 317 ? 13.376 -52.144 -3.375 1.00 99.64 396 PRO B O 1
ATOM 6091 N N . SER B 1 318 ? 11.416 -51.052 -3.632 1.00 104.57 397 SER B N 1
ATOM 6092 C CA . SER B 1 318 ? 10.880 -51.461 -2.345 1.00 107.51 397 SER B CA 1
ATOM 6093 C C . SER B 1 318 ? 9.416 -51.857 -2.513 1.00 109.60 397 SER B C 1
ATOM 6094 O O . SER B 1 318 ? 8.989 -52.191 -3.615 1.00 116.76 397 SER B O 1
ATOM 6097 N N . VAL B 1 319 ? 8.658 -51.819 -1.411 1.00 106.28 398 VAL B N 1
ATOM 6098 C CA . VAL B 1 319 ? 7.255 -52.195 -1.425 1.00 103.20 398 VAL B CA 1
ATOM 6099 C C . VAL B 1 319 ? 6.481 -51.208 -2.293 1.00 102.56 398 VAL B C 1
ATOM 6100 O O . VAL B 1 319 ? 5.792 -51.600 -3.233 1.00 106.90 398 VAL B O 1
ATOM 6104 N N . ALA B 1 320 ? 6.607 -49.922 -1.956 1.00 97.84 399 ALA B N 1
ATOM 6105 C CA . ALA B 1 320 ? 5.805 -48.880 -2.571 1.00 95.97 399 ALA B CA 1
ATOM 6106 C C . ALA B 1 320 ? 6.242 -48.651 -4.013 1.00 94.21 399 ALA B C 1
ATOM 6107 O O . ALA B 1 320 ? 7.434 -48.657 -4.316 1.00 89.63 399 ALA B O 1
ATOM 6109 N N . GLY B 1 321 ? 5.251 -48.457 -4.888 1.00 96.55 400 GLY B N 1
ATOM 6110 C CA . GLY B 1 321 ? 5.486 -47.900 -6.209 1.00 97.90 400 GLY B CA 1
ATOM 6111 C C . GLY B 1 321 ? 5.668 -46.387 -6.122 1.00 94.93 400 GLY B C 1
ATOM 6112 O O . GLY B 1 321 ? 6.776 -45.879 -6.281 1.00 94.09 400 GLY B O 1
ATOM 6113 N N . SER B 1 322 ? 4.564 -45.684 -5.842 1.00 91.15 401 SER B N 1
ATOM 6114 C CA . SER B 1 322 ? 4.597 -44.251 -5.604 1.00 89.81 401 SER B CA 1
ATOM 6115 C C . SER B 1 322 ? 5.090 -43.982 -4.188 1.00 87.12 401 SER B C 1
ATOM 6116 O O . SER B 1 322 ? 4.800 -44.750 -3.277 1.00 86.35 401 SER B O 1
ATOM 6119 N N . ARG B 1 323 ? 5.829 -42.881 -4.019 1.00 87.72 402 ARG B N 1
ATOM 6120 C CA . ARG B 1 323 ? 6.350 -42.491 -2.717 1.00 90.18 402 ARG B CA 1
ATOM 6121 C C . ARG B 1 323 ? 6.324 -40.969 -2.584 1.00 89.80 402 ARG B C 1
ATOM 6122 O O . ARG B 1 323 ? 6.130 -40.259 -3.570 1.00 93.24 402 ARG B O 1
ATOM 6130 N N . PRO B 1 324 ? 6.496 -40.428 -1.353 1.00 88.21 403 PRO B N 1
ATOM 6131 C CA . PRO B 1 324 ? 6.485 -38.982 -1.108 1.00 87.97 403 PRO B CA 1
ATOM 6132 C C . PRO B 1 324 ? 7.826 -38.245 -1.101 1.00 88.73 403 PRO B C 1
ATOM 6133 O O . PRO B 1 324 ? 8.523 -38.172 -0.079 1.00 87.47 403 PRO B O 1
ATOM 6137 N N . GLY B 1 325 ? 8.135 -37.617 -2.240 1.00 90.88 404 GLY B N 1
ATOM 6138 C CA . GLY B 1 325 ? 9.362 -36.850 -2.369 1.00 92.58 404 GLY B CA 1
ATOM 6139 C C . GLY B 1 325 ? 9.452 -35.758 -1.306 1.00 91.70 404 GLY B C 1
ATOM 6140 O O . GLY B 1 325 ? 10.540 -35.452 -0.812 1.00 94.12 404 GLY B O 1
ATOM 6141 N N . ALA B 1 326 ? 8.294 -35.189 -0.943 1.00 87.71 405 ALA B N 1
ATOM 6142 C CA . ALA B 1 326 ? 8.256 -34.187 0.107 1.00 85.23 405 ALA B CA 1
ATOM 6143 C C . ALA B 1 326 ? 8.953 -34.731 1.354 1.00 84.88 405 ALA B C 1
ATOM 6144 O O . ALA B 1 326 ? 9.899 -34.122 1.861 1.00 81.94 405 ALA B O 1
ATOM 6146 N N . LEU B 1 327 ? 8.495 -35.898 1.823 1.00 89.93 406 LEU B N 1
ATOM 6147 C CA . LEU B 1 327 ? 9.081 -36.525 2.998 1.00 96.30 406 LEU B CA 1
ATOM 6148 C C . LEU B 1 327 ? 10.570 -36.778 2.763 1.00 99.58 406 LEU B C 1
ATOM 6149 O O . LEU B 1 327 ? 11.390 -36.519 3.650 1.00 96.71 406 LEU B O 1
ATOM 6154 N N . ILE B 1 328 ? 10.927 -37.268 1.567 1.00 103.73 407 ILE B N 1
ATOM 6155 C CA . ILE B 1 328 ? 12.332 -37.561 1.312 1.00 101.57 407 ILE B CA 1
ATOM 6156 C C . ILE B 1 328 ? 13.155 -36.293 1.557 1.00 95.87 407 ILE B C 1
ATOM 6157 O O . ILE B 1 328 ? 14.140 -36.316 2.300 1.00 91.61 407 ILE B O 1
ATOM 6162 N N . ALA B 1 329 ? 12.723 -35.181 0.943 1.00 91.77 408 ALA B N 1
ATOM 6163 C CA . ALA B 1 329 ? 13.437 -33.915 1.037 1.00 89.49 408 ALA B CA 1
ATOM 6164 C C . ALA B 1 329 ? 13.521 -33.462 2.493 1.00 85.75 408 ALA B C 1
ATOM 6165 O O . ALA B 1 329 ? 14.569 -32.996 2.947 1.00 81.48 408 ALA B O 1
ATOM 6167 N N . GLY B 1 330 ? 12.402 -33.597 3.213 1.00 85.38 409 GLY B N 1
ATOM 6168 C CA . GLY B 1 330 ? 12.384 -33.272 4.629 1.00 85.30 409 GLY B CA 1
ATOM 6169 C C . GLY B 1 330 ? 13.497 -34.009 5.369 1.00 84.81 409 GLY B C 1
ATOM 6170 O O . GLY B 1 330 ? 14.329 -33.391 6.040 1.00 81.12 409 GLY B O 1
ATOM 6171 N N . CYS B 1 331 ? 13.513 -35.339 5.217 1.00 88.31 410 CYS B N 1
ATOM 6172 C CA . CYS B 1 331 ? 14.548 -36.145 5.842 1.00 94.92 410 CYS B CA 1
ATOM 6173 C C . CYS B 1 331 ? 15.922 -35.594 5.477 1.00 99.46 410 CYS B C 1
ATOM 6174 O O . CYS B 1 331 ? 16.768 -35.411 6.350 1.00 98.72 410 CYS B O 1
ATOM 6177 N N . TRP B 1 332 ? 16.137 -35.344 4.179 1.00 107.33 411 TRP B N 1
ATOM 6178 C CA . TRP B 1 332 ? 17.429 -34.855 3.718 1.00 111.36 411 TRP B CA 1
ATOM 6179 C C . TRP B 1 332 ? 17.819 -33.608 4.512 1.00 107.54 411 TRP B C 1
ATOM 6180 O O . TRP B 1 332 ? 18.847 -33.601 5.192 1.00 105.36 411 TRP B O 1
ATOM 6191 N N . ALA B 1 333 ? 16.963 -32.576 4.463 1.00 103.41 412 ALA B N 1
ATOM 6192 C CA . ALA B 1 333 ? 17.271 -31.317 5.124 1.00 97.55 412 ALA B CA 1
ATOM 6193 C C . ALA B 1 333 ? 17.565 -31.565 6.598 1.00 96.31 412 ALA B C 1
ATOM 6194 O O . ALA B 1 333 ? 18.584 -31.115 7.102 1.00 94.32 412 ALA B O 1
ATOM 6196 N N . SER B 1 334 ? 16.667 -32.280 7.282 1.00 98.72 413 SER B N 1
ATOM 6197 C CA . SER B 1 334 ? 16.894 -32.621 8.677 1.00 101.51 413 SER B CA 1
ATOM 6198 C C . SER B 1 334 ? 18.363 -32.989 8.887 1.00 102.15 413 SER B C 1
ATOM 6199 O O . SER B 1 334 ? 19.032 -32.420 9.753 1.00 102.19 413 SER B O 1
ATOM 6202 N N . LEU B 1 335 ? 18.869 -33.914 8.059 1.00 102.27 414 LEU B N 1
ATOM 6203 C CA . LEU B 1 335 ? 20.236 -34.385 8.213 1.00 101.21 414 LEU B CA 1
ATOM 6204 C C . LEU B 1 335 ? 21.186 -33.195 8.088 1.00 103.58 414 LEU B C 1
ATOM 6205 O O . LEU B 1 335 ? 21.998 -32.934 8.980 1.00 97.68 414 LEU B O 1
ATOM 6210 N N . MET B 1 336 ? 21.037 -32.460 6.979 1.00 110.04 415 MET B N 1
ATOM 6211 C CA . MET B 1 336 ? 21.961 -31.396 6.624 1.00 115.05 415 MET B CA 1
ATOM 6212 C C . MET B 1 336 ? 21.913 -30.297 7.685 1.00 113.80 415 MET B C 1
ATOM 6213 O O . MET B 1 336 ? 22.945 -29.721 8.022 1.00 117.56 415 MET B O 1
ATOM 6218 N N . SER B 1 337 ? 20.717 -30.030 8.222 1.00 110.92 416 SER B N 1
ATOM 6219 C CA . SER B 1 337 ? 20.519 -28.960 9.186 1.00 107.73 416 SER B CA 1
ATOM 6220 C C . SER B 1 337 ? 21.103 -29.358 10.538 1.00 104.53 416 SER B C 1
ATOM 6221 O O . SER B 1 337 ? 21.668 -28.521 11.238 1.00 99.92 416 SER B O 1
ATOM 6224 N N . VAL B 1 338 ? 20.961 -30.637 10.904 1.00 105.42 417 VAL B N 1
ATOM 6225 C CA . VAL B 1 338 ? 21.448 -31.087 12.199 1.00 105.73 417 VAL B CA 1
ATOM 6226 C C . VAL B 1 338 ? 22.967 -31.214 12.144 1.00 104.01 417 VAL B C 1
ATOM 6227 O O . VAL B 1 338 ? 23.670 -30.578 12.926 1.00 96.00 417 VAL B O 1
ATOM 6231 N N . GLY B 1 339 ? 23.460 -32.050 11.224 1.00 109.34 418 GLY B N 1
ATOM 6232 C CA . GLY B 1 339 ? 24.892 -32.249 11.078 1.00 114.08 418 GLY B CA 1
ATOM 6233 C C . GLY B 1 339 ? 25.542 -32.951 12.274 1.00 116.52 418 GLY B C 1
ATOM 6234 O O . GLY B 1 339 ? 24.986 -33.018 13.377 1.00 115.78 418 GLY B O 1
ATOM 6235 N N . GLU B 1 340 ? 26.763 -33.437 12.013 1.00 119.93 419 GLU B N 1
ATOM 6236 C CA . GLU B 1 340 ? 27.543 -34.265 12.918 1.00 120.72 419 GLU B CA 1
ATOM 6237 C C . GLU B 1 340 ? 27.502 -33.675 14.326 1.00 121.68 419 GLU B C 1
ATOM 6238 O O . GLU B 1 340 ? 27.165 -34.364 15.292 1.00 119.88 419 GLU B O 1
ATOM 6244 N N . THR B 1 341 ? 27.844 -32.385 14.420 1.00 126.90 420 THR B N 1
ATOM 6245 C CA . THR B 1 341 ? 27.859 -31.671 15.687 1.00 129.40 420 THR B CA 1
ATOM 6246 C C . THR B 1 341 ? 26.511 -31.853 16.377 1.00 126.98 420 THR B C 1
ATOM 6247 O O . THR B 1 341 ? 26.438 -32.342 17.509 1.00 125.17 420 THR B O 1
ATOM 6251 N N . GLY B 1 342 ? 25.446 -31.467 15.664 1.00 125.59 421 GLY B N 1
ATOM 6252 C CA . GLY B 1 342 ? 24.097 -31.564 16.193 1.00 122.65 421 GLY B CA 1
ATOM 6253 C C . GLY B 1 342 ? 23.838 -32.944 16.791 1.00 119.11 421 GLY B C 1
ATOM 6254 O O . GLY B 1 342 ? 23.402 -33.064 17.939 1.00 115.75 421 GLY B O 1
ATOM 6255 N N . TYR B 1 343 ? 24.138 -33.982 15.999 1.00 115.99 422 TYR B N 1
ATOM 6256 C CA . TYR B 1 343 ? 23.856 -35.348 16.411 1.00 109.32 422 TYR B CA 1
ATOM 6257 C C . TYR B 1 343 ? 24.695 -35.717 17.634 1.00 108.37 422 TYR B C 1
ATOM 6258 O O . TYR B 1 343 ? 24.191 -36.357 18.558 1.00 108.33 422 TYR B O 1
ATOM 6267 N N . ILE B 1 344 ? 25.968 -35.303 17.649 1.00 110.08 423 ILE B N 1
ATOM 6268 C CA . ILE B 1 344 ? 26.810 -35.555 18.809 1.00 114.31 423 ILE B CA 1
ATOM 6269 C C . ILE B 1 344 ? 26.172 -34.907 20.039 1.00 114.34 423 ILE B C 1
ATOM 6270 O O . ILE B 1 344 ? 26.046 -35.546 21.086 1.00 112.90 423 ILE B O 1
ATOM 6275 N N . ASN B 1 345 ? 25.743 -33.645 19.897 1.00 116.84 424 ASN B N 1
ATOM 6276 C CA . ASN B 1 345 ? 25.133 -32.918 21.002 1.00 118.84 424 ASN B CA 1
ATOM 6277 C C . ASN B 1 345 ? 23.884 -33.651 21.495 1.00 113.08 424 ASN B C 1
ATOM 6278 O O . ASN B 1 345 ? 23.772 -33.982 22.681 1.00 106.76 424 ASN B O 1
ATOM 6283 N N . SER B 1 346 ? 22.942 -33.903 20.577 1.00 111.06 425 SER B N 1
ATOM 6284 C CA . SER B 1 346 ? 21.704 -34.572 20.949 1.00 107.15 425 SER B CA 1
ATOM 6285 C C . SER B 1 346 ? 22.030 -35.892 21.645 1.00 106.15 425 SER B C 1
ATOM 6286 O O . SER B 1 346 ? 21.441 -36.216 22.679 1.00 105.86 425 SER B O 1
ATOM 6289 N N . CYS B 1 347 ? 22.988 -36.636 21.076 1.00 108.23 426 CYS B N 1
ATOM 6290 C CA . CYS B 1 347 ? 23.442 -37.880 21.676 1.00 109.01 426 CYS B CA 1
ATOM 6291 C C . CYS B 1 347 ? 23.847 -37.631 23.127 1.00 110.87 426 CYS B C 1
ATOM 6292 O O . CYS B 1 347 ? 23.314 -38.265 24.042 1.00 111.24 426 CYS B O 1
ATOM 6295 N N . LEU B 1 348 ? 24.785 -36.691 23.319 1.00 115.95 427 LEU B N 1
ATOM 6296 C CA . LEU B 1 348 ? 25.240 -36.316 24.651 1.00 117.03 427 LEU B CA 1
ATOM 6297 C C . LEU B 1 348 ? 24.040 -36.186 25.589 1.00 109.41 427 LEU B C 1
ATOM 6298 O O . LEU B 1 348 ? 23.977 -36.861 26.620 1.00 101.32 427 LEU B O 1
ATOM 6303 N N . GLU B 1 349 ? 23.078 -35.339 25.206 1.00 108.78 428 GLU B N 1
ATOM 6304 C CA . GLU B 1 349 ? 21.930 -35.069 26.060 1.00 109.80 428 GLU B CA 1
ATOM 6305 C C . GLU B 1 349 ? 21.144 -36.351 26.337 1.00 104.90 428 GLU B C 1
ATOM 6306 O O . GLU B 1 349 ? 20.972 -36.747 27.494 1.00 102.50 428 GLU B O 1
ATOM 6312 N N . ILE B 1 350 ? 20.655 -36.984 25.265 1.00 103.50 429 ILE B N 1
ATOM 6313 C CA . ILE B 1 350 ? 19.757 -38.122 25.392 1.00 100.76 429 ILE B CA 1
ATOM 6314 C C . ILE B 1 350 ? 20.419 -39.208 26.242 1.00 104.47 429 ILE B C 1
ATOM 6315 O O . ILE B 1 350 ? 19.839 -39.672 27.229 1.00 102.80 429 ILE B O 1
ATOM 6320 N N . ILE B 1 351 ? 21.646 -39.597 25.870 1.00 111.58 430 ILE B N 1
ATOM 6321 C CA . ILE B 1 351 ? 22.331 -40.679 26.563 1.00 116.07 430 ILE B CA 1
ATOM 6322 C C . ILE B 1 351 ? 22.600 -40.253 28.005 1.00 117.16 430 ILE B C 1
ATOM 6323 O O . ILE B 1 351 ? 22.393 -41.035 28.936 1.00 113.49 430 ILE B O 1
ATOM 6328 N N . GLY B 1 352 ? 23.058 -39.006 28.179 1.00 122.17 431 GLY B N 1
ATOM 6329 C CA . GLY B 1 352 ? 23.206 -38.441 29.510 1.00 122.69 431 GLY B CA 1
ATOM 6330 C C . GLY B 1 352 ? 21.966 -38.705 30.363 1.00 119.15 431 GLY B C 1
ATOM 6331 O O . GLY B 1 352 ? 22.057 -39.291 31.443 1.00 120.17 431 GLY B O 1
ATOM 6332 N N . ALA B 1 353 ? 20.805 -38.282 29.848 1.00 115.84 432 ALA B N 1
ATOM 6333 C CA . ALA B 1 353 ? 19.548 -38.457 30.559 1.00 113.94 432 ALA B CA 1
ATOM 6334 C C . ALA B 1 353 ? 19.328 -39.932 30.897 1.00 112.24 432 ALA B C 1
ATOM 6335 O O . ALA B 1 353 ? 19.045 -40.280 32.047 1.00 109.89 432 ALA B O 1
ATOM 6337 N N . ALA B 1 354 ? 19.459 -40.797 29.883 1.00 113.83 433 ALA B N 1
ATOM 6338 C CA . ALA B 1 354 ? 19.294 -42.228 30.091 1.00 116.33 433 ALA B CA 1
ATOM 6339 C C . ALA B 1 354 ? 20.146 -42.685 31.276 1.00 116.84 433 ALA B C 1
ATOM 6340 O O . ALA B 1 354 ? 19.635 -43.275 32.232 1.00 113.41 433 ALA B O 1
ATOM 6342 N N . LYS B 1 355 ? 21.452 -42.397 31.199 1.00 120.68 434 LYS B N 1
ATOM 6343 C CA . LYS B 1 355 ? 22.391 -42.811 32.229 1.00 121.69 434 LYS B CA 1
ATOM 6344 C C . LYS B 1 355 ? 21.944 -42.269 33.586 1.00 120.85 434 LYS B C 1
ATOM 6345 O O . LYS B 1 355 ? 21.945 -42.999 34.577 1.00 118.62 434 LYS B O 1
ATOM 6351 N N . LYS B 1 356 ? 21.564 -40.985 33.622 1.00 121.19 435 LYS B N 1
ATOM 6352 C CA . LYS B 1 356 ? 21.129 -40.365 34.863 1.00 117.35 435 LYS B CA 1
ATOM 6353 C C . LYS B 1 356 ? 19.967 -41.172 35.441 1.00 112.01 435 LYS B C 1
ATOM 6354 O O . LYS B 1 356 ? 19.992 -41.550 36.611 1.00 114.23 435 LYS B O 1
ATOM 6360 N N . PHE B 1 357 ? 18.958 -41.449 34.606 1.00 107.27 436 PHE B N 1
ATOM 6361 C CA . PHE B 1 357 ? 17.800 -42.214 35.047 1.00 104.42 436 PHE B CA 1
ATOM 6362 C C . PHE B 1 357 ? 18.252 -43.564 35.602 1.00 103.69 436 PHE B C 1
ATOM 6363 O O . PHE B 1 357 ? 17.908 -43.940 36.727 1.00 102.93 436 PHE B O 1
ATOM 6371 N N . GLU B 1 358 ? 19.037 -44.284 34.793 1.00 106.16 437 GLU B N 1
ATOM 6372 C CA . GLU B 1 358 ? 19.547 -45.588 35.185 1.00 107.91 437 GLU B CA 1
ATOM 6373 C C . GLU B 1 358 ? 20.191 -45.502 36.567 1.00 106.21 437 GLU B C 1
ATOM 6374 O O . GLU B 1 358 ? 19.929 -46.341 37.426 1.00 101.66 437 GLU B O 1
ATOM 6380 N N . ALA B 1 359 ? 21.039 -44.486 36.772 1.00 110.07 438 ALA B N 1
ATOM 6381 C CA . ALA B 1 359 ? 21.691 -44.282 38.056 1.00 112.55 438 ALA B CA 1
ATOM 6382 C C . ALA B 1 359 ? 20.637 -44.084 39.142 1.00 111.37 438 ALA B C 1
ATOM 6383 O O . ALA B 1 359 ? 20.673 -44.743 40.182 1.00 106.87 438 ALA B O 1
ATOM 6385 N N . SER B 1 360 ? 19.703 -43.160 38.886 1.00 114.55 439 SER B N 1
ATOM 6386 C CA . SER B 1 360 ? 18.647 -42.862 39.838 1.00 118.73 439 SER B CA 1
ATOM 6387 C C . SER B 1 360 ? 18.029 -44.164 40.339 1.00 120.22 439 SER B C 1
ATOM 6388 O O . SER B 1 360 ? 17.899 -44.360 41.546 1.00 124.26 439 SER B O 1
ATOM 6391 N N . ILE B 1 361 ? 17.675 -45.060 39.409 1.00 121.42 440 ILE B N 1
ATOM 6392 C CA . ILE B 1 361 ? 17.011 -46.302 39.784 1.00 119.39 440 ILE B CA 1
ATOM 6393 C C . ILE B 1 361 ? 17.913 -47.135 40.693 1.00 121.32 440 ILE B C 1
ATOM 6394 O O . ILE B 1 361 ? 17.428 -47.781 41.618 1.00 122.34 440 ILE B O 1
ATOM 6399 N N . LYS B 1 362 ? 19.221 -47.125 40.419 1.00 124.61 441 LYS B N 1
ATOM 6400 C CA . LYS B 1 362 ? 20.157 -47.997 41.111 1.00 128.54 441 LYS B CA 1
ATOM 6401 C C . LYS B 1 362 ? 20.541 -47.429 42.474 1.00 128.19 441 LYS B C 1
ATOM 6402 O O . LYS B 1 362 ? 20.934 -48.180 43.364 1.00 121.72 441 LYS B O 1
ATOM 6408 N N . GLU B 1 363 ? 20.453 -46.103 42.623 1.00 132.62 442 GLU B N 1
ATOM 6409 C CA . GLU B 1 363 ? 21.028 -45.450 43.787 1.00 136.88 442 GLU B CA 1
ATOM 6410 C C . GLU B 1 363 ? 19.932 -44.960 44.732 1.00 130.51 442 GLU B C 1
ATOM 6411 O O . GLU B 1 363 ? 20.080 -45.079 45.946 1.00 124.03 442 GLU B O 1
ATOM 6417 N N . HIS B 1 364 ? 18.831 -44.429 44.187 1.00 131.66 443 HIS B N 1
ATOM 6418 C CA . HIS B 1 364 ? 17.855 -43.735 45.017 1.00 132.39 443 HIS B CA 1
ATOM 6419 C C . HIS B 1 364 ? 17.285 -44.670 46.083 1.00 134.10 443 HIS B C 1
ATOM 6420 O O . HIS B 1 364 ? 16.670 -45.689 45.770 1.00 139.10 443 HIS B O 1
ATOM 6427 N N . PRO B 1 365 ? 17.402 -44.285 47.374 1.00 134.88 444 PRO B N 1
ATOM 6428 C CA . PRO B 1 365 ? 17.151 -45.189 48.499 1.00 132.38 444 PRO B CA 1
ATOM 6429 C C . PRO B 1 365 ? 15.909 -46.056 48.321 1.00 127.41 444 PRO B C 1
ATOM 6430 O O . PRO B 1 365 ? 15.942 -47.257 48.581 1.00 120.17 444 PRO B O 1
ATOM 6434 N N . VAL B 1 366 ? 14.816 -45.417 47.889 1.00 123.89 445 VAL B N 1
ATOM 6435 C CA . VAL B 1 366 ? 13.562 -46.100 47.622 1.00 117.25 445 VAL B CA 1
ATOM 6436 C C . VAL B 1 366 ? 13.767 -47.030 46.430 1.00 111.49 445 VAL B C 1
ATOM 6437 O O . VAL B 1 366 ? 13.766 -48.253 46.577 1.00 106.04 445 VAL B O 1
ATOM 6441 N N . LEU B 1 367 ? 14.011 -46.426 45.262 1.00 112.69 446 LEU B N 1
ATOM 6442 C CA . LEU B 1 367 ? 13.954 -47.142 43.998 1.00 115.43 446 LEU B CA 1
ATOM 6443 C C . LEU B 1 367 ? 14.900 -48.343 44.036 1.00 118.58 446 LEU B C 1
ATOM 6444 O O . LEU B 1 367 ? 14.499 -49.461 43.721 1.00 118.31 446 LEU B O 1
ATOM 6449 N N . SER B 1 368 ? 16.149 -48.101 44.447 1.00 123.72 447 SER B N 1
ATOM 6450 C CA . SER B 1 368 ? 17.180 -49.127 44.495 1.00 126.06 447 SER B CA 1
ATOM 6451 C C . SER B 1 368 ? 16.693 -50.378 45.227 1.00 124.14 447 SER B C 1
ATOM 6452 O O . SER B 1 368 ? 17.182 -51.474 44.958 1.00 116.81 447 SER B O 1
ATOM 6455 N N . LYS B 1 369 ? 15.741 -50.214 46.156 1.00 128.19 448 LYS B N 1
ATOM 6456 C CA . LYS B 1 369 ? 15.296 -51.334 46.973 1.00 128.00 448 LYS B CA 1
ATOM 6457 C C . LYS B 1 369 ? 14.166 -52.095 46.284 1.00 121.80 448 LYS B C 1
ATOM 6458 O O . LYS B 1 369 ? 13.978 -53.284 46.531 1.00 111.52 448 LYS B O 1
ATOM 6464 N N . ASN B 1 370 ? 13.411 -51.398 45.428 1.00 123.33 449 ASN B N 1
ATOM 6465 C CA . ASN B 1 370 ? 12.116 -51.892 44.988 1.00 121.10 449 ASN B CA 1
ATOM 6466 C C . ASN B 1 370 ? 12.143 -52.276 43.512 1.00 117.27 449 ASN B C 1
ATOM 6467 O O . ASN B 1 370 ? 11.370 -53.138 43.101 1.00 117.22 449 ASN B O 1
ATOM 6472 N N . LEU B 1 371 ? 13.020 -51.624 42.735 1.00 113.19 450 LEU B N 1
ATOM 6473 C CA . LEU B 1 371 ? 13.096 -51.813 41.295 1.00 110.89 450 LEU B CA 1
ATOM 6474 C C . LEU B 1 371 ? 14.465 -52.381 40.924 1.00 107.70 450 LEU B C 1
ATOM 6475 O O . LEU B 1 371 ? 15.379 -52.406 41.745 1.00 106.47 450 LEU B O 1
ATOM 6480 N N . GLY B 1 372 ? 14.583 -52.842 39.674 1.00 106.12 451 GLY B N 1
ATOM 6481 C CA . GLY B 1 372 ? 15.845 -53.308 39.125 1.00 107.40 451 GLY B CA 1
ATOM 6482 C C . GLY B 1 372 ? 15.898 -53.123 37.611 1.00 110.12 451 GLY B C 1
ATOM 6483 O O . GLY B 1 372 ? 14.915 -53.382 36.915 1.00 111.50 451 GLY B O 1
ATOM 6484 N N . ILE B 1 373 ? 17.057 -52.662 37.123 1.00 112.10 452 ILE B N 1
ATOM 6485 C CA . ILE B 1 373 ? 17.279 -52.463 35.700 1.00 111.11 452 ILE B CA 1
ATOM 6486 C C . ILE B 1 373 ? 17.282 -53.835 35.029 1.00 107.42 452 ILE B C 1
ATOM 6487 O O . ILE B 1 373 ? 17.723 -54.820 35.618 1.00 103.87 452 ILE B O 1
ATOM 6492 N N . VAL B 1 374 ? 16.755 -53.886 33.802 1.00 105.21 453 VAL B N 1
ATOM 6493 C CA . VAL B 1 374 ? 16.734 -55.101 33.006 1.00 103.32 453 VAL B CA 1
ATOM 6494 C C . VAL B 1 374 ? 17.964 -55.114 32.105 1.00 105.41 453 VAL B C 1
ATOM 6495 O O . VAL B 1 374 ? 18.006 -54.405 31.103 1.00 109.04 453 VAL B O 1
ATOM 6499 N N . GLY B 1 375 ? 18.951 -55.939 32.466 1.00 105.79 454 GLY B N 1
ATOM 6500 C CA . GLY B 1 375 ? 20.188 -56.033 31.709 1.00 105.66 454 GLY B CA 1
ATOM 6501 C C . GLY B 1 375 ? 21.101 -54.839 31.977 1.00 104.89 454 GLY B C 1
ATOM 6502 O O . GLY B 1 375 ? 21.000 -54.200 33.022 1.00 99.68 454 GLY B O 1
ATOM 6503 N N . LYS B 1 376 ? 21.991 -54.550 31.023 1.00 108.76 455 LYS B N 1
ATOM 6504 C CA . LYS B 1 376 ? 22.923 -53.444 31.156 1.00 113.12 455 LYS B CA 1
ATOM 6505 C C . LYS B 1 376 ? 22.741 -52.498 29.972 1.00 117.97 455 LYS B C 1
ATOM 6506 O O . LYS B 1 376 ? 23.519 -52.535 29.022 1.00 123.25 455 LYS B O 1
ATOM 6512 N N . PRO B 1 377 ? 21.709 -51.624 29.990 1.00 119.58 456 PRO B N 1
ATOM 6513 C CA . PRO B 1 377 ? 21.445 -50.723 28.868 1.00 118.85 456 PRO B CA 1
ATOM 6514 C C . PRO B 1 377 ? 22.610 -49.760 28.651 1.00 117.07 456 PRO B C 1
ATOM 6515 O O . PRO B 1 377 ? 23.250 -49.344 29.612 1.00 117.88 456 PRO B O 1
ATOM 6519 N N . MET B 1 378 ? 22.877 -49.416 27.384 1.00 113.42 457 MET B N 1
ATOM 6520 C CA . MET B 1 378 ? 23.965 -48.510 27.048 1.00 110.36 457 MET B CA 1
ATOM 6521 C C . MET B 1 378 ? 23.474 -47.393 26.127 1.00 102.10 457 MET B C 1
ATOM 6522 O O . MET B 1 378 ? 24.209 -46.441 25.881 1.00 97.57 457 MET B O 1
ATOM 6527 N N . VAL B 1 379 ? 22.235 -47.508 25.629 1.00 96.52 458 VAL B N 1
ATOM 6528 C CA . VAL B 1 379 ? 21.732 -46.585 24.622 1.00 92.94 458 VAL B CA 1
ATOM 6529 C C . VAL B 1 379 ? 20.654 -45.698 25.245 1.00 89.20 458 VAL B C 1
ATOM 6530 O O . VAL B 1 379 ? 20.840 -45.188 26.348 1.00 86.76 458 VAL B O 1
ATOM 6534 N N . SER B 1 380 ? 19.540 -45.504 24.525 1.00 87.68 459 SER B N 1
ATOM 6535 C CA . SER B 1 380 ? 18.514 -44.555 24.929 1.00 87.86 459 SER B CA 1
ATOM 6536 C C . SER B 1 380 ? 17.335 -45.243 25.613 1.00 90.27 459 SER B C 1
ATOM 6537 O O . SER B 1 380 ? 16.447 -44.559 26.122 1.00 93.92 459 SER B O 1
ATOM 6540 N N . VAL B 1 381 ? 17.299 -46.582 25.577 1.00 91.26 460 VAL B N 1
ATOM 6541 C CA . VAL B 1 381 ? 16.187 -47.325 26.150 1.00 92.99 460 VAL B CA 1
ATOM 6542 C C . VAL B 1 381 ? 16.592 -47.841 27.529 1.00 94.10 460 VAL B C 1
ATOM 6543 O O . VAL B 1 381 ? 17.541 -48.613 27.649 1.00 92.05 460 VAL B O 1
ATOM 6547 N N . VAL B 1 382 ? 15.859 -47.406 28.563 1.00 98.17 461 VAL B N 1
ATOM 6548 C CA . VAL B 1 382 ? 16.082 -47.873 29.923 1.00 100.61 461 VAL B CA 1
ATOM 6549 C C . VAL B 1 382 ? 14.845 -48.645 30.376 1.00 101.18 461 VAL B C 1
ATOM 6550 O O . VAL B 1 382 ? 13.752 -48.084 30.443 1.00 102.33 461 VAL B O 1
ATOM 6554 N N . ALA B 1 383 ? 15.032 -49.935 30.679 1.00 100.48 462 ALA B N 1
ATOM 6555 C CA . ALA B 1 383 ? 13.938 -50.794 31.103 1.00 99.34 462 ALA B CA 1
ATOM 6556 C C . ALA B 1 383 ? 14.180 -51.262 32.534 1.00 97.26 462 ALA B C 1
ATOM 6557 O O . ALA B 1 383 ? 15.276 -51.701 32.868 1.00 93.20 462 ALA B O 1
ATOM 6559 N N . PHE B 1 384 ? 13.137 -51.161 33.365 1.00 99.89 463 PHE B N 1
ATOM 6560 C CA . PHE B 1 384 ? 13.215 -51.534 34.768 1.00 101.72 463 PHE B CA 1
ATOM 6561 C C . PHE B 1 384 ? 12.019 -52.407 35.138 1.00 102.09 463 PHE B C 1
ATOM 6562 O O . PHE B 1 384 ? 10.955 -52.319 34.520 1.00 99.93 463 PHE B O 1
ATOM 6570 N N . GLN B 1 385 ? 12.219 -53.244 36.164 1.00 104.45 464 GLN B N 1
ATOM 6571 C CA . GLN B 1 385 ? 11.192 -54.157 36.637 1.00 104.09 464 GLN B CA 1
ATOM 6572 C C . GLN B 1 385 ? 11.140 -54.130 38.161 1.00 105.59 464 GLN B C 1
ATOM 6573 O O . GLN B 1 385 ? 12.023 -53.572 38.808 1.00 103.40 464 GLN B O 1
ATOM 6579 N N . SER B 1 386 ? 10.103 -54.767 38.713 1.00 111.56 465 SER B N 1
ATOM 6580 C CA . SER B 1 386 ? 9.921 -54.859 40.150 1.00 118.88 465 SER B CA 1
ATOM 6581 C C . SER B 1 386 ? 10.810 -55.956 40.727 1.00 122.07 465 SER B C 1
ATOM 6582 O O . SER B 1 386 ? 10.844 -57.073 40.216 1.00 118.19 465 SER B O 1
ATOM 6585 N N . GLN B 1 387 ? 11.520 -55.604 41.802 1.00 130.69 466 GLN B N 1
ATOM 6586 C CA . GLN B 1 387 ? 12.286 -56.543 42.602 1.00 138.92 466 GLN B CA 1
ATOM 6587 C C . GLN B 1 387 ? 11.573 -56.768 43.934 1.00 144.26 466 GLN B C 1
ATOM 6588 O O . GLN B 1 387 ? 12.090 -57.466 44.803 1.00 145.30 466 GLN B O 1
ATOM 6594 N N . ASN B 1 388 ? 10.383 -56.169 44.083 1.00 152.38 467 ASN B N 1
ATOM 6595 C CA . ASN B 1 388 ? 9.605 -56.307 45.306 1.00 158.06 467 ASN B CA 1
ATOM 6596 C C . ASN B 1 388 ? 8.197 -56.807 44.973 1.00 151.91 467 ASN B C 1
ATOM 6597 O O . ASN B 1 388 ? 7.447 -56.140 44.263 1.00 153.28 467 ASN B O 1
ATOM 6602 N N . GLY B 1 389 ? 7.842 -57.977 45.519 1.00 143.66 468 GLY B N 1
ATOM 6603 C CA . GLY B 1 389 ? 6.544 -58.591 45.284 1.00 139.86 468 GLY B CA 1
ATOM 6604 C C . GLY B 1 389 ? 5.382 -57.723 45.762 1.00 139.75 468 GLY B C 1
ATOM 6605 O O . GLY B 1 389 ? 4.234 -57.978 45.404 1.00 134.64 468 GLY B O 1
ATOM 6606 N N . ALA B 1 390 ? 5.690 -56.708 46.578 1.00 146.50 469 ALA B N 1
ATOM 6607 C CA . ALA B 1 390 ? 4.695 -55.766 47.068 1.00 152.40 469 ALA B CA 1
ATOM 6608 C C . ALA B 1 390 ? 4.390 -54.725 45.994 1.00 153.18 469 ALA B C 1
ATOM 6609 O O . ALA B 1 390 ? 3.294 -54.170 45.959 1.00 156.71 469 ALA B O 1
ATOM 6611 N N . VAL B 1 391 ? 5.376 -54.464 45.130 1.00 149.89 470 VAL B N 1
ATOM 6612 C CA . VAL B 1 391 ? 5.229 -53.476 44.075 1.00 147.32 470 VAL B CA 1
ATOM 6613 C C . VAL B 1 391 ? 5.014 -54.219 42.758 1.00 132.80 470 VAL B C 1
ATOM 6614 O O . VAL B 1 391 ? 5.895 -54.939 42.294 1.00 124.24 470 VAL B O 1
ATOM 6618 N N . ASP B 1 392 ? 3.818 -54.065 42.181 1.00 127.67 471 ASP B N 1
ATOM 6619 C CA . ASP B 1 392 ? 3.526 -54.625 40.873 1.00 125.66 471 ASP B CA 1
ATOM 6620 C C . ASP B 1 392 ? 3.843 -53.574 39.817 1.00 120.89 471 ASP B C 1
ATOM 6621 O O . ASP B 1 392 ? 3.291 -52.476 39.834 1.00 123.86 471 ASP B O 1
ATOM 6626 N N . ILE B 1 393 ? 4.728 -53.942 38.891 1.00 112.78 472 ILE B N 1
ATOM 6627 C CA . ILE B 1 393 ? 5.308 -52.990 37.964 1.00 110.48 472 ILE B CA 1
ATOM 6628 C C . ILE B 1 393 ? 4.185 -52.313 37.177 1.00 110.09 472 ILE B C 1
ATOM 6629 O O . ILE B 1 393 ? 4.167 -51.088 37.027 1.00 115.07 472 ILE B O 1
ATOM 6634 N N . TYR B 1 394 ? 3.212 -53.112 36.729 1.00 103.83 473 TYR B N 1
ATOM 6635 C CA . TYR B 1 394 ? 2.099 -52.589 35.956 1.00 102.98 473 TYR B CA 1
ATOM 6636 C C . TYR B 1 394 ? 1.369 -51.526 36.776 1.00 102.30 473 TYR B C 1
ATOM 6637 O O . TYR B 1 394 ? 0.965 -50.492 36.245 1.00 102.04 473 TYR B O 1
ATOM 6646 N N . ASP B 1 395 ? 1.224 -51.775 38.080 1.00 101.39 474 ASP B N 1
ATOM 6647 C CA . ASP B 1 395 ? 0.595 -50.815 38.972 1.00 103.53 474 ASP B CA 1
ATOM 6648 C C . ASP B 1 395 ? 1.383 -49.508 38.915 1.00 101.22 474 ASP B C 1
ATOM 6649 O O . ASP B 1 395 ? 0.799 -48.428 38.857 1.00 106.47 474 ASP B O 1
ATOM 6654 N N . VAL B 1 396 ? 2.715 -49.620 38.919 1.00 96.13 475 VAL B N 1
ATOM 6655 C CA . VAL B 1 396 ? 3.573 -48.452 38.818 1.00 95.78 475 VAL B CA 1
ATOM 6656 C C . VAL B 1 396 ? 3.245 -47.742 37.506 1.00 97.69 475 VAL B C 1
ATOM 6657 O O . VAL B 1 396 ? 3.023 -46.529 37.482 1.00 98.88 475 VAL B O 1
ATOM 6661 N N . ALA B 1 397 ? 3.184 -48.532 36.428 1.00 100.78 476 ALA B N 1
ATOM 6662 C CA . ALA B 1 397 ? 2.861 -48.015 35.107 1.00 107.22 476 ALA B CA 1
ATOM 6663 C C . ALA B 1 397 ? 1.579 -47.189 35.163 1.00 111.06 476 ALA B C 1
ATOM 6664 O O . ALA B 1 397 ? 1.542 -46.061 34.677 1.00 115.16 476 ALA B O 1
ATOM 6666 N N . ASP B 1 398 ? 0.527 -47.771 35.748 1.00 110.77 477 ASP B N 1
ATOM 6667 C CA . ASP B 1 398 ? -0.768 -47.116 35.826 1.00 111.67 477 ASP B CA 1
ATOM 6668 C C . ASP B 1 398 ? -0.637 -45.851 36.670 1.00 107.79 477 ASP B C 1
ATOM 6669 O O . ASP B 1 398 ? -1.239 -44.825 36.358 1.00 105.16 477 ASP B O 1
ATOM 6674 N N . GLY B 1 399 ? 0.172 -45.942 37.732 1.00 104.93 478 GLY B N 1
ATOM 6675 C CA . GLY B 1 399 ? 0.448 -44.811 38.600 1.00 104.83 478 GLY B CA 1
ATOM 6676 C C . GLY B 1 399 ? 1.043 -43.641 37.823 1.00 106.47 478 GLY B C 1
ATOM 6677 O O . GLY B 1 399 ? 0.577 -42.510 37.947 1.00 106.39 478 GLY B O 1
ATOM 6678 N N . LEU B 1 400 ? 2.073 -43.931 37.020 1.00 108.46 479 LEU B N 1
ATOM 6679 C CA . LEU B 1 400 ? 2.718 -42.920 36.196 1.00 112.93 479 LEU B CA 1
ATOM 6680 C C . LEU B 1 400 ? 1.742 -42.408 35.135 1.00 114.39 479 LEU B C 1
ATOM 6681 O O . LEU B 1 400 ? 1.724 -41.218 34.804 1.00 120.44 479 LEU B O 1
ATOM 6686 N N . SER B 1 401 ? 0.934 -43.330 34.604 1.00 112.41 480 SER B N 1
ATOM 6687 C CA . SER B 1 401 ? -0.073 -43.001 33.611 1.00 111.03 480 SER B CA 1
ATOM 6688 C C . SER B 1 401 ? -1.027 -41.960 34.189 1.00 110.54 480 SER B C 1
ATOM 6689 O O . SER B 1 401 ? -1.344 -40.967 33.535 1.00 112.70 480 SER B O 1
ATOM 6692 N N . ALA B 1 402 ? -1.448 -42.188 35.437 1.00 108.29 481 ALA B N 1
ATOM 6693 C CA . ALA B 1 402 ? -2.316 -41.257 36.138 1.00 108.46 481 ALA B CA 1
ATOM 6694 C C . ALA B 1 402 ? -1.613 -39.915 36.337 1.00 110.78 481 ALA B C 1
ATOM 6695 O O . ALA B 1 402 ? -2.277 -38.903 36.548 1.00 116.47 481 ALA B O 1
ATOM 6697 N N . LYS B 1 403 ? -0.275 -39.909 36.272 1.00 109.06 482 LYS B N 1
ATOM 6698 C CA . LYS B 1 403 ? 0.479 -38.676 36.430 1.00 108.02 482 LYS B CA 1
ATOM 6699 C C . LYS B 1 403 ? 0.757 -38.063 35.059 1.00 108.64 482 LYS B C 1
ATOM 6700 O O . LYS B 1 403 ? 1.469 -37.065 34.959 1.00 112.19 482 LYS B O 1
ATOM 6706 N N . GLY B 1 404 ? 0.188 -38.670 34.010 1.00 107.27 483 GLY B N 1
ATOM 6707 C CA . GLY B 1 404 ? 0.272 -38.128 32.664 1.00 103.59 483 GLY B CA 1
ATOM 6708 C C . GLY B 1 404 ? 1.464 -38.667 31.876 1.00 99.85 483 GLY B C 1
ATOM 6709 O O . GLY B 1 404 ? 1.809 -38.108 30.838 1.00 95.66 483 GLY B O 1
ATOM 6710 N N . TRP B 1 405 ? 2.088 -39.747 32.367 1.00 100.84 484 TRP B N 1
ATOM 6711 C CA . TRP B 1 405 ? 3.217 -40.338 31.663 1.00 103.13 484 TRP B CA 1
ATOM 6712 C C . TRP B 1 405 ? 2.732 -41.414 30.690 1.00 106.49 484 TRP B C 1
ATOM 6713 O O . TRP B 1 405 ? 1.840 -42.197 31.010 1.00 101.79 484 TRP B O 1
ATOM 6724 N N . HIS B 1 406 ? 3.327 -41.428 29.489 1.00 113.72 485 HIS B N 1
ATOM 6725 C CA . HIS B 1 406 ? 3.087 -42.480 28.512 1.00 117.29 485 HIS B CA 1
ATOM 6726 C C . HIS B 1 406 ? 4.389 -43.245 28.291 1.00 117.03 485 HIS B C 1
ATOM 6727 O O . HIS B 1 406 ? 5.177 -42.919 27.398 1.00 121.83 485 HIS B O 1
ATOM 6734 N N . LEU B 1 407 ? 4.599 -44.250 29.149 1.00 111.91 486 LEU B N 1
ATOM 6735 C CA . LEU B 1 407 ? 5.776 -45.099 29.108 1.00 110.28 486 LEU B CA 1
ATOM 6736 C C . LEU B 1 407 ? 5.389 -46.431 28.477 1.00 109.26 486 LEU B C 1
ATOM 6737 O O . LEU B 1 407 ? 4.208 -46.674 28.241 1.00 113.60 486 LEU B O 1
ATOM 6742 N N . ASN B 1 408 ? 6.381 -47.289 28.209 1.00 108.26 487 ASN B N 1
ATOM 6743 C CA . ASN B 1 408 ? 6.100 -48.535 27.511 1.00 107.72 487 ASN B CA 1
ATOM 6744 C C . ASN B 1 408 ? 6.099 -49.691 28.510 1.00 105.69 487 ASN B C 1
ATOM 6745 O O . ASN B 1 408 ? 7.062 -49.881 29.251 1.00 104.16 487 ASN B O 1
ATOM 6750 N N . ALA B 1 409 ? 4.997 -50.451 28.516 1.00 104.06 488 ALA B N 1
ATOM 6751 C CA . ALA B 1 409 ? 4.841 -51.602 29.391 1.00 103.29 488 ALA B CA 1
ATOM 6752 C C . ALA B 1 409 ? 5.225 -52.879 28.645 1.00 105.34 488 ALA B C 1
ATOM 6753 O O . ALA B 1 409 ? 4.734 -53.135 27.548 1.00 103.52 488 ALA B O 1
ATOM 6755 N N . LEU B 1 410 ? 6.088 -53.683 29.278 1.00 109.63 489 LEU B N 1
ATOM 6756 C CA . LEU B 1 410 ? 6.679 -54.864 28.668 1.00 111.77 489 LEU B CA 1
ATOM 6757 C C . LEU B 1 410 ? 6.062 -56.120 29.280 1.00 113.33 489 LEU B C 1
ATOM 6758 O O . LEU B 1 410 ? 5.285 -56.028 30.228 1.00 115.13 489 LEU B O 1
ATOM 6763 N N . GLN B 1 411 ? 6.425 -57.292 28.740 1.00 112.79 490 GLN B N 1
ATOM 6764 C CA . GLN B 1 411 ? 5.786 -58.542 29.125 1.00 112.84 490 GLN B CA 1
ATOM 6765 C C . GLN B 1 411 ? 6.807 -59.533 29.679 1.00 108.78 490 GLN B C 1
ATOM 6766 O O . GLN B 1 411 ? 6.630 -60.050 30.778 1.00 113.70 490 GLN B O 1
ATOM 6772 N N . SER B 1 412 ? 7.854 -59.820 28.901 1.00 105.03 491 SER B N 1
ATOM 6773 C CA . SER B 1 412 ? 8.801 -60.862 29.266 1.00 102.70 491 SER B CA 1
ATOM 6774 C C . SER B 1 412 ? 10.193 -60.272 29.449 1.00 104.60 491 SER B C 1
ATOM 6775 O O . SER B 1 412 ? 10.917 -60.074 28.477 1.00 102.82 491 SER B O 1
ATOM 6778 N N . PRO B 1 413 ? 10.600 -59.970 30.701 1.00 110.91 492 PRO B N 1
ATOM 6779 C CA . PRO B 1 413 ? 9.724 -60.123 31.861 1.00 111.21 492 PRO B CA 1
ATOM 6780 C C . PRO B 1 413 ? 8.770 -58.939 31.978 1.00 110.72 492 PRO B C 1
ATOM 6781 O O . PRO B 1 413 ? 8.786 -58.042 31.136 1.00 114.47 492 PRO B O 1
ATOM 6785 N N . PRO B 1 414 ? 7.891 -58.914 33.005 1.00 106.24 493 PRO B N 1
ATOM 6786 C CA . PRO B 1 414 ? 7.138 -57.707 33.342 1.00 106.04 493 PRO B CA 1
ATOM 6787 C C . PRO B 1 414 ? 8.073 -56.561 33.718 1.00 104.73 493 PRO B C 1
ATOM 6788 O O . PRO B 1 414 ? 8.850 -56.677 34.664 1.00 102.68 493 PRO B O 1
ATOM 6792 N N . ALA B 1 415 ? 7.984 -55.460 32.962 1.00 102.92 494 ALA B N 1
ATOM 6793 C CA . ALA B 1 415 ? 8.845 -54.307 33.163 1.00 99.56 494 ALA B CA 1
ATOM 6794 C C . ALA B 1 415 ? 8.231 -53.086 32.487 1.00 96.62 494 ALA B C 1
ATOM 6795 O O . ALA B 1 415 ? 7.230 -53.195 31.786 1.00 94.66 494 ALA B O 1
ATOM 6797 N N . ILE B 1 416 ? 8.837 -51.921 32.728 1.00 94.25 495 ILE B N 1
ATOM 6798 C CA . ILE B 1 416 ? 8.507 -50.720 31.980 1.00 94.06 495 ILE B CA 1
ATOM 6799 C C . ILE B 1 416 ? 9.795 -50.222 31.340 1.00 93.74 495 ILE B C 1
ATOM 6800 O O . ILE B 1 416 ? 10.871 -50.423 31.896 1.00 95.15 495 ILE B O 1
ATOM 6805 N N . HIS B 1 417 ? 9.691 -49.587 30.169 1.00 92.79 496 HIS B N 1
ATOM 6806 C CA . HIS B 1 417 ? 10.862 -48.963 29.582 1.00 91.12 496 HIS B CA 1
ATOM 6807 C C . HIS B 1 417 ? 10.551 -47.520 29.207 1.00 93.03 496 HIS B C 1
ATOM 6808 O O . HIS B 1 417 ? 9.403 -47.161 28.925 1.00 95.01 496 HIS B O 1
ATOM 6815 N N . VAL B 1 418 ? 11.619 -46.717 29.249 1.00 96.40 497 VAL B N 1
ATOM 6816 C CA . VAL B 1 418 ? 11.629 -45.368 28.719 1.00 101.51 497 VAL B CA 1
ATOM 6817 C C . VAL B 1 418 ? 12.646 -45.324 27.582 1.00 100.07 497 VAL B C 1
ATOM 6818 O O . VAL B 1 418 ? 13.808 -45.678 27.763 1.00 98.38 497 VAL B O 1
ATOM 6822 N N . ALA B 1 419 ? 12.175 -44.907 26.406 1.00 99.89 498 ALA B N 1
ATOM 6823 C CA . ALA B 1 419 ? 13.045 -44.576 25.295 1.00 101.95 498 ALA B CA 1
ATOM 6824 C C . ALA B 1 419 ? 13.205 -43.061 25.247 1.00 100.58 498 ALA B C 1
ATOM 6825 O O . ALA B 1 419 ? 12.264 -42.343 24.898 1.00 104.79 498 ALA B O 1
ATOM 6827 N N . PHE B 1 420 ? 14.409 -42.602 25.610 1.00 98.86 499 PHE B N 1
ATOM 6828 C CA . PHE B 1 420 ? 14.671 -41.189 25.822 1.00 100.33 499 PHE B CA 1
ATOM 6829 C C . PHE B 1 420 ? 14.777 -40.450 24.491 1.00 104.54 499 PHE B C 1
ATOM 6830 O O . PHE B 1 420 ? 15.421 -40.911 23.551 1.00 107.32 499 PHE B O 1
ATOM 6838 N N . THR B 1 421 ? 14.125 -39.285 24.453 1.00 107.41 500 THR B N 1
ATOM 6839 C CA . THR B 1 421 ? 14.130 -38.393 23.308 1.00 112.34 500 THR B CA 1
ATOM 6840 C C . THR B 1 421 ? 14.411 -36.979 23.802 1.00 115.42 500 THR B C 1
ATOM 6841 O O . THR B 1 421 ? 14.260 -36.703 24.991 1.00 111.63 500 THR B O 1
ATOM 6845 N N . ILE B 1 422 ? 14.786 -36.078 22.885 1.00 118.70 501 ILE B N 1
ATOM 6846 C CA . ILE B 1 422 ? 15.175 -34.738 23.294 1.00 114.79 501 ILE B CA 1
ATOM 6847 C C . ILE B 1 422 ? 14.179 -34.233 24.339 1.00 114.45 501 ILE B C 1
ATOM 6848 O O . ILE B 1 422 ? 14.592 -33.759 25.395 1.00 111.50 501 ILE B O 1
ATOM 6853 N N . PRO B 1 423 ? 12.848 -34.316 24.099 1.00 116.81 502 PRO B N 1
ATOM 6854 C CA . PRO B 1 423 ? 11.855 -33.965 25.121 1.00 116.04 502 PRO B CA 1
ATOM 6855 C C . PRO B 1 423 ? 12.010 -34.682 26.464 1.00 116.32 502 PRO B C 1
ATOM 6856 O O . PRO B 1 423 ? 12.166 -34.033 27.497 1.00 114.30 502 PRO B O 1
ATOM 6860 N N . THR B 1 424 ? 11.966 -36.020 26.448 1.00 118.70 503 THR B N 1
ATOM 6861 C CA . THR B 1 424 ? 11.934 -36.798 27.679 1.00 119.15 503 THR B CA 1
ATOM 6862 C C . THR B 1 424 ? 13.208 -36.554 28.487 1.00 119.12 503 THR B C 1
ATOM 6863 O O . THR B 1 424 ? 13.179 -36.533 29.721 1.00 117.58 503 THR B O 1
ATOM 6867 N N . ALA B 1 425 ? 14.322 -36.366 27.769 1.00 122.31 504 ALA B N 1
ATOM 6868 C CA . ALA B 1 425 ? 15.605 -36.060 28.379 1.00 121.61 504 ALA B CA 1
ATOM 6869 C C . ALA B 1 425 ? 15.481 -34.817 29.257 1.00 118.54 504 ALA B C 1
ATOM 6870 O O . ALA B 1 425 ? 16.151 -34.713 30.282 1.00 113.59 504 ALA B O 1
ATOM 6872 N N . ALA B 1 426 ? 14.614 -33.881 28.851 1.00 120.19 505 ALA B N 1
ATOM 6873 C CA . ALA B 1 426 ? 14.446 -32.632 29.576 1.00 119.21 505 ALA B CA 1
ATOM 6874 C C . ALA B 1 426 ? 13.572 -32.838 30.814 1.00 115.01 505 ALA B C 1
ATOM 6875 O O . ALA B 1 426 ? 13.476 -31.948 31.656 1.00 116.31 505 ALA B O 1
ATOM 6877 N N . ALA B 1 427 ? 12.947 -34.017 30.925 1.00 112.64 506 ALA B N 1
ATOM 6878 C CA . ALA B 1 427 ? 11.974 -34.287 31.976 1.00 110.65 506 ALA B CA 1
ATOM 6879 C C . ALA B 1 427 ? 12.453 -35.397 32.916 1.00 105.02 506 ALA B C 1
ATOM 6880 O O . ALA B 1 427 ? 11.780 -35.725 33.901 1.00 100.44 506 ALA B O 1
ATOM 6882 N N . VAL B 1 428 ? 13.625 -35.967 32.610 1.00 105.77 507 VAL B N 1
ATOM 6883 C CA . VAL B 1 428 ? 14.177 -37.088 33.362 1.00 107.15 507 VAL B CA 1
ATOM 6884 C C . VAL B 1 428 ? 13.991 -36.891 34.871 1.00 110.62 507 VAL B C 1
ATOM 6885 O O . VAL B 1 428 ? 13.525 -37.801 35.561 1.00 109.09 507 VAL B O 1
ATOM 6889 N N . GLU B 1 429 ? 14.363 -35.715 35.391 1.00 118.90 508 GLU B N 1
ATOM 6890 C CA . GLU B 1 429 ? 14.271 -35.455 36.821 1.00 125.06 508 GLU B CA 1
ATOM 6891 C C . GLU B 1 429 ? 12.832 -35.677 37.284 1.00 120.65 508 GLU B C 1
ATOM 6892 O O . GLU B 1 429 ? 12.572 -36.449 38.212 1.00 112.65 508 GLU B O 1
ATOM 6898 N N . LYS B 1 430 ? 11.904 -34.994 36.604 1.00 122.43 509 LYS B N 1
ATOM 6899 C CA . LYS B 1 430 ? 10.495 -35.023 36.963 1.00 121.25 509 LYS B CA 1
ATOM 6900 C C . LYS B 1 430 ? 10.009 -36.469 36.933 1.00 119.56 509 LYS B C 1
ATOM 6901 O O . LYS B 1 430 ? 9.307 -36.920 37.844 1.00 111.72 509 LYS B O 1
ATOM 6907 N N . LEU B 1 431 ? 10.414 -37.192 35.880 1.00 124.71 510 LEU B N 1
ATOM 6908 C CA . LEU B 1 431 ? 10.107 -38.610 35.778 1.00 125.10 510 LEU B CA 1
ATOM 6909 C C . LEU B 1 431 ? 10.593 -39.335 37.032 1.00 122.52 510 LEU B C 1
ATOM 6910 O O . LEU B 1 431 ? 9.834 -40.084 37.650 1.00 125.50 510 LEU B O 1
ATOM 6915 N N . THR B 1 432 ? 11.861 -39.111 37.400 1.00 116.49 511 THR B N 1
ATOM 6916 C CA . THR B 1 432 ? 12.438 -39.758 38.569 1.00 113.74 511 THR B CA 1
ATOM 6917 C C . THR B 1 432 ? 11.575 -39.468 39.798 1.00 118.04 511 THR B C 1
ATOM 6918 O O . THR B 1 432 ? 11.171 -40.391 40.515 1.00 117.78 511 THR B O 1
ATOM 6922 N N . THR B 1 433 ? 11.291 -38.177 40.023 1.00 122.18 512 THR B N 1
ATOM 6923 C CA . THR B 1 433 ? 10.472 -37.753 41.152 1.00 120.69 512 THR B CA 1
ATOM 6924 C C . THR B 1 433 ? 9.154 -38.527 41.158 1.00 115.33 512 THR B C 1
ATOM 6925 O O . THR B 1 433 ? 8.834 -39.218 42.130 1.00 110.58 512 THR B O 1
ATOM 6929 N N . ASP B 1 434 ? 8.399 -38.407 40.057 1.00 114.03 513 ASP B N 1
ATOM 6930 C CA . ASP B 1 434 ? 7.079 -39.014 39.970 1.00 111.35 513 ASP B CA 1
ATOM 6931 C C . ASP B 1 434 ? 7.171 -40.524 40.195 1.00 105.36 513 ASP B C 1
ATOM 6932 O O . ASP B 1 434 ? 6.281 -41.112 40.811 1.00 100.64 513 ASP B O 1
ATOM 6937 N N . LEU B 1 435 ? 8.244 -41.153 39.695 1.00 105.17 514 LEU B N 1
ATOM 6938 C CA . LEU B 1 435 ? 8.433 -42.585 39.883 1.00 104.49 514 LEU B CA 1
ATOM 6939 C C . LEU B 1 435 ? 8.583 -42.890 41.371 1.00 106.64 514 LEU B C 1
ATOM 6940 O O . LEU B 1 435 ? 7.888 -43.759 41.902 1.00 105.51 514 LEU B O 1
ATOM 6945 N N . VAL B 1 436 ? 9.493 -42.168 42.038 1.00 112.79 515 VAL B N 1
ATOM 6946 C CA . VAL B 1 436 ? 9.684 -42.341 43.470 1.00 117.69 515 VAL B CA 1
ATOM 6947 C C . VAL B 1 436 ? 8.321 -42.296 44.162 1.00 122.32 515 VAL B C 1
ATOM 6948 O O . VAL B 1 436 ? 7.927 -43.250 44.844 1.00 117.69 515 VAL B O 1
ATOM 6952 N N . GLU B 1 437 ? 7.608 -41.177 43.964 1.00 131.35 516 GLU B N 1
ATOM 6953 C CA . GLU B 1 437 ? 6.316 -40.963 44.601 1.00 131.66 516 GLU B CA 1
ATOM 6954 C C . GLU B 1 437 ? 5.373 -42.124 44.289 1.00 127.99 516 GLU B C 1
ATOM 6955 O O . GLU B 1 437 ? 4.689 -42.618 45.182 1.00 129.82 516 GLU B O 1
ATOM 6961 N N . THR B 1 438 ? 5.330 -42.551 43.020 1.00 123.72 517 THR B N 1
ATOM 6962 C CA . THR B 1 438 ? 4.482 -43.668 42.631 1.00 117.89 517 THR B CA 1
ATOM 6963 C C . THR B 1 438 ? 4.841 -44.888 43.479 1.00 115.59 517 THR B C 1
ATOM 6964 O O . THR B 1 438 ? 3.989 -45.428 44.184 1.00 115.45 517 THR B O 1
ATOM 6968 N N . VAL B 1 439 ? 6.118 -45.290 43.445 1.00 115.58 518 VAL B N 1
ATOM 6969 C CA . VAL B 1 439 ? 6.558 -46.463 44.186 1.00 117.63 518 VAL B CA 1
ATOM 6970 C C . VAL B 1 439 ? 6.072 -46.347 45.631 1.00 123.40 518 VAL B C 1
ATOM 6971 O O . VAL B 1 439 ? 5.336 -47.214 46.124 1.00 122.65 518 VAL B O 1
ATOM 6975 N N . GLU B 1 440 ? 6.466 -45.249 46.291 1.00 130.62 519 GLU B N 1
ATOM 6976 C CA . GLU B 1 440 ? 6.080 -45.035 47.678 1.00 132.35 519 GLU B CA 1
ATOM 6977 C C . GLU B 1 440 ? 4.612 -45.425 47.860 1.00 130.39 519 GLU B C 1
ATOM 6978 O O . GLU B 1 440 ? 4.281 -46.149 48.795 1.00 124.48 519 GLU B O 1
ATOM 6984 N N . LYS B 1 441 ? 3.739 -44.974 46.949 1.00 133.60 520 LYS B N 1
ATOM 6985 C CA . LYS B 1 441 ? 2.307 -45.156 47.136 1.00 134.96 520 LYS B CA 1
ATOM 6986 C C . LYS B 1 441 ? 2.009 -46.653 47.237 1.00 135.98 520 LYS B C 1
ATOM 6987 O O . LYS B 1 441 ? 1.364 -47.112 48.187 1.00 141.43 520 LYS B O 1
ATOM 6993 N N . GLU B 1 442 ? 2.538 -47.421 46.278 1.00 136.56 521 GLU B N 1
ATOM 6994 C CA . GLU B 1 442 ? 2.202 -48.832 46.174 1.00 135.34 521 GLU B CA 1
ATOM 6995 C C . GLU B 1 442 ? 2.675 -49.550 47.434 1.00 131.75 521 GLU B C 1
ATOM 6996 O O . GLU B 1 442 ? 1.991 -50.441 47.949 1.00 131.95 521 GLU B O 1
ATOM 7002 N N . LEU B 1 443 ? 3.841 -49.133 47.941 1.00 128.73 522 LEU B N 1
ATOM 7003 C CA . LEU B 1 443 ? 4.334 -49.677 49.194 1.00 128.11 522 LEU B CA 1
ATOM 7004 C C . LEU B 1 443 ? 3.280 -49.470 50.279 1.00 128.40 522 LEU B C 1
ATOM 7005 O O . LEU B 1 443 ? 2.956 -50.407 51.004 1.00 126.24 522 LEU B O 1
ATOM 7010 N N . GLU B 1 444 ? 2.741 -48.247 50.376 1.00 133.68 523 GLU B N 1
ATOM 7011 C CA . GLU B 1 444 ? 1.738 -47.951 51.388 1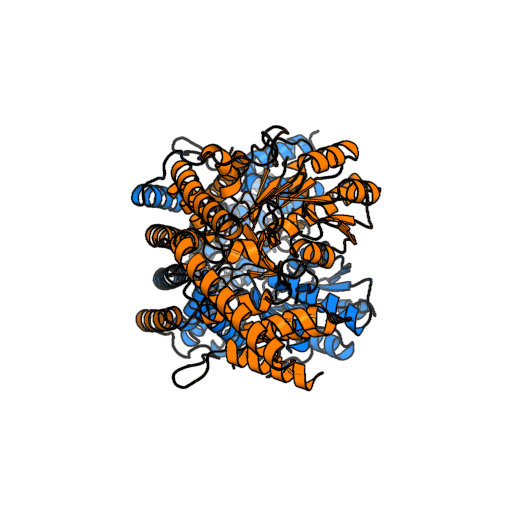.00 135.57 523 GLU B CA 1
ATOM 7012 C C . GLU B 1 444 ? 0.540 -48.871 51.176 1.00 130.98 523 GLU B C 1
ATOM 7013 O O . GLU B 1 444 ? 0.058 -49.486 52.123 1.00 134.10 523 GLU B O 1
ATOM 7019 N N . LYS B 1 445 ? 0.075 -48.974 49.925 1.00 125.26 524 LYS B N 1
ATOM 7020 C CA . LYS B 1 445 ? -1.061 -49.835 49.637 1.00 121.77 524 LYS B CA 1
ATOM 7021 C C . LYS B 1 445 ? -0.803 -51.214 50.245 1.00 122.37 524 LYS B C 1
ATOM 7022 O O . LYS B 1 445 ? -1.597 -51.704 51.055 1.00 127.18 524 LYS B O 1
ATOM 7028 N N . ALA B 1 446 ? 0.344 -51.810 49.894 1.00 123.38 525 ALA B N 1
ATOM 7029 C CA . ALA B 1 446 ? 0.679 -53.141 50.381 1.00 126.68 525 ALA B CA 1
ATOM 7030 C C . ALA B 1 446 ? 0.617 -53.201 51.910 1.00 130.31 525 ALA B C 1
ATOM 7031 O O . ALA B 1 446 ? 0.263 -54.240 52.469 1.00 130.48 525 ALA B O 1
ATOM 7033 N N . GLU B 1 447 ? 0.962 -52.096 52.587 1.00 133.42 526 GLU B N 1
ATOM 7034 C CA . GLU B 1 447 ? 0.918 -52.055 54.041 1.00 135.18 526 GLU B CA 1
ATOM 7035 C C . GLU B 1 447 ? -0.515 -52.277 54.517 1.00 133.57 526 GLU B C 1
ATOM 7036 O O . GLU B 1 447 ? -0.757 -53.118 55.385 1.00 131.31 526 GLU B O 1
ATOM 7042 N N . GLU B 1 448 ? -1.464 -51.518 53.952 1.00 135.58 527 GLU B N 1
ATOM 7043 C CA . GLU B 1 448 ? -2.851 -51.657 54.360 1.00 138.36 527 GLU B CA 1
ATOM 7044 C C . GLU B 1 448 ? -3.317 -53.055 53.984 1.00 137.60 527 GLU B C 1
ATOM 7045 O O . GLU B 1 448 ? -4.067 -53.678 54.728 1.00 138.54 527 GLU B O 1
ATOM 7051 N N . ARG B 1 449 ? -2.881 -53.512 52.806 1.00 139.14 528 ARG B N 1
ATOM 7052 C CA . ARG B 1 449 ? -3.202 -54.856 52.360 1.00 141.15 528 ARG B CA 1
ATOM 7053 C C . ARG B 1 449 ? -2.831 -55.835 53.468 1.00 142.44 528 ARG B C 1
ATOM 7054 O O . ARG B 1 449 ? -3.712 -56.401 54.100 1.00 144.09 528 ARG B O 1
ATOM 7062 N N . LYS B 1 450 ? -1.531 -55.979 53.739 1.00 138.78 529 LYS B N 1
ATOM 7063 C CA . LYS B 1 450 ? -1.050 -56.928 54.732 1.00 138.25 529 LYS B CA 1
ATOM 7064 C C . LYS B 1 450 ? -1.718 -56.688 56.091 1.00 136.78 529 LYS B C 1
ATOM 7065 O O . LYS B 1 450 ? -1.964 -57.633 56.841 1.00 130.17 529 LYS B O 1
ATOM 7071 N N . ARG B 1 451 ? -1.999 -55.418 56.415 1.00 132.29 530 ARG B N 1
ATOM 7072 C CA . ARG B 1 451 ? -2.641 -55.073 57.677 1.00 126.40 530 ARG B CA 1
ATOM 7073 C C . ARG B 1 451 ? -4.028 -55.712 57.788 1.00 124.32 530 ARG B C 1
ATOM 7074 O O . ARG B 1 451 ? -4.450 -56.035 58.897 1.00 123.02 530 ARG B O 1
ATOM 7076 N N . GLN B 1 452 ? -4.745 -55.890 56.665 1.00 120.76 531 GLN B N 1
ATOM 7077 C CA . GLN B 1 452 ? -6.058 -56.528 56.711 1.00 118.66 531 GLN B CA 1
ATOM 7078 C C . GLN B 1 452 ? -6.003 -57.968 56.215 1.00 114.90 531 GLN B C 1
ATOM 7079 O O . GLN B 1 452 ? -6.391 -58.887 56.930 1.00 115.34 531 GLN B O 1
ATOM 7085 N N . GLY B 1 453 ? -5.619 -58.127 54.949 1.00 109.01 532 GLY B N 1
ATOM 7086 C CA . GLY B 1 453 ? -5.410 -59.426 54.341 1.00 106.31 532 GLY B CA 1
ATOM 7087 C C . GLY B 1 453 ? -3.949 -59.616 53.978 1.00 103.06 532 GLY B C 1
ATOM 7088 O O . GLY B 1 453 ? -3.581 -60.770 53.701 1.00 96.88 532 GLY B O 1
ATOM 7089 N N . ARG B 1 460 ? -7.465 -54.465 44.010 1.00 124.20 539 ARG B N 1
ATOM 7090 C CA . ARG B 1 460 ? -8.419 -54.922 42.954 1.00 124.28 539 ARG B CA 1
ATOM 7091 C C . ARG B 1 460 ? -7.644 -55.271 41.675 1.00 125.16 539 ARG B C 1
ATOM 7092 O O . ARG B 1 460 ? -6.507 -55.758 41.843 1.00 120.34 539 ARG B O 1
ATOM 7100 N N . GLY B 1 461 ? -8.309 -55.043 40.478 1.00 128.84 540 GLY B N 1
ATOM 7101 C CA . GLY B 1 461 ? -7.786 -55.136 39.111 1.00 128.95 540 GLY B CA 1
ATOM 7102 C C . GLY B 1 461 ? -7.437 -53.763 38.535 1.00 134.08 540 GLY B C 1
ATOM 7103 O O . GLY B 1 461 ? -8.325 -52.908 38.346 1.00 138.23 540 GLY B O 1
ATOM 7104 N N . ASP B 1 462 ? -6.125 -53.539 38.327 1.00 138.25 541 ASP B N 1
ATOM 7105 C CA . ASP B 1 462 ? -5.636 -52.373 37.610 1.00 134.90 541 ASP B CA 1
ATOM 7106 C C . ASP B 1 462 ? -5.530 -52.691 36.119 1.00 127.21 541 ASP B C 1
ATOM 7107 O O . ASP B 1 462 ? -5.348 -53.855 35.745 1.00 133.89 541 ASP B O 1
ATOM 7112 N N . THR B 1 463 ? -5.633 -51.644 35.283 1.00 117.24 542 THR B N 1
ATOM 7113 C CA . THR B 1 463 ? -5.667 -51.809 33.840 1.00 112.58 542 THR B CA 1
ATOM 7114 C C . THR B 1 463 ? -4.432 -52.602 33.414 1.00 114.90 542 THR B C 1
ATOM 7115 O O . THR B 1 463 ? -4.531 -53.764 32.985 1.00 115.08 542 THR B O 1
ATOM 7119 N N . SER B 1 464 ? -3.249 -52.009 33.605 1.00 119.50 543 SER B N 1
ATOM 7120 C CA . SER B 1 464 ? -2.029 -52.685 33.203 1.00 120.20 543 SER B CA 1
ATOM 7121 C C . SER B 1 464 ? -2.060 -54.123 33.715 1.00 125.34 543 SER B C 1
ATOM 7122 O O . SER B 1 464 ? -1.560 -55.034 33.054 1.00 125.10 543 SER B O 1
ATOM 7125 N N . ALA B 1 465 ? -2.656 -54.316 34.899 1.00 128.34 544 ALA B N 1
ATOM 7126 C CA . ALA B 1 465 ? -2.713 -55.639 35.494 1.00 129.90 544 ALA B CA 1
ATOM 7127 C C . ALA B 1 465 ? -3.516 -56.553 34.576 1.00 135.63 544 ALA B C 1
ATOM 7128 O O . ALA B 1 465 ? -3.119 -57.681 34.319 1.00 135.14 544 ALA B O 1
ATOM 7130 N N . LEU B 1 466 ? -4.636 -56.047 34.058 1.00 143.32 545 LEU B N 1
ATOM 7131 C CA . LEU B 1 466 ? -5.440 -56.835 33.139 1.00 144.96 545 LEU B CA 1
ATOM 7132 C C . LEU B 1 466 ? -4.606 -57.183 31.908 1.00 135.56 545 LEU B C 1
ATOM 7133 O O . LEU B 1 466 ? -4.726 -58.256 31.322 1.00 137.32 545 LEU B O 1
ATOM 7138 N N . TYR B 1 467 ? -3.769 -56.241 31.491 1.00 126.32 546 TYR B N 1
ATOM 7139 C CA . TYR B 1 467 ? -2.858 -56.511 30.396 1.00 122.40 546 TYR B CA 1
ATOM 7140 C C . TYR B 1 467 ? -1.926 -57.674 30.762 1.00 120.59 546 TYR B C 1
ATOM 7141 O O . TYR B 1 467 ? -1.681 -58.595 29.973 1.00 120.36 546 TYR B O 1
ATOM 7150 N N . GLY B 1 468 ? -1.387 -57.627 31.985 1.00 119.26 547 GLY B N 1
ATOM 7151 C CA . GLY B 1 468 ? -0.541 -58.704 32.475 1.00 118.95 547 GLY B CA 1
ATOM 7152 C C . GLY B 1 468 ? -1.296 -60.021 32.682 1.00 118.96 547 GLY B C 1
ATOM 7153 O O . GLY B 1 468 ? -0.770 -61.093 32.377 1.00 122.30 547 GLY B O 1
ATOM 7154 N N . VAL B 1 469 ? -2.526 -59.940 33.203 1.00 115.67 548 VAL B N 1
ATOM 7155 C CA . VAL B 1 469 ? -3.353 -61.111 33.459 1.00 110.23 548 VAL B CA 1
ATOM 7156 C C . VAL B 1 469 ? -3.692 -61.785 32.132 1.00 105.87 548 VAL B C 1
ATOM 7157 O O . VAL B 1 469 ? -3.582 -63.004 32.007 1.00 102.63 548 VAL B O 1
ATOM 7161 N N . ALA B 1 470 ? -4.116 -60.980 31.151 1.00 103.91 549 ALA B N 1
ATOM 7162 C CA . ALA B 1 470 ? -4.452 -61.477 29.828 1.00 102.43 549 ALA B CA 1
ATOM 7163 C C . ALA B 1 470 ? -3.219 -62.112 29.194 1.00 105.96 549 ALA B C 1
ATOM 7164 O O . ALA B 1 470 ? -3.315 -63.174 28.585 1.00 106.34 549 ALA B O 1
ATOM 7166 N N . GLY B 1 471 ? -2.068 -61.441 29.326 1.00 109.69 550 GLY B N 1
ATOM 7167 C CA . GLY B 1 471 ? -0.822 -61.984 28.808 1.00 113.30 550 GLY B CA 1
ATOM 7168 C C . GLY B 1 471 ? -0.395 -63.251 29.547 1.00 118.22 550 GLY B C 1
ATOM 7169 O O . GLY B 1 471 ? 0.360 -64.057 29.009 1.00 119.19 550 GLY B O 1
ATOM 7170 N N . SER B 1 472 ? -0.872 -63.407 30.789 1.00 123.09 551 SER B N 1
ATOM 7171 C CA . SER B 1 472 ? -0.581 -64.596 31.576 1.00 124.97 551 SER B CA 1
ATOM 7172 C C . SER B 1 472 ? -1.606 -65.697 31.295 1.00 122.16 551 SER B C 1
ATOM 7173 O O . SER B 1 472 ? -1.376 -66.856 31.636 1.00 122.42 551 SER B O 1
ATOM 7176 N N . LEU B 1 473 ? -2.735 -65.338 30.668 1.00 115.68 552 LEU B N 1
ATOM 7177 C CA . LEU B 1 473 ? -3.768 -66.314 30.349 1.00 109.42 552 LEU B CA 1
ATOM 7178 C C . LEU B 1 473 ? -3.193 -67.390 29.434 1.00 107.62 552 LEU B C 1
ATOM 7179 O O . LEU B 1 473 ? -2.239 -67.136 28.704 1.00 109.68 552 LEU B O 1
ATOM 7184 N N . PRO B 1 474 ? -3.776 -68.610 29.418 1.00 106.68 553 PRO B N 1
ATOM 7185 C CA . PRO B 1 474 ? -3.254 -69.700 28.593 1.00 106.70 553 PRO B CA 1
ATOM 7186 C C . PRO B 1 474 ? -3.304 -69.393 27.097 1.00 109.93 553 PRO B C 1
ATOM 7187 O O . PRO B 1 474 ? -2.328 -69.620 26.389 1.00 106.75 553 PRO B O 1
ATOM 7191 N N . ASP B 1 475 ? -4.445 -68.878 26.626 1.00 118.16 554 ASP B N 1
ATOM 7192 C CA . ASP B 1 475 ? -4.635 -68.581 25.214 1.00 124.69 554 ASP B CA 1
ATOM 7193 C C . ASP B 1 475 ? -4.497 -67.077 24.994 1.00 125.37 554 ASP B C 1
ATOM 7194 O O . ASP B 1 475 ? -4.884 -66.282 25.851 1.00 123.97 554 ASP B O 1
ATOM 7199 N N . LYS B 1 476 ? -3.943 -66.697 23.836 1.00 124.24 555 LYS B N 1
ATOM 7200 C CA . LYS B 1 476 ? -3.753 -65.294 23.499 1.00 121.43 555 LYS B CA 1
ATOM 7201 C C . LYS B 1 476 ? -4.969 -64.786 22.723 1.00 117.54 555 LYS B C 1
ATOM 7202 O O . LYS B 1 476 ? -5.168 -63.576 22.579 1.00 120.97 555 LYS B O 1
ATOM 7208 N N . SER B 1 477 ? -5.793 -65.722 22.235 1.00 110.66 556 SER B N 1
ATOM 7209 C CA . SER B 1 477 ? -6.998 -65.367 21.505 1.00 107.24 556 SER B CA 1
ATOM 7210 C C . SER B 1 477 ? -7.669 -64.161 22.162 1.00 103.33 556 SER B C 1
ATOM 7211 O O . SER B 1 477 ? -8.146 -63.251 21.476 1.00 103.28 556 SER B O 1
ATOM 7214 N N . ILE B 1 478 ? -7.669 -64.150 23.502 1.00 98.01 557 ILE B N 1
ATOM 7215 C CA . ILE B 1 478 ? -8.310 -63.087 24.257 1.00 94.04 557 ILE B CA 1
ATOM 7216 C C . ILE B 1 478 ? -7.677 -61.750 23.880 1.00 90.83 557 ILE B C 1
ATOM 7217 O O . ILE B 1 478 ? -8.356 -60.877 23.340 1.00 92.40 557 ILE B O 1
ATOM 7222 N N . VAL B 1 479 ? -6.376 -61.599 24.162 1.00 85.42 558 VAL B N 1
ATOM 7223 C CA . VAL B 1 479 ? -5.694 -60.341 23.905 1.00 80.18 558 VAL B CA 1
ATOM 7224 C C . VAL B 1 479 ? -5.863 -60.001 22.426 1.00 78.13 558 VAL B C 1
ATOM 7225 O O . VAL B 1 479 ? -6.141 -58.856 22.070 1.00 77.86 558 VAL B O 1
ATOM 7229 N N . SER B 1 480 ? -5.721 -61.017 21.569 1.00 77.25 559 SER B N 1
ATOM 7230 C CA . SER B 1 480 ? -5.889 -60.818 20.140 1.00 79.75 559 SER B CA 1
ATOM 7231 C C . SER B 1 480 ? -7.136 -59.977 19.871 1.00 85.06 559 SER B C 1
ATOM 7232 O O . SER B 1 480 ? -7.058 -58.889 19.289 1.00 90.13 559 SER B O 1
ATOM 7235 N N . ARG B 1 481 ? -8.293 -60.498 20.299 1.00 87.98 560 ARG B N 1
ATOM 7236 C CA . ARG B 1 481 ? -9.555 -59.805 20.089 1.00 91.31 560 ARG B CA 1
ATOM 7237 C C . ARG B 1 481 ? -9.444 -58.371 20.603 1.00 87.78 560 ARG B C 1
ATOM 7238 O O . ARG B 1 481 ? -9.868 -57.427 19.928 1.00 90.29 560 ARG B O 1
ATOM 7246 N N . LEU B 1 482 ? -8.858 -58.223 21.799 1.00 84.22 561 LEU B N 1
ATOM 7247 C CA . LEU B 1 482 ? -8.724 -56.917 22.423 1.00 81.17 561 LEU B CA 1
ATOM 7248 C C . LEU B 1 482 ? -8.012 -55.974 21.456 1.00 83.91 561 LEU B C 1
ATOM 7249 O O . LEU B 1 482 ? -8.475 -54.858 21.225 1.00 89.06 561 LEU B O 1
ATOM 7254 N N . ALA B 1 483 ? -6.903 -56.442 20.871 1.00 84.13 562 ALA B N 1
ATOM 7255 C CA . ALA B 1 483 ? -6.153 -55.647 19.911 1.00 84.39 562 ALA B CA 1
ATOM 7256 C C . ALA B 1 483 ? -7.028 -55.314 18.705 1.00 88.62 562 ALA B C 1
ATOM 7257 O O . ALA B 1 483 ? -7.140 -54.151 18.321 1.00 89.64 562 ALA B O 1
ATOM 7259 N N . GLU B 1 484 ? -7.620 -56.347 18.091 1.00 91.50 563 GLU B N 1
ATOM 7260 C CA . GLU B 1 484 ? -8.503 -56.134 16.954 1.00 94.21 563 GLU B CA 1
ATOM 7261 C C . GLU B 1 484 ? -9.368 -54.902 17.226 1.00 95.90 563 GLU B C 1
ATOM 7262 O O . GLU B 1 484 ? -9.336 -53.920 16.474 1.00 100.12 563 GLU B O 1
ATOM 7268 N N . GLY B 1 485 ? -10.117 -54.957 18.335 1.00 96.82 564 GLY B N 1
ATOM 7269 C CA . GLY B 1 485 ? -10.979 -53.855 18.731 1.00 98.34 564 GLY B CA 1
ATOM 7270 C C . GLY B 1 485 ? -10.274 -52.507 18.603 1.00 99.43 564 GLY B C 1
ATOM 7271 O O . GLY B 1 485 ? -10.778 -51.595 17.953 1.00 105.57 564 GLY B O 1
ATOM 7272 N N . PHE B 1 486 ? -9.105 -52.399 19.244 1.00 94.21 565 PHE B N 1
ATOM 7273 C CA . PHE B 1 486 ? -8.272 -51.211 19.170 1.00 90.86 565 PHE B CA 1
ATOM 7274 C C . PHE B 1 486 ? -8.171 -50.749 17.720 1.00 88.76 565 PHE B C 1
ATOM 7275 O O . PHE B 1 486 ? -8.518 -49.615 17.394 1.00 87.70 565 PHE B O 1
ATOM 7283 N N . LEU B 1 487 ? -7.703 -51.653 16.855 1.00 86.12 566 LEU B N 1
ATOM 7284 C CA . LEU B 1 487 ? -7.451 -51.312 15.467 1.00 85.39 566 LEU B CA 1
ATOM 7285 C C . LEU B 1 487 ? -8.740 -50.809 14.828 1.00 88.33 566 LEU B C 1
ATOM 7286 O O . LEU B 1 487 ? -8.758 -49.731 14.239 1.00 88.41 566 LEU B O 1
ATOM 7291 N N . ASP B 1 488 ? -9.824 -51.578 14.975 1.00 93.54 567 ASP B N 1
ATOM 7292 C CA . ASP B 1 488 ? -11.108 -51.148 14.448 1.00 98.95 567 ASP B CA 1
ATOM 7293 C C . ASP B 1 488 ? -11.358 -49.706 14.883 1.00 101.58 567 ASP B C 1
ATOM 7294 O O . ASP B 1 488 ? -11.630 -48.841 14.051 1.00 109.23 567 ASP B O 1
ATOM 7299 N N . THR B 1 489 ? -11.241 -49.467 16.195 1.00 100.37 568 THR B N 1
ATOM 7300 C CA . THR B 1 489 ? -11.462 -48.157 16.782 1.00 100.57 568 THR B CA 1
ATOM 7301 C C . THR B 1 489 ? -10.731 -47.093 15.967 1.00 100.82 568 THR B C 1
ATOM 7302 O O . THR B 1 489 ? -11.295 -46.043 15.662 1.00 103.00 568 THR B O 1
ATOM 7306 N N . LEU B 1 490 ? -9.481 -47.391 15.598 1.00 99.02 569 LEU B N 1
ATOM 7307 C CA . LEU B 1 490 ? -8.631 -46.425 14.920 1.00 98.41 569 LEU B CA 1
ATOM 7308 C C . LEU B 1 490 ? -9.341 -45.822 13.709 1.00 101.20 569 LEU B C 1
ATOM 7309 O O . LEU B 1 490 ? -9.022 -44.705 13.308 1.00 101.56 569 LEU B O 1
ATOM 7314 N N . TYR B 1 491 ? -10.290 -46.562 13.122 1.00 104.44 570 TYR B N 1
ATOM 7315 C CA . TYR B 1 491 ? -10.927 -46.126 11.889 1.00 106.73 570 TYR B CA 1
ATOM 7316 C C . TYR B 1 491 ? -12.412 -45.838 12.094 1.00 113.55 570 TYR B C 1
ATOM 7317 O O . TYR B 1 491 ? -13.130 -45.623 11.118 1.00 117.14 570 TYR B O 1
ATOM 7326 N N . LYS B 1 492 ? -12.867 -45.823 13.353 1.00 120.31 571 LYS B N 1
ATOM 7327 C CA . LYS B 1 492 ? -14.261 -45.534 13.653 1.00 125.49 571 LYS B CA 1
ATOM 7328 C C . LYS B 1 492 ? -14.477 -44.022 13.665 1.00 129.94 571 LYS B C 1
ATOM 7329 O O . LYS B 1 492 ? -13.846 -43.310 14.443 1.00 123.49 571 LYS B O 1
ATOM 7335 N N . ALA B 1 493 ? -15.374 -43.543 12.793 1.00 139.85 572 ALA B N 1
ATOM 7336 C CA . ALA B 1 493 ? -15.689 -42.126 12.700 1.00 145.62 572 ALA B CA 1
ATOM 7337 C C . ALA B 1 493 ? -17.133 -41.873 13.129 1.00 149.40 572 ALA B C 1
ATOM 7338 O O . ALA B 1 493 ? -17.441 -40.820 13.680 1.00 151.08 572 ALA B O 1
ATOM 7340 N N . GLY B 1 494 ? -18.018 -42.835 12.847 1.00 153.21 573 GLY B N 1
ATOM 7341 C CA . GLY B 1 494 ? -19.427 -42.706 13.180 1.00 153.20 573 GLY B CA 1
ATOM 7342 C C . GLY B 1 494 ? -19.973 -43.957 13.848 1.00 155.85 573 GLY B C 1
ATOM 7343 O O . GLY B 1 494 ? -19.193 -44.932 13.961 1.00 164.12 573 GLY B O 1
#

Nearest PDB structures (foldseek):
  8cmx-assembly1_B  TM=1.002E+00  e=5.914E-91  Aspergillus fumigatus
  8cmx-assembly1_A  TM=9.991E-01  e=5.127E-88  Aspergillus fumigatus
  4w8i-assembly1_A  TM=8.647E-01  e=3.124E-28  Legionella pneumophila str. Paris
  4w8i-assembly1_B  TM=8.880E-01  e=6.023E-26  Legionella pneumophila str. Paris
  5wt5-assembly1_A  TM=7.906E-01  e=1.862E-16  Helicobacter pylori 26695